Protein AF-A0A2B4R957-F1 (afdb_monomer)

Mean predicted aligned error: 18.3 Å

Organism: Stylophora pistillata (NCBI:txid50429)

Foldseek 3Di:
DDDPDPPDPCDLLNCLLVLPVVVVVVCVVVVDDQQDADPQRDGSLLNNLLNLNLVSNVSSVVVPHDQCDQHPQRDGSLLSNLLVLNLSVNVVSVVVVDDQQDAGNQGDGSLLNNQLNVNLNSNVNSVVVVHDQCRAGHQRDGSLLNHQDLSSVVVSVVSPDDQQDQGNQGHGSLLSNLLCLRPPSNVSSVVVPNDQCRAGNQQDTSLLSNLNNLHLVSNVVSVVVPDDQCDATNQGDGSLLNNLLNVNVNSNVSSVVVPHDQCRAGNVSDGSLNSNDPPPDDDDDDDPPSNPPPPDDDDDDDDDDDDDDDPDDDPPDFFFDWAPDAADFFDKFKWFKQKWFKFFDPPQFWKWKKWKDKPPQPDDLLVLLVQVQQQCVVCVCPQVVVFDWFDQSHTITIFSDDGPQKDKTWDWDPQPQQHHIDTMIMIIHTDDIQGPVLLLCQLQVVDPDDDSPSNQVRVQRQLCRLQSVQFDDDPQWTFGDDDDFPDLFQQKGKGKTKGWGWDRFQVSGIIIRIAIDIFIKHDWFQLPPGNCCRHVVDDPVLLQDLPRADPQVSVFVPQAQFKKWFQLDPRGTDIWGFHGWDPFFQQPAKAWDQDPPPRDIDIDGNQVCCCPVRVDRDSRRSYIWTQTDDDGTDTHRSRRIITDMDTDPDDDPSSVVSSCVVAFAFPVVSVVVSLVVLVVSQVSNAVSCCPTRVMHIDSDGDIAMWRQHFADFWFADPPDDTDGDDLQFDDQVQHAGNFAAAAPAEEEEEADPPDDPVLVLLLLQLLQVLLVSRVNHHDSDHPYYYYDPDLVVLQVVVVVCCVVPVPYAEYEYEDEPPDPPNVVSNCCCCVPPRVHHYHYDYVVCSVVSDSQVSNLSSLQSCVSSVTGRTFADADAEQLDPSSRHHDDDDDDDDDDPPDDDPLDDQCLLVRLLVSQVSSCVSYVNDGFQEKEKEFEDDDPVCLSVCLVHVVVSNQVSQCVVPVPGDHWYWHKYKYQDDRMAMAGPDQVQFDEPSREHGARTKGQRTRHRNTRRKIWGQRFRCHIHYGGTMIMGISDGRPPDRNNRVSNVLSNLQCNHCSSRRRGRHHRPCVDRMGIYGD

Structure (mmCIF, N/CA/C/O backbone):
data_AF-A0A2B4R957-F1
#
_entry.id   AF-A0A2B4R957-F1
#
loop_
_atom_site.group_PDB
_atom_site.id
_atom_site.type_symbol
_atom_site.label_atom_id
_atom_site.label_alt_id
_atom_site.label_comp_id
_atom_site.label_asym_id
_atom_site.label_entity_id
_atom_site.label_seq_id
_atom_site.pdbx_PDB_ins_code
_atom_site.Cartn_x
_atom_site.Cartn_y
_atom_site.Cartn_z
_atom_site.occupancy
_atom_site.B_iso_or_equiv
_atom_site.auth_seq_id
_atom_site.auth_comp_id
_atom_site.auth_asym_id
_atom_site.auth_atom_id
_atom_site.pdbx_PDB_model_num
ATOM 1 N N . MET A 1 1 ? -19.571 32.322 -53.973 1.00 39.03 1 MET A N 1
ATOM 2 C CA . MET A 1 1 ? -19.551 30.887 -53.604 1.00 39.03 1 MET A CA 1
ATOM 3 C C . MET A 1 1 ? -18.144 30.514 -53.157 1.00 39.03 1 MET A C 1
ATOM 5 O O . MET A 1 1 ? -17.244 30.566 -53.979 1.00 39.03 1 MET A O 1
ATOM 9 N N . GLY A 1 2 ? -17.944 30.154 -51.888 1.00 32.16 2 GLY A N 1
ATOM 10 C CA . GLY A 1 2 ? -16.664 29.654 -51.370 1.00 32.16 2 GLY A CA 1
ATOM 11 C C . GLY A 1 2 ? -16.936 28.492 -50.420 1.00 32.16 2 GLY A C 1
ATOM 12 O O . GLY A 1 2 ? -17.756 28.631 -49.518 1.00 32.16 2 GLY A O 1
ATOM 13 N N . LYS A 1 3 ? -16.333 27.325 -50.673 1.00 35.12 3 LYS A N 1
ATOM 14 C CA . LYS A 1 3 ? -16.586 26.104 -49.894 1.00 35.12 3 LYS A CA 1
ATOM 15 C C . LYS A 1 3 ? -15.725 26.108 -48.633 1.00 35.12 3 LYS A C 1
ATOM 17 O O . LYS A 1 3 ? -14.556 25.740 -48.698 1.00 35.12 3 LYS A O 1
ATOM 22 N N . ASP A 1 4 ? -16.321 26.476 -47.505 1.00 33.88 4 ASP A N 1
ATOM 23 C CA . ASP A 1 4 ? -15.724 26.237 -46.194 1.00 33.88 4 ASP A CA 1
ATOM 24 C C . ASP A 1 4 ? -15.682 24.719 -45.940 1.00 33.88 4 ASP A C 1
ATOM 26 O O . ASP A 1 4 ? -16.716 24.053 -45.881 1.00 33.88 4 ASP A O 1
ATOM 30 N N . LYS A 1 5 ? -14.472 24.152 -45.916 1.00 35.16 5 LYS A N 1
ATOM 31 C CA . LYS A 1 5 ? -14.225 22.699 -45.981 1.00 35.16 5 LYS A CA 1
ATOM 32 C C . LYS A 1 5 ? -13.568 22.134 -44.715 1.00 35.16 5 LYS A C 1
ATOM 34 O O . LYS A 1 5 ? -12.975 21.061 -44.764 1.00 35.16 5 LYS A O 1
ATOM 39 N N . SER A 1 6 ? -13.675 22.850 -43.592 1.00 32.72 6 SER A N 1
ATOM 40 C CA . SER A 1 6 ? -13.123 22.431 -42.291 1.00 32.72 6 SER A CA 1
ATOM 41 C C . SER A 1 6 ? -14.169 22.192 -41.194 1.00 32.72 6 SER A C 1
ATOM 43 O O . SER A 1 6 ? -13.858 21.570 -40.178 1.00 32.72 6 SER A O 1
ATOM 45 N N . THR A 1 7 ? -15.431 22.582 -41.406 1.00 39.31 7 THR A N 1
ATOM 46 C CA . THR A 1 7 ? -16.537 22.091 -40.577 1.00 39.31 7 THR A CA 1
ATOM 47 C C . THR A 1 7 ? -16.869 20.656 -40.980 1.00 39.31 7 THR A C 1
ATOM 49 O O . THR A 1 7 ? -17.687 20.398 -41.861 1.00 39.31 7 THR A O 1
ATOM 52 N N . VAL A 1 8 ? -16.205 19.704 -40.313 1.00 44.12 8 VAL A N 1
ATOM 53 C CA . VAL A 1 8 ? -16.612 18.291 -40.290 1.00 44.12 8 VAL A CA 1
ATOM 54 C C . VAL A 1 8 ? -18.123 18.228 -40.059 1.00 44.12 8 VAL A C 1
ATOM 56 O O . VAL A 1 8 ? -18.647 18.954 -39.212 1.00 44.12 8 VAL A O 1
ATOM 59 N N . THR A 1 9 ? -18.810 17.382 -40.827 1.00 49.28 9 THR A N 1
ATOM 60 C CA . THR A 1 9 ? -20.267 17.194 -40.849 1.00 49.28 9 THR A CA 1
ATOM 61 C C . THR A 1 9 ? -20.801 16.669 -39.514 1.00 49.28 9 THR A C 1
ATOM 63 O O . THR A 1 9 ? -21.173 15.506 -39.364 1.00 49.28 9 THR A O 1
ATOM 66 N N . GLU A 1 10 ? -20.843 17.541 -38.512 1.00 56.09 10 GLU A N 1
ATOM 67 C CA . GLU A 1 10 ? -21.381 17.229 -37.198 1.00 56.09 10 GLU A CA 1
ATOM 68 C C . GLU A 1 10 ? -22.903 17.134 -37.301 1.00 56.09 10 GLU A C 1
ATOM 70 O O . GLU A 1 10 ? -23.589 18.117 -37.571 1.00 56.09 10 GLU A O 1
ATOM 75 N N . SER A 1 11 ? -23.433 15.924 -37.146 1.00 80.50 11 SER A N 1
ATOM 76 C CA . SER A 1 11 ? -24.867 15.678 -37.241 1.00 80.50 11 SER A CA 1
ATOM 77 C C . SER A 1 11 ? -25.586 16.053 -35.944 1.00 80.50 11 SER A C 1
ATOM 79 O O . SER A 1 11 ? -24.993 16.088 -34.862 1.00 80.50 11 SER A O 1
ATOM 81 N N . MET A 1 12 ? -26.903 16.257 -36.033 1.00 84.25 12 MET A N 1
ATOM 82 C CA . MET A 1 12 ? -27.771 16.499 -34.873 1.00 84.25 12 MET A CA 1
ATOM 83 C C . MET A 1 12 ? -27.613 15.411 -33.789 1.00 84.25 12 MET A C 1
ATOM 85 O O . MET A 1 12 ? -27.627 15.705 -32.598 1.00 84.25 12 MET A O 1
ATOM 89 N N . PHE A 1 13 ? -27.342 14.168 -34.200 1.00 87.38 13 PHE A N 1
ATOM 90 C CA . PHE A 1 13 ? -27.033 13.036 -33.322 1.00 87.38 13 PHE A CA 1
ATOM 91 C C . PHE A 1 13 ? -25.720 13.208 -32.535 1.00 87.38 13 PHE A C 1
ATOM 93 O O . PHE A 1 13 ? -25.652 12.836 -31.363 1.00 87.38 13 PHE A O 1
ATOM 100 N N . VAL A 1 14 ? -24.677 13.790 -33.141 1.00 85.88 14 VAL A N 1
ATOM 101 C CA . VAL A 1 14 ? -23.406 14.088 -32.455 1.00 85.88 14 VAL A CA 1
ATOM 102 C C . VAL A 1 14 ? -23.576 15.256 -31.480 1.00 85.88 14 VAL A C 1
ATOM 104 O O . VAL A 1 14 ? -23.069 15.185 -30.360 1.00 85.88 14 VAL A O 1
ATOM 107 N N . ALA A 1 15 ? -24.361 16.275 -31.841 1.00 88.81 15 ALA A N 1
ATOM 108 C CA . ALA A 1 15 ? -24.712 17.359 -30.922 1.00 88.81 15 ALA A CA 1
ATOM 109 C C . ALA A 1 15 ? -25.490 16.842 -29.693 1.00 88.81 15 ALA A C 1
ATOM 111 O O . ALA A 1 15 ? -25.125 17.177 -28.565 1.00 88.81 15 ALA A O 1
ATOM 112 N N . ALA A 1 16 ? -26.472 15.949 -29.888 1.00 89.62 16 ALA A N 1
ATOM 113 C CA . ALA A 1 16 ? -27.209 15.289 -28.801 1.00 89.62 16 ALA A CA 1
ATOM 114 C C . ALA A 1 16 ? -26.309 14.419 -27.902 1.00 89.62 16 ALA A C 1
ATOM 116 O O . ALA A 1 16 ? -26.431 14.462 -26.680 1.00 89.62 16 ALA A O 1
ATOM 117 N N . LYS A 1 17 ? -25.362 13.671 -28.485 1.00 90.19 17 LYS A N 1
ATOM 118 C CA . LYS A 1 17 ? -24.352 12.893 -27.742 1.00 90.19 17 LYS A CA 1
ATOM 119 C C . LYS A 1 17 ? -23.455 13.775 -26.868 1.00 90.19 17 LYS A C 1
ATOM 121 O O . LYS A 1 17 ? -23.165 13.422 -25.725 1.00 90.19 17 LYS A O 1
ATOM 126 N N . ASN A 1 18 ? -23.012 14.906 -27.410 1.00 89.62 18 ASN A N 1
ATOM 127 C CA . ASN A 1 18 ? -22.056 15.807 -26.765 1.00 89.62 18 ASN A CA 1
ATOM 128 C C . ASN A 1 18 ? -22.712 16.832 -25.819 1.00 89.62 18 ASN A C 1
ATOM 130 O O . ASN A 1 18 ? -21.994 17.602 -25.187 1.00 89.62 18 ASN A O 1
ATOM 134 N N . GLY A 1 19 ? -24.047 16.865 -25.727 1.00 89.62 19 GLY A N 1
ATOM 135 C CA . GLY A 1 19 ? -24.786 17.823 -24.898 1.00 89.62 19 GLY A CA 1
ATOM 136 C C . GLY A 1 19 ? -24.816 19.256 -25.454 1.00 89.62 19 GLY A C 1
ATOM 137 O O . GLY A 1 19 ? -24.997 20.214 -24.705 1.00 89.62 19 GLY A O 1
ATOM 138 N N . ASN A 1 20 ? -24.590 19.437 -26.760 1.00 90.31 20 ASN A N 1
ATOM 139 C CA . ASN A 1 20 ? -24.430 20.755 -27.381 1.00 90.31 20 ASN A CA 1
ATOM 140 C C . ASN A 1 20 ? -25.784 21.350 -27.809 1.00 90.31 20 ASN A C 1
ATOM 142 O O . ASN A 1 20 ? -26.162 21.284 -28.981 1.00 90.31 20 ASN A O 1
ATOM 146 N N . ILE A 1 21 ? -26.501 21.933 -26.842 1.00 92.25 21 ILE A N 1
ATOM 147 C CA . ILE A 1 21 ? -27.831 22.539 -27.037 1.00 92.25 21 ILE A CA 1
ATOM 148 C C . ILE A 1 21 ? -27.799 23.635 -28.115 1.00 92.25 21 ILE A C 1
ATOM 150 O O . ILE A 1 21 ? -28.607 23.591 -29.033 1.00 92.25 21 ILE A O 1
ATOM 154 N N . THR A 1 22 ? -26.801 24.523 -28.115 1.00 90.00 22 THR A N 1
ATOM 155 C CA . THR A 1 22 ? -26.681 25.611 -29.110 1.00 90.00 22 THR A CA 1
ATOM 156 C C . THR A 1 22 ? -26.567 25.114 -30.557 1.00 90.00 22 THR A C 1
ATOM 158 O O . THR A 1 22 ? -27.010 25.775 -31.497 1.00 90.00 22 THR A O 1
ATOM 161 N N . ARG A 1 23 ? -25.994 23.922 -30.780 1.00 87.81 23 ARG A N 1
ATOM 162 C CA . ARG A 1 23 ? -26.026 23.285 -32.107 1.00 87.81 23 ARG A CA 1
ATOM 163 C C . ARG A 1 23 ? -27.364 22.622 -32.411 1.00 87.81 23 ARG A C 1
ATOM 165 O O . ARG A 1 23 ? -27.776 22.669 -33.565 1.00 87.81 23 ARG A O 1
ATOM 172 N N . LEU A 1 24 ? -28.045 22.043 -31.422 1.00 87.94 24 LEU A N 1
ATOM 173 C CA . LEU A 1 24 ? -29.397 21.503 -31.600 1.00 87.94 24 LEU A CA 1
ATOM 174 C C . LEU A 1 24 ? -30.392 22.614 -31.968 1.00 87.94 24 LEU A C 1
ATOM 176 O O . LEU A 1 24 ? -31.072 22.473 -32.978 1.00 87.94 24 LEU A O 1
ATOM 180 N N . GLU A 1 25 ? -30.372 23.753 -31.269 1.00 89.38 25 GLU A N 1
ATOM 181 C CA . GLU A 1 25 ? -31.117 24.978 -31.613 1.00 89.38 25 GLU A CA 1
ATOM 182 C C . GLU A 1 25 ? -30.898 25.385 -33.077 1.00 89.38 25 GLU A C 1
ATOM 184 O O . GLU A 1 25 ? -31.848 25.636 -33.824 1.00 89.38 25 GLU A O 1
ATOM 189 N N . LYS A 1 26 ? -29.637 25.381 -33.531 1.00 87.81 26 LYS A N 1
ATOM 190 C CA . LYS A 1 26 ? -29.293 25.674 -34.927 1.00 87.81 26 LYS A CA 1
ATOM 191 C C . LYS A 1 26 ? -29.804 24.613 -35.911 1.00 87.81 26 LYS A C 1
ATOM 193 O O . LYS A 1 26 ? -30.150 24.959 -37.034 1.00 87.81 26 LYS A O 1
ATOM 198 N N . PHE A 1 27 ? -29.854 23.333 -35.542 1.00 86.81 27 PHE A N 1
ATOM 199 C CA . PHE A 1 27 ? -30.397 22.294 -36.425 1.00 86.81 27 PHE A CA 1
ATOM 200 C C . PHE A 1 27 ? -31.925 22.350 -36.517 1.00 86.81 27 PHE A C 1
ATOM 202 O O . PHE A 1 27 ? -32.454 22.247 -37.623 1.00 86.81 27 PHE A O 1
ATOM 209 N N . LEU A 1 28 ? -32.618 22.573 -35.400 1.00 86.56 28 LEU A N 1
ATOM 210 C CA . LEU A 1 28 ? -34.078 22.689 -35.363 1.00 86.56 28 LEU A CA 1
ATOM 211 C C . LEU A 1 28 ? -34.561 23.960 -36.083 1.00 86.56 28 LEU A C 1
ATOM 213 O O . LEU A 1 28 ? -35.465 23.882 -36.910 1.00 86.56 28 LEU A O 1
ATOM 217 N N . SER A 1 29 ? -33.892 25.104 -35.894 1.00 85.19 29 SER A N 1
ATOM 218 C CA . SER A 1 29 ? -34.197 26.338 -36.649 1.00 85.19 29 SER A CA 1
ATOM 219 C C . SER A 1 29 ? -33.901 26.245 -38.157 1.00 85.19 29 SER A C 1
ATOM 221 O O . SER A 1 29 ? -34.464 27.006 -38.938 1.00 85.19 29 SER A O 1
ATOM 223 N N . LEU A 1 30 ? -33.081 25.279 -38.592 1.00 86.19 30 LEU A N 1
ATOM 224 C CA . LEU A 1 30 ? -32.885 24.917 -40.005 1.00 86.19 30 LEU A CA 1
ATOM 225 C C . LEU A 1 30 ? -33.910 23.881 -40.519 1.00 86.19 30 LEU A C 1
ATOM 227 O O . LEU A 1 30 ? -33.697 23.281 -41.574 1.00 86.19 30 LEU A O 1
ATOM 231 N N . GLY A 1 31 ? -35.000 23.640 -39.783 1.00 79.00 31 GLY A N 1
ATOM 232 C CA . GLY A 1 31 ? -36.094 22.752 -40.189 1.00 79.00 31 GLY A CA 1
ATOM 233 C C . GLY A 1 31 ? -35.772 21.256 -40.105 1.00 79.00 31 GLY A C 1
ATOM 234 O O . GLY A 1 31 ? -36.398 20.456 -40.799 1.00 79.00 31 GLY A O 1
ATOM 235 N N . ARG A 1 32 ? -34.782 20.845 -39.298 1.00 84.50 32 ARG A N 1
ATOM 236 C CA . ARG A 1 32 ? -34.530 19.418 -39.038 1.00 84.50 32 ARG A CA 1
ATOM 237 C C . ARG A 1 32 ? -35.594 18.866 -38.092 1.00 84.50 32 ARG A C 1
ATOM 239 O O . ARG A 1 32 ? -35.787 19.406 -37.010 1.00 84.50 32 ARG A O 1
ATOM 246 N N . ASP A 1 33 ? -36.214 17.753 -38.472 1.00 85.56 33 ASP A N 1
ATOM 247 C CA . ASP A 1 33 ? -37.130 17.013 -37.602 1.00 85.56 33 ASP A CA 1
ATOM 248 C C . ASP A 1 33 ? -36.400 16.489 -36.352 1.00 85.56 33 ASP A C 1
ATOM 250 O O . ASP A 1 33 ? -35.448 15.703 -36.450 1.00 85.56 33 ASP A O 1
ATOM 254 N N . VAL A 1 34 ? -36.878 16.903 -35.176 1.00 89.00 34 VAL A N 1
ATOM 255 C CA . VAL A 1 34 ? -36.386 16.496 -33.852 1.00 89.00 34 VAL A CA 1
ATOM 256 C C . VAL A 1 34 ? -36.492 14.979 -33.624 1.00 89.00 34 VAL A C 1
ATOM 258 O O . VAL A 1 34 ? -35.684 14.406 -32.890 1.00 89.00 34 VAL A O 1
ATOM 261 N N . ASN A 1 35 ? -37.432 14.314 -34.305 1.00 88.81 35 ASN A N 1
ATOM 262 C CA . ASN A 1 35 ? -37.695 12.876 -34.233 1.00 88.81 35 ASN A CA 1
ATOM 263 C C . ASN A 1 35 ? -37.009 12.061 -35.341 1.00 88.81 35 ASN A C 1
ATOM 265 O O . ASN A 1 35 ? -37.168 10.835 -35.395 1.00 88.81 35 ASN A O 1
ATOM 269 N N . SER A 1 36 ? -36.196 12.707 -36.186 1.00 85.62 36 SER A N 1
ATOM 270 C CA . SER A 1 36 ? -35.466 12.031 -37.260 1.00 85.62 36 SER A CA 1
ATOM 271 C C . SER A 1 36 ? -34.576 10.903 -36.731 1.00 85.62 36 SER A C 1
ATOM 273 O O . SER A 1 36 ? -33.976 10.979 -35.658 1.00 85.62 36 SER A O 1
ATOM 275 N N . ARG A 1 37 ? -34.491 9.814 -37.494 1.00 84.31 37 ARG A N 1
ATOM 276 C CA . ARG A 1 37 ? -33.758 8.603 -37.111 1.00 84.31 37 ARG A CA 1
ATOM 277 C C . ARG A 1 37 ? -32.453 8.511 -37.892 1.00 84.31 37 ARG A C 1
ATOM 279 O O . ARG A 1 37 ? -32.423 8.828 -39.077 1.00 84.31 37 ARG A O 1
ATOM 286 N N . ASN A 1 38 ? -31.380 8.089 -37.229 1.00 81.19 38 ASN A N 1
ATOM 287 C CA . ASN A 1 38 ? -30.133 7.736 -37.911 1.00 81.19 38 ASN A CA 1
ATOM 288 C C . ASN A 1 38 ? -30.237 6.353 -38.583 1.00 81.19 38 ASN A C 1
ATOM 290 O O . ASN A 1 38 ? -31.246 5.664 -38.436 1.00 81.19 38 ASN A O 1
ATOM 294 N N . ASP A 1 39 ? -29.165 5.919 -39.246 1.00 76.12 39 ASP A N 1
ATOM 295 C CA . ASP A 1 39 ? -29.078 4.637 -39.969 1.00 76.12 39 ASP A CA 1
ATOM 296 C C . ASP A 1 39 ? -29.391 3.399 -39.096 1.00 76.12 39 ASP A C 1
ATOM 298 O O . ASP A 1 39 ? -29.769 2.350 -39.607 1.00 76.12 39 ASP A O 1
ATOM 302 N N . ASN A 1 40 ? -29.291 3.528 -37.765 1.00 70.62 40 ASN A N 1
ATOM 303 C CA . ASN A 1 40 ? -29.629 2.488 -36.785 1.00 70.62 40 ASN A CA 1
ATOM 304 C C . ASN A 1 40 ? -31.063 2.621 -36.219 1.00 70.62 40 ASN A C 1
ATOM 306 O O . ASN A 1 40 ? -31.399 1.971 -35.228 1.00 70.62 40 ASN A O 1
ATOM 310 N N . GLY A 1 41 ? -31.900 3.500 -36.778 1.00 72.31 41 GLY A N 1
ATOM 311 C CA . GLY A 1 41 ? -33.269 3.759 -36.318 1.00 72.31 41 GLY A CA 1
ATOM 312 C C . GLY A 1 41 ? -33.379 4.597 -35.034 1.00 72.31 41 GLY A C 1
ATOM 313 O O . GLY A 1 41 ? -34.457 4.667 -34.446 1.00 72.31 41 GLY A O 1
ATOM 314 N N . VAL A 1 42 ? -32.291 5.221 -34.566 1.00 83.00 42 VAL A N 1
ATOM 315 C CA . VAL A 1 42 ? -32.210 5.881 -33.248 1.00 83.00 42 VAL A CA 1
ATOM 316 C C . VAL A 1 42 ? -32.462 7.392 -33.354 1.00 83.00 42 VAL A C 1
ATOM 318 O O . VAL A 1 42 ? -31.871 8.056 -34.203 1.00 83.00 42 VAL A O 1
ATOM 321 N N . THR A 1 43 ? -33.294 7.940 -32.458 1.00 89.94 43 THR A N 1
ATOM 322 C CA . THR A 1 43 ? -33.608 9.383 -32.354 1.00 89.94 43 THR A CA 1
ATOM 323 C C . THR A 1 43 ? -32.555 10.171 -31.548 1.00 89.94 43 THR A C 1
ATOM 325 O O . THR A 1 43 ? -31.870 9.587 -30.698 1.00 89.94 43 THR A O 1
ATOM 328 N N . PRO A 1 44 ? -32.430 11.506 -31.726 1.00 90.81 44 PRO A N 1
ATOM 329 C CA . PRO A 1 44 ? -31.515 12.346 -30.946 1.00 90.81 44 PRO A CA 1
ATOM 330 C C . PRO A 1 44 ? -31.795 12.282 -29.441 1.00 90.81 44 PRO A C 1
ATOM 332 O O . PRO A 1 44 ? -30.857 12.173 -28.652 1.00 90.81 44 PRO A O 1
ATOM 335 N N . LEU A 1 45 ? -33.075 12.258 -29.046 1.00 93.00 45 LEU A N 1
ATOM 336 C CA . LEU A 1 45 ? -33.503 12.117 -27.650 1.00 93.00 45 LEU A CA 1
ATOM 337 C C . LEU A 1 45 ? -32.949 10.829 -27.023 1.00 93.00 45 LEU A C 1
ATOM 339 O O . LEU A 1 45 ? -32.355 10.863 -25.945 1.00 93.00 45 LEU A O 1
ATOM 343 N N . ARG A 1 46 ? -33.047 9.695 -27.729 1.00 90.31 46 ARG A N 1
ATOM 344 C CA . ARG A 1 46 ? -32.512 8.412 -27.253 1.00 90.31 46 ARG A CA 1
ATOM 345 C C . ARG A 1 46 ? -30.987 8.418 -27.119 1.00 90.31 46 ARG A C 1
ATOM 347 O O . ARG A 1 46 ? -30.460 7.759 -26.224 1.00 90.31 46 ARG A O 1
ATOM 354 N N . ILE A 1 47 ? -30.278 9.170 -27.962 1.00 88.75 47 ILE A N 1
ATOM 355 C CA . ILE A 1 47 ? -28.826 9.370 -27.835 1.00 88.75 47 ILE A CA 1
ATOM 356 C C . ILE A 1 47 ? -28.498 10.232 -26.611 1.00 88.75 47 ILE A C 1
ATOM 358 O O . ILE A 1 47 ? -27.625 9.852 -25.832 1.00 88.75 47 ILE A O 1
ATOM 362 N N . ALA A 1 48 ? -29.210 11.342 -26.397 1.00 93.00 48 ALA A N 1
ATOM 363 C CA . ALA A 1 48 ? -29.023 12.193 -25.222 1.00 93.00 48 ALA A CA 1
ATOM 364 C C . ALA A 1 48 ? -29.242 11.407 -23.912 1.00 93.00 48 ALA A C 1
ATOM 366 O O . ALA A 1 48 ? -28.424 11.509 -22.996 1.00 93.00 48 ALA A O 1
ATOM 367 N N . VAL A 1 49 ? -30.263 10.538 -23.860 1.00 91.81 49 VAL A N 1
ATOM 368 C CA . VAL A 1 49 ? -30.482 9.593 -22.748 1.00 91.81 49 VAL A CA 1
ATOM 369 C C . VAL A 1 49 ? -29.335 8.581 -22.631 1.00 91.81 49 VAL A C 1
ATOM 371 O O . VAL A 1 49 ? -28.766 8.424 -21.556 1.00 91.81 49 VAL A O 1
ATOM 374 N N . LEU A 1 50 ? -28.909 7.925 -23.717 1.00 88.25 50 LEU A N 1
ATOM 375 C CA . LEU A 1 50 ? -27.810 6.946 -23.662 1.00 88.25 50 LEU A CA 1
ATOM 376 C C . LEU A 1 50 ? -26.506 7.535 -23.086 1.00 88.25 50 LEU A C 1
ATOM 378 O O . LEU A 1 50 ? -25.798 6.848 -22.351 1.00 88.25 50 LEU A O 1
ATOM 382 N N . TYR A 1 51 ? -26.214 8.805 -23.382 1.00 89.94 51 TYR A N 1
ATOM 383 C CA . TYR A 1 51 ? -25.027 9.516 -22.897 1.00 89.94 51 TYR A CA 1
ATOM 384 C C . TYR A 1 51 ? -25.252 10.355 -21.620 1.00 89.94 51 TYR A C 1
ATOM 386 O O . TYR A 1 51 ? -24.298 10.936 -21.108 1.00 89.94 51 TYR A O 1
ATOM 394 N N . GLY A 1 52 ? -26.466 10.380 -21.057 1.00 91.19 52 GLY A N 1
ATOM 395 C CA . GLY A 1 52 ? -26.771 11.016 -19.766 1.00 91.19 52 GLY A CA 1
ATOM 396 C C . GLY A 1 52 ? -26.888 12.543 -19.783 1.00 91.19 52 GLY A C 1
ATOM 397 O O . GLY A 1 52 ? -26.756 13.184 -18.737 1.00 91.19 52 GLY A O 1
ATOM 398 N N . GLN A 1 53 ? -27.149 13.133 -20.949 1.00 93.81 53 GLN A N 1
ATOM 399 C CA . GLN A 1 53 ? -27.187 14.581 -21.166 1.00 93.81 53 GLN A CA 1
ATOM 400 C C . GLN A 1 53 ? -28.527 15.183 -20.705 1.00 93.81 53 GLN A C 1
ATOM 402 O O . GLN A 1 53 ? -29.381 15.525 -21.517 1.00 93.81 53 GLN A O 1
ATOM 407 N N . SER A 1 54 ? -28.729 15.291 -19.388 1.00 91.44 54 SER A N 1
ATOM 408 C CA . SER A 1 54 ? -30.037 15.614 -18.771 1.00 91.44 54 SER A CA 1
ATOM 409 C C . SER A 1 54 ? -30.669 16.921 -19.277 1.00 91.44 54 SER A C 1
ATOM 411 O O . SER A 1 54 ? -31.853 16.946 -19.598 1.00 91.44 54 SER A O 1
ATOM 413 N N . GLU A 1 55 ? -29.882 17.989 -19.419 1.00 91.94 55 GLU A N 1
ATOM 414 C CA . GLU A 1 55 ? -30.376 19.281 -19.928 1.00 91.94 55 GLU A CA 1
ATOM 415 C C . GLU A 1 55 ? -30.729 19.212 -21.423 1.00 91.94 55 GLU A C 1
ATOM 417 O O . GLU A 1 55 ? -31.700 19.811 -21.871 1.00 91.94 55 GLU A O 1
ATOM 422 N N . THR A 1 56 ? -29.995 18.409 -22.198 1.00 93.06 56 THR A N 1
ATOM 423 C CA . THR A 1 56 ? -30.305 18.143 -23.609 1.00 93.06 56 THR A CA 1
ATOM 424 C C . THR A 1 56 ? -31.547 17.271 -23.777 1.00 93.06 56 THR A C 1
ATOM 426 O O . THR A 1 56 ? -32.297 17.467 -24.727 1.00 93.06 56 THR A O 1
ATOM 429 N N . VAL A 1 57 ? -31.794 16.334 -22.856 1.00 94.06 57 VAL A N 1
ATOM 430 C CA . VAL A 1 57 ? -33.041 15.557 -22.808 1.00 94.06 57 VAL A CA 1
ATOM 431 C C . VAL A 1 57 ? -34.231 16.487 -22.577 1.00 94.06 57 VAL A C 1
ATOM 433 O O . VAL A 1 57 ? -35.175 16.428 -23.359 1.00 94.06 57 VAL A O 1
ATOM 436 N N . ARG A 1 58 ? -34.162 17.388 -21.582 1.00 93.06 58 ARG A N 1
ATOM 437 C CA . ARG A 1 58 ? -35.224 18.377 -21.328 1.00 93.06 58 ARG A CA 1
ATOM 438 C C . ARG A 1 58 ? -35.469 19.265 -22.552 1.00 93.06 58 ARG A C 1
ATOM 440 O O . ARG A 1 58 ? -36.590 19.308 -23.043 1.00 93.06 58 ARG A O 1
ATOM 447 N N . TYR A 1 59 ? -34.410 19.862 -23.101 1.00 93.38 59 TYR A N 1
ATOM 448 C CA . TYR A 1 59 ? -34.495 20.711 -24.292 1.00 93.38 59 TYR A CA 1
ATOM 449 C C . TYR A 1 59 ? -35.157 20.002 -25.489 1.00 93.38 59 TYR A C 1
ATOM 451 O O . TYR A 1 59 ? -35.996 20.582 -26.175 1.00 93.38 59 TYR A O 1
ATOM 459 N N . LEU A 1 60 ? -34.811 18.736 -25.753 1.00 92.12 60 LEU A N 1
ATOM 460 C CA . LEU A 1 60 ? -35.402 17.985 -26.866 1.00 92.12 60 LEU A CA 1
ATOM 461 C C . LEU A 1 60 ? -36.891 17.674 -26.638 1.00 92.12 60 LEU A C 1
ATOM 463 O O . LEU A 1 60 ? -37.663 17.759 -27.590 1.00 92.12 60 LEU A O 1
ATOM 467 N N . LEU A 1 61 ? -37.308 17.367 -25.404 1.00 92.44 61 LEU A N 1
ATOM 468 C CA . LEU A 1 61 ? -38.725 17.171 -25.056 1.00 92.44 61 LEU A CA 1
ATOM 469 C C . LEU A 1 61 ? -39.534 18.466 -25.214 1.00 92.44 61 LEU A C 1
ATOM 471 O O . LEU A 1 61 ? -40.591 18.453 -25.837 1.00 92.44 61 LEU A O 1
ATOM 475 N N . GLU A 1 62 ? -39.006 19.592 -24.721 1.00 92.25 62 GLU A N 1
ATOM 476 C CA . GLU A 1 62 ? -39.610 20.929 -24.871 1.00 92.25 62 GLU A CA 1
ATOM 477 C C . GLU A 1 62 ? -39.803 21.323 -26.348 1.00 92.25 62 GLU A C 1
ATOM 479 O O . GLU A 1 62 ? -40.723 22.069 -26.675 1.00 92.25 62 GLU A O 1
ATOM 484 N N . ASN A 1 63 ? -38.978 20.779 -27.250 1.00 91.06 63 ASN A N 1
ATOM 485 C CA . ASN A 1 63 ? -39.060 20.978 -28.700 1.00 91.06 63 ASN A CA 1
ATOM 486 C C . ASN A 1 63 ? -39.794 19.835 -29.442 1.00 91.06 63 ASN A C 1
ATOM 488 O O . ASN A 1 63 ? -39.645 19.697 -30.656 1.00 91.06 63 ASN A O 1
ATOM 492 N N . GLY A 1 64 ? -40.596 19.017 -28.747 1.00 88.62 64 GLY A N 1
ATOM 493 C CA . GLY A 1 64 ? -41.502 18.039 -29.370 1.00 88.62 64 GLY A CA 1
ATOM 494 C C . GLY A 1 64 ? -40.889 16.678 -29.725 1.00 88.62 64 GLY A C 1
ATOM 495 O O . GLY A 1 64 ? -41.413 15.973 -30.593 1.00 88.62 64 GLY A O 1
ATOM 496 N N . ALA A 1 65 ? -39.783 16.282 -29.087 1.00 91.56 65 ALA A N 1
ATOM 497 C CA . ALA A 1 65 ? -39.256 14.925 -29.230 1.00 91.56 65 ALA A CA 1
ATOM 498 C C . ALA A 1 65 ? -40.172 13.880 -28.563 1.00 91.56 65 ALA A C 1
ATOM 500 O O . ALA A 1 65 ? -40.507 14.006 -27.389 1.00 91.56 65 ALA A O 1
ATOM 501 N N . ASP A 1 66 ? -40.516 12.815 -29.289 1.00 88.88 66 ASP A N 1
ATOM 502 C CA . ASP A 1 66 ? -41.364 11.714 -28.821 1.00 88.88 66 ASP A CA 1
ATOM 503 C C . ASP A 1 66 ? -40.594 10.786 -27.849 1.00 88.88 66 ASP A C 1
ATOM 505 O O . ASP A 1 66 ? -39.638 10.107 -28.260 1.00 88.88 66 ASP A O 1
ATOM 509 N N . PRO A 1 67 ? -40.992 10.702 -26.561 1.00 89.69 67 PRO A N 1
ATOM 510 C CA . PRO A 1 67 ? -40.332 9.849 -25.577 1.00 89.69 67 PRO A CA 1
ATOM 511 C C . PRO A 1 67 ? -40.758 8.371 -25.660 1.00 89.69 67 PRO A C 1
ATOM 513 O O . PRO A 1 67 ? -40.108 7.509 -25.056 1.00 89.69 67 PRO A O 1
ATOM 516 N N . PHE A 1 68 ? -41.817 8.042 -26.408 1.00 88.38 68 PHE A N 1
ATOM 517 C CA . PHE A 1 68 ? -42.373 6.691 -26.513 1.00 88.38 68 PHE A CA 1
ATOM 518 C C . PHE A 1 68 ? -41.675 5.819 -27.569 1.00 88.38 68 PHE A C 1
ATOM 520 O O . PHE A 1 68 ? -41.923 4.609 -27.624 1.00 88.38 68 PHE A O 1
ATOM 527 N N . VAL A 1 69 ? -40.743 6.377 -28.355 1.00 82.94 69 VAL A N 1
ATOM 528 C CA . VAL A 1 69 ? -39.967 5.633 -29.363 1.00 82.94 69 VAL A CA 1
ATOM 529 C C . VAL A 1 69 ? -39.119 4.532 -28.708 1.00 82.94 69 VAL A C 1
ATOM 531 O O . VAL A 1 69 ? -38.037 4.755 -28.146 1.00 82.94 69 VAL A O 1
ATOM 534 N N . LYS A 1 70 ? -39.598 3.290 -28.825 1.00 81.75 70 LYS A N 1
ATOM 535 C CA . LYS A 1 70 ? -38.859 2.082 -28.437 1.00 81.75 70 LYS A CA 1
ATOM 536 C C . LYS A 1 70 ? -37.697 1.848 -29.405 1.00 81.75 70 LYS A C 1
ATOM 538 O O . LYS A 1 70 ? -37.847 1.976 -30.615 1.00 81.75 70 LYS A O 1
ATOM 543 N N . GLY A 1 71 ? -36.535 1.489 -28.862 1.00 75.50 71 GLY A N 1
ATOM 544 C CA . GLY A 1 71 ? -35.395 1.024 -29.657 1.00 75.50 71 GLY A CA 1
ATOM 545 C C . GLY A 1 71 ? -35.310 -0.501 -29.696 1.00 75.50 71 GLY A C 1
ATOM 546 O O . GLY A 1 71 ? -36.266 -1.198 -29.353 1.00 75.50 71 GLY A O 1
ATOM 547 N N . SER A 1 72 ? -34.132 -1.017 -30.052 1.00 76.19 72 SER A N 1
ATOM 548 C CA . SER A 1 72 ? -33.816 -2.453 -30.055 1.00 76.19 72 SER A CA 1
ATOM 549 C C . SER A 1 72 ? -34.230 -3.147 -28.749 1.00 76.19 72 SER A C 1
ATOM 551 O O . SER A 1 72 ? -34.126 -2.560 -27.666 1.00 76.19 72 SER A O 1
ATOM 553 N N . TYR A 1 73 ? -34.677 -4.402 -28.860 1.00 77.25 73 TYR A N 1
ATOM 554 C CA . TYR A 1 73 ? -35.245 -5.189 -27.755 1.00 77.25 73 TYR A CA 1
ATOM 555 C C . TYR A 1 73 ? -36.436 -4.498 -27.066 1.00 77.25 73 TYR A C 1
ATOM 557 O O . TYR A 1 73 ? -36.595 -4.600 -25.856 1.00 77.25 73 TYR A O 1
ATOM 565 N N . SER A 1 74 ? -37.249 -3.734 -27.805 1.00 83.31 74 SER A N 1
ATOM 566 C CA . SER A 1 74 ? -38.441 -3.019 -27.306 1.00 83.31 74 SER A CA 1
ATOM 567 C C . SER A 1 74 ? -38.207 -2.065 -26.119 1.00 83.31 74 SER A C 1
ATOM 569 O O . SER A 1 74 ? -39.163 -1.612 -25.488 1.00 83.31 74 SER A O 1
ATOM 571 N N . ARG A 1 75 ? -36.950 -1.708 -25.818 1.00 88.00 75 ARG A N 1
ATOM 572 C CA . ARG A 1 75 ? -36.582 -0.843 -24.685 1.00 88.00 75 ARG A CA 1
ATOM 573 C C . ARG A 1 75 ? -37.034 0.594 -24.922 1.00 88.00 75 ARG A C 1
ATOM 575 O O . ARG A 1 75 ? -36.526 1.235 -25.846 1.00 88.00 75 ARG A O 1
ATOM 582 N N . ASN A 1 76 ? -37.898 1.134 -24.063 1.00 90.31 76 ASN A N 1
ATOM 583 C CA . ASN A 1 76 ? -38.185 2.577 -23.994 1.00 90.31 76 ASN A CA 1
ATOM 584 C C . ASN A 1 76 ? -37.019 3.358 -23.338 1.00 90.31 76 ASN A C 1
ATOM 586 O O . ASN A 1 76 ? -35.963 2.787 -23.047 1.00 90.31 76 ASN A O 1
ATOM 590 N N . LEU A 1 77 ? -37.189 4.665 -23.120 1.00 92.19 77 LEU A N 1
ATOM 591 C CA . LEU A 1 77 ? -36.150 5.523 -22.541 1.00 92.19 77 LEU A CA 1
ATOM 592 C C . LEU A 1 77 ? -35.886 5.258 -21.046 1.00 92.19 77 LEU A C 1
ATOM 594 O O . LEU A 1 77 ? -34.728 5.339 -20.631 1.00 92.19 77 LEU A O 1
ATOM 598 N N . LEU A 1 78 ? -36.889 4.841 -20.257 1.00 93.44 78 LEU A N 1
ATOM 599 C CA . LEU A 1 78 ? -36.698 4.461 -18.846 1.00 93.44 78 LEU A CA 1
ATOM 600 C C . LEU A 1 78 ? -35.705 3.308 -18.679 1.00 93.44 78 LEU A C 1
ATOM 602 O O . LEU A 1 78 ? -34.850 3.361 -17.794 1.00 93.44 78 LEU A O 1
ATOM 606 N N . HIS A 1 79 ? -35.763 2.293 -19.546 1.00 92.69 79 HIS A N 1
ATOM 607 C CA . HIS A 1 79 ? -34.820 1.169 -19.521 1.00 92.69 79 HIS A CA 1
ATOM 608 C C . HIS A 1 79 ? -33.371 1.634 -19.753 1.00 92.69 79 HIS A C 1
ATOM 610 O O . HIS A 1 79 ? -32.450 1.173 -19.077 1.00 92.69 79 HIS A O 1
ATOM 616 N N . VAL A 1 80 ? -33.164 2.582 -20.677 1.00 90.50 80 VAL A N 1
ATOM 617 C CA . VAL A 1 80 ? -31.834 3.130 -21.001 1.00 90.50 80 VAL A CA 1
ATOM 618 C C . VAL A 1 80 ? -31.309 4.016 -19.864 1.00 90.50 80 VAL A C 1
ATOM 620 O O . VAL A 1 80 ? -30.167 3.851 -19.432 1.00 90.50 80 VAL A O 1
ATOM 623 N N . ALA A 1 81 ? -32.149 4.901 -19.320 1.00 93.69 81 ALA A N 1
ATOM 624 C CA . ALA A 1 81 ? -31.791 5.760 -18.192 1.00 93.69 81 ALA A CA 1
ATOM 625 C C . ALA A 1 81 ? -31.477 4.944 -16.921 1.00 93.69 81 ALA A C 1
ATOM 627 O O . ALA A 1 81 ? -30.520 5.244 -16.202 1.00 93.69 81 ALA A O 1
ATOM 628 N N . SER A 1 82 ? -32.225 3.861 -16.683 1.00 94.00 82 SER A N 1
ATOM 629 C CA . SER A 1 82 ? -32.039 2.953 -15.541 1.00 94.00 82 SER A CA 1
ATOM 630 C C . SER A 1 82 ? -30.768 2.114 -15.648 1.00 94.00 82 SER A C 1
ATOM 632 O O . SER A 1 82 ? -30.034 2.013 -14.668 1.00 94.00 82 SER A O 1
ATOM 634 N N . TYR A 1 83 ? -30.425 1.620 -16.844 1.00 91.19 83 TYR A N 1
ATOM 635 C CA . TYR A 1 83 ? -29.115 1.019 -17.139 1.00 91.19 83 TYR A CA 1
ATOM 636 C C . TYR A 1 83 ? -27.952 1.991 -16.841 1.00 91.19 83 TYR A C 1
ATOM 638 O O . TYR A 1 83 ? -26.931 1.620 -16.248 1.00 91.19 83 TYR A O 1
ATOM 646 N N . GLY A 1 84 ? -28.115 3.267 -17.208 1.00 85.19 84 GLY A N 1
ATOM 647 C CA . GLY A 1 84 ? -27.146 4.331 -16.930 1.00 85.19 84 GLY A CA 1
ATOM 648 C C . GLY A 1 84 ? -27.104 4.804 -15.468 1.00 85.19 84 GLY A C 1
ATOM 649 O O . GLY A 1 84 ? -26.113 5.401 -15.056 1.00 85.19 84 GLY A O 1
ATOM 650 N N . GLY A 1 85 ? -28.146 4.540 -14.672 1.00 92.00 85 GLY A N 1
ATOM 651 C CA . GLY A 1 85 ? -28.305 5.070 -13.311 1.00 92.00 85 GLY A CA 1
ATOM 652 C C . GLY A 1 85 ? -28.679 6.560 -13.247 1.00 92.00 85 GLY A C 1
ATOM 653 O O . GLY A 1 85 ? -28.381 7.235 -12.260 1.00 92.00 85 GLY A O 1
ATOM 654 N N . GLN A 1 86 ? -29.292 7.092 -14.305 1.00 93.56 86 GLN A N 1
ATOM 655 C CA . GLN A 1 86 ? -29.474 8.525 -14.553 1.00 93.56 86 GLN A CA 1
ATOM 656 C C . GLN A 1 86 ? -30.764 9.072 -13.918 1.00 93.56 86 GLN A C 1
ATOM 658 O O . GLN A 1 86 ? -31.736 9.365 -14.608 1.00 93.56 86 GLN A O 1
ATOM 663 N N . VAL A 1 87 ? -30.776 9.227 -12.591 1.00 95.06 87 VAL A N 1
ATOM 664 C CA . VAL A 1 87 ? -31.980 9.597 -11.813 1.00 95.06 87 VAL A CA 1
ATOM 665 C C . VAL A 1 87 ? -32.737 10.819 -12.358 1.00 95.06 87 VAL A C 1
ATOM 667 O O . VAL A 1 87 ? -33.956 10.765 -12.446 1.00 95.06 87 VAL A O 1
ATOM 670 N N . ALA A 1 88 ? -32.047 11.886 -12.776 1.00 93.62 88 ALA A N 1
ATOM 671 C CA . ALA A 1 88 ? -32.699 13.090 -13.309 1.00 93.62 88 ALA A CA 1
ATOM 672 C C . ALA A 1 88 ? -33.454 12.848 -14.632 1.00 93.62 88 ALA A C 1
ATOM 674 O O . ALA A 1 88 ? -34.461 13.493 -14.894 1.00 93.62 88 ALA A O 1
ATOM 675 N N . ILE A 1 89 ? -32.987 11.903 -15.452 1.00 93.81 89 ILE A N 1
ATOM 676 C CA . ILE A 1 89 ? -33.663 11.513 -16.694 1.00 93.81 89 ILE A CA 1
ATOM 677 C C . ILE A 1 89 ? -34.793 10.521 -16.391 1.00 93.81 89 ILE A C 1
ATOM 679 O O . ILE A 1 89 ? -35.827 10.578 -17.040 1.00 93.81 89 ILE A O 1
ATOM 683 N N . ILE A 1 90 ? -34.643 9.649 -15.386 1.00 95.19 90 ILE A N 1
ATOM 684 C CA . ILE A 1 90 ? -35.730 8.766 -14.923 1.00 95.19 90 ILE A CA 1
ATOM 685 C C . ILE A 1 90 ? -36.917 9.600 -14.410 1.00 95.19 90 ILE A C 1
ATOM 687 O O . ILE A 1 90 ? -38.045 9.344 -14.816 1.00 95.19 90 ILE A O 1
ATOM 691 N N . ASP A 1 91 ? -36.652 10.614 -13.581 1.00 93.88 91 ASP A N 1
ATOM 692 C CA . ASP A 1 91 ? -37.640 11.585 -13.081 1.00 93.88 91 ASP A CA 1
ATOM 693 C C . ASP A 1 91 ? -38.410 12.265 -14.225 1.00 93.88 91 ASP A C 1
ATOM 695 O O . ASP A 1 91 ? -39.640 12.271 -14.229 1.00 93.88 91 ASP A O 1
ATOM 699 N N . GLU A 1 92 ? -37.694 12.757 -15.238 1.00 91.50 92 GLU A N 1
ATOM 700 C CA . GLU A 1 92 ? -38.303 13.379 -16.416 1.00 91.50 92 GLU A CA 1
ATOM 701 C C . GLU A 1 92 ? -39.145 12.379 -17.228 1.00 91.50 92 GLU A C 1
ATOM 703 O O . GLU A 1 92 ? -40.300 12.649 -17.536 1.00 91.50 92 GLU A O 1
ATOM 708 N N . MET A 1 93 ? -38.629 11.181 -17.517 1.00 92.94 93 MET A N 1
ATOM 709 C CA . MET A 1 93 ? -39.371 10.171 -18.286 1.00 92.94 93 MET A CA 1
ATOM 710 C C . MET A 1 93 ? -40.660 9.701 -17.586 1.00 92.94 93 MET A C 1
ATOM 712 O O . MET A 1 93 ? -41.650 9.442 -18.269 1.00 92.94 93 MET A O 1
ATOM 716 N N . ILE A 1 94 ? -40.677 9.604 -16.249 1.00 91.06 94 ILE A N 1
ATOM 717 C CA . ILE A 1 94 ? -41.900 9.273 -15.491 1.00 91.06 94 ILE A CA 1
ATOM 718 C C . ILE A 1 94 ? -42.927 10.413 -15.601 1.00 91.06 94 ILE A C 1
ATOM 720 O O . ILE A 1 94 ? -44.109 10.145 -15.809 1.00 91.06 94 ILE A O 1
ATOM 724 N N . LYS A 1 95 ? -42.495 11.683 -15.542 1.00 90.81 95 LYS A N 1
ATOM 725 C CA . LYS A 1 95 ? -43.382 12.849 -15.746 1.00 90.81 95 LYS A CA 1
ATOM 726 C C . LYS A 1 95 ? -43.996 12.893 -17.144 1.00 90.81 95 LYS A C 1
ATOM 728 O O . LYS A 1 95 ? -45.156 13.267 -17.273 1.00 90.81 95 LYS A O 1
ATOM 733 N N . GLN A 1 96 ? -43.256 12.456 -18.164 1.00 89.44 96 GLN A N 1
ATOM 734 C CA . GLN A 1 96 ? -43.756 12.299 -19.537 1.00 89.44 96 GLN A CA 1
ATOM 735 C C . GLN A 1 96 ? -44.703 11.087 -19.711 1.00 89.44 96 GLN A C 1
ATOM 737 O O . GLN A 1 96 ? -45.081 10.754 -20.831 1.00 89.44 96 GLN A O 1
ATOM 742 N N . GLY A 1 97 ? -45.098 10.406 -18.626 1.00 88.56 97 GLY A N 1
ATOM 743 C CA . GLY A 1 97 ? -46.107 9.345 -18.645 1.00 88.56 97 GLY A CA 1
ATOM 744 C C . GLY A 1 97 ? -45.596 7.962 -19.060 1.00 88.56 97 GLY A C 1
ATOM 745 O O . GLY A 1 97 ? -46.405 7.089 -19.376 1.00 88.56 97 GLY A O 1
ATOM 746 N N . LEU A 1 98 ? -44.279 7.722 -19.070 1.00 92.31 98 LEU A N 1
ATOM 747 C CA . LEU A 1 98 ? -43.760 6.372 -19.304 1.00 92.31 98 LEU A CA 1
ATOM 748 C C . LEU A 1 98 ? -44.008 5.493 -18.070 1.00 92.31 98 LEU A C 1
ATOM 750 O O . LEU A 1 98 ? -43.564 5.805 -16.967 1.00 92.31 98 LEU A O 1
ATOM 754 N N . ASP A 1 99 ? -44.653 4.346 -18.287 1.00 91.88 99 ASP A N 1
ATOM 755 C CA . ASP A 1 99 ? -44.899 3.342 -17.251 1.00 91.88 99 ASP A CA 1
ATOM 756 C C . ASP A 1 99 ? -43.585 2.830 -16.626 1.00 91.88 99 ASP A C 1
ATOM 758 O O . ASP A 1 99 ? -42.740 2.217 -17.292 1.00 91.88 99 ASP A O 1
ATOM 762 N N . VAL A 1 100 ? -43.437 3.058 -15.319 1.00 94.56 100 VAL A N 1
ATOM 763 C CA . VAL A 1 100 ? -42.285 2.654 -14.499 1.00 94.56 100 VAL A CA 1
ATOM 764 C C . VAL A 1 100 ? -42.103 1.130 -14.426 1.00 94.56 100 VAL A C 1
ATOM 766 O O . VAL A 1 100 ? -40.983 0.651 -14.239 1.00 94.56 100 VAL A O 1
ATOM 769 N N . ASN A 1 101 ? -43.183 0.373 -14.640 1.00 95.50 101 ASN A N 1
ATOM 770 C CA . ASN A 1 101 ? -43.239 -1.089 -14.625 1.00 95.50 101 ASN A CA 1
ATOM 771 C C . ASN A 1 101 ? -43.244 -1.715 -16.029 1.00 95.50 101 ASN A C 1
ATOM 773 O O . ASN A 1 101 ? -43.334 -2.940 -16.159 1.00 95.50 101 ASN A O 1
ATOM 777 N N . SER A 1 102 ? -43.099 -0.891 -17.072 1.00 93.25 102 SER A N 1
ATOM 778 C CA . SER A 1 102 ? -43.067 -1.347 -18.461 1.00 93.25 102 SER A CA 1
ATOM 779 C C . SER A 1 102 ? -41.989 -2.407 -18.678 1.00 93.25 102 SER A C 1
ATOM 781 O O . SER A 1 102 ? -40.893 -2.314 -18.133 1.00 93.25 102 SER A O 1
ATOM 783 N N . LYS A 1 103 ? -42.288 -3.413 -19.501 1.00 93.25 103 LYS A N 1
ATOM 784 C CA . LYS A 1 103 ? -41.345 -4.486 -19.838 1.00 93.25 103 LYS A CA 1
ATOM 785 C C . LYS A 1 103 ? -40.665 -4.240 -21.180 1.00 93.25 103 LYS A C 1
ATOM 787 O O . LYS A 1 103 ? -41.319 -3.828 -22.144 1.00 93.25 103 LYS A O 1
ATOM 792 N N . ASP A 1 104 ? -39.369 -4.526 -21.254 1.00 90.62 104 ASP A N 1
ATOM 793 C CA . ASP A 1 104 ? -38.653 -4.645 -22.523 1.00 90.62 104 ASP A CA 1
ATOM 794 C C . ASP A 1 104 ? -38.929 -5.993 -23.222 1.00 90.62 104 ASP A C 1
ATOM 796 O O . ASP A 1 104 ? -39.729 -6.812 -22.769 1.00 90.62 104 ASP A O 1
ATOM 800 N N . GLY A 1 105 ? -38.289 -6.219 -24.370 1.00 84.19 105 GLY A N 1
ATOM 801 C CA . GLY A 1 105 ? -38.459 -7.421 -25.190 1.00 84.19 105 GLY A CA 1
ATOM 802 C C . GLY A 1 105 ? -37.925 -8.710 -24.557 1.00 84.19 105 GLY A C 1
ATOM 803 O O . GLY A 1 105 ? -38.268 -9.786 -25.034 1.00 84.19 105 GLY A O 1
ATOM 804 N N . ASN A 1 106 ? -37.139 -8.617 -23.479 1.00 83.75 106 ASN A N 1
ATOM 805 C CA . ASN A 1 106 ? -36.730 -9.760 -22.659 1.00 83.75 106 ASN A CA 1
ATOM 806 C C . ASN A 1 106 ? -37.675 -9.965 -21.457 1.00 83.75 106 ASN A C 1
ATOM 808 O O . ASN A 1 106 ? -37.526 -10.929 -20.707 1.00 83.75 106 ASN A O 1
ATOM 812 N N . GLY A 1 107 ? -38.639 -9.060 -21.261 1.00 87.94 107 GLY A N 1
ATOM 813 C CA . GLY A 1 107 ? -39.546 -9.020 -20.119 1.00 87.94 107 GLY A CA 1
ATOM 814 C C . GLY A 1 107 ? -39.026 -8.208 -18.929 1.00 87.94 107 GLY A C 1
ATOM 815 O O . GLY A 1 107 ? -39.756 -8.074 -17.946 1.00 87.94 107 GLY A O 1
ATOM 816 N N . ASP A 1 108 ? -37.802 -7.677 -18.984 1.00 92.88 108 ASP A N 1
ATOM 817 C CA . ASP A 1 108 ? -37.185 -6.967 -17.859 1.00 92.88 108 ASP A CA 1
ATOM 818 C C . ASP A 1 108 ? -37.810 -5.581 -17.675 1.00 92.88 108 ASP A C 1
ATOM 820 O O . ASP A 1 108 ? -38.157 -4.925 -18.652 1.00 92.88 108 ASP A O 1
ATOM 824 N N . THR A 1 109 ? -37.931 -5.124 -16.425 1.00 95.44 109 THR A N 1
ATOM 825 C CA . THR A 1 109 ? -38.394 -3.768 -16.084 1.00 95.44 109 THR A CA 1
ATOM 826 C C . THR A 1 109 ? -37.212 -2.807 -15.887 1.00 95.44 109 THR A C 1
ATOM 828 O O . THR A 1 109 ? -36.081 -3.255 -15.643 1.00 95.44 109 THR A O 1
ATOM 831 N N . PRO A 1 110 ? -37.431 -1.475 -15.886 1.00 96.00 110 PRO A N 1
ATOM 832 C CA . PRO A 1 110 ? -36.398 -0.495 -15.548 1.00 96.00 110 PRO A CA 1
ATOM 833 C C . PRO A 1 110 ? -35.731 -0.775 -14.191 1.00 96.00 110 PRO A C 1
ATOM 835 O O . PRO A 1 110 ? -34.516 -0.618 -14.056 1.00 96.00 110 PRO A O 1
ATOM 838 N N . LEU A 1 111 ? -36.497 -1.263 -13.208 1.00 96.69 111 LEU A N 1
ATOM 839 C CA . LEU A 1 111 ? -36.000 -1.632 -11.881 1.00 96.69 111 LEU A CA 1
ATOM 840 C C . LEU A 1 111 ? -35.089 -2.871 -11.906 1.00 96.69 111 LEU A C 1
ATOM 842 O O . LEU A 1 111 ? -34.046 -2.862 -11.249 1.00 96.69 111 LEU A O 1
ATOM 846 N N . ILE A 1 112 ? -35.429 -3.903 -12.690 1.00 94.31 112 ILE A N 1
ATOM 847 C CA . ILE A 1 112 ? -34.570 -5.085 -12.882 1.00 94.31 112 ILE A CA 1
ATOM 848 C C . ILE A 1 112 ? -33.231 -4.670 -13.505 1.00 94.31 112 ILE A C 1
ATOM 850 O O . ILE A 1 112 ? -32.177 -5.070 -13.009 1.00 94.31 112 ILE A O 1
ATOM 854 N N . LEU A 1 113 ? -33.247 -3.805 -14.526 1.00 93.50 113 LEU A N 1
ATOM 855 C CA . LEU A 1 113 ? -32.016 -3.285 -15.131 1.00 93.50 113 LEU A CA 1
ATOM 856 C C . LEU A 1 113 ? -31.204 -2.426 -14.145 1.00 93.50 113 LEU A C 1
ATOM 858 O O . LEU A 1 113 ? -29.989 -2.592 -14.045 1.00 93.50 113 LEU A O 1
ATOM 862 N N . ALA A 1 114 ? -31.845 -1.542 -13.375 1.00 95.44 114 ALA A N 1
ATOM 863 C CA . ALA A 1 114 ? -31.153 -0.745 -12.361 1.00 95.44 114 ALA A CA 1
ATOM 864 C C . ALA A 1 114 ? -30.469 -1.628 -11.296 1.00 95.44 114 ALA A C 1
ATOM 866 O O . ALA A 1 114 ? -29.344 -1.332 -10.886 1.00 95.44 114 ALA A O 1
ATOM 867 N N . ALA A 1 115 ? -31.112 -2.726 -10.883 1.00 94.50 115 ALA A N 1
ATOM 868 C CA . ALA A 1 115 ? -30.547 -3.692 -9.943 1.00 94.50 115 ALA A CA 1
ATOM 869 C C . ALA A 1 115 ? -29.378 -4.492 -10.553 1.00 94.50 115 ALA A C 1
ATOM 871 O O . ALA A 1 115 ? -28.311 -4.562 -9.941 1.00 94.50 115 ALA A O 1
ATOM 872 N N . ALA A 1 116 ? -29.544 -5.012 -11.777 1.00 91.12 116 ALA A N 1
ATOM 873 C CA . ALA A 1 116 ? -28.528 -5.788 -12.499 1.00 91.12 116 ALA A CA 1
ATOM 874 C C . ALA A 1 116 ? -27.211 -5.020 -12.716 1.00 91.12 116 ALA A C 1
ATOM 876 O O . ALA A 1 116 ? -26.127 -5.596 -12.638 1.00 91.12 116 ALA A O 1
ATOM 877 N N . TYR A 1 117 ? -27.297 -3.711 -12.976 1.00 90.88 117 TYR A N 1
ATOM 878 C CA . TYR A 1 117 ? -26.143 -2.853 -13.276 1.00 90.88 117 TYR A CA 1
ATOM 879 C C . TYR A 1 117 ? -25.646 -2.021 -12.075 1.00 90.88 117 TYR A C 1
ATOM 881 O O . TYR A 1 117 ? -24.922 -1.037 -12.261 1.00 90.88 117 TYR A O 1
ATOM 889 N N . GLY A 1 118 ? -26.009 -2.397 -10.841 1.00 92.25 118 GLY A N 1
ATOM 890 C CA . GLY A 1 118 ? -25.457 -1.795 -9.616 1.00 92.25 118 GLY A CA 1
ATOM 891 C C . GLY A 1 118 ? -25.886 -0.339 -9.376 1.00 92.25 118 GLY A C 1
ATOM 892 O O . GLY A 1 118 ? -25.147 0.462 -8.799 1.00 92.25 118 GLY A O 1
ATOM 893 N N . ARG A 1 119 ? -27.059 0.076 -9.875 1.00 94.94 119 ARG A N 1
ATOM 894 C CA . ARG A 1 119 ? -27.498 1.484 -9.891 1.00 94.94 119 ARG A CA 1
ATOM 895 C C . ARG A 1 119 ? -28.327 1.855 -8.662 1.00 94.94 119 ARG A C 1
ATOM 897 O O . ARG A 1 119 ? -29.466 2.291 -8.787 1.00 94.94 119 ARG A O 1
ATOM 904 N N . GLU A 1 120 ? -27.734 1.752 -7.472 1.00 94.56 120 GLU A N 1
ATOM 905 C CA . GLU A 1 120 ? -28.393 1.971 -6.166 1.00 94.56 120 GLU A CA 1
ATOM 906 C C . GLU A 1 120 ? -29.324 3.205 -6.114 1.00 94.56 120 GLU A C 1
ATOM 908 O O . GLU A 1 120 ? -30.463 3.114 -5.656 1.00 94.56 120 GLU A O 1
ATOM 913 N N . LYS A 1 121 ? -28.874 4.364 -6.620 1.00 94.44 121 LYS A N 1
ATOM 914 C CA . LYS A 1 121 ? -29.686 5.597 -6.628 1.00 94.44 121 LYS A CA 1
ATOM 915 C C . LYS A 1 121 ? -30.913 5.505 -7.540 1.00 94.44 121 LYS A C 1
ATOM 917 O O . LYS A 1 121 ? -31.954 6.045 -7.186 1.00 94.44 121 LYS A O 1
ATOM 922 N N . ALA A 1 122 ? -30.791 4.832 -8.685 1.00 94.81 122 ALA A N 1
ATOM 923 C CA . ALA A 1 122 ? -31.909 4.598 -9.593 1.00 94.81 122 ALA A CA 1
ATOM 924 C C . ALA A 1 122 ? -32.880 3.566 -9.011 1.00 94.81 122 ALA A C 1
ATOM 926 O O . ALA A 1 122 ? -34.076 3.809 -9.046 1.00 94.81 122 ALA A O 1
ATOM 927 N N . VAL A 1 123 ? -32.385 2.491 -8.380 1.00 96.19 123 VAL A N 1
ATOM 928 C CA . VAL A 1 123 ? -33.223 1.520 -7.647 1.00 96.19 123 VAL A CA 1
ATOM 929 C C . VAL A 1 123 ? -34.071 2.226 -6.581 1.00 96.19 123 VAL A C 1
ATOM 931 O O . VAL A 1 123 ? -35.288 2.073 -6.574 1.00 96.19 123 VAL A O 1
ATOM 934 N N . LYS A 1 124 ? -33.457 3.066 -5.729 1.00 95.38 124 LYS A N 1
ATOM 935 C CA . LYS A 1 124 ? -34.184 3.861 -4.717 1.00 95.38 124 LYS A CA 1
ATOM 936 C C . LYS A 1 124 ? -35.249 4.763 -5.333 1.00 95.38 124 LYS A C 1
ATOM 938 O O . LYS A 1 124 ? -36.367 4.801 -4.833 1.00 95.38 124 LYS A O 1
ATOM 943 N N . TYR A 1 125 ? -34.891 5.488 -6.390 1.00 96.06 125 TYR A N 1
ATOM 944 C CA . TYR A 1 125 ? -35.790 6.448 -7.022 1.00 96.06 125 TYR A CA 1
ATOM 945 C C . TYR A 1 125 ? -36.960 5.757 -7.747 1.00 96.06 125 TYR A C 1
ATOM 947 O O . TYR A 1 125 ? -38.099 6.178 -7.594 1.00 96.06 125 TYR A O 1
ATOM 955 N N . LEU A 1 126 ? -36.713 4.658 -8.466 1.00 95.69 126 LEU A N 1
ATOM 956 C CA . LEU A 1 126 ? -37.754 3.878 -9.147 1.00 95.69 126 LEU A CA 1
ATOM 957 C C . LEU A 1 126 ? -38.771 3.297 -8.153 1.00 95.69 126 LEU A C 1
ATOM 959 O O . LEU A 1 126 ? -39.969 3.413 -8.381 1.00 95.69 126 LEU A O 1
ATOM 963 N N . LEU A 1 127 ? -38.311 2.740 -7.026 1.00 95.25 127 LEU A N 1
ATOM 964 C CA . LEU A 1 127 ? -39.197 2.250 -5.959 1.00 95.25 127 LEU A CA 1
ATOM 965 C C . LEU A 1 127 ? -40.037 3.379 -5.339 1.00 95.25 127 LEU A C 1
ATOM 967 O O . LEU A 1 127 ? -41.222 3.196 -5.082 1.00 95.25 127 LEU A O 1
ATOM 971 N N . GLN A 1 128 ? -39.448 4.564 -5.140 1.00 92.38 128 GLN A N 1
ATOM 972 C CA . GLN A 1 128 ? -40.184 5.760 -4.706 1.00 92.38 128 GLN A CA 1
ATOM 973 C C . GLN A 1 128 ? -41.204 6.234 -5.754 1.00 92.38 128 GLN A C 1
ATOM 975 O O . GLN A 1 128 ? -42.253 6.752 -5.386 1.00 92.38 128 GLN A O 1
ATOM 980 N N . GLY A 1 129 ? -40.916 6.022 -7.040 1.00 87.62 129 GLY A N 1
ATOM 981 C CA . GLY A 1 129 ? -41.805 6.279 -8.175 1.00 87.62 129 GLY A CA 1
ATOM 982 C C . GLY A 1 129 ? -42.821 5.170 -8.476 1.00 87.62 129 GLY A C 1
ATOM 983 O O . GLY A 1 129 ? -43.405 5.188 -9.554 1.00 87.62 129 GLY A O 1
ATOM 984 N N . GLY A 1 130 ? -43.031 4.202 -7.573 1.00 90.44 130 GLY A N 1
ATOM 985 C CA . GLY A 1 130 ? -44.053 3.157 -7.731 1.00 90.44 130 GLY A CA 1
ATOM 986 C C . GLY A 1 130 ? -43.638 1.937 -8.563 1.00 90.44 130 GLY A C 1
ATOM 987 O O . GLY A 1 130 ? -44.502 1.185 -9.016 1.00 90.44 130 GLY A O 1
ATOM 988 N N . ALA A 1 131 ? -42.337 1.714 -8.776 1.00 94.88 131 ALA A N 1
ATOM 989 C CA . ALA A 1 131 ? -41.859 0.471 -9.380 1.00 94.88 131 ALA A CA 1
ATOM 990 C C . ALA A 1 131 ? -42.149 -0.735 -8.471 1.00 94.88 131 ALA A C 1
ATOM 992 O O . ALA A 1 131 ? -41.766 -0.734 -7.301 1.00 94.88 131 ALA A O 1
ATOM 993 N N . ASP A 1 132 ? -42.766 -1.779 -9.019 1.00 92.62 132 ASP A N 1
ATOM 994 C CA . ASP A 1 132 ? -43.060 -3.027 -8.318 1.00 92.62 132 ASP A CA 1
ATOM 995 C C . ASP A 1 132 ? -41.851 -3.987 -8.406 1.00 92.62 132 ASP A C 1
ATOM 997 O O . ASP A 1 132 ? -41.506 -4.477 -9.491 1.00 92.62 132 ASP A O 1
ATOM 1001 N N . PRO A 1 133 ? -41.180 -4.290 -7.277 1.00 93.50 133 PRO A N 1
ATOM 1002 C CA . PRO A 1 133 ? -40.010 -5.161 -7.252 1.00 93.50 133 PRO A CA 1
ATOM 1003 C C . PRO A 1 133 ? -40.349 -6.658 -7.349 1.00 93.50 133 PRO A C 1
ATOM 1005 O O . PRO A 1 133 ? -39.432 -7.476 -7.478 1.00 93.50 133 PRO A O 1
ATOM 1008 N N . SER A 1 134 ? -41.632 -7.030 -7.282 1.00 90.56 134 SER A N 1
ATOM 1009 C CA . SER A 1 134 ? -42.113 -8.409 -7.418 1.00 90.56 134 SER A CA 1
ATOM 1010 C C . SER A 1 134 ? -42.243 -8.863 -8.877 1.00 90.56 134 SER A C 1
ATOM 1012 O O . SER A 1 134 ? -42.248 -10.071 -9.142 1.00 90.56 134 SER A O 1
ATOM 1014 N N . ILE A 1 135 ? -42.286 -7.920 -9.830 1.00 92.00 135 ILE A N 1
ATOM 1015 C CA . ILE A 1 135 ? -42.413 -8.223 -11.257 1.00 92.00 135 ILE A CA 1
ATOM 1016 C C . ILE A 1 135 ? -41.254 -9.114 -11.715 1.00 92.00 135 ILE A C 1
ATOM 1018 O O . ILE A 1 135 ? -40.076 -8.827 -11.494 1.00 92.00 135 ILE A O 1
ATOM 1022 N N . LYS A 1 136 ? -41.615 -10.200 -12.401 1.00 91.38 136 LYS A N 1
ATOM 1023 C CA . LYS A 1 136 ? -40.680 -11.146 -13.013 1.00 91.38 136 LYS A CA 1
ATOM 1024 C C . LYS A 1 136 ? -40.354 -10.742 -14.452 1.00 91.38 136 LYS A C 1
ATOM 1026 O O . LYS A 1 136 ? -41.271 -10.585 -15.267 1.00 91.38 136 LYS A O 1
ATOM 1031 N N . GLY A 1 137 ? -39.066 -10.591 -14.741 1.00 89.06 137 GLY A N 1
ATOM 1032 C CA . GLY A 1 137 ? -38.506 -10.370 -16.071 1.00 89.06 137 GLY A CA 1
ATOM 1033 C C . GLY A 1 137 ? -37.995 -11.653 -16.716 1.00 89.06 137 GLY A C 1
ATOM 1034 O O . GLY A 1 137 ? -38.617 -12.714 -16.575 1.00 89.06 137 GLY A O 1
ATOM 1035 N N . CYS A 1 138 ? -36.868 -11.565 -17.425 1.00 86.12 138 CYS A N 1
ATOM 1036 C CA . CYS A 1 138 ? -36.287 -12.707 -18.124 1.00 86.12 138 CYS A CA 1
ATOM 1037 C C . CYS A 1 138 ? -36.012 -13.879 -17.164 1.00 86.12 138 CYS A C 1
ATOM 1039 O O . CYS A 1 138 ? -35.643 -13.696 -16.000 1.00 86.12 138 CYS A O 1
ATOM 1041 N N . TYR A 1 139 ? -36.243 -15.109 -17.635 1.00 84.88 139 TYR A N 1
ATOM 1042 C CA . TYR A 1 139 ? -36.106 -16.340 -16.838 1.00 84.88 139 TYR A CA 1
ATOM 1043 C C . TYR A 1 139 ? -36.896 -16.326 -15.512 1.00 84.88 139 TYR A C 1
ATOM 1045 O O . TYR A 1 139 ? -36.538 -17.010 -14.558 1.00 84.88 139 TYR A O 1
ATOM 1053 N N . GLY A 1 140 ? -37.970 -15.533 -15.412 1.00 87.88 140 GLY A N 1
ATOM 1054 C CA . GLY A 1 140 ? -38.777 -15.424 -14.196 1.00 87.88 140 GLY A CA 1
ATOM 1055 C C . GLY A 1 140 ? -38.104 -14.659 -13.046 1.00 87.88 140 GLY A C 1
ATOM 1056 O O . GLY A 1 140 ? -38.576 -14.741 -11.912 1.00 87.88 140 GLY A O 1
ATOM 1057 N N . ARG A 1 141 ? -37.008 -13.937 -13.302 1.00 92.12 141 ARG A N 1
ATOM 1058 C CA . ARG A 1 141 ? -36.212 -13.255 -12.271 1.00 92.12 141 ARG A CA 1
ATOM 1059 C C . ARG A 1 141 ? -36.836 -11.935 -11.837 1.00 92.12 141 ARG A C 1
ATOM 1061 O O . ARG A 1 141 ? -37.258 -11.138 -12.667 1.00 92.12 141 ARG A O 1
ATOM 1068 N N . THR A 1 142 ? -36.855 -11.685 -10.533 1.00 93.44 142 THR A N 1
ATOM 1069 C CA . THR A 1 142 ? -37.205 -10.372 -9.960 1.00 93.44 142 THR A CA 1
ATOM 1070 C C . THR A 1 142 ? -35.968 -9.482 -9.831 1.00 93.44 142 THR A C 1
ATOM 1072 O O . THR A 1 142 ? -34.835 -9.960 -9.944 1.00 93.44 142 THR A O 1
ATOM 1075 N N . ALA A 1 143 ? -36.153 -8.202 -9.494 1.00 92.44 143 ALA A N 1
ATOM 1076 C CA . ALA A 1 143 ? -35.035 -7.294 -9.221 1.00 92.44 143 ALA A CA 1
ATOM 1077 C C . ALA A 1 143 ? -34.096 -7.818 -8.111 1.00 92.44 143 ALA A C 1
ATOM 1079 O O . ALA A 1 143 ? -32.891 -7.581 -8.167 1.00 92.44 143 ALA A O 1
ATOM 1080 N N . LEU A 1 144 ? -34.615 -8.588 -7.143 1.00 94.69 144 LEU A N 1
ATOM 1081 C CA . LEU A 1 144 ? -33.820 -9.186 -6.061 1.00 94.69 144 LEU A CA 1
ATOM 1082 C C . LEU A 1 144 ? -32.884 -10.308 -6.550 1.00 94.69 144 LEU A C 1
ATOM 1084 O O . LEU A 1 144 ? -31.800 -10.464 -6.003 1.00 94.69 144 LEU A O 1
ATOM 1088 N N . HIS A 1 145 ? -33.253 -11.041 -7.606 1.00 92.00 145 HIS A N 1
ATOM 1089 C CA . HIS A 1 145 ? -32.365 -12.025 -8.246 1.00 92.00 145 HIS A CA 1
ATOM 1090 C C . HIS A 1 145 ? -31.255 -11.359 -9.074 1.00 92.00 145 HIS A C 1
ATOM 1092 O O . HIS A 1 145 ? -30.189 -11.940 -9.268 1.00 92.00 145 HIS A O 1
ATOM 1098 N N . ALA A 1 146 ? -31.523 -10.158 -9.596 1.00 85.31 146 ALA A N 1
ATOM 1099 C CA . ALA A 1 146 ? -30.582 -9.376 -10.393 1.00 85.31 146 ALA A CA 1
ATOM 1100 C C . ALA A 1 146 ? -29.629 -8.519 -9.536 1.00 85.31 146 ALA A C 1
ATOM 1102 O O . ALA A 1 146 ? -28.533 -8.180 -9.981 1.00 85.31 146 ALA A O 1
ATOM 1103 N N . GLY A 1 147 ? -30.036 -8.157 -8.315 1.00 82.12 147 GLY A N 1
ATOM 1104 C CA . GLY A 1 147 ? -29.261 -7.323 -7.401 1.00 82.12 147 GLY A CA 1
ATOM 1105 C C . GLY A 1 147 ? -27.995 -8.017 -6.902 1.00 82.12 147 GLY A C 1
ATOM 1106 O O . GLY A 1 147 ? -28.056 -8.879 -6.033 1.00 82.12 147 GLY A O 1
ATOM 1107 N N . ASN A 1 148 ? -26.836 -7.602 -7.417 1.00 74.88 148 ASN A N 1
ATOM 1108 C CA . ASN A 1 148 ? -25.540 -8.144 -6.997 1.00 74.88 148 ASN A CA 1
ATOM 1109 C C . ASN A 1 148 ? -24.958 -7.400 -5.772 1.00 74.88 148 ASN A C 1
ATOM 1111 O O . ASN A 1 148 ? -24.223 -7.974 -4.975 1.00 74.88 148 ASN A O 1
ATOM 1115 N N . ASP A 1 149 ? -25.278 -6.117 -5.586 1.00 87.31 149 ASP A N 1
ATOM 1116 C CA . ASP A 1 149 ? -24.753 -5.324 -4.468 1.00 87.31 149 ASP A CA 1
ATOM 1117 C C . ASP A 1 149 ? -25.613 -5.463 -3.203 1.00 87.31 149 ASP A C 1
ATOM 1119 O O . ASP A 1 149 ? -26.830 -5.283 -3.247 1.00 87.31 149 ASP A O 1
ATOM 1123 N N . VAL A 1 150 ? -24.971 -5.662 -2.044 1.00 92.38 150 VAL A N 1
ATOM 1124 C CA . VAL A 1 150 ? -25.636 -5.754 -0.725 1.00 92.38 150 VAL A CA 1
ATOM 1125 C C . VAL A 1 150 ? -26.569 -4.571 -0.453 1.00 92.38 150 VAL A C 1
ATOM 1127 O O . VAL A 1 150 ? -27.666 -4.765 0.059 1.00 92.38 150 VAL A O 1
ATOM 1130 N N . ALA A 1 151 ? -26.179 -3.354 -0.843 1.00 92.19 151 ALA A N 1
ATOM 1131 C CA . ALA A 1 151 ? -27.027 -2.173 -0.690 1.00 92.19 151 ALA A CA 1
ATOM 1132 C C . ALA A 1 151 ? -28.329 -2.281 -1.506 1.00 92.19 151 ALA A C 1
ATOM 1134 O O . ALA A 1 151 ? -29.383 -1.888 -1.021 1.00 92.19 151 ALA A O 1
ATOM 1135 N N . ILE A 1 152 ? -28.278 -2.840 -2.720 1.00 93.06 152 ILE A N 1
ATOM 1136 C CA . ILE A 1 152 ? -29.453 -3.048 -3.582 1.00 93.06 152 ILE A CA 1
ATOM 1137 C C . ILE A 1 152 ? -30.338 -4.166 -3.028 1.00 93.06 152 ILE A C 1
ATOM 1139 O O . ILE A 1 152 ? -31.552 -3.990 -2.959 1.00 93.06 152 ILE A O 1
ATOM 1143 N N . ILE A 1 153 ? -29.739 -5.263 -2.557 1.00 94.31 153 ILE A N 1
ATOM 1144 C CA . ILE A 1 153 ? -30.447 -6.351 -1.867 1.00 94.31 153 ILE A CA 1
ATOM 1145 C C . ILE A 1 153 ? -31.183 -5.813 -0.626 1.00 94.31 153 ILE A C 1
ATOM 1147 O O . ILE A 1 153 ? -32.372 -6.070 -0.459 1.00 94.31 153 ILE A O 1
ATOM 1151 N N . GLU A 1 154 ? -30.516 -5.005 0.206 1.00 94.12 154 GLU A N 1
ATOM 1152 C CA . GLU A 1 154 ? -31.102 -4.358 1.389 1.00 94.12 154 GLU A CA 1
ATOM 1153 C C . GLU A 1 154 ? -32.315 -3.483 1.044 1.00 94.12 154 GLU A C 1
ATOM 1155 O O . GLU A 1 154 ? -33.355 -3.576 1.698 1.00 94.12 154 GLU A O 1
ATOM 1160 N N . ILE A 1 155 ? -32.203 -2.657 -0.000 1.00 94.12 155 ILE A N 1
ATOM 1161 C CA . ILE A 1 155 ? -33.293 -1.794 -0.479 1.00 94.12 155 ILE A CA 1
ATOM 1162 C C . ILE A 1 155 ? -34.481 -2.635 -0.967 1.00 94.12 155 ILE A C 1
ATOM 1164 O O . ILE A 1 155 ? -35.617 -2.341 -0.602 1.00 94.12 155 ILE A O 1
ATOM 1168 N N . LEU A 1 156 ? -34.227 -3.686 -1.752 1.00 94.25 156 LEU A N 1
ATOM 1169 C CA . LEU A 1 156 ? -35.273 -4.518 -2.355 1.00 94.25 156 LEU A CA 1
ATOM 1170 C C . LEU A 1 156 ? -36.015 -5.379 -1.321 1.00 94.25 156 LEU A C 1
ATOM 1172 O O . LEU A 1 156 ? -37.243 -5.476 -1.371 1.00 94.25 156 LEU A O 1
ATOM 1176 N N . LEU A 1 157 ? -35.300 -5.932 -0.335 1.00 93.00 157 LEU A N 1
ATOM 1177 C CA . LEU A 1 157 ? -35.917 -6.593 0.821 1.00 93.00 157 LEU A CA 1
ATOM 1178 C C . LEU A 1 157 ? -36.740 -5.600 1.657 1.00 93.00 157 LEU A C 1
ATOM 1180 O O . LEU A 1 157 ? -37.851 -5.918 2.075 1.00 93.00 157 LEU A O 1
ATOM 1184 N N . SER A 1 158 ? -36.246 -4.370 1.842 1.00 92.06 158 SER A N 1
ATOM 1185 C CA . SER A 1 158 ? -36.984 -3.310 2.551 1.00 92.06 158 SER A CA 1
ATOM 1186 C C . SER A 1 158 ? -38.247 -2.850 1.808 1.00 92.06 158 SER A C 1
ATOM 1188 O O . SER A 1 158 ? -39.160 -2.333 2.444 1.00 92.06 158 SER A O 1
ATOM 1190 N N . SER A 1 159 ? -38.327 -3.055 0.488 1.00 87.25 159 SER A N 1
ATOM 1191 C CA . SER A 1 159 ? -39.537 -2.830 -0.321 1.00 87.25 159 SER A CA 1
ATOM 1192 C C . SER A 1 159 ? -40.507 -4.024 -0.366 1.00 87.25 159 SER A C 1
ATOM 1194 O O . SER A 1 159 ? -41.436 -4.017 -1.166 1.00 87.25 159 SER A O 1
ATOM 1196 N N . GLY A 1 160 ? -40.319 -5.044 0.480 1.00 83.00 160 GLY A N 1
ATOM 1197 C CA . GLY A 1 160 ? -41.295 -6.126 0.672 1.00 83.00 160 GLY A CA 1
ATOM 1198 C C . GLY A 1 160 ? -41.144 -7.341 -0.249 1.00 83.00 160 GLY A C 1
ATOM 1199 O O . GLY A 1 160 ? -42.036 -8.187 -0.280 1.00 83.00 160 GLY A O 1
ATOM 1200 N N . VAL A 1 161 ? -40.033 -7.480 -0.984 1.00 89.38 161 VAL A N 1
ATOM 1201 C CA . VAL A 1 161 ? -39.770 -8.712 -1.748 1.00 89.38 161 VAL A CA 1
ATOM 1202 C C . VAL A 1 161 ? -39.429 -9.855 -0.793 1.00 89.38 161 VAL A C 1
ATOM 1204 O O . VAL A 1 161 ? -38.513 -9.731 0.019 1.00 89.38 161 VAL A O 1
ATOM 1207 N N . HIS A 1 162 ? -40.112 -10.995 -0.931 1.00 91.38 162 HIS A N 1
ATOM 1208 C CA . HIS A 1 162 ? -39.784 -12.206 -0.177 1.00 91.38 162 HIS A CA 1
ATOM 1209 C C . HIS A 1 162 ? -38.351 -12.674 -0.474 1.00 91.38 162 HIS A C 1
ATOM 1211 O O . HIS A 1 162 ? -37.985 -12.835 -1.640 1.00 91.38 162 HIS A O 1
ATOM 1217 N N . ILE A 1 163 ? -37.560 -12.933 0.570 1.00 93.06 163 ILE A N 1
ATOM 1218 C CA . ILE A 1 163 ? -36.125 -13.230 0.449 1.00 93.06 163 ILE A CA 1
ATOM 1219 C C . ILE A 1 163 ? -35.839 -14.486 -0.389 1.00 93.06 163 ILE A C 1
ATOM 1221 O O . ILE A 1 163 ? -34.974 -14.449 -1.261 1.00 93.06 163 ILE A O 1
ATOM 1225 N N . ASP A 1 164 ? -36.655 -15.532 -0.230 1.00 93.12 164 ASP A N 1
ATOM 1226 C CA . ASP A 1 164 ? -36.580 -16.783 -1.003 1.00 93.12 164 ASP A CA 1
ATOM 1227 C C . ASP A 1 164 ? -37.570 -16.827 -2.180 1.00 93.12 164 ASP A C 1
ATOM 1229 O O . ASP A 1 164 ? -38.124 -17.876 -2.517 1.00 93.12 164 ASP A O 1
ATOM 1233 N N . THR A 1 165 ? -37.847 -15.674 -2.802 1.00 92.81 165 THR A N 1
ATOM 1234 C CA . THR A 1 165 ? -38.554 -15.657 -4.093 1.00 92.81 165 THR A CA 1
ATOM 1235 C C . THR A 1 165 ? -37.815 -16.529 -5.116 1.00 92.81 165 THR A C 1
ATOM 1237 O O . THR A 1 165 ? -36.596 -16.652 -5.050 1.00 92.81 165 THR A O 1
ATOM 1240 N N . LYS A 1 166 ? -38.543 -17.162 -6.043 1.00 92.81 166 LYS A N 1
ATOM 1241 C CA . LYS A 1 166 ? -37.981 -18.144 -6.987 1.00 92.81 166 LYS A CA 1
ATOM 1242 C C . LYS A 1 166 ? -38.095 -17.691 -8.438 1.00 92.81 166 LYS A C 1
ATOM 1244 O O . LYS A 1 166 ? -39.176 -17.257 -8.861 1.00 92.81 166 LYS A O 1
ATOM 1249 N N . ASP A 1 167 ? -37.016 -17.842 -9.201 1.00 92.31 167 ASP A N 1
ATOM 1250 C CA . ASP A 1 167 ? -37.016 -17.677 -10.658 1.00 92.31 167 ASP A CA 1
ATOM 1251 C C . ASP A 1 167 ? -37.648 -18.887 -11.384 1.00 92.31 167 ASP A C 1
ATOM 1253 O O . ASP A 1 167 ? -38.208 -19.788 -10.749 1.00 92.31 167 ASP A O 1
ATOM 1257 N N . ALA A 1 168 ? -37.649 -18.897 -12.722 1.00 89.44 168 ALA A N 1
ATOM 1258 C CA . ALA A 1 168 ? -38.264 -19.975 -13.508 1.00 89.44 168 ALA A CA 1
ATOM 1259 C C . ALA A 1 168 ? -37.545 -21.329 -13.350 1.00 89.44 168 ALA A C 1
ATOM 1261 O O . ALA A 1 168 ? -38.170 -22.377 -13.527 1.00 89.44 168 ALA A O 1
ATOM 1262 N N . ASP A 1 169 ? -36.269 -21.303 -12.963 1.00 86.81 169 ASP A N 1
ATOM 1263 C CA . ASP A 1 169 ? -35.456 -22.477 -12.648 1.00 86.81 169 ASP A CA 1
ATOM 1264 C C . ASP A 1 169 ? -35.542 -22.850 -11.159 1.00 86.81 169 ASP A C 1
ATOM 1266 O O . ASP A 1 169 ? -34.861 -23.766 -10.701 1.00 86.81 169 ASP A O 1
ATOM 1270 N N . GLY A 1 170 ? -36.398 -22.176 -10.383 1.00 89.62 170 GLY A N 1
ATOM 1271 C CA . GLY A 1 170 ? -36.598 -22.423 -8.958 1.00 89.62 170 GLY A CA 1
ATOM 1272 C C . GLY A 1 170 ? -35.474 -21.898 -8.060 1.00 89.62 170 GLY A C 1
ATOM 1273 O O . GLY A 1 170 ? -35.498 -22.182 -6.862 1.00 89.62 170 GLY A O 1
ATOM 1274 N N . ASN A 1 171 ? -34.501 -21.164 -8.606 1.00 92.62 171 ASN A N 1
ATOM 1275 C CA . ASN A 1 171 ? -33.380 -20.628 -7.840 1.00 92.62 171 ASN A CA 1
ATOM 1276 C C . ASN A 1 171 ? -33.839 -19.441 -6.992 1.00 92.62 171 ASN A C 1
ATOM 1278 O O . ASN A 1 171 ? -34.660 -18.642 -7.438 1.00 92.62 171 ASN A O 1
ATOM 1282 N N . THR A 1 172 ? -33.270 -19.302 -5.796 1.00 94.31 172 THR A N 1
ATOM 1283 C CA . THR A 1 172 ? -33.436 -18.123 -4.936 1.00 94.31 172 THR A CA 1
ATOM 1284 C C . THR A 1 172 ? -32.339 -17.085 -5.205 1.00 94.31 172 THR A C 1
ATOM 1286 O O . THR A 1 172 ? -31.292 -17.419 -5.777 1.00 94.31 172 THR A O 1
ATOM 1289 N N . PRO A 1 173 ? -32.495 -15.833 -4.733 1.00 94.69 173 PRO A N 1
ATOM 1290 C CA . PRO A 1 173 ? -31.416 -14.847 -4.696 1.00 94.69 173 PRO A CA 1
ATOM 1291 C C . PRO A 1 173 ? -30.130 -15.363 -4.031 1.00 94.69 173 PRO A C 1
ATOM 1293 O O . PRO A 1 173 ? -29.037 -15.018 -4.475 1.00 94.69 173 PRO A O 1
ATOM 1296 N N . LEU A 1 174 ? -30.236 -16.235 -3.018 1.00 95.06 174 LEU A N 1
ATOM 1297 C CA . LEU A 1 174 ? -29.084 -16.860 -2.356 1.00 95.06 174 LEU A CA 1
ATOM 1298 C C . LEU A 1 174 ? -28.331 -17.820 -3.296 1.00 95.06 174 LEU A C 1
ATOM 1300 O O . LEU A 1 174 ? -27.106 -17.738 -3.406 1.00 95.06 174 LEU A O 1
ATOM 1304 N N . ILE A 1 175 ? -29.058 -18.675 -4.023 1.00 93.06 175 ILE A N 1
ATOM 1305 C CA . ILE A 1 175 ? -28.490 -19.572 -5.043 1.00 93.06 175 ILE A CA 1
ATOM 1306 C C . ILE A 1 175 ? -27.824 -18.756 -6.166 1.00 93.06 175 ILE A C 1
ATOM 1308 O O . ILE A 1 175 ? -26.695 -19.052 -6.562 1.00 93.06 175 ILE A O 1
ATOM 1312 N N . MET A 1 176 ? -28.473 -17.682 -6.629 1.00 91.75 176 MET A N 1
ATOM 1313 C CA . MET A 1 176 ? -27.917 -16.768 -7.636 1.00 91.75 176 MET A CA 1
ATOM 1314 C C . MET A 1 176 ? -26.640 -16.061 -7.155 1.00 91.75 176 MET A C 1
ATOM 1316 O O . MET A 1 176 ? -25.657 -15.995 -7.894 1.00 91.75 176 MET A O 1
ATOM 1320 N N . ALA A 1 177 ? -26.613 -15.566 -5.914 1.00 94.00 177 ALA A N 1
ATOM 1321 C CA . ALA A 1 177 ? -25.434 -14.925 -5.332 1.00 94.00 177 ALA A CA 1
ATOM 1322 C C . ALA A 1 177 ? -24.250 -15.902 -5.189 1.00 94.00 177 ALA A C 1
ATOM 1324 O O . ALA A 1 177 ? -23.103 -15.517 -5.434 1.00 94.00 177 ALA A O 1
ATOM 1325 N N . ALA A 1 178 ? -24.520 -17.172 -4.863 1.00 93.75 178 ALA A N 1
ATOM 1326 C CA . ALA A 1 178 ? -23.510 -18.227 -4.812 1.00 93.75 178 ALA A CA 1
ATOM 1327 C C . ALA A 1 178 ? -22.947 -18.569 -6.206 1.00 93.75 178 ALA A C 1
ATOM 1329 O O . ALA A 1 178 ? -21.727 -18.614 -6.374 1.00 93.75 178 ALA A O 1
ATOM 1330 N N . ALA A 1 179 ? -23.810 -18.722 -7.219 1.00 91.69 179 ALA A N 1
ATOM 1331 C CA . ALA A 1 179 ? -23.399 -18.949 -8.611 1.00 91.69 179 ALA A CA 1
ATOM 1332 C C . ALA A 1 179 ? -22.566 -17.786 -9.184 1.00 91.69 179 ALA A C 1
ATOM 1334 O O . ALA A 1 179 ? -21.611 -18.007 -9.926 1.00 91.69 179 ALA A O 1
ATOM 1335 N N . ASN A 1 180 ? -22.883 -16.550 -8.788 1.00 89.06 180 ASN A N 1
ATOM 1336 C CA . ASN A 1 180 ? -22.156 -15.338 -9.175 1.00 89.06 180 ASN A CA 1
ATOM 1337 C C . ASN A 1 180 ? -20.870 -15.084 -8.360 1.00 89.06 180 ASN A C 1
ATOM 1339 O O . ASN A 1 180 ? -20.259 -14.025 -8.519 1.00 89.06 180 ASN A O 1
ATOM 1343 N N . ALA A 1 181 ? -20.447 -16.019 -7.496 1.00 91.62 181 ALA A N 1
ATOM 1344 C CA . ALA A 1 181 ? -19.260 -15.888 -6.643 1.00 91.62 181 ALA A CA 1
ATOM 1345 C C . ALA A 1 181 ? -19.274 -14.632 -5.736 1.00 91.62 181 ALA A C 1
ATOM 1347 O O . ALA A 1 181 ? -18.238 -14.018 -5.473 1.00 91.62 181 ALA A O 1
ATOM 1348 N N . ASN A 1 182 ? -20.453 -14.225 -5.247 1.00 90.75 182 ASN A N 1
ATOM 1349 C CA . ASN A 1 182 ? -20.606 -13.019 -4.437 1.00 90.75 182 ASN A CA 1
ATOM 1350 C C . ASN A 1 182 ? -20.744 -13.323 -2.936 1.00 90.75 182 ASN A C 1
ATOM 1352 O O . ASN A 1 182 ? -21.842 -13.407 -2.384 1.00 90.75 182 ASN A O 1
ATOM 1356 N N . VAL A 1 183 ? -19.591 -13.431 -2.271 1.00 92.12 183 VAL A N 1
ATOM 1357 C CA . VAL A 1 183 ? -19.462 -13.676 -0.823 1.00 92.12 183 VAL A CA 1
ATOM 1358 C C . VAL A 1 183 ? -20.223 -12.648 0.023 1.00 92.12 183 VAL A C 1
ATOM 1360 O O . VAL A 1 183 ? -20.851 -13.011 1.018 1.00 92.12 183 VAL A O 1
ATOM 1363 N N . ASP A 1 184 ? -20.169 -11.367 -0.350 1.00 92.19 184 ASP A N 1
ATOM 1364 C CA . ASP A 1 184 ? -20.758 -10.280 0.439 1.00 92.19 184 ASP A CA 1
ATOM 1365 C C . ASP A 1 184 ? -22.306 -10.342 0.365 1.00 92.19 184 ASP A C 1
ATOM 1367 O O . ASP A 1 184 ? -22.979 -10.239 1.394 1.00 92.19 184 ASP A O 1
ATOM 1371 N N . ALA A 1 185 ? -22.876 -10.625 -0.816 1.00 92.19 185 ALA A N 1
ATOM 1372 C CA . ALA A 1 185 ? -24.314 -10.851 -1.007 1.00 92.19 185 ALA A CA 1
ATOM 1373 C C . ALA A 1 185 ? -24.818 -12.144 -0.343 1.00 92.19 185 ALA A C 1
ATOM 1375 O O . ALA A 1 185 ? -25.843 -12.112 0.338 1.00 92.19 185 ALA A O 1
ATOM 1376 N N . VAL A 1 186 ? -24.089 -13.261 -0.479 1.00 94.06 186 VAL A N 1
ATOM 1377 C CA . VAL A 1 186 ? -24.429 -14.537 0.178 1.00 94.06 186 VAL A CA 1
ATOM 1378 C C . VAL A 1 186 ? -24.486 -14.373 1.696 1.00 94.06 186 VAL A C 1
ATOM 1380 O O . VAL A 1 186 ? -25.479 -14.745 2.320 1.00 94.06 186 VAL A O 1
ATOM 1383 N N . ASN A 1 187 ? -23.455 -13.774 2.301 1.00 93.44 187 ASN A N 1
ATOM 1384 C CA . ASN A 1 187 ? -23.431 -13.545 3.745 1.00 93.44 187 ASN A CA 1
ATOM 1385 C C . ASN A 1 187 ? -24.565 -12.617 4.196 1.00 93.44 187 ASN A C 1
ATOM 1387 O O . ASN A 1 187 ? -25.191 -12.873 5.225 1.00 93.44 187 ASN A O 1
ATOM 1391 N N . TYR A 1 188 ? -24.876 -11.569 3.426 1.00 94.81 188 TYR A N 1
ATOM 1392 C CA . TYR A 1 188 ? -25.985 -10.680 3.758 1.00 94.81 188 TYR A CA 1
ATOM 1393 C C . TYR A 1 188 ? -27.337 -11.407 3.706 1.00 94.81 188 TYR A C 1
ATOM 1395 O O . TYR A 1 188 ? -28.081 -11.365 4.681 1.00 94.81 188 TYR A O 1
ATOM 1403 N N . LEU A 1 189 ? -27.631 -12.145 2.632 1.00 94.25 189 LEU A N 1
ATOM 1404 C CA . LEU A 1 189 ? -28.871 -12.921 2.507 1.00 94.25 189 LEU A CA 1
ATOM 1405 C C . LEU A 1 189 ? -29.020 -13.949 3.643 1.00 94.25 189 LEU A C 1
ATOM 1407 O O . LEU A 1 189 ? -30.063 -13.995 4.292 1.00 94.25 189 LEU A O 1
ATOM 1411 N N . LEU A 1 190 ? -27.953 -14.683 3.979 1.00 93.25 190 LEU A N 1
ATOM 1412 C CA . LEU A 1 190 ? -27.947 -15.614 5.116 1.00 93.25 190 LEU A CA 1
ATOM 1413 C C . LEU A 1 190 ? -28.171 -14.912 6.468 1.00 93.25 190 LEU A C 1
ATOM 1415 O O . LEU A 1 190 ? -28.898 -15.426 7.312 1.00 93.25 190 LEU A O 1
ATOM 1419 N N . THR A 1 191 ? -27.593 -13.725 6.693 1.00 93.69 191 THR A N 1
ATOM 1420 C CA . THR A 1 191 ? -27.845 -12.943 7.928 1.00 93.69 191 THR A CA 1
ATOM 1421 C C . THR A 1 191 ? -29.242 -12.321 7.985 1.00 93.69 191 THR A C 1
ATOM 1423 O O . THR A 1 191 ? -29.696 -11.953 9.068 1.00 93.69 191 THR A O 1
ATOM 1426 N N . LYS A 1 192 ? -29.942 -12.225 6.849 1.00 92.81 192 LYS A N 1
ATOM 1427 C CA . LYS A 1 192 ? -31.360 -11.848 6.758 1.00 92.81 192 LYS A CA 1
ATOM 1428 C C . LYS A 1 192 ? -32.323 -13.039 6.784 1.00 92.81 192 LYS A C 1
ATOM 1430 O O . LYS A 1 192 ? -33.526 -12.816 6.704 1.00 92.81 192 LYS A O 1
ATOM 1435 N N . GLY A 1 193 ? -31.816 -14.262 6.956 1.00 90.06 193 GLY A N 1
ATOM 1436 C CA . GLY A 1 193 ? -32.634 -15.465 7.111 1.00 90.06 193 GLY A CA 1
ATOM 1437 C C . GLY A 1 193 ? -33.069 -16.125 5.803 1.00 90.06 193 GLY A C 1
ATOM 1438 O O . GLY A 1 193 ? -34.088 -16.801 5.811 1.00 90.06 193 GLY A O 1
ATOM 1439 N N . ALA A 1 194 ? -32.329 -15.934 4.703 1.00 93.62 194 ALA A N 1
ATOM 1440 C CA . ALA A 1 194 ? -32.553 -16.692 3.470 1.00 93.62 194 ALA A CA 1
ATOM 1441 C C . ALA A 1 194 ? -32.399 -18.201 3.721 1.00 93.62 194 ALA A C 1
ATOM 1443 O O . ALA A 1 194 ? -31.406 -18.628 4.323 1.00 93.62 194 ALA A O 1
ATOM 1444 N N . ASP A 1 195 ? -33.349 -18.992 3.231 1.00 89.94 195 ASP A N 1
ATOM 1445 C CA . ASP A 1 195 ? -33.352 -20.441 3.392 1.00 89.94 195 ASP A CA 1
ATOM 1446 C C . ASP A 1 195 ? -32.313 -21.095 2.459 1.00 89.94 195 ASP A C 1
ATOM 1448 O O . ASP A 1 195 ? -32.363 -21.011 1.227 1.00 89.94 195 ASP A O 1
ATOM 1452 N N . GLN A 1 196 ? -31.330 -21.748 3.079 1.00 88.12 196 GLN A N 1
ATOM 1453 C CA . GLN A 1 196 ? -30.220 -22.420 2.407 1.00 88.12 196 GLN A CA 1
ATOM 1454 C C . GLN A 1 196 ? -30.572 -23.815 1.870 1.00 88.12 196 GLN A C 1
ATOM 1456 O O . GLN A 1 196 ? -29.848 -24.323 1.005 1.00 88.12 196 GLN A O 1
ATOM 1461 N N . ASP A 1 197 ? -31.645 -24.424 2.384 1.00 86.06 197 ASP A N 1
ATOM 1462 C CA . ASP A 1 197 ? -32.082 -25.781 2.051 1.00 86.06 197 ASP A CA 1
ATOM 1463 C C . ASP A 1 197 ? -33.017 -25.802 0.833 1.00 86.06 197 ASP A C 1
ATOM 1465 O O . ASP A 1 197 ? -33.290 -26.868 0.263 1.00 86.06 197 ASP A O 1
ATOM 1469 N N . VAL A 1 198 ? -33.433 -24.621 0.356 1.00 89.06 198 VAL A N 1
ATOM 1470 C CA . VAL A 1 198 ? -34.111 -24.466 -0.931 1.00 89.06 198 VAL A CA 1
ATOM 1471 C C . VAL A 1 198 ? -33.250 -25.038 -2.055 1.00 89.06 198 VAL A C 1
ATOM 1473 O O . VAL A 1 198 ? -32.061 -24.746 -2.201 1.00 89.06 198 VAL A O 1
ATOM 1476 N N . LYS A 1 199 ? -33.892 -25.844 -2.899 1.00 89.19 199 LYS A N 1
ATOM 1477 C CA . LYS A 1 199 ? -33.312 -26.406 -4.117 1.00 89.19 199 LYS A CA 1
ATOM 1478 C C . LYS A 1 199 ? -33.979 -25.792 -5.340 1.00 89.19 199 LYS A C 1
ATOM 1480 O O . LYS A 1 199 ? -35.202 -25.622 -5.359 1.00 89.19 199 LYS A O 1
ATOM 1485 N N . GLY A 1 200 ? -33.177 -25.513 -6.364 1.00 88.00 200 GLY A N 1
ATOM 1486 C CA . GLY A 1 200 ? -33.671 -25.221 -7.705 1.00 88.00 200 GLY A CA 1
ATOM 1487 C C . GLY A 1 200 ? -34.378 -26.432 -8.326 1.00 88.00 200 GLY A C 1
ATOM 1488 O O . GLY A 1 200 ? -34.323 -27.550 -7.811 1.00 88.00 200 GLY A O 1
ATOM 1489 N N . ARG A 1 201 ? -35.020 -26.226 -9.477 1.00 84.38 201 ARG A N 1
ATOM 1490 C CA . ARG A 1 201 ? -35.807 -27.224 -10.225 1.00 84.38 201 ARG A CA 1
ATOM 1491 C C . ARG A 1 201 ? -34.997 -28.471 -10.612 1.00 84.38 201 ARG A C 1
ATOM 1493 O O . ARG A 1 201 ? -35.562 -29.554 -10.704 1.00 84.38 201 ARG A O 1
ATOM 1500 N N . LEU A 1 202 ? -33.679 -28.335 -10.775 1.00 81.88 202 LEU A N 1
ATOM 1501 C CA . LEU A 1 202 ? -32.743 -29.447 -10.993 1.00 81.88 202 LEU A CA 1
ATOM 1502 C C . LEU A 1 202 ? -32.235 -30.093 -9.689 1.00 81.88 202 LEU A C 1
ATOM 1504 O O . LEU A 1 202 ? -31.201 -30.742 -9.708 1.00 81.88 202 LEU A O 1
ATOM 1508 N N . GLY A 1 203 ? -32.866 -29.870 -8.532 1.00 85.12 203 GLY A N 1
ATOM 1509 C CA . GLY A 1 203 ? -32.416 -30.417 -7.241 1.00 85.12 203 GLY A CA 1
ATOM 1510 C C . GLY A 1 203 ? -31.145 -29.764 -6.669 1.00 85.12 203 GLY A C 1
ATOM 1511 O O . GLY A 1 203 ? -30.731 -30.092 -5.556 1.00 85.12 203 GLY A O 1
ATOM 1512 N N . ARG A 1 204 ? -30.542 -28.814 -7.396 1.00 89.31 204 ARG A N 1
ATOM 1513 C CA . ARG A 1 204 ? -29.334 -28.079 -6.997 1.00 89.31 204 ARG A CA 1
ATOM 1514 C C . ARG A 1 204 ? -29.612 -27.176 -5.798 1.00 89.31 204 ARG A C 1
ATOM 1516 O O . ARG A 1 204 ? -30.449 -26.282 -5.876 1.00 89.31 204 ARG A O 1
ATOM 1523 N N . ASN A 1 205 ? -28.883 -27.401 -4.708 1.00 90.81 205 ASN A N 1
ATOM 1524 C CA . ASN A 1 205 ? -28.831 -26.498 -3.553 1.00 90.81 205 ASN A CA 1
ATOM 1525 C C . ASN A 1 205 ? -27.724 -25.435 -3.719 1.00 90.81 205 ASN A C 1
ATOM 1527 O O . ASN A 1 205 ? -26.922 -25.479 -4.657 1.00 90.81 205 ASN A O 1
ATOM 1531 N N . THR A 1 206 ? -27.628 -24.520 -2.757 1.00 93.06 206 THR A N 1
ATOM 1532 C CA . THR A 1 206 ? -26.649 -23.420 -2.753 1.00 93.06 206 THR A CA 1
ATOM 1533 C C . THR A 1 206 ? -25.182 -23.882 -2.830 1.00 93.06 206 THR A C 1
ATOM 1535 O O . THR A 1 206 ? -24.352 -23.172 -3.394 1.00 93.06 206 THR A O 1
ATOM 1538 N N . LEU A 1 207 ? -24.839 -25.089 -2.357 1.00 94.25 207 LEU A N 1
ATOM 1539 C CA . LEU A 1 207 ? -23.481 -25.646 -2.474 1.00 94.25 207 LEU A CA 1
ATOM 1540 C C . LEU A 1 207 ? -23.128 -26.051 -3.921 1.00 94.25 207 LEU A C 1
ATOM 1542 O O . LEU A 1 207 ? -21.991 -25.850 -4.345 1.00 94.25 207 LEU A O 1
ATOM 1546 N N . HIS A 1 208 ? -24.092 -26.547 -4.707 1.00 93.44 208 HIS A N 1
ATOM 1547 C CA . HIS A 1 208 ? -23.899 -26.798 -6.146 1.00 93.44 208 HIS A CA 1
ATOM 1548 C C . HIS A 1 208 ? -23.664 -25.481 -6.905 1.00 93.44 208 HIS A C 1
ATOM 1550 O O . HIS A 1 208 ? -22.791 -25.403 -7.767 1.00 93.44 208 HIS A O 1
ATOM 1556 N N . ALA A 1 209 ? -24.393 -24.422 -6.542 1.00 92.31 209 ALA A N 1
ATOM 1557 C CA . ALA A 1 209 ? -24.202 -23.089 -7.110 1.00 92.31 209 ALA A CA 1
ATOM 1558 C C . ALA A 1 209 ? -22.852 -22.466 -6.706 1.00 92.31 209 ALA A C 1
ATOM 1560 O O . ALA A 1 209 ? -22.152 -21.915 -7.552 1.00 92.31 209 ALA A O 1
ATOM 1561 N N . ALA A 1 210 ? -22.431 -22.618 -5.447 1.00 94.19 210 ALA A N 1
ATOM 1562 C CA . ALA A 1 210 ? -21.109 -22.191 -4.984 1.00 94.19 210 ALA A CA 1
ATOM 1563 C C . ALA A 1 210 ? -19.975 -22.905 -5.744 1.00 94.19 210 ALA A C 1
ATOM 1565 O O . ALA A 1 210 ? -19.000 -22.268 -6.143 1.00 94.19 210 ALA A O 1
ATOM 1566 N N 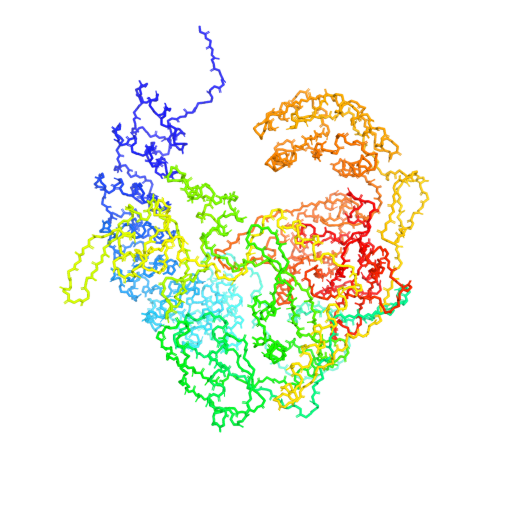. ALA A 1 211 ? -20.132 -24.205 -6.013 1.00 93.56 211 ALA A N 1
ATOM 1567 C CA . ALA A 1 211 ? -19.213 -24.983 -6.840 1.00 93.56 211 ALA A CA 1
ATOM 1568 C C . ALA A 1 211 ? -19.177 -24.522 -8.311 1.00 93.56 211 ALA A C 1
ATOM 1570 O O . ALA A 1 211 ? -18.098 -24.451 -8.897 1.00 93.56 211 ALA A O 1
ATOM 1571 N N . GLN A 1 212 ? -20.325 -24.150 -8.890 1.00 92.94 212 GLN A N 1
ATOM 1572 C CA . GLN A 1 212 ? -20.418 -23.554 -10.230 1.00 92.94 212 GLN A CA 1
ATOM 1573 C C . GLN A 1 212 ? -19.737 -22.174 -10.302 1.00 92.94 212 GLN A C 1
ATOM 1575 O O . GLN A 1 212 ? -19.042 -21.876 -11.275 1.00 92.94 212 GLN A O 1
ATOM 1580 N N . GLY A 1 213 ? -19.905 -21.329 -9.279 1.00 87.81 213 GLY A N 1
ATOM 1581 C CA . GLY A 1 213 ? -19.222 -20.035 -9.181 1.00 87.81 213 GLY A CA 1
ATOM 1582 C C . GLY A 1 213 ? -17.710 -20.197 -8.999 1.00 87.81 213 GLY A C 1
ATOM 1583 O O . GLY A 1 213 ? -16.918 -19.548 -9.692 1.00 87.81 213 GLY A O 1
ATOM 1584 N N . GLY A 1 214 ? -17.315 -21.136 -8.137 1.00 88.44 214 GLY A N 1
ATOM 1585 C CA . GLY A 1 214 ? -15.933 -21.511 -7.843 1.00 88.44 214 GLY A CA 1
ATOM 1586 C C . GLY A 1 214 ? -15.291 -20.767 -6.670 1.00 88.44 214 GLY A C 1
ATOM 1587 O O . GLY A 1 214 ? -14.097 -20.940 -6.447 1.00 88.44 214 GLY A O 1
ATOM 1588 N N . ASP A 1 215 ? -16.047 -19.950 -5.930 1.00 90.75 215 ASP A N 1
ATOM 1589 C CA . ASP A 1 215 ? -15.521 -19.225 -4.769 1.00 90.75 215 ASP A CA 1
ATOM 1590 C C . ASP A 1 215 ? -15.442 -20.139 -3.538 1.00 90.75 215 ASP A C 1
ATOM 1592 O O . ASP A 1 215 ? -16.453 -20.586 -2.985 1.00 90.75 215 ASP A O 1
ATOM 1596 N N . VAL A 1 216 ? -14.210 -20.399 -3.103 1.00 91.06 216 VAL A N 1
ATOM 1597 C CA . VAL A 1 216 ? -13.896 -21.269 -1.965 1.00 91.06 216 VAL A CA 1
ATOM 1598 C C . VAL A 1 216 ? -14.515 -20.798 -0.647 1.00 91.06 216 VAL A C 1
ATOM 1600 O O . VAL A 1 216 ? -14.930 -21.637 0.148 1.00 91.06 216 VAL A O 1
ATOM 1603 N N . VAL A 1 217 ? -14.662 -19.488 -0.420 1.00 91.75 217 VAL A N 1
ATOM 1604 C CA . VAL A 1 217 ? -15.245 -18.953 0.821 1.00 91.75 217 VAL A CA 1
ATOM 1605 C C . VAL A 1 217 ? -16.736 -19.261 0.869 1.00 91.75 217 VAL A C 1
ATOM 1607 O O . VAL A 1 217 ? -17.248 -19.637 1.923 1.00 91.75 217 VAL A O 1
ATOM 1610 N N . ILE A 1 218 ? -17.441 -19.168 -0.263 1.00 93.62 218 ILE A N 1
ATOM 1611 C CA . ILE A 1 218 ? -18.859 -19.551 -0.339 1.00 93.62 218 ILE A CA 1
ATOM 1612 C C . ILE A 1 218 ? -19.009 -21.059 -0.114 1.00 93.62 218 ILE A C 1
ATOM 1614 O O . ILE A 1 218 ? -19.860 -21.471 0.672 1.00 93.62 218 ILE A O 1
ATOM 1618 N N . VAL A 1 219 ? -18.155 -21.880 -0.733 1.00 93.06 219 VAL A N 1
ATOM 1619 C CA . VAL A 1 219 ? -18.157 -23.340 -0.535 1.00 93.06 219 VAL A CA 1
ATOM 1620 C C . VAL A 1 219 ? -17.939 -23.699 0.942 1.00 93.06 219 VAL A C 1
ATOM 1622 O O . VAL A 1 219 ? -18.730 -24.459 1.499 1.00 93.06 219 VAL A O 1
ATOM 1625 N N . GLU A 1 220 ? -16.948 -23.113 1.624 1.00 93.38 220 GLU A N 1
ATOM 1626 C CA . GLU A 1 220 ? -16.752 -23.324 3.068 1.00 93.38 220 GLU A CA 1
ATOM 1627 C C . GLU A 1 220 ? -17.920 -22.798 3.914 1.00 93.38 220 GLU A C 1
ATOM 1629 O O . GLU A 1 220 ? -18.318 -23.445 4.883 1.00 93.38 220 GLU A O 1
ATOM 1634 N N . THR A 1 221 ? -18.510 -21.659 3.542 1.00 91.88 221 THR A N 1
ATOM 1635 C CA . THR A 1 221 ? -19.673 -21.073 4.233 1.00 91.88 221 THR A CA 1
ATOM 1636 C C . THR A 1 221 ? -20.909 -21.974 4.153 1.00 91.88 221 THR A C 1
ATOM 1638 O O . THR A 1 221 ? -21.665 -22.054 5.117 1.00 91.88 221 THR A O 1
ATOM 1641 N N . MET A 1 222 ? -21.111 -22.678 3.036 1.00 93.25 222 MET A N 1
ATOM 1642 C CA . MET A 1 222 ? -22.211 -23.637 2.877 1.00 93.25 222 MET A CA 1
ATOM 1643 C C . MET A 1 222 ? -21.938 -24.958 3.610 1.00 93.25 222 MET A C 1
ATOM 1645 O O . MET A 1 222 ? -22.823 -25.483 4.283 1.00 93.25 222 MET A O 1
ATOM 1649 N N . LEU A 1 223 ? -20.704 -25.474 3.542 1.00 91.75 223 LEU A N 1
ATOM 1650 C CA . LEU A 1 223 ? -20.303 -26.698 4.250 1.00 91.75 223 LEU A CA 1
ATOM 1651 C C . LEU A 1 223 ? -20.388 -26.532 5.777 1.00 91.75 223 LEU A C 1
ATOM 1653 O O . LEU A 1 223 ? -20.942 -27.386 6.464 1.00 91.75 223 LEU A O 1
ATOM 1657 N N . SER A 1 224 ? -19.892 -25.410 6.309 1.00 90.19 224 SER A N 1
ATOM 1658 C CA . SER A 1 224 ? -19.962 -25.077 7.744 1.00 90.19 224 SER A CA 1
ATOM 1659 C C . SER A 1 224 ? -21.388 -24.859 8.259 1.00 90.19 224 SER A C 1
ATOM 1661 O O . SER A 1 224 ? -21.628 -25.010 9.454 1.00 90.19 224 SER A O 1
ATOM 1663 N N . ARG A 1 225 ? -22.345 -24.564 7.370 1.00 85.06 225 ARG A N 1
ATOM 1664 C CA . ARG A 1 225 ? -23.779 -24.496 7.683 1.00 85.06 225 ARG A CA 1
ATOM 1665 C C . ARG A 1 225 ? -24.533 -25.815 7.458 1.00 85.06 225 ARG A C 1
ATOM 1667 O O . ARG A 1 225 ? -25.759 -25.831 7.525 1.00 85.06 225 ARG A O 1
ATOM 1674 N N . GLY A 1 226 ? -23.820 -26.920 7.235 1.00 85.06 226 GLY A N 1
ATOM 1675 C CA . GLY A 1 226 ? -24.385 -28.272 7.237 1.00 85.06 226 GLY A CA 1
ATOM 1676 C C . GLY A 1 226 ? -24.831 -28.815 5.877 1.00 85.06 226 GLY A C 1
ATOM 1677 O O . GLY A 1 226 ? -25.329 -29.940 5.828 1.00 85.06 226 GLY A O 1
ATOM 1678 N N . LEU A 1 227 ? -24.628 -28.094 4.764 1.00 90.38 227 LEU A N 1
ATOM 1679 C CA . LEU A 1 227 ? -24.934 -28.649 3.440 1.00 90.38 227 LEU A CA 1
ATOM 1680 C C . LEU A 1 227 ? -24.006 -29.839 3.147 1.00 90.38 227 LEU A C 1
ATOM 1682 O O . LEU A 1 227 ? -22.784 -29.703 3.095 1.00 90.38 227 LEU A O 1
ATOM 1686 N N . HIS A 1 228 ? -24.591 -31.018 2.929 1.00 91.44 228 HIS A N 1
ATOM 1687 C CA . HIS A 1 228 ? -23.833 -32.256 2.760 1.00 91.44 228 HIS A CA 1
ATOM 1688 C C . HIS A 1 228 ? -22.939 -32.219 1.507 1.00 91.44 228 HIS A C 1
ATOM 1690 O O . HIS A 1 228 ? -23.422 -32.041 0.386 1.00 91.44 228 HIS A O 1
ATOM 1696 N N . ILE A 1 229 ? -21.635 -32.446 1.689 1.00 92.69 229 ILE A N 1
ATOM 1697 C CA . ILE A 1 229 ? -20.605 -32.260 0.649 1.00 92.69 229 ILE A CA 1
ATOM 1698 C C . ILE A 1 229 ? -20.798 -33.137 -0.597 1.00 92.69 229 ILE A C 1
ATOM 1700 O O . ILE A 1 229 ? -20.474 -32.728 -1.709 1.00 92.69 229 ILE A O 1
ATOM 1704 N N . ASN A 1 230 ? -21.382 -34.322 -0.412 1.00 92.00 230 ASN A N 1
ATOM 1705 C CA . ASN A 1 230 ? -21.722 -35.270 -1.472 1.00 92.00 230 ASN A CA 1
ATOM 1706 C C . ASN A 1 230 ? -23.237 -35.282 -1.758 1.00 92.00 230 ASN A C 1
ATOM 1708 O O . ASN A 1 230 ? -23.798 -36.328 -2.080 1.00 92.00 230 ASN A O 1
ATOM 1712 N N . SER A 1 231 ? -23.930 -34.153 -1.557 1.00 90.94 231 SER A N 1
ATOM 1713 C CA . SER A 1 231 ? -25.305 -33.979 -2.048 1.00 90.94 231 SER A CA 1
ATOM 1714 C C . SER A 1 231 ? -25.356 -34.273 -3.545 1.00 90.94 231 SER A C 1
ATOM 1716 O O . SER A 1 231 ? -24.414 -33.935 -4.256 1.00 90.94 231 SER A O 1
ATOM 1718 N N . LYS A 1 232 ? -26.449 -34.882 -4.003 1.00 91.25 232 LYS A N 1
ATOM 1719 C CA . LYS A 1 232 ? -26.734 -35.071 -5.425 1.00 91.25 232 LYS A CA 1
ATOM 1720 C C . LYS A 1 232 ? -27.854 -34.137 -5.860 1.00 91.25 232 LYS A C 1
ATOM 1722 O O . LYS A 1 232 ? -28.827 -33.971 -5.119 1.00 91.25 232 LYS A O 1
ATOM 1727 N N . ASP A 1 233 ? -27.715 -33.560 -7.044 1.00 89.62 233 ASP A N 1
ATOM 1728 C CA . ASP A 1 233 ? -28.807 -32.900 -7.751 1.00 89.62 233 ASP A CA 1
ATOM 1729 C C . ASP A 1 233 ? -29.694 -33.928 -8.499 1.00 89.62 233 ASP A C 1
ATOM 1731 O O . ASP A 1 233 ? -29.500 -35.142 -8.377 1.00 89.62 233 ASP A O 1
ATOM 1735 N N . SER A 1 234 ? -30.704 -33.473 -9.247 1.00 86.69 234 SER A N 1
ATOM 1736 C CA . SER A 1 234 ? -31.622 -34.349 -9.999 1.00 86.69 234 SER A CA 1
ATOM 1737 C C . SER A 1 234 ? -30.954 -35.095 -11.161 1.00 86.69 234 SER A C 1
ATOM 1739 O O . SER A 1 234 ? -31.524 -36.059 -11.665 1.00 86.69 234 SER A O 1
ATOM 1741 N N . LEU A 1 235 ? -29.758 -34.673 -11.580 1.00 83.50 235 LEU A N 1
ATOM 1742 C CA . LEU A 1 235 ? -28.901 -35.360 -12.550 1.00 83.50 235 LEU A CA 1
ATOM 1743 C C . LEU A 1 235 ? -27.874 -36.252 -11.825 1.00 83.50 235 LEU A C 1
ATOM 1745 O O . LEU A 1 235 ? -26.940 -36.771 -12.426 1.00 83.50 235 LEU A O 1
ATOM 1749 N N . GLY A 1 236 ? -28.002 -36.438 -10.509 1.00 85.88 236 GLY A N 1
ATOM 1750 C CA . GLY A 1 236 ? -27.058 -37.208 -9.709 1.00 85.88 236 GLY A CA 1
ATOM 1751 C C . GLY A 1 236 ? -25.689 -36.543 -9.528 1.00 85.88 236 GLY A C 1
ATOM 1752 O O . GLY A 1 236 ? -24.822 -37.157 -8.894 1.00 85.88 236 GLY A O 1
ATOM 1753 N N . ASP A 1 237 ? -25.494 -35.331 -10.057 1.00 89.50 237 ASP A N 1
ATOM 1754 C CA . ASP A 1 237 ? -24.229 -34.609 -10.002 1.00 89.50 237 ASP A CA 1
ATOM 1755 C C . ASP A 1 237 ? -23.986 -34.099 -8.584 1.00 89.50 237 ASP A C 1
ATOM 1757 O O . ASP A 1 237 ? -24.900 -33.660 -7.886 1.00 89.50 237 ASP A O 1
ATOM 1761 N N . THR A 1 238 ? -22.728 -34.147 -8.158 1.00 92.75 238 THR A N 1
ATOM 1762 C CA . THR A 1 238 ? -22.283 -33.583 -6.880 1.00 92.75 238 THR A CA 1
ATOM 1763 C C . THR A 1 238 ? -21.691 -32.189 -7.088 1.00 92.75 238 THR A C 1
ATOM 1765 O O . THR A 1 238 ? -21.263 -31.864 -8.201 1.00 92.75 238 THR A O 1
ATOM 1768 N N . PRO A 1 239 ? -21.541 -31.372 -6.027 1.00 93.62 239 PRO A N 1
ATOM 1769 C CA . PRO A 1 239 ? -20.787 -30.122 -6.104 1.00 93.62 239 PRO A CA 1
ATOM 1770 C C . PRO A 1 239 ? -19.377 -30.314 -6.684 1.00 93.62 239 PRO A C 1
ATOM 1772 O O . PRO A 1 239 ? -18.896 -29.459 -7.419 1.00 93.62 239 PRO A O 1
ATOM 1775 N N . LEU A 1 240 ? -18.730 -31.458 -6.427 1.00 91.56 240 LEU A N 1
ATOM 1776 C CA . LEU A 1 240 ? -17.419 -31.781 -6.994 1.00 91.56 240 LEU A CA 1
ATOM 1777 C C . LEU A 1 240 ? -17.477 -31.994 -8.518 1.00 91.56 240 LEU A C 1
ATOM 1779 O O . LEU A 1 240 ? -16.623 -31.468 -9.228 1.00 91.56 240 LEU A O 1
ATOM 1783 N N . ILE A 1 241 ? -18.491 -32.707 -9.026 1.00 87.94 241 ILE A N 1
ATOM 1784 C CA . ILE A 1 241 ? -18.706 -32.887 -10.475 1.00 87.94 241 ILE A CA 1
ATOM 1785 C C . ILE A 1 241 ? -18.945 -31.530 -11.152 1.00 87.94 241 ILE A C 1
ATOM 1787 O O . ILE A 1 241 ? -18.315 -31.235 -12.167 1.00 87.94 241 ILE A O 1
ATOM 1791 N N . ILE A 1 242 ? -19.783 -30.672 -10.560 1.00 88.62 242 ILE A N 1
ATOM 1792 C CA . ILE A 1 242 ? -20.072 -29.334 -11.099 1.00 88.62 242 ILE A CA 1
ATOM 1793 C C . ILE A 1 242 ? -18.822 -28.442 -11.085 1.00 88.62 242 ILE A C 1
ATOM 1795 O O . ILE A 1 242 ? -18.534 -27.785 -12.084 1.00 88.62 242 ILE A O 1
ATOM 1799 N N . ALA A 1 243 ? -18.041 -28.444 -9.999 1.00 90.31 243 ALA A N 1
ATOM 1800 C CA . ALA A 1 243 ? -16.788 -27.690 -9.934 1.00 90.31 243 ALA A CA 1
ATOM 1801 C C . ALA A 1 243 ? -15.786 -28.154 -11.011 1.00 90.31 243 ALA A C 1
ATOM 1803 O O . ALA A 1 243 ? -15.159 -27.308 -11.654 1.00 90.31 243 ALA A O 1
ATOM 1804 N N . SER A 1 244 ? -15.674 -29.468 -11.255 1.00 85.88 244 SER A N 1
ATOM 1805 C CA . SER A 1 244 ? -14.860 -30.025 -12.347 1.00 85.88 244 SER A CA 1
ATOM 1806 C C . SER A 1 244 ? -15.360 -29.581 -13.725 1.00 85.88 244 SER A C 1
ATOM 1808 O O . SER A 1 244 ? -14.575 -29.043 -14.505 1.00 85.88 244 SER A O 1
ATOM 1810 N N . ALA A 1 245 ? -16.657 -29.742 -14.010 1.00 82.88 245 ALA A N 1
ATOM 1811 C CA . ALA A 1 245 ? -17.264 -29.378 -15.294 1.00 82.88 245 ALA A CA 1
ATOM 1812 C C . ALA A 1 245 ? -17.139 -27.875 -15.606 1.00 82.88 245 ALA A C 1
ATOM 1814 O O . ALA A 1 245 ? -16.913 -27.480 -16.748 1.00 82.88 245 ALA A O 1
ATOM 1815 N N . CYS A 1 246 ? -17.230 -27.020 -14.582 1.00 81.94 246 CYS A N 1
ATOM 1816 C CA . CYS A 1 246 ? -17.055 -25.572 -14.704 1.00 81.94 246 CYS A CA 1
ATOM 1817 C C . CYS A 1 246 ? -15.584 -25.105 -14.617 1.00 81.94 246 CYS A C 1
ATOM 1819 O O . CYS A 1 246 ? -15.334 -23.897 -14.580 1.00 81.94 246 CYS A O 1
ATOM 1821 N N . GLY A 1 247 ? -14.609 -26.023 -14.557 1.00 82.88 247 GLY A N 1
ATOM 1822 C CA . GLY A 1 247 ? -13.174 -25.710 -14.519 1.00 82.88 247 GLY A CA 1
ATOM 1823 C C . GLY A 1 247 ? -12.701 -24.990 -13.246 1.00 82.88 247 GLY A C 1
ATOM 1824 O O . GLY A 1 247 ? -11.686 -24.291 -13.266 1.00 82.88 247 GLY A O 1
ATOM 1825 N N . LYS A 1 248 ? -13.432 -25.113 -12.133 1.00 87.12 248 LYS A N 1
ATOM 1826 C CA . LYS A 1 248 ? -13.211 -24.366 -10.884 1.00 87.12 248 LYS A CA 1
ATOM 1827 C C . LYS A 1 248 ? -12.207 -25.070 -9.973 1.00 87.12 248 LYS A C 1
ATOM 1829 O O . LYS A 1 248 ? -12.557 -25.565 -8.905 1.00 87.12 248 LYS A O 1
ATOM 1834 N N . LEU A 1 249 ? -10.942 -25.094 -10.401 1.00 80.50 249 LEU A N 1
ATOM 1835 C CA . LEU A 1 249 ? -9.856 -25.844 -9.753 1.00 80.50 249 LEU A CA 1
ATOM 1836 C C . LEU A 1 249 ? -9.747 -25.607 -8.234 1.00 80.50 249 LEU A C 1
ATOM 1838 O O . LEU A 1 249 ? -9.561 -26.558 -7.482 1.00 80.50 249 LEU A O 1
ATOM 1842 N N . GLU A 1 250 ? -9.894 -24.366 -7.767 1.00 76.81 250 GLU A N 1
ATOM 1843 C CA . GLU A 1 250 ? -9.805 -24.029 -6.337 1.00 76.81 250 GLU A CA 1
ATOM 1844 C C . GLU A 1 250 ? -10.946 -24.664 -5.523 1.00 76.81 250 GLU A C 1
ATOM 1846 O O . GLU A 1 250 ? -10.700 -25.247 -4.466 1.00 76.81 250 GLU A O 1
ATOM 1851 N N . ALA A 1 251 ? -12.175 -24.648 -6.053 1.00 82.31 251 ALA A N 1
ATOM 1852 C CA . ALA A 1 251 ? -13.326 -25.318 -5.451 1.00 82.31 251 ALA A CA 1
ATOM 1853 C C . ALA A 1 251 ? -13.215 -26.852 -5.526 1.00 82.31 251 ALA A C 1
ATOM 1855 O O . ALA A 1 251 ? -13.554 -27.520 -4.553 1.00 82.31 251 ALA A O 1
ATOM 1856 N N . VAL A 1 252 ? -12.685 -27.416 -6.622 1.00 86.12 252 VAL A N 1
ATOM 1857 C CA . VAL A 1 252 ? -12.380 -28.859 -6.738 1.00 86.12 252 VAL A CA 1
ATOM 1858 C C . VAL A 1 252 ? -11.392 -29.289 -5.651 1.00 86.12 252 VAL A C 1
ATOM 1860 O O . VAL A 1 252 ? -11.672 -30.219 -4.895 1.00 86.12 252 VAL A O 1
ATOM 1863 N N . CYS A 1 253 ? -10.263 -28.583 -5.522 1.00 77.38 253 CYS A N 1
ATOM 1864 C CA . CYS A 1 253 ? -9.253 -28.853 -4.499 1.00 77.38 253 CYS A CA 1
ATOM 1865 C C . CYS A 1 253 ? -9.832 -28.746 -3.084 1.00 77.38 253 CYS A C 1
ATOM 1867 O O . CYS A 1 253 ? -9.619 -29.643 -2.270 1.00 77.38 253 CYS A O 1
ATOM 1869 N N . LEU A 1 254 ? -10.595 -27.686 -2.794 1.00 83.31 254 LEU A N 1
ATOM 1870 C CA . LEU A 1 254 ? -11.244 -27.509 -1.497 1.00 83.31 254 LEU A CA 1
ATOM 1871 C C . LEU A 1 254 ? -12.222 -28.650 -1.188 1.00 83.31 254 LEU A C 1
ATOM 1873 O O . LEU A 1 254 ? -12.160 -29.221 -0.103 1.00 83.31 254 LEU A O 1
ATOM 1877 N N . LEU A 1 255 ? -13.113 -28.995 -2.121 1.00 85.06 255 LEU A N 1
ATOM 1878 C CA . LEU A 1 255 ? -14.103 -30.054 -1.924 1.00 85.06 255 LEU A CA 1
ATOM 1879 C C . LEU A 1 255 ? -13.422 -31.404 -1.658 1.00 85.06 255 LEU A C 1
ATOM 1881 O O . LEU A 1 255 ? -13.812 -32.100 -0.723 1.00 85.06 255 LEU A O 1
ATOM 1885 N N . LEU A 1 256 ? -12.362 -31.744 -2.398 1.00 84.56 256 LEU A N 1
ATOM 1886 C CA . LEU A 1 256 ? -11.563 -32.950 -2.142 1.00 84.56 256 LEU A CA 1
ATOM 1887 C C . LEU A 1 256 ? -10.916 -32.928 -0.747 1.00 84.56 256 LEU A C 1
ATOM 1889 O O . LEU A 1 256 ? -11.040 -33.902 -0.007 1.00 84.56 256 LEU A O 1
ATOM 1893 N N . VAL A 1 257 ? -10.298 -31.810 -0.347 1.00 84.06 257 VAL A N 1
ATOM 1894 C CA . VAL A 1 257 ? -9.696 -31.636 0.993 1.00 84.06 257 VAL A CA 1
ATOM 1895 C C . VAL A 1 257 ? -10.737 -31.746 2.115 1.00 84.06 257 VAL A C 1
ATOM 1897 O O . VAL A 1 257 ? -10.434 -32.273 3.182 1.00 84.06 257 VAL A O 1
ATOM 1900 N N . LYS A 1 258 ? -11.976 -31.299 1.883 1.00 81.75 258 LYS A N 1
ATOM 1901 C CA . LYS A 1 258 ? -13.097 -31.414 2.834 1.00 81.75 258 LYS A CA 1
ATOM 1902 C C . LYS A 1 258 ? -13.821 -32.775 2.772 1.00 81.75 258 LYS A C 1
ATOM 1904 O O . LYS A 1 258 ? -14.830 -32.944 3.451 1.00 81.75 258 LYS A O 1
ATOM 1909 N N . GLY A 1 259 ? -13.328 -33.747 1.995 1.00 82.06 259 GLY A N 1
ATOM 1910 C CA . GLY A 1 259 ? -13.846 -35.124 1.967 1.00 82.06 259 GLY A CA 1
ATOM 1911 C C . GLY A 1 259 ? -14.913 -35.428 0.904 1.00 82.06 259 GLY A C 1
ATOM 1912 O O . GLY A 1 259 ? -15.680 -36.385 1.054 1.00 82.06 259 GLY A O 1
ATOM 1913 N N . ALA A 1 260 ? -14.991 -34.646 -0.177 1.00 87.94 260 ALA A N 1
ATOM 1914 C CA . ALA A 1 260 ? -15.819 -34.993 -1.331 1.00 87.94 260 ALA A CA 1
ATOM 1915 C C . ALA A 1 260 ? -15.312 -36.289 -1.989 1.00 87.94 260 ALA A C 1
ATOM 1917 O O . ALA A 1 260 ? -14.111 -36.477 -2.182 1.00 87.94 260 ALA A O 1
ATOM 1918 N N . LYS A 1 261 ? -16.228 -37.195 -2.343 1.00 85.44 261 LYS A N 1
ATOM 1919 C CA . LYS A 1 261 ? -15.908 -38.520 -2.890 1.00 85.44 261 LYS A CA 1
ATOM 1920 C C . LYS A 1 261 ? -15.797 -38.439 -4.423 1.00 85.44 261 LYS A C 1
ATOM 1922 O O . LYS A 1 261 ? -16.832 -38.333 -5.081 1.00 85.44 261 LYS A O 1
ATOM 1927 N N . PRO A 1 262 ? -14.594 -38.551 -5.025 1.00 80.31 262 PRO A N 1
ATOM 1928 C CA . PRO A 1 262 ? -14.408 -38.363 -6.471 1.00 80.31 262 PRO A CA 1
ATOM 1929 C C . PRO A 1 262 ? -15.033 -39.469 -7.331 1.00 80.31 262 PRO A C 1
ATOM 1931 O O . PRO A 1 262 ? -15.294 -39.246 -8.508 1.00 8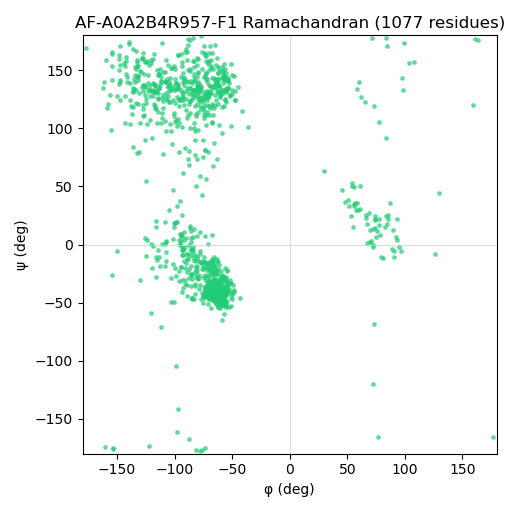0.31 262 PRO A O 1
ATOM 1934 N N . LEU A 1 263 ? -15.287 -40.644 -6.744 1.00 80.94 263 LEU A N 1
ATOM 1935 C CA . LEU A 1 263 ? -15.852 -41.820 -7.418 1.00 80.94 263 LEU A CA 1
ATOM 1936 C C . LEU A 1 263 ? -17.390 -41.823 -7.481 1.00 80.94 263 LEU A C 1
ATOM 1938 O O . LEU A 1 263 ? -17.974 -42.796 -7.950 1.00 80.94 263 LEU A O 1
ATOM 1942 N N . ILE A 1 264 ? -18.064 -40.783 -6.981 1.00 80.75 264 ILE A N 1
ATOM 1943 C CA . ILE A 1 264 ? -19.515 -40.663 -7.154 1.00 80.75 264 ILE A CA 1
ATOM 1944 C C . ILE A 1 264 ? -19.804 -40.312 -8.615 1.00 80.75 264 ILE A C 1
ATOM 1946 O O . ILE A 1 264 ? -19.202 -39.391 -9.161 1.00 80.75 264 ILE A O 1
ATOM 1950 N N . THR A 1 265 ? -20.747 -41.034 -9.218 1.00 79.56 265 THR A N 1
ATOM 1951 C CA . THR A 1 265 ? -21.185 -40.844 -10.603 1.00 79.56 265 THR A CA 1
ATOM 1952 C C . THR A 1 265 ? -22.489 -40.045 -10.702 1.00 79.56 265 THR A C 1
ATOM 1954 O O . THR A 1 265 ? -23.395 -40.207 -9.869 1.00 79.56 265 THR A O 1
ATOM 1957 N N . GLY A 1 266 ? -22.570 -39.190 -11.726 1.00 75.94 266 GLY A N 1
ATOM 1958 C CA . GLY A 1 266 ? -23.790 -38.506 -12.178 1.00 75.94 266 GLY A CA 1
ATOM 1959 C C . GLY A 1 266 ? -24.601 -39.327 -13.196 1.00 75.94 266 GLY A C 1
ATOM 1960 O O . GLY A 1 266 ? -24.335 -40.512 -13.409 1.00 75.94 266 GLY A O 1
ATOM 1961 N N . GLN A 1 267 ? -25.579 -38.691 -13.848 1.00 57.25 267 GLN A N 1
ATOM 1962 C CA . GLN A 1 267 ? -26.616 -39.318 -14.692 1.00 57.25 267 GLN A CA 1
ATOM 1963 C C . GLN A 1 267 ? -26.075 -40.191 -15.834 1.00 57.25 267 GLN A C 1
ATOM 1965 O O . GLN A 1 267 ? -26.719 -41.162 -16.222 1.00 57.25 267 GLN A O 1
ATOM 1970 N N . PHE A 1 268 ? -24.890 -39.868 -16.355 1.00 60.50 268 PHE A N 1
ATOM 1971 C CA . PHE A 1 268 ? -24.252 -40.578 -17.471 1.00 60.50 268 PHE A CA 1
ATOM 1972 C C . PHE A 1 268 ? -23.156 -41.561 -17.028 1.00 60.50 268 PHE A C 1
ATOM 1974 O O . PHE A 1 268 ? -22.310 -41.948 -17.829 1.00 60.50 268 PHE A O 1
ATOM 1981 N N . GLY A 1 269 ? -23.096 -41.909 -15.738 1.00 59.59 269 GLY A N 1
ATOM 1982 C CA . GLY A 1 269 ? -21.986 -42.684 -15.170 1.00 59.59 269 GLY A CA 1
ATOM 1983 C C . GLY A 1 269 ? -20.677 -41.892 -15.036 1.00 59.59 269 GLY A C 1
ATOM 1984 O O . GLY A 1 269 ? -19.692 -42.430 -14.542 1.00 59.59 269 GLY A O 1
ATOM 1985 N N . ALA A 1 270 ? -20.666 -40.617 -15.436 1.00 66.50 270 ALA A N 1
ATOM 1986 C CA . ALA A 1 270 ? -19.507 -39.738 -15.370 1.00 66.50 270 ALA A CA 1
ATOM 1987 C C . ALA A 1 270 ? -19.132 -39.407 -13.917 1.00 66.50 270 ALA A C 1
ATOM 1989 O O . ALA A 1 270 ? -19.978 -38.988 -13.122 1.00 66.50 270 ALA A O 1
ATOM 1990 N N . THR A 1 271 ? -17.855 -39.574 -13.582 1.00 78.19 271 THR A N 1
ATOM 1991 C CA . THR A 1 271 ? -17.252 -39.106 -12.329 1.00 78.19 271 THR A CA 1
ATOM 1992 C C . THR A 1 271 ? -16.778 -37.654 -12.451 1.00 78.19 271 THR A C 1
ATOM 1994 O O . THR A 1 271 ? -16.771 -37.059 -13.532 1.00 78.19 271 THR A O 1
ATOM 1997 N N . ALA A 1 272 ? -16.279 -37.086 -11.350 1.00 71.69 272 ALA A N 1
ATOM 1998 C CA . ALA A 1 272 ? -15.612 -35.783 -11.372 1.00 71.69 272 ALA A CA 1
ATOM 1999 C C . ALA A 1 272 ? -14.322 -35.755 -12.228 1.00 71.69 272 ALA A C 1
ATOM 2001 O O . ALA A 1 272 ? -13.850 -34.664 -12.554 1.00 71.69 272 ALA A O 1
ATOM 2002 N N . ALA A 1 273 ? -13.763 -36.919 -12.596 1.00 66.00 273 ALA A N 1
ATOM 2003 C CA . ALA A 1 273 ? -12.691 -37.031 -13.586 1.00 66.00 273 ALA A CA 1
ATOM 2004 C C . ALA A 1 273 ? -13.242 -36.856 -15.010 1.00 66.00 273 ALA A C 1
ATOM 2006 O O . ALA A 1 273 ? -12.749 -36.030 -15.778 1.00 66.00 273 ALA A O 1
ATOM 2007 N N . ASP A 1 274 ? -14.301 -37.593 -15.346 1.00 63.44 274 ASP A N 1
ATOM 2008 C CA . ASP A 1 274 ? -14.864 -37.663 -16.701 1.00 63.44 274 ASP A CA 1
ATOM 2009 C C . ASP A 1 274 ? -15.549 -36.355 -17.110 1.00 63.44 274 ASP A C 1
ATOM 2011 O O . ASP A 1 274 ? -15.482 -35.947 -18.272 1.00 63.44 274 ASP A O 1
ATOM 2015 N N . ALA A 1 275 ? -16.131 -35.647 -16.137 1.00 58.19 275 ALA A N 1
ATOM 2016 C CA . ALA A 1 275 ? -16.708 -34.314 -16.302 1.00 58.19 275 ALA A CA 1
ATOM 2017 C C . ALA A 1 275 ? -15.680 -33.234 -16.705 1.00 58.19 275 ALA A C 1
ATOM 2019 O O . ALA A 1 275 ? -16.072 -32.159 -17.150 1.00 58.19 275 ALA A O 1
ATOM 2020 N N . SER A 1 276 ? -14.372 -33.508 -16.587 1.00 55.00 276 SER A N 1
ATOM 2021 C CA . SER A 1 276 ? -13.311 -32.632 -17.113 1.00 55.00 276 SER A CA 1
ATOM 2022 C C . SER A 1 276 ? -13.000 -32.859 -18.604 1.00 55.00 276 SER A C 1
ATOM 2024 O O . SER A 1 276 ? -12.195 -32.130 -19.186 1.00 55.00 276 SER A O 1
ATOM 2026 N N . SER A 1 277 ? -13.621 -33.863 -19.239 1.00 47.34 277 SER A N 1
ATOM 2027 C CA . SER A 1 277 ? -13.377 -34.215 -20.641 1.00 47.34 277 SER A CA 1
ATOM 2028 C C . SER A 1 277 ? -14.255 -33.414 -21.626 1.00 47.34 277 SER A C 1
ATOM 2030 O O . SER A 1 277 ? -15.393 -33.068 -21.303 1.00 47.34 277 SER A O 1
ATOM 2032 N N . PRO A 1 278 ? -13.800 -33.168 -22.875 1.00 42.72 278 PRO A N 1
ATOM 2033 C CA . PRO A 1 278 ? -14.540 -32.339 -23.836 1.00 42.72 278 PRO A CA 1
ATOM 2034 C C . PRO A 1 278 ? -15.918 -32.863 -24.274 1.00 42.72 278 PRO A C 1
ATOM 2036 O O . PRO A 1 278 ? -16.662 -32.125 -24.915 1.00 42.72 278 PRO A O 1
ATOM 2039 N N . LYS A 1 279 ? -16.270 -34.123 -23.976 1.00 39.09 279 LYS A N 1
ATOM 2040 C CA . LYS A 1 279 ? -17.493 -34.773 -24.488 1.00 39.09 279 LYS A CA 1
ATOM 2041 C C . LYS A 1 279 ? -18.800 -34.296 -23.837 1.00 39.09 279 LYS A C 1
ATOM 2043 O O . LYS A 1 279 ? -19.856 -34.564 -24.395 1.00 39.09 279 LYS A O 1
ATOM 2048 N N . TYR A 1 280 ? -18.740 -33.604 -22.697 1.00 41.06 280 TYR A N 1
ATOM 2049 C CA . TYR A 1 280 ? -19.920 -33.233 -21.895 1.00 41.06 280 TYR A CA 1
ATOM 2050 C C . TYR A 1 280 ? -20.160 -31.714 -21.784 1.00 41.06 280 TYR A C 1
ATOM 2052 O O . TYR A 1 280 ? -20.925 -31.258 -20.936 1.00 41.06 280 TYR A O 1
ATOM 2060 N N . ILE A 1 281 ? -19.512 -30.907 -22.630 1.00 41.12 281 ILE A N 1
ATOM 2061 C CA . ILE A 1 281 ? -19.463 -29.449 -22.463 1.00 41.12 281 ILE A CA 1
ATOM 2062 C C . ILE A 1 281 ? -20.476 -28.734 -23.364 1.00 41.12 281 ILE A C 1
ATOM 2064 O O . ILE A 1 281 ? -20.225 -28.507 -24.548 1.00 41.12 281 ILE A O 1
ATOM 2068 N N . PHE A 1 282 ? -21.568 -28.246 -22.773 1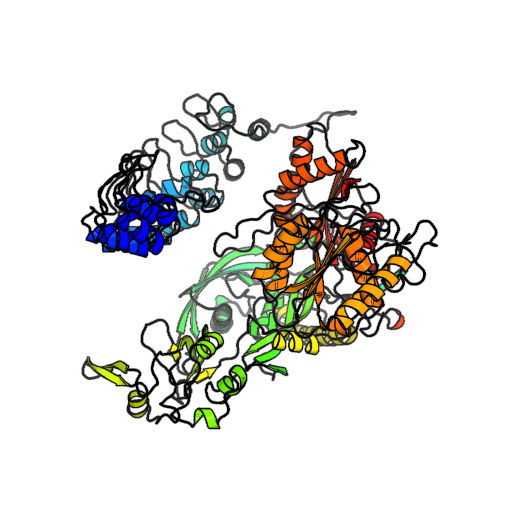.00 31.19 282 PHE A N 1
ATOM 2069 C CA . PHE A 1 282 ? -22.348 -27.158 -23.368 1.00 31.19 282 PHE A CA 1
ATOM 2070 C C . PHE A 1 282 ? -21.708 -25.799 -23.033 1.00 31.19 282 PHE A C 1
ATOM 2072 O O . PHE A 1 282 ? -21.950 -25.223 -21.977 1.00 31.19 282 PHE A O 1
ATOM 2079 N N . GLY A 1 283 ? -20.923 -25.258 -23.971 1.00 34.09 283 GLY A N 1
ATOM 2080 C CA . GLY A 1 283 ? -20.768 -23.803 -24.103 1.00 34.09 283 GLY A CA 1
ATOM 2081 C C . GLY A 1 283 ? -19.702 -23.066 -23.275 1.00 34.09 283 GLY A C 1
ATOM 2082 O O . GLY A 1 283 ? -19.943 -21.913 -22.935 1.00 34.09 283 GLY A O 1
ATOM 2083 N N . ALA A 1 284 ? -18.521 -23.642 -23.008 1.00 28.47 284 ALA A N 1
ATOM 2084 C CA . ALA A 1 284 ? -17.294 -22.864 -22.729 1.00 28.47 284 ALA A CA 1
ATOM 2085 C C . ALA A 1 284 ? -16.023 -23.721 -22.892 1.00 28.47 284 ALA A C 1
ATOM 2087 O O . ALA A 1 284 ? -15.961 -24.829 -22.376 1.00 28.47 284 ALA A O 1
ATOM 2088 N N . THR A 1 285 ? -14.982 -23.218 -23.565 1.00 28.61 285 THR A N 1
ATOM 2089 C CA . THR A 1 285 ? -13.705 -23.938 -23.766 1.00 28.61 285 THR A CA 1
ATOM 2090 C C . THR A 1 285 ? -12.840 -23.973 -22.490 1.00 28.61 285 THR A C 1
ATOM 2092 O O . THR A 1 285 ? -12.425 -22.896 -22.050 1.00 28.61 285 THR A O 1
ATOM 2095 N N . PRO A 1 286 ? -12.490 -25.145 -21.915 1.00 33.69 286 PRO A N 1
ATOM 2096 C CA . PRO A 1 286 ? -11.633 -25.228 -20.728 1.00 33.69 286 PRO A CA 1
ATOM 2097 C C . PRO A 1 286 ? -10.152 -25.509 -21.036 1.00 33.69 286 PRO A C 1
ATOM 2099 O O . PRO A 1 286 ? -9.777 -25.985 -22.107 1.00 33.69 286 PRO A O 1
ATOM 2102 N N . SER A 1 287 ? -9.313 -25.239 -20.033 1.00 32.97 287 SER A N 1
ATOM 2103 C CA . SER A 1 287 ? -7.869 -25.513 -20.007 1.00 32.97 287 SER A CA 1
ATOM 2104 C C . SER A 1 287 ? -7.556 -26.984 -19.685 1.00 32.97 287 SER A C 1
ATOM 2106 O O . SER A 1 287 ? -8.253 -27.612 -18.890 1.00 32.97 287 SER A O 1
ATOM 2108 N N . SER A 1 288 ? -6.460 -27.522 -20.235 1.00 34.44 288 SER A N 1
ATOM 2109 C CA . SER A 1 288 ? -6.070 -28.939 -20.118 1.00 34.44 288 SER A CA 1
ATOM 2110 C C . SER A 1 288 ? -5.583 -29.387 -18.729 1.00 34.44 288 SER A C 1
ATOM 2112 O O . SER A 1 288 ? -5.223 -30.548 -18.560 1.00 34.44 288 SER A O 1
ATOM 2114 N N . ALA A 1 289 ? -5.543 -28.497 -17.733 1.00 35.72 289 ALA A N 1
ATOM 2115 C CA . ALA A 1 289 ? -4.944 -28.769 -16.421 1.00 35.72 289 ALA A CA 1
ATOM 2116 C C . ALA A 1 289 ? -5.786 -29.673 -15.491 1.00 35.72 289 ALA A C 1
ATOM 2118 O O . ALA A 1 289 ? -5.251 -30.219 -14.529 1.00 35.72 289 ALA A O 1
ATOM 2119 N N . ALA A 1 290 ? -7.090 -29.838 -15.743 1.00 32.09 290 ALA A N 1
ATOM 2120 C CA . ALA A 1 290 ? -7.980 -30.598 -14.854 1.00 32.09 290 ALA A CA 1
ATOM 2121 C C . ALA A 1 290 ? -7.784 -32.129 -14.930 1.00 32.09 290 ALA A C 1
ATOM 2123 O O . ALA A 1 290 ? -7.991 -32.830 -13.941 1.00 32.09 290 ALA A O 1
ATOM 2124 N N . VAL A 1 291 ? -7.344 -32.642 -16.084 1.00 33.41 291 VAL A N 1
ATOM 2125 C CA . VAL A 1 291 ? -7.248 -34.088 -16.367 1.00 33.41 291 VAL A CA 1
ATOM 2126 C C . VAL A 1 291 ? -6.139 -34.774 -15.551 1.00 33.41 291 VAL A C 1
ATOM 2128 O O . VAL A 1 291 ? -6.232 -35.958 -15.232 1.00 33.41 291 VAL A O 1
ATOM 2131 N N . GLU A 1 292 ? -5.092 -34.040 -15.169 1.00 36.06 292 GLU A N 1
ATOM 2132 C CA . GLU A 1 292 ? -3.875 -34.625 -14.586 1.00 36.06 292 GLU A CA 1
ATOM 2133 C C . GLU A 1 292 ? -3.956 -34.900 -13.070 1.00 36.06 292 GLU A C 1
ATOM 2135 O O . GLU A 1 292 ? -3.083 -35.573 -12.517 1.00 36.06 292 GLU A O 1
ATOM 2140 N N . TYR A 1 293 ? -4.993 -34.397 -12.386 1.00 33.44 293 TYR A N 1
ATOM 2141 C CA . TYR A 1 293 ? -5.098 -34.468 -10.920 1.00 33.44 293 TYR A CA 1
ATOM 2142 C C . TYR A 1 293 ? -5.932 -35.638 -10.384 1.00 33.44 293 TYR A C 1
ATOM 2144 O O . TYR A 1 293 ? -5.740 -36.046 -9.241 1.00 33.44 293 TYR A O 1
ATOM 2152 N N . VAL A 1 294 ? -6.845 -36.199 -11.184 1.00 34.44 294 VAL A N 1
ATOM 2153 C CA . VAL A 1 294 ? -7.835 -37.183 -10.691 1.00 34.44 294 VAL A CA 1
ATOM 2154 C C . VAL A 1 294 ? -7.375 -38.644 -10.865 1.00 34.44 294 VAL A C 1
ATOM 2156 O O . VAL A 1 294 ? -7.983 -39.560 -10.320 1.00 34.44 294 VAL A O 1
ATOM 2159 N N . THR A 1 295 ? -6.274 -38.893 -11.581 1.00 31.48 295 THR A N 1
ATOM 2160 C CA . THR A 1 295 ? -5.881 -40.242 -12.041 1.00 31.48 295 THR A CA 1
ATOM 2161 C C . THR A 1 295 ? -4.889 -41.010 -11.152 1.00 31.48 295 THR A C 1
ATOM 2163 O O . THR A 1 295 ? -4.549 -42.146 -11.478 1.00 31.48 295 THR A O 1
ATOM 2166 N N . LYS A 1 296 ? -4.419 -40.457 -10.023 1.00 32.03 296 LYS A N 1
ATOM 2167 C CA . LYS A 1 296 ? -3.378 -41.095 -9.184 1.00 32.03 296 LYS A CA 1
ATOM 2168 C C . LYS A 1 296 ? -3.929 -41.667 -7.870 1.00 32.03 296 LYS A C 1
ATOM 2170 O O . LYS A 1 296 ? -4.055 -40.958 -6.876 1.00 32.03 296 LYS A O 1
ATOM 2175 N N . LYS A 1 297 ? -4.204 -42.980 -7.860 1.00 27.84 297 LYS A N 1
ATOM 2176 C CA . LYS A 1 297 ? -4.408 -43.777 -6.631 1.00 27.84 297 LYS A CA 1
ATOM 2177 C C . LYS A 1 297 ? -3.074 -44.012 -5.893 1.00 27.84 297 LYS A C 1
ATOM 2179 O O . LYS A 1 297 ? -2.057 -44.196 -6.561 1.00 27.84 297 LYS A O 1
ATOM 2184 N N . PRO A 1 298 ? -3.069 -44.091 -4.549 1.00 30.86 298 PRO A N 1
ATOM 2185 C CA . PRO A 1 298 ? -1.919 -44.549 -3.774 1.00 30.86 298 PRO A CA 1
ATOM 2186 C C . PRO A 1 298 ? -1.949 -46.075 -3.574 1.00 30.86 298 PRO A C 1
ATOM 2188 O O . PRO A 1 298 ? -2.980 -46.619 -3.188 1.00 30.86 298 PRO A O 1
ATOM 2191 N N . CYS A 1 299 ? -0.816 -46.752 -3.77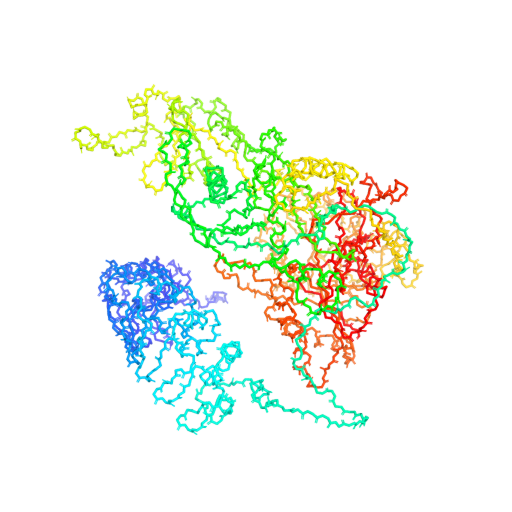8 1.00 22.69 299 CYS A N 1
ATOM 2192 C CA . CYS A 1 299 ? -0.531 -48.083 -3.227 1.00 22.69 299 CYS A CA 1
ATOM 2193 C C . CYS A 1 299 ? 0.989 -48.298 -3.101 1.00 22.69 299 CYS A C 1
ATOM 2195 O O . CYS A 1 299 ? 1.780 -47.489 -3.584 1.00 22.69 299 CYS A O 1
ATOM 2197 N N . SER A 1 300 ? 1.374 -49.332 -2.357 1.00 27.12 300 SER A N 1
ATOM 2198 C CA . SER A 1 300 ? 2.608 -49.400 -1.567 1.00 27.12 300 SER A CA 1
ATOM 2199 C C . SER A 1 300 ? 3.682 -50.379 -2.075 1.00 27.12 300 SER A C 1
ATOM 2201 O O . SER A 1 300 ? 3.420 -51.218 -2.930 1.00 27.12 300 SER A O 1
ATOM 2203 N N . SER A 1 301 ? 4.841 -50.311 -1.399 1.00 25.98 301 SER A N 1
ATOM 2204 C CA . SER A 1 301 ? 5.900 -51.331 -1.215 1.00 25.98 301 SER A CA 1
ATOM 2205 C C . SER A 1 301 ? 6.857 -51.710 -2.365 1.00 25.98 301 SER A C 1
ATOM 2207 O O . SER A 1 301 ? 6.454 -52.333 -3.333 1.00 25.98 301 SER A O 1
ATOM 2209 N N . LEU A 1 302 ? 8.150 -51.459 -2.077 1.00 25.58 302 LEU A N 1
ATOM 2210 C CA . LEU A 1 302 ? 9.362 -52.271 -2.335 1.00 25.58 302 LEU A CA 1
ATOM 2211 C C . LEU A 1 302 ? 9.781 -52.613 -3.785 1.00 25.58 302 LEU A C 1
ATOM 2213 O O . LEU A 1 302 ? 9.048 -53.246 -4.532 1.00 25.58 302 LEU A O 1
ATOM 2217 N N . GLY A 1 303 ? 11.043 -52.303 -4.120 1.00 22.36 303 GLY A N 1
ATOM 2218 C CA . GLY A 1 303 ? 11.730 -52.759 -5.340 1.00 22.36 303 GLY A CA 1
ATOM 2219 C C . GLY A 1 303 ? 12.922 -51.866 -5.715 1.00 22.36 303 GLY A C 1
ATOM 2220 O O . GLY A 1 303 ? 12.752 -50.667 -5.902 1.00 22.36 303 GLY A O 1
ATOM 2221 N N . SER A 1 304 ? 14.118 -52.445 -5.761 1.00 23.97 304 SER A N 1
ATOM 2222 C CA . SER A 1 304 ? 15.441 -51.827 -5.934 1.00 23.97 304 SER A CA 1
ATOM 2223 C C . SER A 1 304 ? 15.789 -51.307 -7.348 1.00 23.97 304 SER A C 1
ATOM 2225 O O . SER A 1 304 ? 15.196 -51.716 -8.337 1.00 23.97 304 SER A O 1
ATOM 2227 N N . GLU A 1 305 ? 16.845 -50.478 -7.378 1.00 22.80 305 GLU A N 1
ATOM 2228 C CA . GLU A 1 305 ? 17.826 -50.259 -8.469 1.00 22.80 305 GLU A CA 1
ATOM 2229 C C . GLU A 1 305 ? 17.494 -49.397 -9.718 1.00 22.80 305 GLU A C 1
ATOM 2231 O O . GLU A 1 305 ? 16.825 -49.787 -10.664 1.00 22.80 305 GLU A O 1
ATOM 2236 N N . GLU A 1 306 ? 18.091 -48.198 -9.675 1.00 23.91 306 GLU A N 1
ATOM 2237 C CA . GLU A 1 306 ? 18.920 -47.514 -10.686 1.00 23.91 306 GLU A CA 1
ATOM 2238 C C . GLU A 1 306 ? 18.474 -47.158 -12.133 1.00 23.91 306 GLU A C 1
ATOM 2240 O O . GLU A 1 306 ? 18.069 -47.954 -12.967 1.00 23.91 306 GLU A O 1
ATOM 2245 N N . HIS A 1 307 ? 18.802 -45.892 -12.439 1.00 24.20 307 HIS A N 1
ATOM 2246 C CA . HIS A 1 307 ? 19.242 -45.330 -13.723 1.00 24.20 307 HIS A CA 1
ATOM 2247 C C . HIS A 1 307 ? 18.255 -44.902 -14.847 1.00 24.20 307 HIS A C 1
ATOM 2249 O O . HIS A 1 307 ? 18.130 -45.514 -15.901 1.00 24.20 307 HIS A O 1
ATOM 2255 N N . THR A 1 308 ? 17.904 -43.607 -14.744 1.00 28.36 308 THR A N 1
ATOM 2256 C CA . THR A 1 308 ? 17.977 -42.571 -15.813 1.00 28.36 308 THR A CA 1
ATOM 2257 C C . THR A 1 308 ? 16.709 -42.229 -16.625 1.00 28.36 308 THR A C 1
ATOM 2259 O O . THR A 1 308 ? 15.913 -43.071 -17.011 1.00 28.36 308 THR A O 1
ATOM 2262 N N . THR A 1 309 ? 16.589 -40.928 -16.944 1.00 27.19 309 THR A N 1
ATOM 2263 C CA . THR A 1 309 ? 15.562 -40.226 -17.755 1.00 27.19 309 THR A CA 1
ATOM 2264 C C . THR A 1 309 ? 14.118 -40.189 -17.226 1.00 27.19 309 THR A C 1
ATOM 2266 O O . THR A 1 309 ? 13.468 -41.210 -17.061 1.00 27.19 309 THR A O 1
ATOM 2269 N N . GLY A 1 310 ? 13.573 -38.971 -17.044 1.00 25.80 310 GLY A N 1
ATOM 2270 C CA . GLY A 1 310 ? 12.125 -38.765 -16.853 1.00 25.80 310 GLY A CA 1
ATOM 2271 C C . GLY A 1 310 ? 11.667 -37.905 -15.664 1.00 25.80 310 GLY A C 1
ATOM 2272 O O . GLY A 1 310 ? 10.694 -38.270 -15.006 1.00 25.80 310 GLY A O 1
ATOM 2273 N N . GLN A 1 311 ? 12.285 -36.746 -15.383 1.00 26.88 311 GLN A N 1
ATOM 2274 C CA . GLN A 1 311 ? 11.674 -35.768 -14.462 1.00 26.88 311 GLN A CA 1
ATOM 2275 C C . GLN A 1 311 ? 10.480 -35.051 -15.117 1.00 26.88 311 GLN A C 1
ATOM 2277 O O . GLN A 1 311 ? 10.572 -33.928 -15.606 1.00 26.88 311 GLN A O 1
ATOM 2282 N N . ILE A 1 312 ? 9.329 -35.724 -15.100 1.00 31.05 312 ILE A N 1
ATOM 2283 C CA . ILE A 1 312 ? 8.019 -35.105 -15.315 1.00 31.05 312 ILE A CA 1
ATOM 2284 C C . ILE A 1 312 ? 7.705 -34.216 -14.105 1.00 31.05 312 ILE A C 1
ATOM 2286 O O . ILE A 1 312 ? 7.828 -34.655 -12.959 1.00 31.05 312 ILE A O 1
ATOM 2290 N N . LEU A 1 313 ? 7.265 -32.983 -14.373 1.00 33.06 313 LEU A N 1
ATOM 2291 C CA . LEU A 1 313 ? 6.798 -32.007 -13.384 1.00 33.06 313 LEU A CA 1
ATOM 2292 C C . LEU A 1 313 ? 5.746 -32.627 -12.447 1.00 33.06 313 LEU A C 1
ATOM 2294 O O . LEU A 1 313 ? 4.574 -32.759 -12.793 1.00 33.06 313 LEU A O 1
ATOM 2298 N N . ARG A 1 314 ? 6.159 -32.998 -11.231 1.00 28.19 314 ARG A N 1
ATOM 2299 C CA . ARG A 1 314 ? 5.235 -33.333 -10.141 1.00 28.19 314 ARG A CA 1
ATOM 2300 C C . ARG A 1 314 ? 4.825 -32.044 -9.431 1.00 28.19 314 ARG A C 1
ATOM 2302 O O . ARG A 1 314 ? 5.669 -31.201 -9.149 1.00 28.19 314 ARG A O 1
ATOM 2309 N N . ASN A 1 315 ? 3.544 -31.932 -9.078 1.00 33.03 315 ASN A N 1
ATOM 2310 C CA . ASN A 1 315 ? 2.983 -30.826 -8.290 1.00 33.03 315 ASN A CA 1
ATOM 2311 C C . ASN A 1 315 ? 3.407 -30.893 -6.800 1.00 33.03 315 ASN A C 1
ATOM 2313 O O . ASN A 1 315 ? 2.576 -30.915 -5.896 1.00 33.03 315 ASN A O 1
ATOM 2317 N N . SER A 1 316 ? 4.712 -30.921 -6.521 1.00 35.53 316 SER A N 1
ATOM 2318 C CA . SER A 1 316 ? 5.237 -30.514 -5.215 1.00 35.53 316 SER A CA 1
ATOM 2319 C C . SER A 1 316 ? 5.097 -28.997 -5.097 1.00 35.53 316 SER A C 1
ATOM 2321 O O . SER A 1 316 ? 5.511 -28.267 -5.999 1.00 35.53 316 SER A O 1
ATOM 2323 N N . GLY A 1 317 ? 4.477 -28.518 -4.016 1.00 51.72 317 GLY A N 1
ATOM 2324 C CA . GLY A 1 317 ? 4.202 -27.094 -3.834 1.00 51.72 317 GLY A CA 1
ATOM 2325 C C . GLY A 1 317 ? 5.478 -26.259 -3.915 1.00 51.72 317 GLY A C 1
ATOM 2326 O O . GLY A 1 317 ? 6.416 -26.503 -3.162 1.00 51.72 317 GLY A O 1
ATOM 2327 N N . MET A 1 318 ? 5.503 -25.265 -4.808 1.00 67.38 318 MET A N 1
ATOM 2328 C CA . MET A 1 318 ? 6.594 -24.290 -4.866 1.00 67.38 318 MET A CA 1
ATOM 2329 C C . MET A 1 318 ? 6.721 -23.628 -3.490 1.00 67.38 318 MET A C 1
ATOM 2331 O O . MET A 1 318 ? 5.735 -23.109 -2.965 1.00 67.38 318 MET A O 1
ATOM 2335 N N . GLN A 1 319 ? 7.915 -23.669 -2.907 1.00 77.06 319 GLN A N 1
ATOM 2336 C CA . GLN A 1 319 ? 8.291 -22.969 -1.678 1.00 77.06 319 GLN A CA 1
ATOM 2337 C C . GLN A 1 319 ? 9.515 -22.087 -1.973 1.00 77.06 319 GLN A C 1
ATOM 2339 O O . GLN A 1 319 ? 10.234 -22.379 -2.936 1.00 77.06 319 GLN A O 1
ATOM 2344 N N . PRO A 1 320 ? 9.771 -21.034 -1.176 1.00 87.38 320 PRO A N 1
ATOM 2345 C CA . PRO A 1 320 ? 11.026 -20.294 -1.249 1.00 87.38 320 PRO A CA 1
ATOM 2346 C C . PRO A 1 320 ? 12.239 -21.232 -1.110 1.00 87.38 320 PRO A C 1
ATOM 2348 O O . PRO A 1 320 ? 12.194 -22.167 -0.303 1.00 87.38 320 PRO A O 1
ATOM 2351 N N . PRO A 1 321 ? 13.326 -21.018 -1.873 1.00 90.88 321 PRO A N 1
ATOM 2352 C CA . PRO A 1 321 ? 14.538 -21.811 -1.734 1.00 90.88 321 PRO A CA 1
ATOM 2353 C C . PRO A 1 321 ? 15.160 -21.633 -0.344 1.00 90.88 321 PRO A C 1
ATOM 2355 O O . PRO A 1 321 ? 15.207 -20.528 0.213 1.00 90.88 321 PRO A O 1
ATOM 2358 N N . LYS A 1 322 ? 15.695 -22.734 0.195 1.00 90.19 322 LYS A N 1
ATOM 2359 C CA . LYS A 1 322 ? 16.572 -22.684 1.368 1.00 90.19 322 LYS A CA 1
ATOM 2360 C C . LYS A 1 322 ? 17.829 -21.884 1.027 1.00 90.19 322 LYS A C 1
ATOM 2362 O O . LYS A 1 322 ? 18.291 -21.908 -0.113 1.00 90.19 322 LYS A O 1
ATOM 2367 N N . ARG A 1 323 ? 18.381 -21.185 2.019 1.00 92.50 323 ARG A N 1
ATOM 2368 C CA . ARG A 1 323 ? 19.648 -20.459 1.893 1.00 92.50 323 ARG A CA 1
ATOM 2369 C C . ARG A 1 323 ? 20.749 -21.435 1.428 1.00 92.50 323 ARG A C 1
ATOM 2371 O O . ARG A 1 323 ? 20.960 -22.429 2.122 1.00 92.50 323 ARG A O 1
ATOM 2378 N N . PRO A 1 324 ? 21.427 -21.182 0.294 1.00 93.38 324 PRO A N 1
ATOM 2379 C CA . PRO A 1 324 ? 22.432 -22.102 -0.243 1.00 93.38 324 PRO A CA 1
ATOM 2380 C C . PRO A 1 324 ? 23.729 -22.070 0.575 1.00 93.38 324 PRO A C 1
ATOM 2382 O O . PRO A 1 324 ? 24.291 -23.112 0.898 1.00 93.38 324 PRO A O 1
ATOM 2385 N N . ASP A 1 325 ? 24.178 -20.869 0.929 1.00 94.50 325 ASP A N 1
ATOM 2386 C CA . ASP A 1 325 ? 25.403 -20.557 1.662 1.00 94.50 325 ASP A CA 1
ATOM 2387 C C . ASP A 1 325 ? 25.304 -19.139 2.276 1.00 94.50 325 ASP A C 1
ATOM 2389 O O . ASP A 1 325 ? 24.247 -18.498 2.241 1.00 94.50 325 ASP A O 1
ATOM 2393 N N . TYR A 1 326 ? 26.392 -18.659 2.879 1.00 94.31 326 TYR A N 1
ATOM 2394 C CA . TYR A 1 326 ? 26.533 -17.282 3.363 1.00 94.31 326 TYR A CA 1
ATOM 2395 C C . TYR A 1 326 ? 27.601 -16.557 2.539 1.00 94.31 326 TYR A C 1
ATOM 2397 O O . TYR A 1 326 ? 28.569 -17.171 2.093 1.00 94.31 326 TYR A O 1
ATOM 2405 N N . GLY A 1 327 ? 27.417 -15.255 2.329 1.00 91.75 327 GLY A N 1
ATOM 2406 C CA . GLY A 1 327 ? 28.355 -14.407 1.604 1.00 91.75 327 GLY A CA 1
ATOM 2407 C C . GLY A 1 327 ? 29.689 -14.289 2.339 1.00 91.75 327 GLY A C 1
ATOM 2408 O O . GLY A 1 327 ? 29.732 -14.194 3.564 1.00 91.75 327 GLY A O 1
ATOM 2409 N N . THR A 1 328 ? 30.778 -14.287 1.573 1.00 93.75 328 THR A N 1
ATOM 2410 C CA . THR A 1 328 ? 32.161 -14.203 2.070 1.00 93.75 328 THR A CA 1
ATOM 2411 C C . THR A 1 328 ? 32.944 -13.045 1.444 1.00 93.75 328 THR A C 1
ATOM 2413 O O . THR A 1 328 ? 34.052 -12.726 1.876 1.00 93.75 328 THR A O 1
ATOM 2416 N N . LYS A 1 329 ? 32.395 -12.393 0.410 1.00 91.81 329 LYS A N 1
ATOM 2417 C CA . LYS A 1 329 ? 33.059 -11.301 -0.312 1.00 91.81 329 LYS A CA 1
ATOM 2418 C C . LYS A 1 329 ? 32.900 -9.956 0.383 1.00 91.81 329 LYS A C 1
ATOM 2420 O O . LYS A 1 329 ? 31.830 -9.579 0.846 1.00 91.81 329 LYS A O 1
ATOM 2425 N N . GLY A 1 330 ? 33.961 -9.158 0.300 1.00 92.25 330 GLY A N 1
ATOM 2426 C CA . GLY A 1 330 ? 34.026 -7.821 0.888 1.00 92.25 330 GLY A CA 1
ATOM 2427 C C . GLY A 1 330 ? 34.755 -7.815 2.228 1.00 92.25 330 GLY A C 1
ATOM 2428 O O . GLY A 1 330 ? 35.137 -8.857 2.750 1.00 92.25 330 GLY A O 1
ATOM 2429 N N . ARG A 1 331 ? 34.991 -6.624 2.787 1.00 95.00 331 ARG A N 1
ATOM 2430 C CA . ARG A 1 331 ? 35.602 -6.521 4.124 1.00 95.00 331 ARG A CA 1
ATOM 2431 C C . ARG A 1 331 ? 34.550 -6.748 5.204 1.00 95.00 331 ARG A C 1
ATOM 2433 O O . ARG A 1 331 ? 33.433 -6.251 5.063 1.00 95.00 331 ARG A O 1
ATOM 2440 N N . LEU A 1 332 ? 34.928 -7.388 6.305 1.00 95.31 332 LEU A N 1
ATOM 2441 C CA . LEU A 1 332 ? 34.075 -7.464 7.489 1.00 95.31 332 LEU A CA 1
ATOM 2442 C C . LEU A 1 332 ? 33.796 -6.063 8.065 1.00 95.31 332 LEU A C 1
ATOM 2444 O O . LEU A 1 332 ? 34.627 -5.145 7.994 1.00 95.31 332 LEU A O 1
ATOM 2448 N N . ILE A 1 333 ? 32.604 -5.904 8.635 1.00 96.50 333 ILE A N 1
ATOM 2449 C CA . ILE A 1 333 ? 32.164 -4.724 9.376 1.00 96.50 333 ILE A CA 1
ATOM 2450 C C . ILE A 1 333 ? 31.287 -5.154 10.559 1.00 96.50 333 ILE A C 1
ATOM 2452 O O . ILE A 1 333 ? 30.303 -5.874 10.400 1.00 96.50 333 ILE A O 1
ATOM 2456 N N . ALA A 1 334 ? 31.639 -4.681 11.755 1.00 97.38 334 ALA A N 1
ATOM 2457 C CA . ALA A 1 334 ? 30.833 -4.871 12.955 1.00 97.38 334 ALA A CA 1
ATOM 2458 C C . ALA A 1 334 ? 29.702 -3.833 12.996 1.00 97.38 334 ALA A C 1
ATOM 2460 O O . ALA A 1 334 ? 29.945 -2.626 12.874 1.00 97.38 334 ALA A O 1
ATOM 2461 N N . LEU A 1 335 ? 28.468 -4.301 13.172 1.00 98.00 335 LEU A N 1
ATOM 2462 C CA . LEU A 1 335 ? 27.257 -3.489 13.110 1.00 98.00 335 LEU A CA 1
ATOM 2463 C C . LEU A 1 335 ? 26.379 -3.701 14.348 1.00 98.00 335 LEU A C 1
ATOM 2465 O O . LEU A 1 335 ? 26.437 -4.738 15.009 1.00 98.00 335 LEU A O 1
ATOM 2469 N N . ARG A 1 336 ? 25.476 -2.751 14.599 1.00 97.31 336 ARG A N 1
ATOM 2470 C CA . ARG A 1 336 ? 24.268 -2.976 15.401 1.00 97.31 336 ARG A CA 1
ATOM 2471 C C . ARG A 1 336 ? 23.029 -2.905 14.538 1.00 97.31 336 ARG A C 1
ATOM 2473 O O . ARG A 1 336 ? 22.905 -2.017 13.692 1.00 97.31 336 ARG A O 1
ATOM 2480 N N . ALA A 1 337 ? 22.090 -3.801 14.803 1.00 97.38 337 ALA A N 1
ATOM 2481 C CA . ALA A 1 337 ? 20.760 -3.758 14.221 1.00 97.38 337 ALA A CA 1
ATOM 2482 C C . ALA A 1 337 ? 19.732 -3.360 15.283 1.00 97.38 337 ALA A C 1
ATOM 2484 O O . ALA A 1 337 ? 19.861 -3.715 16.453 1.00 97.38 337 ALA A O 1
ATOM 2485 N N . ASN A 1 338 ? 18.673 -2.663 14.876 1.00 96.44 338 ASN A N 1
ATOM 2486 C CA . ASN A 1 338 ? 17.589 -2.220 15.763 1.00 96.44 338 ASN A CA 1
ATOM 2487 C C . ASN A 1 338 ? 16.608 -3.345 16.159 1.00 96.44 338 ASN A C 1
ATOM 2489 O O . ASN A 1 338 ? 15.386 -3.171 16.161 1.00 96.44 338 ASN A O 1
ATOM 2493 N N . PHE A 1 339 ? 17.158 -4.514 16.467 1.00 96.62 339 PHE A N 1
ATOM 2494 C CA . PHE A 1 339 ? 16.461 -5.669 17.001 1.00 96.62 339 PHE A CA 1
ATOM 2495 C C . PHE A 1 339 ? 16.934 -5.934 18.431 1.00 96.62 339 PHE A C 1
ATOM 2497 O O . PHE A 1 339 ? 18.106 -5.739 18.746 1.00 96.62 339 PHE A O 1
ATOM 2504 N N . LEU A 1 340 ? 16.020 -6.418 19.264 1.00 95.31 340 LEU A N 1
ATOM 2505 C CA . LEU A 1 340 ? 16.264 -6.878 20.627 1.00 95.31 340 LEU A CA 1
ATOM 2506 C C . LEU A 1 340 ? 15.994 -8.381 20.710 1.00 95.31 340 LEU A C 1
ATOM 2508 O O . LEU A 1 340 ? 15.078 -8.871 20.048 1.00 95.31 340 LEU A O 1
ATOM 2512 N N . CYS A 1 341 ? 16.749 -9.111 21.528 1.00 94.62 341 CYS A N 1
ATOM 2513 C CA . CYS A 1 341 ? 16.508 -10.540 21.738 1.00 94.62 341 CYS A CA 1
ATOM 2514 C C . CYS A 1 341 ? 15.294 -10.761 22.655 1.00 94.62 341 CYS A C 1
ATOM 2516 O O . CYS A 1 341 ? 15.260 -10.209 23.759 1.00 94.62 341 CYS A O 1
ATOM 2518 N N . LEU A 1 342 ? 14.318 -11.555 22.200 1.00 93.75 342 LEU A N 1
ATOM 2519 C CA . LEU A 1 342 ? 13.208 -12.053 23.011 1.00 93.75 342 LEU A CA 1
ATOM 2520 C C . LEU A 1 342 ? 13.567 -13.452 23.515 1.00 93.75 342 LEU A C 1
ATOM 2522 O O . LEU A 1 342 ? 13.520 -14.427 22.768 1.00 93.75 342 LEU A O 1
ATOM 2526 N N . ASN A 1 343 ? 13.913 -13.535 24.792 1.00 90.25 343 ASN A N 1
ATOM 2527 C CA . ASN A 1 343 ? 14.243 -14.782 25.460 1.00 90.25 343 ASN A CA 1
ATOM 2528 C C . ASN A 1 343 ? 12.947 -15.450 25.940 1.00 90.25 343 ASN A C 1
ATOM 2530 O O . ASN A 1 343 ? 12.175 -14.841 26.684 1.00 90.25 343 ASN A O 1
ATOM 2534 N N . THR A 1 344 ? 12.722 -16.698 25.545 1.00 84.44 344 THR A N 1
ATOM 2535 C CA . THR A 1 344 ? 11.639 -17.571 26.029 1.00 84.44 344 THR A CA 1
ATOM 2536 C C . THR A 1 344 ? 12.212 -18.597 27.004 1.00 84.44 344 THR A C 1
ATOM 2538 O O . THR A 1 344 ? 13.272 -19.158 26.723 1.00 84.44 344 THR A O 1
ATOM 2541 N N . SER A 1 345 ? 11.535 -18.870 28.124 1.00 82.00 345 SER A N 1
ATOM 2542 C CA . SER A 1 345 ? 11.925 -19.985 29.001 1.00 82.00 345 SER A CA 1
ATOM 2543 C C . SER A 1 345 ? 11.819 -21.330 28.260 1.00 82.00 345 SER A C 1
ATOM 2545 O O . SER A 1 345 ? 10.830 -21.530 27.551 1.00 82.00 345 SER A O 1
ATOM 2547 N N . PRO A 1 346 ? 12.766 -22.275 28.436 1.00 74.06 346 PRO A N 1
ATOM 2548 C CA . PRO A 1 346 ? 12.620 -23.650 27.945 1.00 74.06 346 PRO A CA 1
ATOM 2549 C C . PRO A 1 346 ? 11.402 -24.385 28.525 1.00 74.06 346 PRO A C 1
ATOM 2551 O O . PRO A 1 346 ? 10.914 -25.331 27.918 1.00 74.06 346 PRO A O 1
ATOM 2554 N N . GLU A 1 347 ? 10.918 -23.945 29.690 1.00 73.06 347 GLU A N 1
ATOM 2555 C CA . GLU A 1 347 ? 9.761 -24.505 30.402 1.00 73.06 347 GLU A CA 1
ATOM 2556 C C . GLU A 1 347 ? 8.415 -23.930 29.929 1.00 73.06 347 GLU A C 1
ATOM 2558 O O . GLU A 1 347 ? 7.362 -24.354 30.405 1.00 73.06 347 GLU A O 1
ATOM 2563 N N . LEU A 1 348 ? 8.426 -22.944 29.022 1.00 78.12 348 LEU A N 1
ATOM 2564 C CA . LEU A 1 348 ? 7.206 -22.280 28.578 1.00 78.12 348 LEU A CA 1
ATOM 2565 C C . LEU A 1 348 ? 6.354 -23.232 27.726 1.00 78.12 348 LEU A C 1
ATOM 2567 O O . LEU A 1 348 ? 6.707 -23.571 26.596 1.00 78.12 348 LEU A O 1
ATOM 2571 N N . SER A 1 349 ? 5.208 -23.625 28.279 1.00 78.19 349 SER A N 1
ATOM 2572 C CA . SER A 1 349 ? 4.185 -24.415 27.597 1.00 78.19 349 SER A CA 1
ATOM 2573 C C . SER A 1 349 ? 3.497 -23.639 26.471 1.00 78.19 349 SER A C 1
ATOM 2575 O O . SER A 1 349 ? 3.533 -22.407 26.424 1.00 78.19 349 SER A O 1
ATOM 2577 N N . ASP A 1 350 ? 2.794 -24.370 25.607 1.00 86.62 350 ASP A N 1
ATOM 2578 C CA . ASP A 1 350 ? 1.921 -23.806 24.576 1.00 86.62 350 ASP A CA 1
ATOM 2579 C C . ASP A 1 350 ? 0.940 -22.763 25.152 1.00 86.62 350 ASP A C 1
ATOM 2581 O O . ASP A 1 350 ? 0.484 -22.864 26.295 1.00 86.62 350 ASP A O 1
ATOM 2585 N N . LEU A 1 351 ? 0.630 -21.736 24.353 1.00 92.44 351 LEU A N 1
ATOM 2586 C CA . LEU A 1 351 ? -0.255 -20.637 24.756 1.00 92.44 351 LEU A CA 1
ATOM 2587 C C . LEU A 1 351 ? -1.703 -20.923 24.345 1.00 92.44 351 LEU A C 1
ATOM 2589 O O . LEU A 1 351 ? -1.961 -21.488 23.285 1.00 92.44 351 LEU A O 1
ATOM 2593 N N . TYR A 1 352 ? -2.661 -20.453 25.135 1.00 94.31 352 TYR A N 1
ATOM 2594 C CA . TYR A 1 352 ? -4.091 -20.606 24.876 1.00 94.31 352 TYR A CA 1
ATOM 2595 C C . TYR A 1 352 ? -4.640 -19.349 24.191 1.00 94.31 352 TYR A C 1
ATOM 2597 O O . TYR A 1 352 ? -4.473 -18.233 24.693 1.00 94.31 352 TYR A O 1
ATOM 2605 N N . HIS A 1 353 ? -5.289 -19.524 23.040 1.00 96.06 353 HIS A N 1
ATOM 2606 C CA . HIS A 1 353 ? -5.935 -18.470 22.262 1.00 96.06 353 HIS A CA 1
ATOM 2607 C C . HIS A 1 353 ? -7.452 -18.470 22.499 1.00 96.06 353 HIS A C 1
ATOM 2609 O O . HIS A 1 353 ? -8.113 -19.510 22.417 1.00 96.06 353 HIS A O 1
ATOM 2615 N N . TYR A 1 354 ? -8.001 -17.282 22.749 1.00 96.31 354 TYR A N 1
ATOM 2616 C CA . TYR A 1 354 ? -9.425 -17.036 22.937 1.00 96.31 354 TYR A CA 1
ATOM 2617 C C . TYR A 1 354 ? -9.906 -15.921 22.008 1.00 96.31 354 TYR A C 1
ATOM 2619 O O . TYR A 1 354 ? -9.271 -14.867 21.909 1.00 96.31 354 TYR A O 1
ATOM 2627 N N . ASP A 1 355 ? -11.071 -16.134 21.405 1.00 95.44 355 ASP A N 1
ATOM 2628 C CA . ASP A 1 355 ? -11.819 -15.105 20.697 1.00 95.44 355 ASP A CA 1
ATOM 2629 C C . ASP A 1 355 ? -12.601 -14.235 21.691 1.00 95.44 355 ASP A C 1
ATOM 2631 O O . ASP A 1 355 ? -13.233 -14.725 22.634 1.00 95.44 355 ASP A O 1
ATOM 2635 N N . VAL A 1 356 ? -12.571 -12.923 21.454 1.00 94.25 356 VAL A N 1
ATOM 2636 C CA . VAL A 1 356 ? -13.234 -11.899 22.261 1.00 94.25 356 VAL A CA 1
ATOM 2637 C C . VAL A 1 356 ? -14.281 -11.160 21.437 1.00 94.25 356 VAL A C 1
ATOM 2639 O O . VAL A 1 356 ? -13.967 -10.486 20.452 1.00 94.25 356 VAL A O 1
ATOM 2642 N N . GLU A 1 357 ? -15.528 -11.217 21.896 1.00 92.81 357 GLU A N 1
ATOM 2643 C CA . GLU A 1 357 ? -16.635 -10.419 21.366 1.00 92.81 357 GLU A CA 1
ATOM 2644 C C . GLU A 1 357 ? -17.033 -9.335 22.371 1.00 92.81 357 GLU A C 1
ATOM 2646 O O . GLU A 1 357 ? -17.101 -9.579 23.574 1.00 92.81 357 GLU A O 1
ATOM 2651 N N . ILE A 1 358 ? -17.333 -8.132 21.882 1.00 89.75 358 ILE A N 1
ATOM 2652 C CA . ILE A 1 358 ? -17.760 -6.996 22.706 1.00 89.75 358 ILE A CA 1
ATOM 2653 C C . ILE A 1 358 ? -19.094 -6.499 22.159 1.00 89.75 358 ILE A C 1
ATOM 2655 O O . ILE A 1 358 ? -19.190 -6.175 20.975 1.00 89.75 358 ILE A O 1
ATOM 2659 N N . THR A 1 359 ? -20.112 -6.423 23.016 1.00 86.56 359 THR A N 1
ATOM 2660 C CA . THR A 1 359 ? -21.452 -5.945 22.648 1.00 86.56 359 THR A CA 1
ATOM 2661 C C . THR A 1 359 ? -21.739 -4.593 23.318 1.00 86.56 359 THR A C 1
ATOM 2663 O O . THR A 1 359 ? -21.646 -4.510 24.546 1.00 86.56 359 THR A O 1
ATOM 2666 N N . PRO A 1 360 ? -22.122 -3.540 22.562 1.00 78.94 360 PRO A N 1
ATOM 2667 C CA . PRO A 1 360 ? -22.283 -3.486 21.103 1.00 78.94 360 PRO A CA 1
ATOM 2668 C C . PRO A 1 360 ? -20.948 -3.400 20.334 1.00 78.94 360 PRO A C 1
ATOM 2670 O O . PRO A 1 360 ? -19.969 -2.814 20.798 1.00 78.94 360 PRO A O 1
ATOM 2673 N N . ASP A 1 361 ? -20.945 -3.927 19.108 1.00 68.88 361 ASP A N 1
ATOM 2674 C CA . ASP A 1 361 ? -19.751 -4.186 18.284 1.00 68.88 361 ASP A CA 1
ATOM 2675 C C . ASP A 1 361 ? -19.021 -2.926 17.772 1.00 68.88 361 ASP A C 1
ATOM 2677 O O . ASP A 1 361 ? -17.821 -2.963 17.484 1.00 68.88 361 ASP A O 1
ATOM 2681 N N . LYS A 1 362 ? -19.718 -1.784 17.683 1.00 69.00 362 LYS A N 1
ATOM 2682 C CA . LYS A 1 362 ? -19.218 -0.526 17.082 1.00 69.00 362 LYS A CA 1
ATOM 2683 C C . LYS A 1 362 ? -18.327 0.305 18.018 1.00 69.00 362 LYS A C 1
ATOM 2685 O O . LYS A 1 362 ? -18.518 1.515 18.154 1.00 69.00 362 LYS A O 1
ATOM 2690 N N . CYS A 1 363 ? -17.325 -0.327 18.628 1.00 71.44 363 CYS A N 1
ATOM 2691 C CA . CYS A 1 363 ? -16.308 0.338 19.448 1.00 71.44 363 CYS A CA 1
ATOM 2692 C C . CYS A 1 363 ? -14.964 0.494 18.694 1.00 71.44 363 CYS A C 1
ATOM 2694 O O . CYS A 1 363 ? -14.498 -0.473 18.090 1.00 71.44 363 CYS A O 1
ATOM 2696 N N . PRO A 1 364 ? -14.307 1.675 18.735 1.00 72.81 364 PRO A N 1
ATOM 2697 C CA . PRO A 1 364 ? -12.922 1.856 18.281 1.00 72.81 364 PRO A CA 1
ATOM 2698 C C . PRO A 1 364 ? -11.935 0.911 18.980 1.00 72.81 364 PRO A C 1
ATOM 2700 O O . PRO A 1 364 ? -12.134 0.572 20.147 1.00 72.81 364 PRO A O 1
ATOM 2703 N N . LYS A 1 365 ? -10.843 0.554 18.292 1.00 78.31 365 LYS A N 1
ATOM 2704 C CA . LYS A 1 365 ? -9.815 -0.390 18.767 1.00 78.31 365 LYS A CA 1
ATOM 2705 C C . LYS A 1 365 ? -9.225 -0.018 20.131 1.00 78.31 365 LYS A C 1
ATOM 2707 O O . LYS A 1 365 ? -8.957 -0.886 20.955 1.00 78.31 365 LYS A O 1
ATOM 2712 N N . GLU A 1 366 ? -9.027 1.273 20.372 1.00 72.94 366 GLU A N 1
ATOM 2713 C CA . GLU A 1 366 ? -8.486 1.788 21.629 1.00 72.94 366 GLU A CA 1
ATOM 2714 C C . GLU A 1 366 ? -9.466 1.500 22.776 1.00 72.94 366 GLU A C 1
ATOM 2716 O O . GLU A 1 366 ? -9.106 0.858 23.754 1.00 72.94 366 GLU A O 1
ATOM 2721 N N . ILE A 1 367 ? -10.747 1.826 22.571 1.00 79.31 367 ILE A N 1
ATOM 2722 C CA . ILE A 1 367 ? -11.816 1.580 23.548 1.00 79.31 367 ILE A CA 1
ATOM 2723 C C . ILE A 1 367 ? -12.007 0.075 23.792 1.00 79.31 367 ILE A C 1
ATOM 2725 O O . ILE A 1 367 ? -12.228 -0.328 24.927 1.00 79.31 367 ILE A O 1
ATOM 2729 N N . LYS A 1 368 ? -11.878 -0.780 22.767 1.00 86.81 368 LYS A N 1
ATOM 2730 C CA . LYS A 1 368 ? -11.915 -2.242 22.952 1.00 86.81 368 LYS A CA 1
ATOM 2731 C C . LYS A 1 368 ? -10.831 -2.737 23.914 1.00 86.81 368 LYS A C 1
ATOM 2733 O O . LYS A 1 368 ? -11.110 -3.620 24.721 1.00 86.81 368 LYS A O 1
ATOM 2738 N N . ARG A 1 369 ? -9.614 -2.176 23.857 1.00 87.56 369 ARG A N 1
ATOM 2739 C CA . ARG A 1 369 ? -8.556 -2.507 24.827 1.00 87.56 369 ARG A CA 1
ATOM 2740 C C . ARG A 1 369 ? -8.935 -2.075 26.229 1.00 87.56 369 ARG A C 1
ATOM 2742 O O . ARG A 1 369 ? -8.792 -2.886 27.137 1.00 87.56 369 ARG A O 1
ATOM 2749 N N . ASP A 1 370 ? -9.435 -0.858 26.405 1.00 84.38 370 ASP A N 1
ATOM 2750 C CA . ASP A 1 370 ? -9.847 -0.363 27.722 1.00 84.38 370 ASP A CA 1
ATOM 2751 C C . ASP A 1 370 ? -10.920 -1.283 28.334 1.00 84.38 370 ASP A C 1
ATOM 2753 O O . ASP A 1 370 ? -10.779 -1.733 29.467 1.00 84.38 370 ASP A O 1
ATOM 2757 N N . ILE A 1 371 ? -11.931 -1.669 27.543 1.00 88.56 371 ILE A N 1
ATOM 2758 C CA . ILE A 1 371 ? -12.997 -2.605 27.944 1.00 88.56 371 ILE A CA 1
ATOM 2759 C C . ILE A 1 371 ? -12.427 -3.943 28.438 1.00 88.56 371 ILE A C 1
ATOM 2761 O O . ILE A 1 371 ? -12.793 -4.406 29.518 1.00 88.56 371 ILE A O 1
ATOM 2765 N N . VAL A 1 372 ? -11.550 -4.581 27.656 1.00 91.19 372 VAL A N 1
ATOM 2766 C CA . VAL A 1 372 ? -11.011 -5.910 27.997 1.00 91.19 372 VAL A CA 1
ATOM 2767 C C . VAL A 1 372 ? -10.042 -5.835 29.174 1.00 91.19 372 VAL A C 1
ATOM 2769 O O . VAL A 1 372 ? -10.065 -6.713 30.030 1.00 91.19 372 VAL A O 1
ATOM 2772 N N . ASN A 1 373 ? -9.241 -4.775 29.288 1.00 90.44 373 ASN A N 1
ATOM 2773 C CA . ASN A 1 373 ? -8.343 -4.611 30.431 1.00 90.44 373 ASN A CA 1
ATOM 2774 C C . ASN A 1 373 ? -9.102 -4.306 31.732 1.00 90.44 373 ASN A C 1
ATOM 2776 O O . ASN A 1 373 ? -8.722 -4.830 32.776 1.00 90.44 373 ASN A O 1
ATOM 2780 N N . GLU A 1 374 ? -10.204 -3.551 31.691 1.00 89.81 374 GLU A N 1
ATOM 2781 C CA . GLU A 1 374 ? -11.095 -3.413 32.853 1.00 89.81 374 GLU A CA 1
ATOM 2782 C C . GLU A 1 374 ? -11.830 -4.723 33.183 1.00 89.81 374 GLU A C 1
ATOM 2784 O O . GLU A 1 374 ? -12.019 -5.034 34.359 1.00 89.81 374 GLU A O 1
ATOM 2789 N N . ALA A 1 375 ? -12.168 -5.552 32.186 1.00 91.88 375 ALA A N 1
ATOM 2790 C CA . ALA A 1 375 ? -12.661 -6.909 32.432 1.00 91.88 375 ALA A CA 1
ATOM 2791 C C . ALA A 1 375 ? -11.615 -7.767 33.169 1.00 91.88 375 ALA A C 1
ATOM 2793 O O . ALA A 1 375 ? -11.942 -8.394 34.177 1.00 91.88 375 ALA A O 1
ATOM 2794 N N . ILE A 1 376 ? -10.357 -7.751 32.708 1.00 92.56 376 ILE A N 1
ATOM 2795 C CA . ILE A 1 376 ? -9.241 -8.483 33.327 1.00 92.56 376 ILE A CA 1
ATOM 2796 C C . ILE A 1 376 ? -9.023 -8.023 34.770 1.00 92.56 376 ILE A C 1
ATOM 2798 O O . ILE A 1 376 ? -8.967 -8.863 35.662 1.00 92.56 376 ILE A O 1
ATOM 2802 N N . LYS A 1 377 ? -8.994 -6.710 35.037 1.00 91.62 377 LYS A N 1
ATOM 2803 C CA . LYS A 1 377 ? -8.882 -6.171 36.405 1.00 91.62 377 LYS A CA 1
ATOM 2804 C C . LYS A 1 377 ? -10.049 -6.605 37.296 1.00 91.62 377 LYS A C 1
ATOM 2806 O O . LYS A 1 377 ? -9.824 -7.124 38.387 1.00 91.62 377 LYS A O 1
ATOM 2811 N N . LYS A 1 378 ? -11.292 -6.413 36.838 1.00 92.38 378 LYS A N 1
ATOM 2812 C CA . LYS A 1 378 ? -12.509 -6.672 37.627 1.00 92.38 378 LYS A CA 1
ATOM 2813 C C . LYS A 1 378 ? -12.692 -8.151 37.976 1.00 92.38 378 LYS A C 1
ATOM 2815 O O . LYS A 1 378 ? -13.158 -8.464 39.066 1.00 92.38 378 LYS A O 1
ATOM 2820 N N . TYR A 1 379 ? -12.334 -9.050 37.062 1.00 92.88 379 TYR A N 1
ATOM 2821 C CA . TYR A 1 379 ? -12.508 -10.497 37.223 1.00 92.88 379 TYR A CA 1
ATOM 2822 C C . TYR A 1 379 ? -11.176 -11.236 37.452 1.00 92.88 379 TYR A C 1
ATOM 2824 O O . TYR A 1 379 ? -11.104 -12.452 37.255 1.00 92.88 379 TYR A O 1
ATOM 2832 N N . LYS A 1 380 ? -10.123 -10.515 37.880 1.00 91.75 380 LYS A N 1
ATOM 2833 C CA . LYS A 1 380 ? -8.747 -11.028 37.993 1.00 91.75 380 LYS A CA 1
ATOM 2834 C C . LYS A 1 380 ? -8.670 -12.320 38.802 1.00 91.75 380 LYS A C 1
ATOM 2836 O O . LYS A 1 380 ? -8.188 -13.329 38.306 1.00 91.75 380 LYS A O 1
ATOM 2841 N N . ASN A 1 381 ? -9.205 -12.305 40.021 1.00 91.31 381 ASN A N 1
ATOM 2842 C CA . ASN A 1 381 ? -9.103 -13.426 40.961 1.00 91.31 381 ASN A CA 1
ATOM 2843 C C . ASN A 1 381 ? -10.168 -14.517 40.741 1.00 91.31 381 ASN A C 1
ATOM 2845 O O . ASN A 1 381 ? -10.174 -15.500 41.472 1.00 91.31 381 ASN A O 1
ATOM 2849 N N . THR A 1 382 ? -11.085 -14.346 39.782 1.00 90.25 382 THR A N 1
ATOM 2850 C CA . THR A 1 382 ? -12.176 -15.299 39.521 1.00 90.25 382 THR A CA 1
ATOM 2851 C C . THR A 1 382 ? -11.985 -16.002 38.186 1.00 90.25 382 THR A C 1
ATOM 2853 O O . THR A 1 382 ? -11.638 -17.175 38.146 1.00 90.25 382 THR A O 1
ATOM 2856 N N . VAL A 1 383 ? -12.168 -15.286 37.080 1.00 89.94 383 VAL A N 1
ATOM 2857 C CA . VAL A 1 383 ? -12.116 -15.861 35.726 1.00 89.94 383 VAL A CA 1
ATOM 2858 C C . VAL A 1 383 ? -10.685 -15.990 35.223 1.00 89.94 383 VAL A C 1
ATOM 2860 O O . VAL A 1 383 ? -10.356 -16.965 34.551 1.00 89.94 383 VAL A O 1
ATOM 2863 N N . PHE A 1 384 ? -9.830 -15.029 35.573 1.00 92.44 384 PHE A N 1
ATOM 2864 C CA . PHE A 1 384 ? -8.434 -15.000 35.138 1.00 92.44 384 PHE A CA 1
ATOM 2865 C C . PHE A 1 384 ? -7.465 -15.640 36.141 1.00 92.44 384 PHE A C 1
ATOM 2867 O O . PHE A 1 384 ? -6.268 -15.643 35.888 1.00 92.44 384 PHE A O 1
ATOM 2874 N N . GLN A 1 385 ? -7.956 -16.206 37.252 1.00 90.81 385 GLN A N 1
ATOM 2875 C CA . GLN A 1 385 ? -7.166 -16.984 38.224 1.00 90.81 385 GLN A CA 1
ATOM 2876 C C . GLN A 1 385 ? -5.886 -16.268 38.722 1.00 90.81 385 GLN A C 1
ATOM 2878 O O . GLN A 1 385 ? -4.864 -16.892 38.981 1.00 90.81 385 GLN A O 1
ATOM 2883 N N . GLY A 1 386 ? -5.928 -14.938 38.832 1.00 88.94 386 GLY A N 1
ATOM 2884 C CA . GLY A 1 386 ? -4.796 -14.094 39.229 1.00 88.94 386 GLY A CA 1
ATOM 2885 C C . GLY A 1 386 ? -3.915 -13.588 38.076 1.00 88.94 386 GLY A C 1
ATOM 2886 O O . GLY A 1 386 ? -3.117 -12.681 38.303 1.00 88.94 386 GLY A O 1
ATOM 2887 N N . HIS A 1 387 ? -4.090 -14.099 36.857 1.00 90.94 387 HIS A N 1
ATOM 2888 C CA . HIS A 1 387 ? -3.280 -13.783 35.675 1.00 90.94 387 HIS A CA 1
ATOM 2889 C C . HIS A 1 387 ? -3.785 -12.583 34.857 1.00 90.94 387 HIS A C 1
ATOM 2891 O O . HIS A 1 387 ? -4.922 -12.125 35.003 1.00 90.94 387 HIS A O 1
ATOM 2897 N N . HIS A 1 388 ? -2.933 -12.083 33.954 1.00 93.19 388 HIS A N 1
ATOM 2898 C CA . HIS A 1 388 ? -3.229 -10.975 33.035 1.00 93.19 388 HIS A CA 1
ATOM 2899 C C . HIS A 1 388 ? -2.957 -11.356 31.560 1.00 93.19 388 HIS A C 1
ATOM 2901 O O . HIS A 1 388 ? -1.862 -11.117 31.037 1.00 93.19 388 HIS A O 1
ATOM 2907 N N . PRO A 1 389 ? -3.959 -11.897 30.840 1.00 95.44 389 PRO A N 1
ATOM 2908 C CA . PRO A 1 389 ? -3.835 -12.247 29.420 1.00 95.44 389 PRO A CA 1
ATOM 2909 C C . PRO A 1 389 ? -3.550 -11.043 28.501 1.00 95.44 389 PRO A C 1
ATOM 2911 O O . PRO A 1 389 ? -3.947 -9.911 28.784 1.00 95.44 389 PRO A O 1
ATOM 2914 N N . ALA A 1 390 ? -2.891 -11.283 27.366 1.00 95.56 390 ALA A N 1
ATOM 2915 C CA . ALA A 1 390 ? -2.541 -10.257 26.380 1.00 95.56 390 ALA A CA 1
ATOM 2916 C C . ALA A 1 390 ? -3.630 -10.110 25.305 1.00 95.56 390 ALA A C 1
ATOM 2918 O O . ALA A 1 390 ? -4.036 -11.108 24.711 1.00 95.56 390 ALA A O 1
ATOM 2919 N N . PHE A 1 391 ? -4.070 -8.882 24.998 1.00 94.69 391 PHE A N 1
ATOM 2920 C CA . PHE A 1 391 ? -5.160 -8.625 24.044 1.00 94.69 391 PHE A CA 1
ATOM 2921 C C . PHE A 1 391 ? -4.716 -7.793 22.833 1.00 94.69 391 PHE A C 1
ATOM 2923 O O . PHE A 1 391 ? -4.191 -6.682 22.957 1.00 94.69 391 PHE A O 1
ATOM 2930 N N . ASP A 1 392 ? -5.003 -8.276 21.621 1.00 90.25 392 ASP A N 1
ATOM 2931 C CA . ASP A 1 392 ? -4.594 -7.606 20.379 1.00 90.25 392 ASP A CA 1
ATOM 2932 C C . ASP A 1 392 ? -5.326 -6.273 20.122 1.00 90.25 392 ASP A C 1
ATOM 2934 O O . ASP A 1 392 ? -4.867 -5.441 19.323 1.00 90.25 392 ASP A O 1
ATOM 2938 N N . GLY A 1 393 ? -6.424 -6.036 20.846 1.00 87.88 393 GLY A N 1
ATOM 2939 C CA . GLY A 1 393 ? -7.296 -4.867 20.771 1.00 87.88 393 GLY A CA 1
ATOM 2940 C C . GLY A 1 393 ? -8.509 -5.033 19.857 1.00 87.88 393 GLY A C 1
ATOM 2941 O O . GLY A 1 393 ? -9.300 -4.105 19.756 1.00 87.88 393 GLY A O 1
ATOM 2942 N N . GLU A 1 394 ? -8.665 -6.164 19.172 1.00 89.06 394 GLU A N 1
ATOM 2943 C CA . GLU A 1 394 ? -9.785 -6.416 18.261 1.00 89.06 394 GLU A CA 1
ATOM 2944 C C . GLU A 1 394 ? -10.620 -7.625 18.655 1.00 89.06 394 GLU A C 1
ATOM 2946 O O . GLU A 1 394 ? -11.831 -7.459 18.828 1.00 89.06 394 GLU A O 1
ATOM 2951 N N . ARG A 1 395 ? -9.985 -8.803 18.731 1.00 91.94 395 ARG A N 1
ATOM 2952 C CA . ARG A 1 395 ? -10.632 -10.111 18.945 1.00 91.94 395 ARG A CA 1
ATOM 2953 C C . ARG A 1 395 ? -9.727 -11.163 19.587 1.00 91.94 395 ARG A C 1
ATOM 2955 O O . ARG A 1 395 ? -10.260 -12.044 20.235 1.00 91.94 395 ARG A O 1
ATOM 2962 N N . ASN A 1 396 ? -8.405 -11.091 19.436 1.00 94.56 396 ASN A N 1
ATOM 2963 C CA . ASN A 1 396 ? -7.518 -12.187 19.837 1.00 94.56 396 ASN A CA 1
ATOM 2964 C C . ASN A 1 396 ? -6.947 -11.929 21.240 1.00 94.56 396 ASN A C 1
ATOM 2966 O O . ASN A 1 396 ? -6.242 -10.935 21.453 1.00 94.56 396 ASN A O 1
ATOM 2970 N N . LEU A 1 397 ? -7.237 -12.826 22.181 1.00 95.88 397 LEU A N 1
ATOM 2971 C CA . LEU A 1 397 ? -6.707 -12.838 23.545 1.00 95.88 397 LEU A CA 1
ATOM 2972 C C . LEU A 1 397 ? -5.810 -14.066 23.734 1.00 95.88 397 LEU A C 1
ATOM 2974 O O . LEU A 1 397 ? -6.191 -15.171 23.357 1.00 95.88 397 LEU A O 1
ATOM 2978 N N . TYR A 1 398 ? -4.636 -13.885 24.336 1.00 96.19 398 TYR A N 1
ATOM 2979 C CA . TYR A 1 398 ? -3.672 -14.960 24.580 1.00 96.19 398 TYR A CA 1
ATOM 2980 C C . TYR A 1 398 ? -3.357 -15.078 26.070 1.00 96.19 398 TYR A C 1
ATOM 2982 O O . TYR A 1 398 ? -3.085 -14.071 26.723 1.00 96.19 398 TYR A O 1
ATOM 2990 N N . SER A 1 399 ? -3.365 -16.301 26.595 1.00 94.44 399 SER A N 1
ATOM 2991 C CA . SER A 1 399 ? -3.069 -16.631 27.994 1.00 94.44 399 SER A CA 1
ATOM 2992 C C . SER A 1 399 ? -2.036 -17.757 28.071 1.00 94.44 399 SER A C 1
ATOM 2994 O O . SER A 1 399 ? -2.006 -18.621 27.196 1.00 94.44 399 SER A O 1
ATOM 2996 N N . ARG A 1 400 ? -1.202 -17.774 29.118 1.00 91.88 400 ARG A N 1
ATOM 2997 C CA . ARG A 1 400 ? -0.328 -18.922 29.431 1.00 91.88 400 ARG A CA 1
ATOM 2998 C C . ARG A 1 400 ? -1.072 -20.031 30.183 1.00 91.88 400 ARG A C 1
ATOM 3000 O O . ARG A 1 400 ? -0.703 -21.190 30.059 1.00 91.88 400 ARG A O 1
ATOM 3007 N N . ILE A 1 401 ? -2.109 -19.682 30.945 1.00 90.75 401 ILE A N 1
ATOM 3008 C CA . ILE A 1 401 ? -2.971 -20.648 31.640 1.00 90.75 401 ILE A CA 1
ATOM 3009 C C . ILE A 1 401 ? -4.276 -20.878 30.878 1.00 90.75 401 ILE A C 1
ATOM 3011 O O . ILE A 1 401 ? -4.757 -19.979 30.178 1.00 90.75 401 ILE A O 1
ATOM 3015 N N . GLU A 1 402 ? -4.875 -22.049 31.070 1.00 90.75 402 GLU A N 1
ATOM 3016 C CA . GLU A 1 402 ? -6.214 -22.333 30.569 1.00 90.75 402 GLU A CA 1
ATOM 3017 C C . GLU A 1 402 ? -7.266 -21.549 31.377 1.00 90.75 402 GLU A C 1
ATOM 3019 O O . GLU A 1 402 ? -7.386 -21.663 32.599 1.00 90.75 402 GLU A O 1
ATOM 3024 N N . LEU A 1 403 ? -8.017 -20.709 30.671 1.00 91.38 403 LEU A N 1
ATOM 3025 C CA . LEU A 1 403 ? -9.187 -19.983 31.156 1.00 91.38 403 LEU A CA 1
ATOM 3026 C C . LEU A 1 403 ? -10.468 -20.777 30.841 1.00 91.38 403 LEU A C 1
ATOM 3028 O O . LEU A 1 403 ? -10.474 -21.547 29.875 1.00 91.38 403 LEU A O 1
ATOM 3032 N N . PRO A 1 404 ? -11.581 -20.559 31.570 1.00 88.25 404 PRO A N 1
ATOM 3033 C CA . PRO A 1 404 ? -12.821 -21.290 31.326 1.00 88.25 404 PRO A CA 1
ATOM 3034 C C . PRO A 1 404 ? -13.310 -21.138 29.876 1.00 88.25 404 PRO A C 1
ATOM 3036 O O . PRO A 1 404 ? -13.377 -20.028 29.348 1.00 88.25 404 PRO A O 1
ATOM 3039 N N . VAL A 1 405 ? -13.690 -22.261 29.253 1.00 80.88 405 VAL A N 1
ATOM 3040 C CA . VAL A 1 405 ? -13.946 -22.412 27.801 1.00 80.88 405 VAL A CA 1
ATOM 3041 C C . VAL A 1 405 ? -14.861 -21.337 27.204 1.00 80.88 405 VAL A C 1
ATOM 3043 O O . VAL A 1 405 ? -14.677 -20.935 26.053 1.00 80.88 405 VAL A O 1
ATOM 3046 N N . ARG A 1 406 ? -15.854 -20.862 27.965 1.00 88.75 406 ARG A N 1
ATOM 3047 C CA . ARG A 1 406 ? -16.742 -19.770 27.558 1.00 88.75 406 ARG A CA 1
ATOM 3048 C C . ARG A 1 406 ? -17.179 -18.945 28.761 1.00 88.75 406 ARG A C 1
ATOM 3050 O O . ARG A 1 406 ? -17.792 -19.477 29.682 1.00 88.75 406 ARG A O 1
ATOM 3057 N N . VAL A 1 407 ? -16.944 -17.636 28.718 1.00 91.44 407 VAL A N 1
ATOM 3058 C CA . VAL A 1 407 ? -17.308 -16.707 29.797 1.00 91.44 407 VAL A CA 1
ATOM 3059 C C . VAL A 1 407 ? -18.007 -15.470 29.241 1.00 91.44 407 VAL A C 1
ATOM 3061 O O . VAL A 1 407 ? -17.663 -14.979 28.166 1.00 91.44 407 VAL A O 1
ATOM 3064 N N . LYS A 1 408 ? -18.982 -14.950 29.994 1.00 92.75 408 LYS A N 1
ATOM 3065 C CA . LYS A 1 408 ? -19.592 -13.632 29.781 1.00 92.75 408 LYS A CA 1
ATOM 3066 C C . LYS A 1 408 ? -19.259 -12.723 30.961 1.00 92.75 408 LYS A C 1
ATOM 3068 O O . LYS A 1 408 ? -19.517 -13.088 32.104 1.00 92.75 408 LYS A O 1
ATOM 3073 N N . LEU A 1 409 ? -18.703 -11.550 30.682 1.00 92.25 409 LEU A N 1
ATOM 3074 C CA . LEU A 1 409 ? -18.254 -10.572 31.669 1.00 92.25 409 LEU A CA 1
ATOM 3075 C C . LEU A 1 409 ? -18.997 -9.252 31.466 1.00 92.25 409 LEU A C 1
ATOM 3077 O O . LEU A 1 409 ? -19.065 -8.736 30.351 1.00 92.25 409 LEU A O 1
ATOM 3081 N N . ASN A 1 410 ? -19.507 -8.679 32.556 1.00 90.44 410 ASN A N 1
ATOM 3082 C CA . ASN A 1 410 ? -20.203 -7.396 32.531 1.00 90.44 410 ASN A CA 1
ATOM 3083 C C . ASN A 1 410 ? -19.247 -6.281 32.957 1.00 90.44 410 ASN A C 1
ATOM 3085 O O . ASN A 1 410 ? -18.908 -6.144 34.140 1.00 90.44 410 ASN A O 1
ATOM 3089 N N . VAL A 1 411 ? -18.822 -5.474 31.989 1.00 86.94 411 VAL A N 1
ATOM 3090 C CA . VAL A 1 411 ? -17.939 -4.324 32.196 1.00 86.94 411 VAL A CA 1
ATOM 3091 C C . VAL A 1 411 ? -18.782 -3.056 32.245 1.00 86.94 411 VAL A C 1
ATOM 3093 O O . VAL A 1 411 ? -19.655 -2.839 31.407 1.00 86.94 411 VAL A O 1
ATOM 3096 N N . GLN A 1 412 ? -18.512 -2.210 33.232 1.00 81.62 412 GLN A N 1
ATOM 3097 C CA . GLN A 1 412 ? -19.044 -0.856 33.308 1.00 81.62 412 GLN A CA 1
ATOM 3098 C C . GLN A 1 412 ? -17.865 0.079 33.090 1.00 81.62 412 GLN A C 1
ATOM 3100 O O . GLN A 1 412 ? -16.987 0.164 33.944 1.00 81.62 412 GLN A O 1
ATOM 3105 N N . LEU A 1 413 ? -17.820 0.741 31.934 1.00 73.12 413 LEU A N 1
ATOM 3106 C CA . LEU A 1 413 ? -16.892 1.850 31.752 1.00 73.12 413 LEU A CA 1
ATOM 3107 C C . LEU A 1 413 ? -17.563 3.137 32.244 1.00 73.12 413 LEU A C 1
ATOM 3109 O O . LEU A 1 413 ? -18.683 3.422 31.793 1.00 73.12 413 LEU A O 1
ATOM 3113 N N . PRO A 1 414 ? -16.896 3.925 33.110 1.00 65.75 414 PRO A N 1
ATOM 3114 C CA . PRO A 1 414 ? -17.425 5.207 33.545 1.00 65.75 414 PRO A CA 1
ATOM 3115 C C . PRO A 1 414 ? -17.659 6.109 32.331 1.00 65.75 414 PRO A C 1
ATOM 3117 O O . PRO A 1 414 ? -16.858 6.149 31.388 1.00 65.75 414 PRO A O 1
ATOM 3120 N N . GLY A 1 415 ? -18.777 6.829 32.339 1.00 60.16 415 GLY A N 1
ATOM 3121 C CA . GLY A 1 415 ? -19.158 7.747 31.276 1.00 60.16 415 GLY A CA 1
ATOM 3122 C C . GLY A 1 415 ? -18.192 8.928 31.173 1.00 60.16 415 GLY A C 1
ATOM 3123 O O . GLY A 1 415 ? -18.426 9.980 31.762 1.00 60.16 415 GLY A O 1
ATOM 3124 N N . GLY A 1 416 ? -17.112 8.765 30.400 1.00 54.00 416 GLY A N 1
ATOM 3125 C CA . GLY A 1 416 ? -16.056 9.771 30.254 1.00 54.00 416 GLY A CA 1
ATOM 3126 C C . GLY A 1 416 ? -16.596 11.183 29.996 1.00 54.00 416 GLY A C 1
ATOM 3127 O O . GLY A 1 416 ? -17.470 11.374 29.147 1.00 54.00 416 GLY A O 1
ATOM 3128 N N . ASP A 1 417 ? -16.064 12.154 30.745 1.00 45.22 417 ASP A N 1
ATOM 3129 C CA . ASP A 1 417 ? -16.465 13.569 30.738 1.00 45.22 417 ASP A CA 1
ATOM 3130 C C . ASP A 1 417 ? -17.953 13.841 31.070 1.00 45.22 417 ASP A C 1
ATOM 3132 O O . ASP A 1 417 ? -18.551 14.766 30.514 1.00 45.22 417 ASP A O 1
ATOM 3136 N N . GLY A 1 418 ? -18.558 13.056 31.971 1.00 45.88 418 GLY A N 1
ATOM 3137 C CA . GLY A 1 418 ? -19.941 13.258 32.435 1.00 45.88 418 GLY A CA 1
ATOM 3138 C C . GLY A 1 418 ? -21.006 12.646 31.516 1.00 45.88 418 GLY A C 1
ATOM 3139 O O . GLY A 1 418 ? -22.144 13.117 31.457 1.00 45.88 418 GLY A O 1
ATOM 3140 N N . GLY A 1 419 ? -20.637 11.621 30.745 1.00 54.31 419 GLY A N 1
ATOM 3141 C CA . GLY A 1 419 ? -21.590 10.791 30.009 1.00 54.31 419 GLY A CA 1
ATOM 3142 C C . GLY A 1 419 ? -22.350 9.827 30.928 1.00 54.31 419 GLY A C 1
ATOM 3143 O O . GLY A 1 419 ? -21.988 9.640 32.083 1.00 54.31 419 GLY A O 1
ATOM 3144 N N . ARG A 1 420 ? -23.383 9.158 30.398 1.00 61.59 420 ARG A N 1
ATOM 3145 C CA . ARG A 1 420 ? -23.932 7.963 31.063 1.00 61.59 420 ARG A CA 1
ATOM 3146 C C . ARG A 1 420 ? -22.903 6.834 31.004 1.00 61.59 420 ARG A C 1
ATOM 3148 O O . ARG A 1 420 ? -22.226 6.681 29.979 1.00 61.59 420 ARG A O 1
ATOM 3155 N N . ASP A 1 421 ? -22.838 6.045 32.067 1.00 67.62 421 ASP A N 1
ATOM 3156 C CA . ASP A 1 421 ? -22.005 4.848 32.128 1.00 67.62 421 ASP A CA 1
ATOM 3157 C C . ASP A 1 421 ? -22.362 3.857 31.023 1.00 67.62 421 ASP A C 1
ATOM 3159 O O . ASP A 1 421 ? -23.515 3.728 30.596 1.00 67.62 421 ASP A O 1
ATOM 3163 N N . ARG A 1 422 ? -21.336 3.167 30.526 1.00 74.12 422 ARG A N 1
ATOM 3164 C CA . ARG A 1 422 ? -21.477 2.190 29.451 1.00 74.12 422 ARG A CA 1
ATOM 3165 C C . ARG A 1 422 ? -21.399 0.798 30.040 1.00 74.12 422 ARG A C 1
ATOM 3167 O O . ARG A 1 422 ? -20.309 0.315 30.340 1.00 74.12 422 ARG A O 1
ATOM 3174 N N . HIS A 1 423 ? -22.557 0.163 30.159 1.00 81.19 423 HIS A N 1
ATOM 3175 C CA . HIS A 1 423 ? -22.659 -1.267 30.413 1.00 81.19 423 HIS A CA 1
ATOM 3176 C C . HIS A 1 423 ? -22.395 -2.018 29.105 1.00 81.19 423 HIS A C 1
ATOM 3178 O O . HIS A 1 423 ? -23.021 -1.736 28.082 1.00 81.19 423 HIS A O 1
ATOM 3184 N N . LEU A 1 424 ? -21.414 -2.914 29.137 1.00 86.50 424 LEU A N 1
ATOM 3185 C CA . LEU A 1 424 ? -20.856 -3.600 27.977 1.00 86.50 424 LEU A CA 1
ATOM 3186 C C . LEU A 1 424 ? -20.677 -5.080 28.327 1.00 86.50 424 LEU A C 1
ATOM 3188 O O . LEU A 1 424 ? -20.105 -5.404 29.370 1.00 86.50 424 LEU A O 1
ATOM 3192 N N . GLU A 1 425 ? -21.152 -5.972 27.457 1.00 89.75 425 GLU A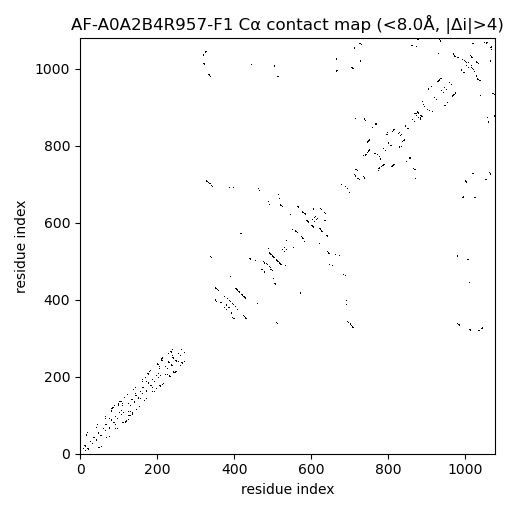 N 1
ATOM 3193 C CA . GLU A 1 425 ? -20.930 -7.416 27.605 1.00 89.75 425 GLU A CA 1
ATOM 3194 C C . GLU A 1 425 ? -19.669 -7.802 26.824 1.00 89.75 425 GLU A C 1
ATOM 3196 O O . GLU A 1 425 ? -19.577 -7.547 25.619 1.00 89.75 425 GLU A O 1
ATOM 3201 N N . VAL A 1 426 ? -18.709 -8.422 27.508 1.00 93.06 426 VAL A N 1
ATOM 3202 C CA . VAL A 1 426 ? -17.521 -9.039 26.907 1.00 93.06 426 VAL A CA 1
ATOM 3203 C C . VAL A 1 426 ? -17.696 -10.548 26.962 1.00 93.06 426 VAL A C 1
ATOM 3205 O O . VAL A 1 426 ? -17.905 -11.110 28.037 1.00 93.06 426 VAL A O 1
ATOM 3208 N N . ARG A 1 427 ? -17.599 -11.219 25.817 1.00 93.50 427 ARG A N 1
ATOM 3209 C CA . ARG A 1 427 ? -17.565 -12.681 25.736 1.00 93.50 427 ARG A CA 1
ATOM 3210 C C . ARG A 1 427 ? -16.153 -13.122 25.422 1.00 93.50 427 ARG A C 1
ATOM 3212 O O . ARG A 1 427 ? -15.528 -12.544 24.541 1.00 93.50 427 ARG A O 1
ATOM 3219 N N . ILE A 1 428 ? -15.686 -14.140 26.129 1.00 95.00 428 ILE A N 1
ATOM 3220 C CA . ILE A 1 428 ? -14.400 -14.794 25.891 1.00 95.00 428 ILE A CA 1
ATOM 3221 C C . ILE A 1 428 ? -14.711 -16.260 25.605 1.00 95.00 428 ILE A C 1
ATOM 3223 O O . ILE A 1 428 ? -15.450 -16.886 26.370 1.00 95.00 428 ILE A O 1
ATOM 3227 N N . GLN A 1 429 ? -14.202 -16.790 24.498 1.00 94.50 429 GLN A N 1
ATOM 3228 C CA . GLN A 1 429 ? -14.431 -18.168 24.070 1.00 94.50 429 GLN A CA 1
ATOM 3229 C C . GLN A 1 429 ? -13.122 -18.795 23.593 1.00 94.50 429 GLN A C 1
ATOM 3231 O O . GLN A 1 429 ? -12.381 -18.170 22.843 1.00 94.50 429 GLN A O 1
ATOM 3236 N N . PHE A 1 430 ? -12.831 -20.023 24.021 1.00 95.31 430 PHE A N 1
ATOM 3237 C CA . PHE A 1 430 ? -11.639 -20.745 23.580 1.00 95.31 430 PHE A CA 1
ATOM 3238 C C . PHE A 1 430 ? -11.665 -20.988 22.065 1.00 95.31 430 PHE A C 1
ATOM 3240 O O . PHE A 1 430 ? -12.673 -21.450 21.525 1.00 95.31 430 PHE A O 1
ATOM 3247 N N . ALA A 1 431 ? -10.552 -20.672 21.402 1.00 92.88 431 ALA A N 1
ATOM 3248 C CA . ALA A 1 431 ? -10.387 -20.775 19.954 1.00 92.88 431 ALA A CA 1
ATOM 3249 C C . ALA A 1 431 ? -9.319 -21.810 19.549 1.00 92.88 431 ALA A C 1
ATOM 3251 O O . ALA A 1 431 ? -9.420 -22.396 18.473 1.00 92.88 431 ALA A O 1
ATOM 3252 N N . GLY A 1 432 ? -8.311 -22.063 20.393 1.00 92.31 432 GLY A N 1
ATOM 3253 C CA . GLY A 1 432 ? -7.310 -23.113 20.171 1.00 92.31 432 GLY A CA 1
ATOM 3254 C C . GLY A 1 432 ? -6.032 -22.929 20.992 1.00 92.31 432 GLY A C 1
ATOM 3255 O O . GLY A 1 432 ? -5.865 -21.927 21.686 1.00 92.31 432 GLY A O 1
ATOM 3256 N N . SER A 1 433 ? -5.108 -23.884 20.896 1.00 90.31 433 SER A N 1
ATOM 3257 C CA . SER A 1 433 ? -3.742 -23.753 21.418 1.00 90.31 433 SER A CA 1
ATOM 3258 C C . SER A 1 433 ? -2.776 -23.250 20.338 1.00 90.31 433 SER A C 1
ATOM 3260 O O . SER A 1 433 ? -2.996 -23.415 19.137 1.00 90.31 433 SER A O 1
ATOM 3262 N N . VAL A 1 434 ? -1.702 -22.598 20.772 1.00 89.31 434 VAL A N 1
ATOM 3263 C CA . VAL A 1 434 ? -0.659 -22.001 19.936 1.00 89.31 434 VAL A CA 1
ATOM 3264 C C . VAL A 1 434 ? 0.666 -22.641 20.319 1.00 89.31 434 VAL A C 1
ATOM 3266 O O . VAL A 1 434 ? 1.197 -22.359 21.397 1.00 89.31 434 VAL A O 1
ATOM 3269 N N . SER A 1 435 ? 1.191 -23.503 19.444 1.00 86.06 435 SER A N 1
ATOM 3270 C CA . SER A 1 435 ? 2.342 -24.321 19.807 1.00 86.06 435 SER A CA 1
ATOM 3271 C C . SER A 1 435 ? 3.672 -23.575 19.736 1.00 86.06 435 SER A C 1
ATOM 3273 O O . SER A 1 435 ? 4.001 -22.916 18.741 1.00 86.06 435 SER A O 1
ATOM 3275 N N . LEU A 1 436 ? 4.461 -23.705 20.804 1.00 82.00 436 LEU A N 1
ATOM 3276 C CA . LEU A 1 436 ? 5.847 -23.240 20.860 1.00 82.00 436 LEU A CA 1
ATOM 3277 C C . LEU A 1 436 ? 6.828 -24.319 20.393 1.00 82.00 436 LEU A C 1
ATOM 3279 O O . LEU A 1 436 ? 7.901 -23.986 19.888 1.00 82.00 436 LEU A O 1
ATOM 3283 N N . LEU A 1 437 ? 6.445 -25.598 20.461 1.00 81.81 437 LEU A N 1
ATOM 3284 C CA . LEU A 1 437 ? 7.217 -26.684 19.857 1.00 81.81 437 LEU A CA 1
ATOM 3285 C C . LEU A 1 437 ? 7.301 -26.521 18.331 1.00 81.81 437 LEU A C 1
ATOM 3287 O O . LEU A 1 437 ? 8.382 -26.655 17.758 1.00 81.81 437 LEU A O 1
ATOM 3291 N N . GLU A 1 438 ? 6.194 -26.148 17.681 1.00 80.94 438 GLU A N 1
ATOM 3292 C CA . GLU A 1 438 ? 6.166 -25.827 16.246 1.00 80.94 438 GLU A CA 1
ATOM 3293 C C . GLU A 1 438 ? 7.112 -24.660 15.908 1.00 80.94 438 GLU A C 1
ATOM 3295 O O . GLU A 1 438 ? 7.886 -24.738 14.951 1.00 80.94 438 GLU A O 1
ATOM 3300 N N . LEU A 1 439 ? 7.129 -23.609 16.740 1.00 84.25 439 LEU A N 1
ATOM 3301 C CA . LEU A 1 439 ? 8.059 -22.487 16.589 1.00 84.25 439 LEU A CA 1
ATOM 3302 C C . LEU A 1 439 ? 9.521 -22.921 16.738 1.00 84.25 439 LEU A C 1
ATOM 3304 O O . LEU A 1 439 ? 10.353 -22.513 15.930 1.00 84.25 439 LEU A O 1
ATOM 3308 N N . ASN A 1 440 ? 9.844 -23.767 17.715 1.00 83.06 440 ASN A N 1
ATOM 3309 C CA . ASN A 1 440 ? 11.203 -24.272 17.911 1.00 83.06 440 ASN A CA 1
ATOM 3310 C C . ASN A 1 440 ? 11.649 -25.200 16.765 1.00 83.06 440 ASN A C 1
ATOM 3312 O O . ASN A 1 440 ? 12.803 -25.138 16.332 1.00 83.06 440 ASN A O 1
ATOM 3316 N N . ASN A 1 441 ? 10.744 -26.010 16.208 1.00 83.06 441 ASN A N 1
ATOM 3317 C CA . ASN A 1 441 ? 11.012 -26.833 15.022 1.00 83.06 441 ASN A CA 1
ATOM 3318 C C . ASN A 1 441 ? 11.272 -25.968 13.776 1.00 83.06 441 ASN A C 1
ATOM 3320 O O . ASN A 1 441 ? 12.237 -26.220 13.050 1.00 83.06 441 ASN A O 1
ATOM 3324 N N . PHE A 1 442 ? 10.479 -24.909 13.582 1.00 85.00 442 PHE A N 1
ATOM 3325 C CA . PHE A 1 442 ? 10.660 -23.917 12.519 1.00 85.00 442 PHE A CA 1
ATOM 3326 C C . PHE A 1 442 ? 11.980 -23.134 12.665 1.00 85.00 442 PHE A C 1
ATOM 3328 O O . PHE A 1 442 ? 12.774 -23.077 11.729 1.00 85.00 442 PHE A O 1
ATOM 3335 N N . LEU A 1 443 ? 12.263 -22.580 13.852 1.00 85.12 443 LEU A N 1
ATOM 3336 C CA . LEU A 1 443 ? 13.496 -21.830 14.136 1.00 85.12 443 LEU A CA 1
ATOM 3337 C C . LEU A 1 443 ? 14.753 -22.696 13.997 1.00 85.12 443 LEU A C 1
ATOM 3339 O O . LEU A 1 443 ? 15.799 -22.201 13.586 1.00 85.12 443 LEU A O 1
ATOM 3343 N N . SER A 1 444 ? 14.667 -23.987 14.328 1.00 79.88 444 SER A N 1
ATOM 3344 C CA . SER A 1 444 ? 15.790 -24.918 14.192 1.00 79.88 444 SER A CA 1
ATOM 3345 C C . SER A 1 444 ? 15.967 -25.500 12.786 1.00 79.88 444 SER A C 1
ATOM 3347 O O . SER A 1 444 ? 16.990 -26.147 12.554 1.00 79.88 444 SER A O 1
ATOM 3349 N N . GLY A 1 445 ? 15.024 -25.263 11.864 1.00 73.81 445 GLY A N 1
ATOM 3350 C CA . GLY A 1 445 ? 15.046 -25.784 10.492 1.00 73.81 445 GLY A CA 1
ATOM 3351 C C . GLY A 1 445 ? 14.879 -27.306 10.395 1.00 73.81 445 GLY A C 1
ATOM 3352 O O . GLY A 1 445 ? 15.243 -27.895 9.381 1.00 73.81 445 GLY A O 1
ATOM 3353 N N . LYS A 1 446 ? 14.374 -27.959 11.454 1.00 67.19 446 LYS A N 1
ATOM 3354 C CA . LYS A 1 446 ? 14.290 -29.430 11.554 1.00 67.19 446 LYS A CA 1
ATOM 3355 C C . LYS A 1 446 ? 13.143 -30.051 10.752 1.00 67.19 446 LYS A C 1
ATOM 3357 O O . LYS A 1 446 ? 13.143 -31.260 10.542 1.00 67.19 446 LYS A O 1
ATOM 3362 N N . GLN A 1 447 ? 12.165 -29.253 10.334 1.00 60.81 447 GLN A N 1
ATOM 3363 C CA . GLN A 1 447 ? 11.049 -29.675 9.490 1.00 60.81 447 GLN A CA 1
ATOM 3364 C C . GLN A 1 447 ? 10.714 -28.558 8.496 1.00 60.81 447 GLN A C 1
ATOM 3366 O O . GLN A 1 447 ? 10.793 -27.382 8.849 1.00 60.81 447 GLN A O 1
ATOM 3371 N N . ASP A 1 448 ? 10.272 -28.924 7.290 1.00 58.81 448 ASP A N 1
ATOM 3372 C CA . ASP A 1 448 ? 9.758 -27.989 6.276 1.00 58.81 448 ASP A CA 1
ATOM 3373 C C . ASP A 1 448 ? 8.318 -27.552 6.605 1.00 58.81 448 ASP A C 1
ATOM 3375 O O . ASP A 1 448 ? 7.366 -27.773 5.856 1.00 58.81 448 ASP A O 1
ATOM 3379 N N . VAL A 1 449 ? 8.161 -26.954 7.787 1.00 64.00 449 VAL A N 1
ATOM 3380 C CA . VAL A 1 449 ? 6.905 -26.403 8.304 1.00 64.00 449 VAL A CA 1
ATOM 3381 C 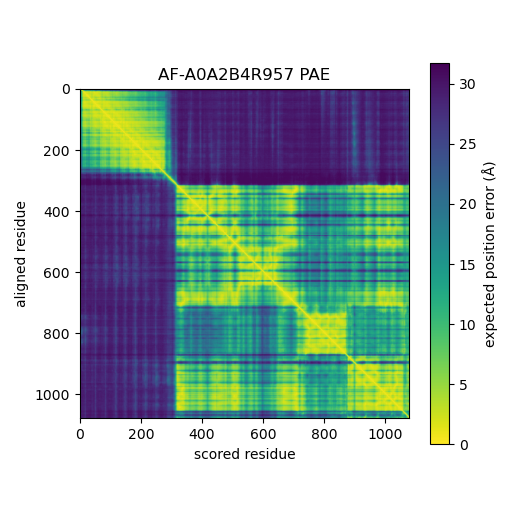C . VAL A 1 449 ? 6.787 -24.949 7.855 1.00 64.00 449 VAL A C 1
ATOM 3383 O O . VAL A 1 449 ? 7.728 -24.166 7.987 1.00 64.00 449 VAL A O 1
ATOM 3386 N N . LYS A 1 450 ? 5.621 -24.566 7.321 1.00 68.25 450 LYS A N 1
ATOM 3387 C CA . LYS A 1 450 ? 5.332 -23.162 6.994 1.00 68.25 450 LYS A CA 1
ATOM 3388 C C . LYS A 1 450 ? 5.459 -22.294 8.245 1.00 68.25 450 LYS A C 1
ATOM 3390 O O . LYS A 1 450 ? 5.137 -22.737 9.340 1.00 68.25 450 LYS A O 1
ATOM 3395 N N . ARG A 1 451 ? 5.857 -21.028 8.081 1.00 75.62 451 ARG A N 1
ATOM 3396 C CA . ARG A 1 451 ? 6.012 -20.089 9.202 1.00 75.62 451 ARG A CA 1
ATOM 3397 C C . ARG A 1 451 ? 4.787 -20.121 10.142 1.00 75.62 451 ARG A C 1
ATOM 3399 O O . ARG A 1 451 ? 3.684 -19.837 9.667 1.00 75.62 451 ARG A O 1
ATOM 3406 N N . PRO A 1 452 ? 4.959 -20.371 11.457 1.00 84.00 452 PRO A N 1
ATOM 3407 C CA . PRO A 1 452 ? 3.851 -20.477 12.408 1.00 84.00 452 PRO A CA 1
ATOM 3408 C C . PRO A 1 452 ? 3.266 -19.089 12.705 1.00 84.00 452 PRO A C 1
ATOM 3410 O O . PRO A 1 452 ? 3.601 -18.417 13.684 1.00 84.00 452 PRO A O 1
ATOM 3413 N N . HIS A 1 453 ? 2.400 -18.621 11.804 1.00 83.38 453 HIS A N 1
ATOM 3414 C CA . HIS A 1 453 ? 1.817 -17.279 11.842 1.00 83.38 453 HIS A CA 1
ATOM 3415 C C . HIS A 1 453 ? 1.056 -17.007 13.145 1.00 83.38 453 HIS A C 1
ATOM 3417 O O . HIS A 1 453 ? 1.167 -15.901 13.676 1.00 83.38 453 HIS A O 1
ATOM 3423 N N . GLY A 1 454 ? 0.351 -18.010 13.685 1.00 86.12 454 GLY A N 1
ATOM 3424 C CA . GLY A 1 454 ? -0.337 -17.920 14.975 1.00 86.12 454 GLY A CA 1
ATOM 3425 C C . GLY A 1 454 ? 0.625 -17.606 16.122 1.00 86.12 454 GLY A C 1
ATOM 3426 O O . GLY A 1 454 ? 0.416 -16.637 16.849 1.00 86.12 454 GLY A O 1
ATOM 3427 N N . THR A 1 455 ? 1.734 -18.341 16.229 1.00 87.75 455 THR A N 1
ATOM 3428 C CA . THR A 1 455 ? 2.729 -18.155 17.296 1.00 87.75 455 THR A CA 1
ATOM 3429 C C . THR A 1 455 ? 3.466 -16.820 17.183 1.00 87.75 455 THR A C 1
ATOM 3431 O O . THR A 1 455 ? 3.627 -16.113 18.179 1.00 87.75 455 THR A O 1
ATOM 3434 N N . VAL A 1 456 ? 3.835 -16.395 15.968 1.00 89.50 456 VAL A N 1
ATOM 3435 C CA . VAL A 1 456 ? 4.433 -15.062 15.750 1.00 89.50 456 VAL A CA 1
ATOM 3436 C C . VAL A 1 456 ? 3.437 -13.942 16.097 1.00 89.50 456 VAL A C 1
ATOM 3438 O O . VAL A 1 456 ? 3.829 -12.932 16.685 1.00 89.50 456 VAL A O 1
ATOM 3441 N N . GLN A 1 457 ? 2.146 -14.110 15.786 1.00 91.50 457 GLN A N 1
ATOM 3442 C CA . GLN A 1 457 ? 1.090 -13.155 16.140 1.00 91.50 457 GLN A CA 1
ATOM 3443 C C . GLN A 1 457 ? 0.828 -13.101 17.654 1.00 91.50 457 GLN A C 1
ATOM 3445 O O . GLN A 1 457 ? 0.680 -12.001 18.195 1.00 91.50 457 GLN A O 1
ATOM 3450 N N . ALA A 1 458 ? 0.815 -14.250 18.335 1.00 92.81 458 ALA A N 1
ATOM 3451 C CA . ALA A 1 458 ? 0.664 -14.350 19.783 1.00 92.81 458 ALA A CA 1
ATOM 3452 C C . ALA A 1 458 ? 1.806 -13.617 20.502 1.00 92.81 458 ALA A C 1
ATOM 3454 O O . ALA A 1 458 ? 1.555 -12.662 21.237 1.00 92.81 458 ALA A O 1
ATOM 3455 N N . LEU A 1 459 ? 3.067 -13.949 20.194 1.00 92.19 459 LEU A N 1
ATOM 3456 C CA . LEU A 1 459 ? 4.241 -13.281 20.774 1.00 92.19 459 LEU A CA 1
ATOM 3457 C C . LEU A 1 459 ? 4.270 -11.775 20.464 1.00 92.19 459 LEU A C 1
ATOM 3459 O O . LEU A 1 459 ? 4.576 -10.961 21.335 1.00 92.19 459 LEU A O 1
ATOM 3463 N N . ASN A 1 460 ? 3.885 -11.369 19.249 1.00 93.25 460 ASN A N 1
ATOM 3464 C CA . ASN A 1 460 ? 3.759 -9.952 18.898 1.00 93.25 460 ASN A CA 1
ATOM 3465 C C . ASN A 1 460 ? 2.631 -9.235 19.659 1.00 93.25 460 ASN A C 1
ATOM 3467 O O . ASN A 1 460 ? 2.712 -8.022 19.844 1.00 93.25 460 ASN A O 1
ATOM 3471 N N . THR A 1 461 ? 1.596 -9.950 20.097 1.00 93.50 461 THR A N 1
ATOM 3472 C CA . THR A 1 461 ? 0.523 -9.403 20.937 1.00 93.50 461 THR A CA 1
ATOM 3473 C C . THR A 1 461 ? 0.993 -9.268 22.384 1.00 93.50 461 THR A C 1
ATOM 3475 O O . THR A 1 461 ? 0.870 -8.185 22.953 1.00 93.50 461 THR A O 1
ATOM 3478 N N . VAL A 1 462 ? 1.635 -10.306 22.931 1.00 93.69 462 VAL A N 1
ATOM 3479 C CA . VAL A 1 462 ? 2.227 -10.336 24.280 1.00 93.69 462 VAL A CA 1
ATOM 3480 C C . VAL A 1 462 ? 3.226 -9.190 24.486 1.00 93.69 462 VAL A C 1
ATOM 3482 O O . VAL A 1 462 ? 3.033 -8.359 25.372 1.00 93.69 462 VAL A O 1
ATOM 3485 N N . VAL A 1 463 ? 4.221 -9.045 23.601 1.00 93.06 463 VAL A N 1
ATOM 3486 C CA . VAL A 1 463 ? 5.224 -7.957 23.664 1.00 93.06 463 VAL A CA 1
ATOM 3487 C C . VAL A 1 463 ? 4.599 -6.562 23.490 1.00 93.06 463 VAL A C 1
ATOM 3489 O O . VAL A 1 463 ? 5.166 -5.560 23.918 1.00 93.06 463 VAL A O 1
ATOM 3492 N N . ARG A 1 464 ? 3.414 -6.461 22.875 1.00 92.19 464 ARG A N 1
ATOM 3493 C CA . ARG A 1 464 ? 2.711 -5.186 22.670 1.00 92.19 464 ARG A CA 1
ATOM 3494 C C . ARG A 1 464 ? 1.712 -4.829 23.764 1.00 92.19 464 ARG A C 1
ATOM 3496 O O . ARG A 1 464 ? 1.229 -3.697 23.714 1.00 92.19 464 ARG A O 1
ATOM 3503 N N . GLN A 1 465 ? 1.401 -5.715 24.710 1.00 91.81 465 GLN A N 1
ATOM 3504 C CA . GLN A 1 465 ? 0.372 -5.480 25.727 1.00 91.81 465 GLN A CA 1
ATOM 3505 C C . GLN A 1 465 ? 0.683 -4.234 26.571 1.00 91.81 465 GLN A C 1
ATOM 3507 O O . GLN A 1 465 ? -0.031 -3.236 26.462 1.00 91.81 465 GLN A O 1
ATOM 3512 N N . MET A 1 466 ? 1.776 -4.252 27.343 1.00 91.00 466 MET A N 1
ATOM 3513 C CA . MET A 1 466 ? 2.144 -3.137 28.230 1.00 91.00 466 MET A CA 1
ATOM 3514 C C . MET A 1 466 ? 2.403 -1.830 27.460 1.00 91.00 466 MET A C 1
ATOM 3516 O O . MET A 1 466 ? 1.781 -0.821 27.800 1.00 91.00 466 MET A O 1
ATOM 3520 N N . PRO A 1 467 ? 3.160 -1.821 26.340 1.00 89.69 467 PRO A N 1
ATOM 3521 C CA . PRO A 1 467 ? 3.363 -0.597 25.565 1.00 89.69 467 PRO A CA 1
ATOM 3522 C C . PRO A 1 467 ? 2.077 -0.030 24.949 1.00 89.69 467 PRO A C 1
ATOM 3524 O O . PRO A 1 467 ? 2.008 1.166 24.689 1.00 89.69 467 PRO A O 1
ATOM 3527 N N . SER A 1 468 ? 1.048 -0.853 24.703 1.00 88.56 468 SER A N 1
ATOM 3528 C CA . SER A 1 468 ? -0.259 -0.380 24.212 1.00 88.56 468 SER A CA 1
ATOM 3529 C C . SER A 1 468 ? -1.162 0.188 25.313 1.00 88.56 468 SER A C 1
ATOM 3531 O O . SER A 1 468 ? -2.199 0.756 24.975 1.00 88.56 468 SER A O 1
ATOM 3533 N N . LEU A 1 469 ? -0.790 0.027 26.589 1.00 85.50 469 LEU A N 1
ATOM 3534 C CA . LEU A 1 469 ? -1.453 0.630 27.750 1.00 85.50 469 LEU A CA 1
ATOM 3535 C C . LEU A 1 469 ? -0.795 1.958 28.152 1.00 85.50 469 LEU A C 1
ATOM 3537 O O . LEU A 1 469 ? -1.499 2.922 28.440 1.00 85.50 469 LEU A O 1
ATOM 3541 N N . SER A 1 470 ? 0.541 2.037 28.123 1.00 85.62 470 SER A N 1
ATOM 3542 C CA . SER A 1 470 ? 1.294 3.265 28.434 1.00 85.62 470 SER A CA 1
ATOM 3543 C C . SER A 1 470 ? 1.320 4.294 27.290 1.00 85.62 470 SER A C 1
ATOM 3545 O O . SER A 1 470 ? 1.648 5.461 27.511 1.00 85.62 470 SER A O 1
ATOM 3547 N N . ASN A 1 471 ? 0.951 3.904 26.061 1.00 87.50 471 ASN A N 1
ATOM 3548 C CA . ASN A 1 471 ? 1.032 4.757 24.871 1.00 87.50 471 ASN A CA 1
ATOM 3549 C C . ASN A 1 471 ? -0.274 4.808 24.060 1.00 87.50 471 ASN A C 1
ATOM 3551 O O . ASN A 1 471 ? -0.989 3.823 23.892 1.00 87.50 471 ASN A O 1
ATOM 3555 N N . THR A 1 472 ? -0.521 5.949 23.413 1.00 84.19 472 THR A N 1
ATOM 3556 C CA . THR A 1 472 ? -1.576 6.110 22.403 1.00 84.19 472 THR A CA 1
ATOM 3557 C C . THR A 1 472 ? -1.228 5.324 21.135 1.00 84.19 472 THR A C 1
ATOM 3559 O O . THR A 1 472 ? -0.253 5.626 20.441 1.00 84.19 472 THR A O 1
ATOM 3562 N N . SER A 1 473 ? -2.051 4.334 20.790 1.00 83.94 473 SER A N 1
ATOM 3563 C CA . SER A 1 473 ? -1.881 3.529 19.575 1.00 83.94 473 SER A CA 1
ATOM 3564 C C . SER A 1 473 ? -2.414 4.256 18.333 1.00 83.94 473 SER A C 1
ATOM 3566 O O . SER A 1 473 ? -3.529 4.766 18.334 1.00 83.94 473 SER A O 1
ATOM 3568 N N . VAL A 1 474 ? -1.626 4.304 17.251 1.00 81.62 474 VAL A N 1
ATOM 3569 C CA . VAL A 1 474 ? -2.031 4.894 15.960 1.00 81.62 474 VAL A CA 1
ATOM 3570 C C . VAL A 1 474 ? -1.596 3.973 14.815 1.00 81.62 474 VAL A C 1
ATOM 3572 O O . VAL A 1 474 ? -0.536 4.133 14.193 1.00 81.62 474 VAL A O 1
ATOM 3575 N N . GLY A 1 475 ? -2.425 2.966 14.537 1.00 78.94 475 GLY A N 1
ATOM 3576 C CA . GLY A 1 475 ? -2.090 1.871 13.626 1.00 78.94 475 GLY A CA 1
ATOM 3577 C C . GLY A 1 475 ? -1.055 0.938 14.259 1.00 78.94 475 GLY A C 1
ATOM 3578 O O . GLY A 1 475 ? -1.301 0.369 15.316 1.00 78.94 475 GLY A O 1
ATOM 3579 N N . LYS A 1 476 ? 0.117 0.778 13.628 1.00 80.50 476 LYS A N 1
ATOM 3580 C CA . LYS A 1 476 ? 1.241 0.009 14.206 1.00 80.50 476 LYS A CA 1
ATOM 3581 C C . LYS A 1 476 ? 2.147 0.838 15.130 1.00 80.50 476 LYS A C 1
ATOM 3583 O O . LYS A 1 476 ? 3.018 0.262 15.778 1.00 80.50 476 LYS A O 1
ATOM 3588 N N . LEU A 1 477 ? 1.972 2.158 15.179 1.00 87.94 477 LEU A N 1
ATOM 3589 C CA . LEU A 1 477 ? 2.786 3.061 15.995 1.00 87.94 477 LEU A CA 1
ATOM 3590 C C . LEU A 1 477 ? 2.211 3.225 17.403 1.00 87.94 477 LEU A C 1
ATOM 3592 O O . LEU A 1 477 ? 0.994 3.174 17.588 1.00 87.94 477 LEU A O 1
ATOM 3596 N N . LEU A 1 478 ? 3.101 3.466 18.356 1.00 89.12 478 LEU A N 1
ATOM 3597 C CA . LEU A 1 478 ? 2.813 3.835 19.736 1.00 89.12 478 LEU A CA 1
ATOM 3598 C C . LEU A 1 478 ? 3.409 5.223 19.996 1.00 89.12 478 LEU A C 1
ATOM 3600 O O . LEU A 1 478 ? 4.555 5.479 19.626 1.00 89.12 478 LEU A O 1
ATOM 3604 N N . PHE A 1 479 ? 2.613 6.124 20.570 1.00 88.38 479 PHE A N 1
ATOM 3605 C CA . PHE A 1 479 ? 2.994 7.500 20.894 1.00 88.38 479 PHE A CA 1
ATOM 3606 C C . PHE A 1 479 ? 2.793 7.760 22.391 1.00 88.38 479 PHE A C 1
ATOM 3608 O O . PHE A 1 479 ? 1.702 7.464 22.880 1.00 88.38 479 PHE A O 1
ATOM 3615 N N . PRO A 1 480 ? 3.767 8.353 23.102 1.00 84.94 480 PRO A N 1
ATOM 3616 C CA . PRO A 1 480 ? 3.636 8.639 24.530 1.00 84.94 480 PRO A CA 1
ATOM 3617 C C . PRO A 1 480 ? 2.375 9.431 24.876 1.00 84.94 480 PRO A C 1
ATOM 3619 O O . PRO A 1 480 ? 1.956 10.328 24.135 1.00 84.94 480 PRO A O 1
ATOM 3622 N N . ILE A 1 481 ? 1.764 9.085 26.010 1.00 76.25 481 ILE A N 1
ATOM 3623 C CA . ILE A 1 481 ? 0.648 9.840 26.579 1.00 76.25 481 ILE A CA 1
ATOM 3624 C C . ILE A 1 481 ? 1.229 11.077 27.274 1.00 76.25 481 ILE A C 1
ATOM 3626 O O . ILE A 1 481 ? 2.028 10.969 28.198 1.00 76.25 481 ILE A O 1
ATOM 3630 N N . GLY A 1 482 ? 0.828 12.264 26.816 1.00 67.12 482 GLY A N 1
ATOM 3631 C CA . GLY A 1 482 ? 1.422 13.530 27.255 1.00 67.12 482 GLY A CA 1
ATOM 3632 C C . GLY A 1 482 ? 2.690 13.916 26.480 1.00 67.12 482 GLY A C 1
ATOM 3633 O O . GLY A 1 482 ? 3.205 13.170 25.651 1.00 67.12 482 GLY A O 1
ATOM 3634 N N . GLY A 1 483 ? 3.160 15.145 26.708 1.00 65.69 483 GLY A N 1
ATOM 3635 C CA . GLY A 1 483 ? 4.303 15.735 26.004 1.00 65.69 483 GLY A CA 1
ATOM 3636 C C . GLY A 1 483 ? 3.912 16.666 24.848 1.00 65.69 483 GLY A C 1
ATOM 3637 O O . GLY A 1 483 ? 3.072 16.339 23.996 1.00 65.69 483 GLY A O 1
ATOM 3638 N N . GLN A 1 484 ? 4.548 17.843 24.824 1.00 65.50 484 GLN A N 1
ATOM 3639 C CA . GLN A 1 484 ? 4.402 18.833 23.756 1.00 65.50 484 GLN A CA 1
ATOM 3640 C C . GLN A 1 484 ? 5.129 18.358 22.491 1.00 65.50 484 GLN A C 1
ATOM 3642 O O . GLN A 1 484 ? 6.308 17.998 22.528 1.00 65.50 484 GLN A O 1
ATOM 3647 N N . GLY A 1 485 ? 4.437 18.362 21.352 1.00 76.19 485 GLY A N 1
ATOM 3648 C CA . GLY A 1 485 ? 5.073 18.143 20.060 1.00 76.19 485 GLY A CA 1
ATOM 3649 C C . GLY A 1 485 ? 5.832 19.388 19.596 1.00 76.19 485 GLY A C 1
ATOM 3650 O O . GLY A 1 485 ? 5.629 20.498 20.086 1.00 76.19 485 GLY A O 1
ATOM 3651 N N . ARG A 1 486 ? 6.701 19.235 18.589 1.00 84.12 486 ARG A N 1
ATOM 3652 C CA . ARG A 1 486 ? 7.290 20.411 17.919 1.00 84.12 486 ARG A CA 1
ATOM 3653 C C . ARG A 1 486 ? 6.302 20.966 16.899 1.00 84.12 486 ARG A C 1
ATOM 3655 O O . ARG A 1 486 ? 5.762 20.193 16.110 1.00 84.12 486 ARG A O 1
ATOM 3662 N N . PHE A 1 487 ? 6.088 22.280 16.894 1.00 85.44 487 PHE A N 1
ATOM 3663 C CA . PHE A 1 487 ? 5.186 22.948 15.952 1.00 85.44 487 PHE A CA 1
ATOM 3664 C C . PHE A 1 487 ? 5.523 22.606 14.492 1.00 85.44 487 PHE A C 1
ATOM 3666 O O . PHE A 1 487 ? 6.690 22.604 14.097 1.00 85.44 487 PHE A O 1
ATOM 3673 N N . LEU A 1 488 ? 4.491 22.306 13.702 1.00 85.75 488 LEU A N 1
ATOM 3674 C CA . LEU A 1 488 ? 4.612 21.885 12.304 1.00 85.75 488 LEU A CA 1
ATOM 3675 C C . LEU A 1 488 ? 4.041 22.922 11.315 1.00 85.75 488 LEU A C 1
ATOM 3677 O O . LEU A 1 488 ? 4.398 22.891 10.134 1.00 85.75 488 LEU A O 1
ATOM 3681 N N . GLY A 1 489 ? 3.197 23.840 11.800 1.00 84.44 489 GLY A N 1
ATOM 3682 C CA . GLY A 1 489 ? 2.357 24.742 11.003 1.00 84.44 489 GLY A CA 1
ATOM 3683 C C . GLY A 1 489 ? 0.890 24.295 10.978 1.00 84.44 489 GLY A C 1
ATOM 3684 O O . GLY A 1 489 ? 0.602 23.112 11.165 1.00 84.44 489 GLY A O 1
ATOM 3685 N N . GLU A 1 490 ? -0.034 25.225 10.721 1.00 84.38 490 GLU A N 1
ATOM 3686 C CA . GLU A 1 490 ? -1.480 24.971 10.559 1.00 84.38 490 GLU A CA 1
ATOM 3687 C C . GLU A 1 490 ? -2.134 24.213 11.732 1.00 84.38 490 GLU A C 1
ATOM 3689 O O . GLU A 1 490 ? -2.780 23.179 11.536 1.00 84.38 490 GLU A O 1
ATOM 3694 N N . GLY A 1 491 ? -1.919 24.671 12.968 1.00 84.12 491 GLY A N 1
ATOM 3695 C CA . GLY A 1 491 ? -2.549 24.088 14.159 1.00 84.12 491 GLY A CA 1
ATOM 3696 C C . GLY A 1 491 ? -2.036 22.694 14.509 1.00 84.12 491 GLY A C 1
ATOM 3697 O O . GLY A 1 491 ? -2.652 21.980 15.301 1.00 84.12 491 GLY A O 1
ATOM 3698 N N . CYS A 1 492 ? -0.929 22.275 13.892 1.00 88.88 492 CYS A N 1
ATOM 3699 C CA . CYS A 1 492 ? -0.385 20.935 14.025 1.00 88.88 492 CYS A CA 1
ATOM 3700 C C . CYS A 1 492 ? 0.979 20.932 14.708 1.00 88.88 492 CYS A C 1
ATOM 3702 O O . CYS A 1 492 ? 1.798 21.845 14.571 1.00 88.88 492 CYS A O 1
ATOM 3704 N N . GLU A 1 493 ? 1.240 19.832 15.395 1.00 89.94 493 GLU A N 1
ATOM 3705 C CA . GLU A 1 493 ? 2.512 19.498 16.008 1.00 89.94 493 GLU A CA 1
ATOM 3706 C C . GLU A 1 493 ? 2.991 18.131 15.517 1.00 89.94 493 GLU A C 1
ATOM 3708 O O . GLU A 1 493 ? 2.216 17.283 15.076 1.00 89.94 493 GLU A O 1
ATOM 3713 N N . ARG A 1 494 ? 4.295 17.896 15.591 1.00 90.25 494 ARG A N 1
ATOM 3714 C CA . ARG A 1 494 ? 4.899 16.595 15.341 1.00 90.25 494 ARG A CA 1
ATOM 3715 C C . ARG A 1 494 ? 5.231 15.921 16.664 1.00 90.25 494 ARG A C 1
ATOM 3717 O O . ARG A 1 494 ? 6.058 16.443 17.420 1.00 90.25 494 ARG A O 1
ATOM 3724 N N . LYS A 1 495 ? 4.711 14.706 16.848 1.00 88.56 495 LYS A N 1
ATOM 3725 C CA . LYS A 1 495 ? 5.120 13.785 17.917 1.00 88.56 495 LYS A CA 1
ATOM 3726 C C . LYS A 1 495 ? 6.015 12.681 17.363 1.00 88.56 495 LYS A C 1
ATOM 3728 O O . LYS A 1 495 ? 5.810 12.222 16.236 1.00 88.56 495 LYS A O 1
ATOM 3733 N N . PHE A 1 496 ? 7.005 12.278 18.155 1.00 87.62 496 PHE A N 1
ATOM 3734 C CA . PHE A 1 496 ? 7.733 11.029 17.948 1.00 87.62 496 PHE A CA 1
ATOM 3735 C C . PHE A 1 496 ? 6.996 9.888 18.645 1.00 87.62 496 PHE A C 1
ATOM 3737 O O . PHE A 1 496 ? 6.345 10.091 19.667 1.00 87.62 496 PHE A O 1
ATOM 3744 N N . GLY A 1 497 ? 7.119 8.703 18.072 1.00 89.44 497 GLY A N 1
ATOM 3745 C CA . GLY A 1 497 ? 6.647 7.442 18.614 1.00 89.44 497 GLY A CA 1
ATOM 3746 C C . GLY A 1 497 ? 7.499 6.309 18.053 1.00 89.44 497 GLY A C 1
ATOM 3747 O O . GLY A 1 497 ? 8.444 6.546 17.296 1.00 89.44 497 GLY A O 1
ATOM 3748 N N . PHE A 1 498 ? 7.160 5.073 18.384 1.00 91.44 498 PHE A N 1
ATOM 3749 C CA . PHE A 1 498 ? 7.924 3.899 17.973 1.00 91.44 498 PHE A CA 1
ATOM 3750 C C . PHE A 1 498 ? 7.017 2.800 17.418 1.00 91.44 498 PHE A C 1
ATOM 3752 O O . PHE A 1 498 ? 5.803 2.770 17.635 1.00 91.44 498 PHE A O 1
ATOM 3759 N N . THR A 1 499 ? 7.611 1.913 16.629 1.00 91.75 499 THR A N 1
ATOM 3760 C CA . THR A 1 499 ? 6.982 0.679 16.147 1.00 91.75 499 THR A CA 1
ATOM 3761 C C . THR A 1 499 ? 7.630 -0.520 16.817 1.00 91.75 499 THR A C 1
ATOM 3763 O O . THR A 1 499 ? 8.816 -0.478 17.113 1.00 91.75 499 THR A O 1
ATOM 3766 N N . LEU A 1 500 ? 6.844 -1.578 17.026 1.00 91.19 500 LEU A N 1
ATOM 3767 C CA . LEU A 1 500 ? 7.306 -2.884 17.501 1.00 91.19 500 LEU A CA 1
ATOM 3768 C C . LEU A 1 500 ? 6.851 -3.974 16.525 1.00 91.19 500 LEU A C 1
ATOM 3770 O O . LEU A 1 500 ? 5.683 -3.976 16.114 1.00 91.19 500 LEU A O 1
ATOM 3774 N N . SER A 1 501 ? 7.722 -4.915 16.178 1.00 92.06 501 SER A N 1
ATOM 3775 C CA . SER A 1 501 ? 7.316 -6.149 15.492 1.00 92.06 501 SER A CA 1
ATOM 3776 C C . SER A 1 501 ? 8.235 -7.311 15.838 1.00 92.06 501 SER A C 1
ATOM 3778 O O . SER A 1 501 ? 9.448 -7.195 15.662 1.00 92.06 501 SER A O 1
ATOM 3780 N N . VAL A 1 502 ? 7.652 -8.431 16.261 1.00 93.06 502 VAL A N 1
ATOM 3781 C CA . VAL A 1 502 ? 8.382 -9.684 16.501 1.00 93.06 502 VAL A CA 1
ATOM 3782 C C . VAL A 1 502 ? 8.657 -10.394 15.171 1.00 93.06 502 VAL A C 1
ATOM 3784 O O . VAL A 1 502 ? 7.786 -10.435 14.299 1.00 93.06 502 VAL A O 1
ATOM 3787 N N . ARG A 1 503 ? 9.866 -10.939 15.006 1.00 91.25 503 ARG A N 1
ATOM 3788 C CA . ARG A 1 503 ? 10.309 -11.704 13.831 1.00 91.25 503 ARG A CA 1
ATOM 3789 C C . ARG A 1 503 ? 11.186 -12.899 14.241 1.00 91.25 503 ARG A C 1
ATOM 3791 O O . ARG A 1 503 ? 11.973 -12.745 15.172 1.00 91.25 503 ARG A O 1
ATOM 3798 N N . PRO A 1 504 ? 11.092 -14.048 13.550 1.00 91.31 504 PRO A N 1
ATOM 3799 C CA . PRO A 1 504 ? 12.071 -15.130 13.679 1.00 91.31 504 PRO A CA 1
ATOM 3800 C C . PRO A 1 504 ? 13.409 -14.734 13.039 1.00 91.31 504 PRO A C 1
ATOM 3802 O O . PRO A 1 504 ? 13.423 -13.871 12.156 1.00 91.31 504 PRO A O 1
ATOM 3805 N N . SER A 1 505 ? 14.514 -15.359 13.457 1.00 92.25 505 SER A N 1
ATOM 3806 C CA . SER A 1 505 ? 15.854 -15.006 12.970 1.00 92.25 505 SER A CA 1
ATOM 3807 C C . SER A 1 505 ? 16.818 -16.187 12.768 1.00 92.25 505 SER A C 1
ATOM 3809 O O . SER A 1 505 ? 16.646 -17.263 13.345 1.00 92.25 505 SER A O 1
ATOM 3811 N N . GLY A 1 506 ? 17.876 -15.957 11.981 1.00 86.38 506 GLY A N 1
ATOM 3812 C CA . GLY A 1 506 ? 18.991 -16.879 11.719 1.00 86.38 506 GLY A CA 1
ATOM 3813 C C . GLY A 1 506 ? 19.715 -17.406 12.964 1.00 86.38 506 GLY A C 1
ATOM 3814 O O . GLY A 1 506 ? 20.286 -18.492 12.927 1.00 86.38 506 GLY A O 1
ATOM 3815 N N . TRP A 1 507 ? 19.640 -16.701 14.098 1.00 89.06 507 TRP A N 1
ATOM 3816 C CA . TRP A 1 507 ? 20.154 -17.192 15.388 1.00 89.06 507 TRP A CA 1
ATOM 3817 C C . TRP A 1 507 ? 19.237 -18.211 16.085 1.00 89.06 507 TRP A C 1
ATOM 3819 O O . TRP A 1 507 ? 19.464 -18.534 17.248 1.00 89.06 507 TRP A O 1
ATOM 3829 N N . LYS A 1 508 ? 18.205 -18.725 15.398 1.00 86.25 508 LYS A N 1
ATOM 3830 C CA . LYS A 1 508 ? 17.202 -19.655 15.954 1.00 86.25 508 LYS A CA 1
ATOM 3831 C C . LYS A 1 508 ? 16.447 -19.055 17.148 1.00 86.25 508 LYS A C 1
ATOM 3833 O O . LYS A 1 508 ? 16.007 -19.772 18.041 1.00 86.25 508 LYS A O 1
ATOM 3838 N N . ALA A 1 509 ? 16.306 -17.731 17.147 1.00 88.44 509 ALA A N 1
ATOM 3839 C CA . ALA A 1 509 ? 15.711 -16.942 18.215 1.00 88.44 509 ALA A CA 1
ATOM 3840 C C . ALA A 1 509 ? 14.602 -16.033 17.670 1.00 88.44 509 ALA A C 1
ATOM 3842 O O . ALA A 1 509 ? 14.500 -15.781 16.465 1.00 88.44 509 ALA A O 1
ATOM 3843 N N . MET A 1 510 ? 13.778 -15.510 18.576 1.00 92.50 510 MET A N 1
ATOM 3844 C CA . MET A 1 510 ? 12.803 -14.471 18.258 1.00 92.50 510 MET A CA 1
ATOM 3845 C C . MET A 1 510 ? 13.401 -13.099 18.562 1.00 92.50 510 MET A C 1
ATOM 3847 O O . MET A 1 510 ? 13.973 -12.871 19.627 1.00 92.50 510 MET A O 1
ATOM 3851 N N . LEU A 1 511 ? 13.262 -12.168 17.622 1.00 95.06 511 LEU A N 1
ATOM 3852 C CA . LEU A 1 511 ? 13.777 -10.809 17.735 1.00 95.06 511 LEU A CA 1
ATOM 3853 C C . LEU A 1 511 ? 12.641 -9.783 17.673 1.00 95.06 511 LEU A C 1
ATOM 3855 O O . LEU A 1 511 ? 11.736 -9.885 16.842 1.00 95.06 511 LEU A O 1
ATOM 3859 N N . VAL A 1 512 ? 12.711 -8.745 18.503 1.00 95.62 512 VAL A N 1
ATOM 3860 C CA . VAL A 1 512 ? 11.781 -7.606 18.485 1.00 95.62 512 VAL A CA 1
ATOM 3861 C C . VAL A 1 512 ? 12.439 -6.437 17.766 1.00 95.62 512 VAL A C 1
ATOM 3863 O O . VAL A 1 512 ? 13.387 -5.846 18.272 1.00 95.62 512 VAL A O 1
ATOM 3866 N N . ASN A 1 513 ? 11.944 -6.090 16.579 1.00 95.50 513 ASN A N 1
ATOM 3867 C CA . ASN A 1 513 ? 12.387 -4.901 15.853 1.00 95.50 513 ASN A CA 1
ATOM 3868 C C . ASN A 1 513 ? 11.745 -3.639 16.451 1.00 95.50 513 ASN A C 1
ATOM 3870 O O . ASN A 1 513 ? 10.519 -3.614 16.617 1.00 95.50 513 ASN A O 1
ATOM 3874 N N . ILE A 1 514 ? 12.552 -2.604 16.715 1.00 94.44 514 ILE A N 1
ATOM 3875 C CA . ILE A 1 514 ? 12.092 -1.286 17.176 1.00 94.44 514 ILE A CA 1
ATOM 3876 C C . ILE A 1 514 ? 12.603 -0.183 16.252 1.00 94.44 514 ILE A C 1
ATOM 3878 O O . ILE A 1 514 ? 13.804 0.024 16.118 1.00 94.44 514 ILE A O 1
ATOM 3882 N N . ASP A 1 515 ? 11.701 0.596 15.657 1.00 93.31 515 ASP A N 1
ATOM 3883 C CA . ASP A 1 515 ? 12.054 1.755 14.822 1.00 93.31 515 ASP A CA 1
ATOM 3884 C C . ASP A 1 515 ? 11.249 2.984 15.244 1.00 93.31 515 ASP A C 1
ATOM 3886 O O . ASP A 1 515 ? 10.018 2.932 15.370 1.00 93.31 515 ASP A O 1
ATOM 3890 N N . VAL A 1 516 ? 11.963 4.092 15.452 1.00 90.75 516 VAL A N 1
ATOM 3891 C CA . VAL A 1 516 ? 11.396 5.397 15.807 1.00 90.75 516 VAL A CA 1
ATOM 3892 C C . VAL A 1 516 ? 10.820 6.062 14.564 1.00 90.75 516 VAL A C 1
ATOM 3894 O O . VAL A 1 516 ? 11.455 6.143 13.512 1.00 90.75 516 VAL A O 1
ATOM 3897 N N . SER A 1 517 ? 9.613 6.600 14.698 1.00 88.06 517 SER A N 1
ATOM 3898 C CA . SER A 1 517 ? 8.924 7.332 13.643 1.00 88.06 517 SER A CA 1
ATOM 3899 C C . SER A 1 517 ? 8.267 8.595 14.183 1.00 88.06 517 SER A C 1
ATOM 3901 O O . SER A 1 517 ? 8.148 8.799 15.389 1.00 88.06 517 SER A O 1
ATOM 3903 N N . ALA A 1 518 ? 7.813 9.457 13.282 1.00 88.19 518 ALA A N 1
ATOM 3904 C CA . ALA A 1 518 ? 7.109 10.677 13.643 1.00 88.19 518 ALA A CA 1
ATOM 3905 C C . ALA A 1 518 ? 5.831 10.826 12.824 1.00 88.19 518 ALA A C 1
ATOM 3907 O O . ALA A 1 518 ? 5.795 10.484 11.640 1.00 88.19 518 ALA A O 1
ATOM 3908 N N . LYS A 1 519 ? 4.795 11.381 13.452 1.00 89.75 519 LYS A N 1
ATOM 3909 C CA . LYS A 1 519 ? 3.537 11.744 12.793 1.00 89.75 519 LYS A CA 1
ATOM 3910 C C . LYS A 1 519 ? 3.129 13.164 13.159 1.00 89.75 519 LYS A C 1
ATOM 3912 O O . LYS A 1 519 ? 3.511 13.689 14.207 1.00 89.75 519 LYS A O 1
ATOM 3917 N N . GLY A 1 520 ? 2.365 13.781 12.261 1.00 90.12 520 GLY A N 1
ATOM 3918 C CA . GLY A 1 520 ? 1.690 15.046 12.517 1.00 90.12 520 GLY A CA 1
ATOM 3919 C C . GLY A 1 520 ? 0.375 14.802 13.251 1.00 90.12 520 GLY A C 1
ATOM 3920 O O . GLY A 1 520 ? -0.410 13.938 12.858 1.00 90.12 520 GLY A O 1
ATOM 3921 N N . PHE A 1 521 ? 0.138 15.576 14.298 1.00 89.62 521 PHE A N 1
ATOM 3922 C CA . PHE A 1 521 ? -1.086 15.591 15.082 1.00 89.62 521 PHE A CA 1
ATOM 3923 C C . PHE A 1 521 ? -1.657 17.004 15.089 1.00 89.62 521 PHE A C 1
ATOM 3925 O O . PHE A 1 521 ? -0.902 17.976 15.103 1.00 89.62 521 PHE A O 1
ATOM 3932 N N . TYR A 1 522 ? -2.980 17.125 15.105 1.00 88.19 522 TYR A N 1
ATOM 3933 C CA . TYR A 1 522 ? -3.615 18.378 15.503 1.00 88.19 522 TYR A CA 1
ATOM 3934 C C . TYR A 1 522 ? -3.310 18.646 16.978 1.00 88.19 522 TYR A C 1
ATOM 3936 O O . TYR A 1 522 ? -3.392 17.728 17.798 1.00 88.19 522 TYR A O 1
ATOM 3944 N N . LYS A 1 523 ? -2.955 19.891 17.299 1.00 89.06 523 LYS A N 1
ATOM 3945 C CA . LYS A 1 523 ? -2.839 20.361 18.680 1.00 89.06 523 LYS A CA 1
ATOM 3946 C C . LYS A 1 523 ? -4.227 20.460 19.314 1.00 89.06 523 LYS A C 1
ATOM 3948 O O . LYS A 1 523 ? -5.228 20.623 18.616 1.00 89.06 523 LYS A O 1
ATOM 3953 N N . GLU A 1 524 ? -4.268 20.426 20.641 1.00 89.62 524 GLU A N 1
ATOM 3954 C CA . GLU A 1 524 ? -5.437 20.893 21.381 1.00 89.62 524 GLU A CA 1
ATOM 3955 C C . GLU A 1 524 ? -5.485 22.421 21.283 1.00 89.62 524 GLU A C 1
ATOM 3957 O O . GLU A 1 524 ? -4.565 23.101 21.735 1.00 89.62 524 GLU A O 1
ATOM 3962 N N . LEU A 1 525 ? -6.505 22.949 20.605 1.00 90.62 525 LEU A N 1
ATOM 3963 C CA . LEU A 1 525 ? -6.681 24.379 20.333 1.00 90.62 525 LEU A CA 1
ATOM 3964 C C . LEU A 1 525 ? -8.159 24.740 20.454 1.00 90.62 525 LEU A C 1
ATOM 3966 O O . LEU A 1 525 ? -9.016 23.993 19.968 1.00 90.62 525 LEU A O 1
ATOM 3970 N N . ALA A 1 526 ? -8.462 25.898 21.041 1.00 92.06 526 ALA A N 1
ATOM 3971 C CA . ALA A 1 526 ? -9.796 26.471 20.932 1.00 92.06 526 ALA A CA 1
ATOM 3972 C C . ALA A 1 526 ? -10.086 26.755 19.451 1.00 92.06 526 ALA A C 1
ATOM 3974 O O . ALA A 1 526 ? -9.221 27.248 18.720 1.00 92.06 526 ALA A O 1
ATOM 3975 N N . VAL A 1 527 ? -11.295 26.432 18.980 1.00 92.06 527 VAL A N 1
ATOM 3976 C CA . VAL A 1 527 ? -11.641 26.667 17.572 1.00 92.06 527 VAL A CA 1
ATOM 3977 C C . VAL A 1 527 ? -11.604 28.172 17.275 1.00 92.06 527 VAL A C 1
ATOM 3979 O O . VAL A 1 527 ? -11.091 28.565 16.232 1.00 92.06 527 VAL A O 1
ATOM 3982 N N . VAL A 1 528 ? -12.030 29.014 18.225 1.00 90.00 528 VAL A N 1
ATOM 3983 C CA . VAL A 1 528 ? -11.813 30.472 18.212 1.00 90.00 528 VAL A CA 1
ATOM 3984 C C . VAL A 1 528 ? -11.011 30.886 19.454 1.00 90.00 528 VAL A C 1
ATOM 3986 O O . VAL A 1 528 ? -11.419 30.513 20.554 1.00 90.00 528 VAL A O 1
ATOM 3989 N N . PRO A 1 529 ? -9.943 31.699 19.329 1.00 87.44 529 PRO A N 1
ATOM 3990 C CA . PRO A 1 529 ? -9.364 32.216 18.085 1.00 87.44 529 PRO A CA 1
ATOM 3991 C C . PRO A 1 529 ? -8.312 31.280 17.462 1.00 87.44 529 PRO A C 1
ATOM 3993 O O . PRO A 1 529 ? -8.039 31.392 16.269 1.00 87.44 529 PRO A O 1
ATOM 3996 N N . ASP A 1 530 ? -7.727 30.372 18.248 1.00 89.44 530 ASP A N 1
ATOM 3997 C CA . ASP A 1 530 ? -6.411 29.792 17.956 1.00 89.44 530 ASP A CA 1
ATOM 3998 C C . ASP A 1 530 ? -6.389 28.931 16.693 1.00 89.44 530 ASP A C 1
ATOM 4000 O O . ASP A 1 530 ? -5.533 29.125 15.835 1.00 89.44 530 ASP A O 1
ATOM 4004 N N . PHE A 1 531 ? -7.343 28.009 16.528 1.00 90.56 531 PHE A N 1
ATOM 4005 C CA . PHE A 1 531 ? -7.397 27.152 15.340 1.00 90.56 531 PHE A CA 1
ATOM 4006 C C . PHE A 1 531 ? -7.644 27.960 14.057 1.00 90.56 531 PHE A C 1
ATOM 4008 O O . PHE A 1 531 ? -7.032 27.671 13.028 1.00 90.56 531 PHE A O 1
ATOM 4015 N N . LEU A 1 532 ? -8.516 28.976 14.099 1.00 89.38 532 LEU A N 1
ATOM 4016 C CA . LEU A 1 532 ? -8.765 29.868 12.960 1.00 89.38 532 LEU A CA 1
ATOM 4017 C C . LEU A 1 532 ? -7.536 30.722 12.614 1.00 89.38 532 LEU A C 1
ATOM 4019 O O . LEU A 1 532 ? -7.229 30.889 11.432 1.00 89.38 532 LEU A O 1
ATOM 4023 N N . TYR A 1 533 ? -6.814 31.224 13.617 1.00 88.56 533 TYR A N 1
ATOM 4024 C CA . TYR A 1 533 ? -5.552 31.931 13.406 1.00 88.56 533 TYR A CA 1
ATOM 4025 C C . TYR A 1 533 ? -4.507 31.011 12.764 1.00 88.56 533 TYR A C 1
ATOM 4027 O O . TYR A 1 533 ? -3.991 31.315 11.690 1.00 88.56 533 TYR A O 1
ATOM 4035 N N . ASP A 1 534 ? -4.261 29.848 13.367 1.00 84.56 534 ASP A N 1
ATOM 4036 C CA . ASP A 1 534 ? -3.223 28.916 12.931 1.00 84.56 534 ASP A CA 1
ATOM 4037 C C . ASP A 1 534 ? -3.499 28.318 11.538 1.00 84.56 534 ASP A C 1
ATOM 4039 O O . ASP A 1 534 ? -2.558 28.112 10.773 1.00 84.56 534 ASP A O 1
ATOM 4043 N N . THR A 1 535 ? -4.760 28.009 11.196 1.00 84.50 535 THR A N 1
ATOM 4044 C CA . THR A 1 535 ? -5.114 27.315 9.936 1.00 84.50 535 THR A CA 1
ATOM 4045 C C . THR A 1 535 ? -5.545 28.233 8.795 1.00 84.50 535 THR A C 1
ATOM 4047 O O . THR A 1 535 ? -5.301 27.894 7.637 1.00 84.50 535 THR A O 1
ATOM 4050 N N . LEU A 1 536 ? -6.177 29.376 9.087 1.00 85.38 536 LEU A N 1
ATOM 4051 C CA . LEU A 1 536 ? -6.696 30.310 8.078 1.00 85.38 536 LEU A CA 1
ATOM 4052 C C . LEU A 1 536 ? -5.984 31.675 8.090 1.00 85.38 536 LEU A C 1
ATOM 4054 O O . LEU A 1 536 ? -6.267 32.506 7.229 1.00 85.38 536 LEU A O 1
ATOM 4058 N N . GLY A 1 537 ? -5.066 31.923 9.032 1.00 83.44 537 GLY A N 1
ATOM 4059 C CA . GLY A 1 537 ? -4.363 33.205 9.175 1.00 83.44 537 GLY A CA 1
ATOM 4060 C C . GLY A 1 537 ? -5.224 34.331 9.760 1.00 83.44 537 GLY A C 1
ATOM 4061 O O . GLY A 1 537 ? -4.857 35.502 9.652 1.00 83.44 537 GLY A O 1
ATOM 4062 N N . LEU A 1 538 ? -6.381 34.003 10.347 1.00 82.50 538 LEU A N 1
ATOM 4063 C CA . LEU A 1 538 ? -7.360 34.984 10.822 1.00 82.50 538 LEU A CA 1
ATOM 4064 C C . LEU A 1 538 ? -6.895 35.656 12.116 1.00 82.50 538 LEU A C 1
ATOM 4066 O O . LEU A 1 538 ? -6.898 35.047 13.184 1.00 82.50 538 LEU A O 1
ATOM 4070 N N . LYS A 1 539 ? -6.515 36.935 12.033 1.00 83.50 539 LYS A N 1
ATOM 4071 C CA . LYS A 1 539 ? -6.127 37.727 13.207 1.00 83.50 539 LYS A CA 1
ATOM 4072 C C . LYS A 1 539 ? -7.348 38.026 14.079 1.00 83.50 539 LYS A C 1
ATOM 4074 O O . LYS A 1 539 ? -8.451 38.225 13.574 1.00 83.50 539 LYS A O 1
ATOM 4079 N N . LEU A 1 540 ? -7.129 38.160 15.389 1.00 79.62 540 LEU A N 1
ATOM 4080 C CA . LEU A 1 540 ? -8.188 38.436 16.368 1.00 79.62 540 LEU A CA 1
ATOM 4081 C C . LEU A 1 540 ? -9.026 39.685 16.027 1.00 79.62 540 LEU A C 1
ATOM 4083 O O . LEU A 1 540 ? -10.224 39.703 16.289 1.00 79.62 540 LEU A O 1
ATOM 4087 N N . ASN A 1 541 ? -8.421 40.700 15.402 1.00 79.94 541 ASN A N 1
ATOM 4088 C CA . ASN A 1 541 ? -9.128 41.911 14.977 1.00 79.94 541 ASN A CA 1
ATOM 4089 C C . ASN A 1 541 ? -10.154 41.630 13.867 1.00 79.94 541 ASN A C 1
ATOM 4091 O O . ASN A 1 541 ? -11.233 42.207 13.898 1.00 79.94 541 ASN A O 1
ATOM 4095 N N . ASN A 1 542 ? -9.861 40.715 12.933 1.00 78.75 542 ASN A N 1
ATOM 4096 C CA . ASN A 1 542 ? -10.815 40.312 11.895 1.00 78.75 542 ASN A CA 1
ATOM 4097 C C . ASN A 1 542 ? -11.994 39.538 12.494 1.00 78.75 542 ASN A C 1
ATOM 4099 O O . ASN A 1 542 ? -13.124 39.739 12.083 1.00 78.75 542 ASN A O 1
ATOM 4103 N N . LEU A 1 543 ? -11.744 38.705 13.509 1.00 78.25 543 LEU A N 1
ATOM 4104 C CA . LEU A 1 543 ? -12.791 37.946 14.203 1.00 78.25 543 LEU A CA 1
ATOM 4105 C C . LEU A 1 543 ? -13.721 38.828 15.056 1.00 78.25 543 LEU A C 1
ATOM 4107 O O . LEU A 1 543 ? -14.791 38.375 15.440 1.00 78.25 543 LEU A O 1
ATOM 4111 N N . LYS A 1 544 ? -13.326 40.066 15.381 1.00 79.81 544 LYS A N 1
ATOM 4112 C CA . LYS A 1 544 ? -14.171 41.034 16.104 1.00 79.81 544 LYS A CA 1
ATOM 4113 C C . LYS A 1 544 ? -15.013 41.921 15.181 1.00 79.81 544 LYS A C 1
ATOM 4115 O O . LYS A 1 544 ? -15.942 42.560 15.666 1.00 79.81 544 LYS A O 1
ATOM 4120 N N . ASP A 1 545 ? -14.692 41.983 13.891 1.00 81.00 545 ASP A N 1
ATOM 4121 C CA . ASP A 1 545 ? -15.442 42.768 12.912 1.00 81.00 545 ASP A CA 1
ATOM 4122 C C . ASP A 1 545 ? -16.686 41.991 12.461 1.00 81.00 545 ASP A C 1
ATOM 4124 O O . ASP A 1 545 ? -16.592 40.979 11.771 1.00 81.00 545 ASP A O 1
ATOM 4128 N N . CYS A 1 546 ? -17.871 42.484 12.826 1.00 73.12 546 CYS A N 1
ATOM 4129 C CA . CYS A 1 546 ? -19.145 41.856 12.478 1.00 73.12 546 CYS A CA 1
ATOM 4130 C C . CYS A 1 546 ? -19.460 41.858 10.970 1.00 73.12 546 CYS A C 1
ATOM 4132 O O . CYS A 1 546 ? -20.394 41.172 10.555 1.00 73.12 546 CYS A O 1
ATOM 4134 N N . LYS A 1 547 ? -18.697 42.595 10.148 1.00 74.88 547 LYS A N 1
ATOM 4135 C CA . LYS A 1 547 ? -18.777 42.558 8.679 1.00 74.88 547 LYS A CA 1
ATOM 4136 C C . LYS A 1 547 ? -17.839 41.520 8.052 1.00 74.88 547 LYS A C 1
ATOM 4138 O O . LYS A 1 547 ? -17.905 41.306 6.842 1.00 74.88 547 LYS A O 1
ATOM 4143 N N . TYR A 1 548 ? -16.957 40.893 8.831 1.00 76.25 548 TYR A N 1
ATOM 4144 C CA . TYR A 1 548 ? -15.963 39.961 8.310 1.00 76.25 548 TYR A CA 1
ATOM 4145 C C . TYR A 1 548 ? -16.542 38.551 8.122 1.00 76.25 548 TYR A C 1
ATOM 4147 O O . TYR A 1 548 ? -16.704 37.782 9.071 1.00 76.25 548 TYR A O 1
ATOM 4155 N N . GLU A 1 549 ? -16.810 38.172 6.871 1.00 77.00 549 GLU A N 1
ATOM 4156 C CA . GLU A 1 549 ? -17.230 36.809 6.542 1.00 77.00 549 GLU A CA 1
ATOM 4157 C C . GLU A 1 549 ? -16.035 35.847 6.456 1.00 77.00 549 GLU A C 1
ATOM 4159 O O . GLU A 1 549 ? -15.124 35.994 5.637 1.00 77.00 549 GLU A O 1
ATOM 4164 N N . VAL A 1 550 ? -16.054 34.803 7.290 1.00 82.25 550 VAL A N 1
ATOM 4165 C CA . VAL A 1 550 ? -15.082 33.704 7.216 1.00 82.25 550 VAL A CA 1
ATOM 4166 C C . VAL A 1 550 ? -15.352 32.853 5.975 1.00 82.25 550 VAL A C 1
ATOM 4168 O O . VAL A 1 550 ? -16.472 32.390 5.764 1.00 82.25 550 VAL A O 1
ATOM 4171 N N . ASP A 1 551 ? -14.301 32.563 5.201 1.00 85.62 551 ASP A N 1
ATOM 4172 C CA . ASP A 1 551 ? -14.352 31.655 4.050 1.00 85.62 551 ASP A CA 1
ATOM 4173 C C . ASP A 1 551 ? -14.819 30.250 4.478 1.00 85.62 551 ASP A C 1
ATOM 4175 O O . ASP A 1 551 ? -14.041 29.402 4.936 1.00 85.62 551 ASP A O 1
ATOM 4179 N N . ARG A 1 552 ? -16.127 30.014 4.318 1.00 88.56 552 ARG A N 1
ATOM 4180 C CA . ARG A 1 552 ? -16.806 28.773 4.705 1.00 88.56 552 ARG A CA 1
ATOM 4181 C C . ARG A 1 552 ? -16.198 27.560 4.008 1.00 88.56 552 ARG A C 1
ATOM 4183 O O . ARG A 1 552 ? -16.096 26.508 4.629 1.00 88.56 552 ARG A O 1
ATOM 4190 N N . GLY A 1 553 ? -15.766 27.700 2.752 1.00 86.50 553 GLY A N 1
ATOM 4191 C CA . GLY A 1 553 ? -15.173 26.614 1.973 1.00 86.50 553 GLY A CA 1
ATOM 4192 C C . GLY A 1 553 ? -13.808 26.189 2.514 1.00 86.50 553 GLY A C 1
ATOM 4193 O O . GLY A 1 553 ? -13.550 24.994 2.670 1.00 86.50 553 GLY A O 1
ATOM 4194 N N . LYS A 1 554 ? -12.947 27.153 2.868 1.00 87.06 554 LYS A N 1
ATOM 4195 C CA . LYS A 1 554 ? -11.664 26.869 3.529 1.00 87.06 554 LYS A CA 1
ATOM 4196 C C . LYS A 1 554 ? -11.865 26.288 4.926 1.00 87.06 554 LYS A C 1
ATOM 4198 O O . LYS A 1 554 ? -11.243 25.271 5.229 1.00 87.06 554 LYS A O 1
ATOM 4203 N N . LEU A 1 555 ? -12.748 26.872 5.744 1.00 89.12 555 LEU A N 1
ATOM 4204 C CA . LEU A 1 555 ? -13.037 26.368 7.091 1.00 89.12 555 LEU A CA 1
ATOM 4205 C C . LEU A 1 555 ? -13.578 24.932 7.046 1.00 89.12 555 LEU A C 1
ATOM 4207 O O . LEU A 1 555 ? -13.040 24.048 7.709 1.00 89.12 555 LEU A O 1
ATOM 4211 N N . GLU A 1 556 ? -14.596 24.675 6.221 1.00 90.44 556 GLU A N 1
ATOM 4212 C CA . GLU A 1 556 ? -15.214 23.353 6.076 1.00 90.44 556 GLU A CA 1
ATOM 4213 C C . GLU A 1 556 ? -14.191 22.301 5.615 1.00 90.44 556 GLU A C 1
ATOM 4215 O O . GLU A 1 556 ? -14.181 21.188 6.144 1.00 90.44 556 GLU A O 1
ATOM 4220 N N . LYS A 1 557 ? -13.256 22.672 4.726 1.00 87.12 557 LYS A N 1
ATOM 4221 C CA . LYS A 1 557 ? -12.160 21.806 4.262 1.00 87.12 557 LYS A CA 1
ATOM 4222 C C . LYS A 1 557 ? -11.144 21.437 5.352 1.00 87.12 557 LYS A C 1
ATOM 4224 O O . LYS A 1 557 ? -10.598 20.336 5.282 1.00 87.12 557 LYS A O 1
ATOM 4229 N N . VAL A 1 558 ? -10.868 22.311 6.329 1.00 87.06 558 VAL A N 1
ATOM 4230 C CA . VAL A 1 558 ? -9.886 22.026 7.400 1.00 87.06 558 VAL A CA 1
ATOM 4231 C C . VAL A 1 558 ? -10.495 21.366 8.639 1.00 87.06 558 VAL A C 1
ATOM 4233 O O . VAL A 1 558 ? -9.807 20.585 9.293 1.00 87.06 558 VAL A O 1
ATOM 4236 N N . ILE A 1 559 ? -11.765 21.642 8.965 1.00 89.50 559 ILE A N 1
ATOM 4237 C CA . ILE A 1 559 ? -12.382 21.188 10.226 1.00 89.50 559 ILE A CA 1
ATOM 4238 C C . ILE A 1 559 ? -13.266 19.937 10.088 1.00 89.50 559 ILE A C 1
ATOM 4240 O O . ILE A 1 559 ? -13.506 19.240 11.077 1.00 89.50 559 ILE A O 1
ATOM 4244 N N . CYS A 1 560 ? -13.748 19.604 8.885 1.00 88.88 560 CYS A N 1
ATOM 4245 C CA . CYS A 1 560 ? -14.596 18.425 8.699 1.00 88.88 560 CYS A CA 1
ATOM 4246 C C . CYS A 1 560 ? -13.864 17.110 8.983 1.00 88.88 560 CYS A C 1
ATOM 4248 O O . CYS A 1 560 ? -12.728 16.882 8.576 1.00 88.88 560 CYS A O 1
ATOM 4250 N N . GLY A 1 561 ? -14.558 16.201 9.667 1.00 84.81 561 GLY A N 1
ATOM 4251 C CA . GLY A 1 561 ? -14.026 14.909 10.084 1.00 84.81 561 GLY A CA 1
ATOM 4252 C C . GLY A 1 561 ? -13.162 14.946 11.347 1.00 84.81 561 GLY A C 1
ATOM 4253 O O . GLY A 1 561 ? -12.906 13.873 11.901 1.00 84.81 561 GLY A O 1
ATOM 4254 N N . LEU A 1 562 ? -12.765 16.129 11.836 1.00 88.94 562 LEU A N 1
ATOM 4255 C CA . LEU A 1 562 ? -12.094 16.271 13.130 1.00 88.94 562 LEU A CA 1
ATOM 4256 C C . LEU A 1 562 ? -13.050 15.952 14.285 1.00 88.94 562 LEU A C 1
ATOM 4258 O O . LEU A 1 562 ? -14.280 16.002 14.149 1.00 88.94 562 LEU A O 1
ATOM 4262 N N . ARG A 1 563 ? -12.465 15.612 15.439 1.00 88.44 563 ARG A N 1
ATOM 4263 C CA . ARG A 1 563 ? -13.192 15.514 16.707 1.00 88.44 563 ARG A CA 1
ATOM 4264 C C . ARG A 1 563 ? -12.991 16.796 17.509 1.00 88.44 563 ARG A C 1
ATOM 4266 O O . ARG A 1 563 ? -11.878 17.308 17.571 1.00 88.44 563 ARG A O 1
ATOM 4273 N N . ILE A 1 564 ? -14.057 17.268 18.138 1.00 91.31 564 ILE A N 1
ATOM 4274 C CA . ILE A 1 564 ? -14.068 18.435 19.020 1.00 91.31 564 ILE A CA 1
ATOM 4275 C C . ILE A 1 564 ? -14.688 18.083 20.375 1.00 91.31 564 ILE A C 1
ATOM 4277 O O . ILE A 1 564 ? -15.436 17.108 20.486 1.00 91.31 564 ILE A O 1
ATOM 4281 N N . GLN A 1 565 ? -14.403 18.895 21.384 1.00 90.25 565 GLN A N 1
ATOM 4282 C CA . GLN A 1 565 ? -14.940 18.814 22.737 1.00 90.25 565 GLN A CA 1
ATOM 4283 C C . GLN A 1 565 ? -15.614 20.141 23.100 1.00 90.25 565 GLN A C 1
ATOM 4285 O O . GLN A 1 565 ? -15.109 21.207 22.748 1.00 90.25 565 GLN A O 1
ATOM 4290 N N . THR A 1 566 ? -16.769 20.087 23.763 1.00 90.00 566 THR A N 1
ATOM 4291 C CA . THR A 1 566 ? -17.526 21.284 24.155 1.00 90.00 566 THR A CA 1
ATOM 4292 C C . THR A 1 566 ? -17.018 21.890 25.458 1.00 90.00 566 THR A C 1
ATOM 4294 O O . THR A 1 566 ? -16.759 21.156 26.412 1.00 90.00 566 THR A O 1
ATOM 4297 N N . THR A 1 567 ? -16.965 23.221 25.530 1.00 88.00 567 THR A N 1
ATOM 4298 C CA . THR A 1 567 ? -16.483 23.975 26.706 1.00 88.00 567 THR A CA 1
ATOM 4299 C C . THR A 1 567 ? -17.585 24.682 27.506 1.00 88.00 567 THR A C 1
ATOM 4301 O O . THR A 1 567 ? -17.345 25.078 28.640 1.00 88.00 567 THR A O 1
ATOM 4304 N N . HIS A 1 568 ? -18.800 24.814 26.960 1.00 82.44 568 HIS A N 1
ATOM 4305 C CA . HIS A 1 568 ? -19.897 25.604 27.550 1.00 82.44 568 HIS A CA 1
ATOM 4306 C C . HIS A 1 568 ? -20.593 24.979 28.775 1.00 82.44 568 HIS A C 1
ATOM 4308 O O . HIS A 1 568 ? -21.403 25.643 29.412 1.00 82.44 568 HIS A O 1
ATOM 4314 N N . ALA A 1 569 ? -20.328 23.710 29.094 1.00 74.12 569 ALA A N 1
ATOM 4315 C CA . ALA A 1 569 ? -20.917 23.015 30.236 1.00 74.12 569 ALA A CA 1
ATOM 4316 C C . ALA A 1 569 ? -19.798 22.475 31.135 1.00 74.12 569 ALA A C 1
ATOM 4318 O O . ALA A 1 569 ? -19.161 21.474 30.809 1.00 74.12 569 ALA A O 1
ATOM 4319 N N . ALA A 1 570 ? -19.551 23.146 32.264 1.00 59.19 570 ALA A N 1
ATOM 4320 C CA . ALA A 1 570 ? -18.425 22.841 33.151 1.00 59.19 570 ALA A CA 1
ATOM 4321 C C . ALA A 1 570 ? -18.459 21.407 33.720 1.00 59.19 570 ALA A C 1
ATOM 4323 O O . ALA A 1 570 ? -17.407 20.807 33.926 1.00 59.19 570 ALA A O 1
ATOM 4324 N N . SER A 1 571 ? -19.657 20.849 33.923 1.00 60.75 571 SER A N 1
ATOM 4325 C CA . SER A 1 571 ? -19.877 19.501 34.461 1.00 60.75 571 SER A CA 1
ATOM 4326 C C . SER A 1 571 ? -19.858 18.375 33.418 1.00 60.75 571 SER A C 1
ATOM 4328 O O . SER A 1 571 ? -19.701 17.219 33.801 1.00 60.75 571 SER A O 1
ATOM 4330 N N . ILE A 1 572 ? -20.030 18.666 32.118 1.00 65.31 572 ILE A N 1
ATOM 4331 C CA . ILE A 1 572 ? -20.138 17.640 31.063 1.00 65.31 572 ILE A CA 1
ATOM 4332 C C . ILE A 1 572 ? -19.443 18.108 29.775 1.00 65.31 572 ILE A C 1
ATOM 4334 O O . ILE A 1 572 ? -20.002 18.885 28.994 1.00 65.31 572 ILE A O 1
ATOM 4338 N N . LYS A 1 573 ? -18.250 17.577 29.478 1.00 72.50 573 LYS A N 1
ATOM 4339 C CA . LYS A 1 573 ? -17.478 17.954 28.279 1.00 72.50 573 LYS A CA 1
ATOM 4340 C C . LYS A 1 573 ? -17.723 16.974 27.127 1.00 72.50 573 LYS A C 1
ATOM 4342 O O . LYS A 1 573 ? -16.920 16.086 26.845 1.00 72.50 573 LYS A O 1
ATOM 4347 N N . ARG A 1 574 ? -18.846 17.138 26.426 1.00 79.44 574 ARG A N 1
ATOM 4348 C CA . ARG A 1 574 ? -19.252 16.248 25.324 1.00 79.44 574 ARG A CA 1
ATOM 4349 C C . ARG A 1 574 ? -18.279 16.298 24.142 1.00 79.44 574 ARG A C 1
ATOM 4351 O O . ARG A 1 574 ? -17.823 17.364 23.731 1.00 79.44 574 ARG A O 1
ATOM 4358 N N . LYS A 1 575 ? -18.010 15.128 23.556 1.00 84.50 575 LYS A N 1
ATOM 4359 C CA . LYS A 1 575 ? -17.109 14.939 22.408 1.00 84.50 575 LYS A CA 1
ATOM 4360 C C . LYS A 1 575 ? -17.912 14.631 21.143 1.00 84.50 575 LYS A C 1
ATOM 4362 O O . LYS A 1 575 ? -18.750 13.732 21.143 1.00 84.50 575 LYS A O 1
ATOM 4367 N N . TYR A 1 576 ? -17.633 15.342 20.053 1.00 86.00 576 TYR A N 1
ATOM 4368 C CA . TYR A 1 576 ? -18.359 15.237 18.785 1.00 86.00 576 TYR A CA 1
ATOM 4369 C C . TYR A 1 576 ? -17.419 15.118 17.583 1.00 86.00 576 TYR A C 1
ATOM 4371 O O . TYR A 1 576 ? -16.278 15.566 17.630 1.00 86.00 576 TYR A O 1
ATOM 4379 N N . ARG A 1 577 ? -17.914 14.558 16.471 1.00 87.69 577 ARG A N 1
ATOM 4380 C CA . ARG A 1 577 ? -17.272 14.638 15.148 1.00 87.69 577 ARG A CA 1
ATOM 4381 C C . ARG A 1 577 ? -17.964 15.712 14.308 1.00 87.69 577 ARG A C 1
ATOM 4383 O O . ARG A 1 577 ? -19.196 15.762 14.289 1.00 87.69 577 ARG A O 1
ATOM 4390 N N . VAL A 1 578 ? -17.176 16.531 13.616 1.00 90.19 578 VAL A N 1
ATOM 4391 C CA . VAL A 1 578 ? -17.667 17.596 12.728 1.00 90.19 578 VAL A CA 1
ATOM 4392 C C . VAL A 1 578 ? -17.994 17.036 11.341 1.00 90.19 578 VAL A C 1
ATOM 4394 O O . VAL A 1 578 ? -17.194 16.303 10.757 1.00 90.19 578 VAL A O 1
ATOM 4397 N N . TRP A 1 579 ? -19.162 17.400 10.808 1.00 88.38 579 TRP A N 1
ATOM 4398 C CA . TRP A 1 579 ? -19.699 16.955 9.510 1.00 88.38 579 TRP A CA 1
ATOM 4399 C C . TRP A 1 579 ? -19.973 18.097 8.523 1.00 88.38 579 TRP A C 1
ATOM 4401 O O . TRP A 1 579 ? -20.529 17.864 7.448 1.00 88.38 579 TRP A O 1
ATOM 4411 N N . GLY A 1 580 ? -19.696 19.338 8.906 1.00 91.00 580 GLY A N 1
ATOM 4412 C CA . GLY A 1 580 ? -19.908 20.509 8.063 1.00 91.00 580 GLY A CA 1
ATOM 4413 C C . GLY A 1 580 ? -19.893 21.802 8.859 1.00 91.00 580 GLY A C 1
ATOM 4414 O O . GLY A 1 580 ? -19.840 21.790 10.092 1.00 91.00 580 GLY A O 1
ATOM 4415 N N . VAL A 1 581 ? -19.998 22.907 8.135 1.00 92.75 581 VAL A N 1
ATOM 4416 C CA . VAL A 1 581 ? -20.151 24.263 8.679 1.00 92.75 581 VAL A CA 1
ATOM 4417 C C . VAL A 1 581 ? -21.503 24.810 8.212 1.00 92.75 581 VAL A C 1
ATOM 4419 O O . VAL A 1 581 ? -21.885 24.603 7.057 1.00 92.75 581 VAL A O 1
ATOM 4422 N N . SER A 1 582 ? -22.263 25.467 9.093 1.00 92.19 582 SER A N 1
ATOM 4423 C CA . SER A 1 582 ? -23.581 26.014 8.743 1.00 92.19 582 SER A CA 1
ATOM 4424 C C . SER A 1 582 ? -23.488 27.072 7.639 1.00 92.19 582 SER A C 1
ATOM 4426 O O . SER A 1 582 ? -22.499 27.790 7.513 1.00 92.19 582 SER A O 1
ATOM 4428 N N . ALA A 1 583 ? -24.548 27.180 6.835 1.00 89.62 583 ALA A N 1
ATOM 4429 C CA . ALA A 1 583 ? -24.659 28.200 5.789 1.00 89.62 583 ALA A CA 1
ATOM 4430 C C . ALA A 1 583 ? -25.027 29.595 6.335 1.00 89.62 583 ALA A C 1
ATOM 4432 O O . ALA A 1 583 ? -24.900 30.579 5.618 1.00 89.62 583 ALA A O 1
ATOM 4433 N N . LYS A 1 584 ? -25.498 29.674 7.586 1.00 91.88 584 LYS A N 1
ATOM 4434 C CA . LYS A 1 584 ? -25.867 30.908 8.294 1.00 91.88 584 LYS A CA 1
ATOM 4435 C C . LYS A 1 584 ? -25.028 31.071 9.566 1.00 91.88 584 LYS A C 1
ATOM 4437 O O . LYS A 1 584 ? -24.563 30.069 10.119 1.00 91.88 584 LYS A O 1
ATOM 4442 N N . SER A 1 585 ? -24.884 32.312 10.026 1.00 93.38 585 SER A N 1
ATOM 4443 C CA . SER A 1 585 ? -24.294 32.694 11.316 1.00 93.38 585 SER A CA 1
ATOM 4444 C C . SER A 1 585 ? -25.093 32.158 12.514 1.00 93.38 585 SER A C 1
ATOM 4446 O O . SER A 1 585 ? -26.267 31.818 12.366 1.00 93.38 585 SER A O 1
ATOM 4448 N N . ALA A 1 586 ? -24.492 32.085 13.705 1.00 92.88 586 ALA A N 1
ATOM 4449 C CA . ALA A 1 586 ? -25.151 31.576 14.914 1.00 92.88 586 ALA A CA 1
ATOM 4450 C C . ALA A 1 586 ? -26.406 32.381 15.311 1.00 92.88 586 ALA A C 1
ATOM 4452 O O . ALA A 1 586 ? -27.377 31.799 15.795 1.00 92.88 586 ALA A O 1
ATOM 4453 N N . GLU A 1 587 ? -26.418 33.690 15.047 1.00 93.81 587 GLU A N 1
ATOM 4454 C CA . GLU A 1 587 ? -27.578 34.579 15.244 1.00 93.81 587 GLU A CA 1
ATOM 4455 C C . GLU A 1 587 ? -28.726 34.334 14.233 1.00 93.81 587 GLU A C 1
ATOM 4457 O O . GLU A 1 587 ? -29.857 34.723 14.489 1.00 93.81 587 GLU A O 1
ATOM 4462 N N . ARG A 1 588 ? -28.463 33.710 13.069 1.00 93.31 588 ARG A N 1
ATOM 4463 C CA . ARG A 1 588 ? -29.454 33.491 11.983 1.00 93.31 588 ARG A CA 1
ATOM 4464 C C . ARG A 1 588 ? -29.775 32.019 11.737 1.00 93.31 588 ARG A C 1
ATOM 4466 O O . ARG A 1 588 ? -30.696 31.696 10.979 1.00 93.31 588 ARG A O 1
ATOM 4473 N N . MET A 1 589 ? -28.980 31.112 12.296 1.00 93.25 589 MET A N 1
ATOM 4474 C CA . MET A 1 589 ? -29.160 29.675 12.160 1.00 93.25 589 MET A CA 1
ATOM 4475 C C . MET A 1 589 ? -30.226 29.220 13.153 1.00 93.25 589 MET A C 1
ATOM 4477 O O . MET A 1 589 ? -29.998 29.230 14.358 1.00 93.25 589 MET A O 1
ATOM 4481 N N . GLN A 1 590 ? -31.387 28.827 12.635 1.00 91.31 590 GLN A N 1
ATOM 4482 C CA . GLN A 1 590 ? -32.514 28.342 13.431 1.00 91.31 590 GLN A CA 1
ATOM 4483 C C . GLN A 1 590 ? -32.584 26.817 13.440 1.00 91.31 590 GLN A C 1
ATOM 4485 O O . GLN A 1 590 ? -32.190 26.157 12.473 1.00 91.31 590 GLN A O 1
ATOM 4490 N N . PHE A 1 591 ? -33.129 26.268 14.520 1.00 89.19 591 PHE A N 1
ATOM 4491 C CA . PHE A 1 591 ? -33.452 24.854 14.655 1.00 89.19 591 PHE A CA 1
ATOM 4492 C C . PHE A 1 591 ? -34.678 24.670 15.555 1.00 89.19 591 PHE A C 1
ATOM 4494 O O . PHE A 1 591 ? -35.051 25.571 16.309 1.00 89.19 591 PHE A O 1
ATOM 4501 N N . ASP A 1 592 ? -35.318 23.512 15.430 1.00 87.56 592 ASP A N 1
ATOM 4502 C CA . ASP A 1 592 ? -36.499 23.151 16.206 1.00 87.56 592 ASP A CA 1
ATOM 4503 C C . ASP A 1 592 ? -36.074 22.580 17.572 1.00 87.56 592 ASP A C 1
ATOM 4505 O O . ASP A 1 592 ? -35.270 21.645 17.645 1.00 87.56 592 ASP A O 1
ATOM 4509 N N . VAL A 1 593 ? -36.613 23.145 18.652 1.00 83.44 593 VAL A N 1
ATOM 4510 C CA . VAL A 1 593 ? -36.423 22.703 20.039 1.00 83.44 593 VAL A CA 1
ATOM 4511 C C . VAL A 1 593 ? -37.762 22.220 20.573 1.00 83.44 593 VAL A C 1
ATOM 4513 O O . VAL A 1 593 ? -38.743 22.958 20.544 1.00 83.44 593 VAL A O 1
ATOM 4516 N N . THR A 1 594 ? -37.804 20.990 21.077 1.00 81.94 594 THR A N 1
ATOM 4517 C CA . THR A 1 594 ? -38.962 20.459 21.803 1.00 81.94 594 THR A CA 1
ATOM 4518 C C . THR A 1 594 ? -38.735 20.639 23.295 1.00 81.94 594 THR A C 1
ATOM 4520 O O . THR A 1 594 ? -37.713 20.205 23.827 1.00 81.94 594 THR A O 1
ATOM 4523 N N . ASP A 1 595 ? -39.674 21.300 23.959 1.00 75.12 595 ASP A N 1
ATOM 4524 C CA . ASP A 1 595 ? -39.653 21.499 25.402 1.00 75.12 595 ASP A CA 1
ATOM 4525 C C . ASP A 1 595 ? -40.026 20.196 26.135 1.00 75.12 595 ASP A C 1
ATOM 4527 O O . ASP A 1 595 ? -41.068 19.596 25.868 1.00 75.12 595 ASP A O 1
ATOM 4531 N N . GLU A 1 596 ? -39.163 19.739 27.048 1.00 72.38 596 GLU A N 1
ATOM 4532 C CA . GLU A 1 596 ? -39.310 18.441 27.730 1.00 72.38 596 GLU A CA 1
ATOM 4533 C C . GLU A 1 596 ? -40.475 18.408 28.740 1.00 72.38 596 GLU A C 1
ATOM 4535 O O . GLU A 1 596 ? -40.923 17.321 29.096 1.00 72.38 596 GLU A O 1
ATOM 4540 N N . GLY A 1 597 ? -40.975 19.565 29.196 1.00 71.81 597 GLY A N 1
ATOM 4541 C CA . GLY A 1 597 ? -42.080 19.653 30.159 1.00 71.81 597 GLY A CA 1
ATOM 4542 C C . GLY A 1 597 ? -43.461 19.803 29.514 1.00 71.81 597 GLY A C 1
ATOM 4543 O O . GLY A 1 597 ? -44.453 19.337 30.066 1.00 71.81 597 GLY A O 1
ATOM 4544 N N . THR A 1 598 ? -43.537 20.438 28.343 1.00 74.69 598 THR A N 1
ATOM 4545 C CA . THR A 1 598 ? -44.800 20.751 27.646 1.00 74.69 598 THR A CA 1
ATOM 4546 C C . THR A 1 598 ? -44.990 19.996 26.331 1.00 74.69 598 THR A C 1
ATOM 4548 O O . THR A 1 598 ? -46.071 20.060 25.745 1.00 74.69 598 THR A O 1
ATOM 4551 N N . GLY A 1 599 ? -43.954 19.321 25.820 1.00 76.94 599 GLY A N 1
ATOM 4552 C CA . GLY A 1 599 ? -43.975 18.604 24.540 1.00 76.94 599 GLY A CA 1
ATOM 4553 C C . GLY A 1 599 ? -44.109 19.501 23.301 1.00 76.94 599 GLY A C 1
ATOM 4554 O O . GLY A 1 599 ? -44.164 18.995 22.180 1.00 76.94 599 GLY A O 1
ATOM 4555 N N . ARG A 1 600 ? -44.167 20.830 23.469 1.00 79.62 600 ARG A N 1
ATOM 4556 C CA . ARG A 1 600 ? -44.309 21.787 22.366 1.00 79.62 600 ARG A CA 1
ATOM 4557 C C . ARG A 1 600 ? -42.968 22.001 21.670 1.00 79.62 600 ARG A C 1
ATOM 4559 O O . ARG A 1 600 ? -41.946 22.217 22.319 1.00 79.62 600 ARG A O 1
ATOM 4566 N N . THR A 1 601 ? -42.991 21.997 20.341 1.00 83.12 601 THR A N 1
ATOM 4567 C CA . THR A 1 601 ? -41.824 22.311 19.509 1.00 83.12 601 THR A CA 1
ATOM 4568 C C . THR A 1 601 ? -41.879 23.767 19.057 1.00 83.12 601 THR A C 1
ATOM 4570 O O . THR A 1 601 ? -42.878 24.195 18.483 1.00 83.12 601 THR A O 1
ATOM 4573 N N . TYR A 1 602 ? -40.805 24.520 19.291 1.00 87.00 602 TYR A N 1
ATOM 4574 C CA . TYR A 1 602 ? -40.645 25.912 18.867 1.00 87.00 602 TYR A CA 1
ATOM 4575 C C . TYR A 1 602 ? -39.324 26.111 18.115 1.00 87.00 602 TYR A C 1
ATOM 4577 O O . TYR A 1 602 ? -38.397 25.310 18.233 1.00 87.00 602 TYR A O 1
ATOM 4585 N N . LYS A 1 603 ? -39.230 27.188 17.330 1.00 89.19 603 LYS A N 1
ATOM 4586 C CA . LYS A 1 603 ? -37.995 27.577 16.636 1.00 89.19 603 LYS A CA 1
ATOM 4587 C C . LYS A 1 603 ? -37.252 28.637 17.428 1.00 89.19 603 LYS A C 1
ATOM 4589 O O . LYS A 1 603 ? -37.851 29.607 17.877 1.00 89.19 603 LYS A O 1
ATOM 4594 N N . THR A 1 604 ? -35.941 28.470 17.537 1.00 91.81 604 THR A N 1
ATOM 4595 C CA . THR A 1 604 ? -35.022 29.444 18.140 1.00 91.81 604 THR A CA 1
ATOM 4596 C C . THR A 1 604 ? -33.710 29.463 17.359 1.00 91.81 604 THR A C 1
ATOM 4598 O O . THR A 1 604 ? -33.402 28.521 16.615 1.00 91.81 604 THR A O 1
ATOM 4601 N N . THR A 1 605 ? -32.949 30.551 17.461 1.00 94.38 605 THR A N 1
ATOM 4602 C CA . THR A 1 605 ? -31.601 30.633 16.890 1.00 94.38 605 THR A CA 1
ATOM 4603 C C . THR A 1 605 ? -30.578 29.929 17.786 1.00 94.38 605 THR A C 1
ATOM 4605 O O . THR A 1 605 ? -30.789 29.732 18.983 1.00 94.38 605 THR A O 1
ATOM 4608 N N . VAL A 1 606 ? -29.421 29.556 17.228 1.00 93.75 606 VAL A N 1
ATOM 4609 C CA . VAL A 1 606 ? -28.325 28.989 18.033 1.00 93.75 606 VAL A CA 1
ATOM 4610 C C . VAL A 1 606 ? -27.837 29.997 19.085 1.00 93.75 606 VAL A C 1
ATOM 4612 O O . VAL A 1 606 ? -27.539 29.598 20.208 1.00 93.75 606 VAL A O 1
ATOM 4615 N N . ALA A 1 607 ? -27.783 31.293 18.764 1.00 94.12 607 ALA A N 1
ATOM 4616 C CA . ALA A 1 607 ? -27.371 32.324 19.717 1.00 94.12 607 ALA A CA 1
ATOM 4617 C C . ALA A 1 607 ? -28.341 32.472 20.906 1.00 94.12 607 ALA A C 1
ATOM 4619 O O . ALA A 1 607 ? -27.895 32.473 22.055 1.00 94.12 607 ALA A O 1
ATOM 4620 N N . GLU A 1 608 ? -29.650 32.548 20.648 1.00 93.38 608 GLU A N 1
ATOM 4621 C CA . GLU A 1 608 ? -30.685 32.631 21.692 1.00 93.38 608 GLU A CA 1
ATOM 4622 C C . GLU A 1 608 ? -30.697 31.373 22.563 1.00 93.38 608 GLU A C 1
ATOM 4624 O O . GLU A 1 608 ? -30.594 31.473 23.782 1.00 93.38 608 GLU A O 1
ATOM 4629 N N . TYR A 1 609 ? -30.692 30.179 21.960 1.00 92.06 609 TYR A N 1
ATOM 4630 C CA . TYR A 1 609 ? -30.676 28.923 22.712 1.00 92.06 609 TYR A CA 1
ATOM 4631 C C . TYR A 1 609 ? -29.488 28.825 23.688 1.00 92.06 609 TYR A C 1
ATOM 4633 O O . TYR A 1 609 ? -29.653 28.405 24.835 1.00 92.06 609 TYR A O 1
ATOM 4641 N N . PHE A 1 610 ? -28.283 29.229 23.269 1.00 92.56 610 PHE A N 1
ATOM 4642 C CA . PHE A 1 610 ? -27.110 29.226 24.152 1.00 92.56 610 PHE A CA 1
ATOM 4643 C C . PHE A 1 610 ? -27.217 30.266 25.278 1.00 92.56 610 PHE A C 1
ATOM 4645 O O . PHE A 1 610 ? -26.839 29.970 26.418 1.00 92.56 610 PHE A O 1
ATOM 4652 N N . LYS A 1 611 ? -27.801 31.435 25.002 1.00 92.31 611 LYS A N 1
ATOM 4653 C CA . LYS A 1 611 ? -28.088 32.462 26.010 1.00 92.31 611 LYS A CA 1
ATOM 4654 C C . LYS A 1 611 ? -29.135 31.987 27.023 1.00 92.31 611 LYS A C 1
ATOM 4656 O O . LYS A 1 611 ? -28.932 32.135 28.226 1.00 92.31 611 LYS A O 1
ATOM 4661 N N . ASP A 1 612 ? -30.210 31.352 26.569 1.00 87.81 612 ASP A N 1
ATOM 4662 C CA . ASP A 1 612 ? -31.355 31.024 27.419 1.00 87.81 612 ASP A CA 1
ATOM 4663 C C . ASP A 1 612 ? -31.164 29.712 28.186 1.00 87.81 612 ASP A C 1
ATOM 4665 O O . ASP A 1 612 ? -31.374 29.681 29.403 1.00 87.81 612 ASP A O 1
ATOM 4669 N N . ARG A 1 613 ? -30.710 28.643 27.514 1.00 86.75 613 ARG A N 1
ATOM 4670 C CA . ARG A 1 613 ? -30.553 27.301 28.106 1.00 86.75 613 ARG A CA 1
ATOM 4671 C C . ARG A 1 613 ? -29.213 27.100 28.808 1.00 86.75 613 ARG A C 1
ATOM 4673 O O . ARG A 1 613 ? -29.173 26.411 29.823 1.00 86.75 613 ARG A O 1
ATOM 4680 N N . HIS A 1 614 ? -28.134 27.685 28.285 1.00 85.31 614 HIS A N 1
ATOM 4681 C CA . HIS A 1 614 ? -26.777 27.513 28.824 1.00 85.31 614 HIS A CA 1
ATOM 4682 C C . HIS A 1 614 ? -26.232 28.749 29.553 1.00 85.31 614 HIS A C 1
ATOM 4684 O O . HIS A 1 614 ? -25.167 28.658 30.156 1.00 85.31 614 HIS A O 1
ATOM 4690 N N . LYS A 1 615 ? -26.949 29.884 29.532 1.00 89.44 615 LYS A N 1
ATOM 4691 C CA . LYS A 1 615 ? -26.506 31.174 30.098 1.00 89.44 615 LYS A CA 1
ATOM 4692 C C . LYS A 1 615 ? -25.178 31.675 29.507 1.00 89.44 615 LYS A C 1
ATOM 4694 O O . LYS A 1 615 ? -24.429 32.396 30.159 1.00 89.44 615 LYS A O 1
ATOM 4699 N N . VAL A 1 616 ? -24.908 31.325 28.244 1.00 89.56 616 VAL A N 1
ATOM 4700 C CA . VAL A 1 616 ? -23.718 31.745 27.491 1.00 89.56 616 VAL A CA 1
ATOM 4701 C C . VAL A 1 616 ? -24.115 32.756 26.417 1.00 89.56 616 VAL A C 1
ATOM 4703 O O . VAL A 1 616 ? -24.665 32.392 25.380 1.00 89.56 616 VAL A O 1
ATOM 4706 N N . THR A 1 617 ? -23.790 34.030 26.639 1.00 92.56 617 THR A N 1
ATOM 4707 C CA . THR A 1 617 ? -23.863 35.064 25.596 1.00 92.56 617 THR A CA 1
ATOM 4708 C C . THR A 1 617 ? -22.665 34.914 24.659 1.00 92.56 617 THR A C 1
ATOM 4710 O O . THR A 1 617 ? -21.523 35.072 25.091 1.00 92.56 617 THR A O 1
ATOM 4713 N N . LEU A 1 618 ? -22.914 34.606 23.384 1.00 91.88 618 LEU A N 1
ATOM 4714 C CA . LEU A 1 618 ? -21.851 34.418 22.390 1.00 91.88 618 LEU A CA 1
ATOM 4715 C C . LEU A 1 618 ? -21.122 35.736 22.095 1.00 91.88 618 LEU A C 1
ATOM 4717 O O . LEU A 1 618 ? -21.757 36.768 21.878 1.00 91.88 618 LEU A O 1
ATOM 4721 N N . ARG A 1 619 ? -19.788 35.688 22.033 1.00 91.06 619 ARG A N 1
ATOM 4722 C CA . ARG A 1 619 ? -18.935 36.829 21.650 1.00 91.06 619 ARG A CA 1
ATOM 4723 C C . ARG A 1 619 ? -18.851 37.019 20.137 1.00 91.06 619 ARG A C 1
ATOM 4725 O O . ARG A 1 619 ? -18.632 38.134 19.674 1.00 91.06 619 ARG A O 1
ATOM 4732 N N . TYR A 1 620 ? -19.042 35.944 19.375 1.00 91.00 620 TYR A N 1
ATOM 4733 C CA . TYR A 1 620 ? -18.912 35.908 17.921 1.00 91.00 620 TYR A CA 1
ATOM 4734 C C . TYR A 1 620 ? -20.192 35.375 17.233 1.00 91.00 620 TYR A C 1
ATOM 4736 O O . TYR A 1 620 ? -20.124 34.423 16.452 1.00 91.00 620 TYR A O 1
ATOM 4744 N N . PRO A 1 621 ? -21.383 35.957 17.498 1.00 91.62 621 PRO A N 1
ATOM 4745 C CA . PRO A 1 621 ? -22.668 35.434 17.010 1.00 91.62 621 PRO A CA 1
ATOM 4746 C C . PRO A 1 621 ? -22.844 35.545 15.481 1.00 91.62 621 PRO A C 1
ATOM 4748 O O . PRO A 1 621 ? -23.627 34.798 14.891 1.00 91.62 621 PRO A O 1
ATOM 4751 N N . HIS A 1 622 ? -22.070 36.425 14.839 1.00 90.25 622 HIS A N 1
ATOM 4752 C CA . HIS A 1 622 ? -22.001 36.603 13.387 1.00 90.25 622 HIS A CA 1
ATOM 4753 C C . HIS A 1 622 ? -21.225 35.474 12.672 1.00 90.25 622 HIS A C 1
ATOM 4755 O O . HIS A 1 622 ? -21.342 35.323 11.458 1.00 90.25 622 HIS A O 1
ATOM 4761 N N . LEU A 1 623 ? -20.455 34.649 13.392 1.00 92.06 623 LEU A N 1
ATOM 4762 C CA . LEU A 1 623 ? -19.737 33.514 12.803 1.00 92.06 623 LEU A CA 1
ATOM 4763 C C . LEU A 1 623 ? -20.657 32.292 12.603 1.00 92.06 623 LEU A C 1
ATOM 4765 O O . LEU A 1 623 ? -21.652 32.138 13.318 1.00 92.06 623 LEU A O 1
ATOM 4769 N N . PRO A 1 624 ? -20.352 31.389 11.647 1.00 93.94 624 PRO A N 1
ATOM 4770 C CA . PRO A 1 624 ? -21.116 30.157 11.455 1.00 93.94 624 PRO A CA 1
ATOM 4771 C C . PRO A 1 624 ? -20.924 29.160 12.611 1.00 93.94 624 PRO A C 1
ATOM 4773 O O . PRO A 1 624 ? -20.052 29.306 13.465 1.00 93.94 624 PRO A O 1
ATOM 4776 N N . CYS A 1 625 ? -21.727 28.099 12.619 1.00 94.69 625 CYS A N 1
ATOM 4777 C CA . CYS A 1 625 ? -21.681 26.999 13.578 1.00 94.69 625 CYS A CA 1
ATOM 4778 C C . CYS A 1 625 ? -21.090 25.724 12.957 1.00 94.69 625 CYS A C 1
ATOM 4780 O O . CYS A 1 625 ? -21.221 25.465 11.758 1.00 94.69 625 CYS A O 1
ATOM 4782 N N . LEU A 1 626 ? -20.520 24.859 13.794 1.00 94.44 626 LEU A N 1
ATOM 4783 C CA . LEU A 1 626 ? -20.151 23.494 13.425 1.00 94.44 626 LEU A CA 1
ATOM 4784 C C . LEU A 1 626 ? -21.385 22.596 13.451 1.00 94.44 626 LEU A C 1
ATOM 4786 O O . LEU A 1 626 ? -22.085 22.523 14.461 1.00 94.44 626 LEU A O 1
ATOM 4790 N N . ARG A 1 627 ? -21.625 21.865 12.360 1.00 92.31 627 ARG A N 1
ATOM 4791 C CA . ARG A 1 627 ? -22.643 20.812 12.298 1.00 92.31 627 ARG A CA 1
ATOM 4792 C C . ARG A 1 627 ? -22.036 19.499 12.785 1.00 92.31 627 ARG A C 1
ATOM 4794 O O . ARG A 1 627 ? -21.040 19.032 12.225 1.00 92.31 627 ARG A O 1
ATOM 4801 N N . VAL A 1 628 ? -22.639 18.892 13.802 1.00 89.12 628 VAL A N 1
ATOM 4802 C CA . VAL A 1 628 ? -22.079 17.733 14.518 1.00 89.12 628 VAL A CA 1
ATOM 4803 C C . VAL A 1 628 ? -23.098 16.609 14.733 1.00 89.12 628 VAL A C 1
ATOM 4805 O O . VAL A 1 628 ? -24.297 16.811 14.591 1.00 89.12 628 VAL A O 1
ATOM 4808 N N . GLY A 1 629 ? -22.618 15.419 15.114 1.00 74.38 629 GLY A N 1
ATOM 4809 C CA . GLY A 1 629 ? -23.472 14.279 15.491 1.00 74.38 629 GLY A CA 1
ATOM 4810 C C . GLY A 1 629 ? -23.980 13.435 14.312 1.00 74.38 629 GLY A C 1
ATOM 4811 O O . GLY A 1 629 ? -23.661 13.703 13.161 1.00 74.38 629 GLY A O 1
ATOM 4812 N N . GLN A 1 630 ? -24.720 12.356 14.602 1.00 58.31 630 GLN A N 1
ATOM 4813 C CA . GLN A 1 630 ? -25.283 11.455 13.575 1.00 58.31 630 GLN A CA 1
ATOM 4814 C C . GLN A 1 630 ? -26.698 11.845 13.111 1.00 58.31 630 GLN A C 1
ATOM 4816 O O . GLN A 1 630 ? -27.109 11.448 12.024 1.00 58.31 630 GLN A O 1
ATOM 4821 N N . LYS A 1 631 ? -27.444 12.628 13.901 1.00 56.00 631 LYS A N 1
ATOM 4822 C CA . LYS A 1 631 ? -28.741 13.188 13.496 1.00 56.00 631 LYS A CA 1
ATOM 4823 C C . LYS A 1 631 ? -28.522 14.529 12.787 1.00 56.00 631 LYS A C 1
ATOM 4825 O O . LYS A 1 631 ? -27.700 15.332 13.225 1.00 56.00 631 LYS A O 1
ATOM 4830 N N . LYS A 1 632 ? -29.275 14.799 11.714 1.00 59.00 632 LYS A N 1
ATOM 4831 C CA . LYS A 1 632 ? -29.364 16.153 11.139 1.00 59.00 632 LYS A CA 1
ATOM 4832 C C . LYS A 1 632 ? -29.936 17.090 12.215 1.00 59.00 632 LYS A C 1
ATOM 4834 O O . LYS A 1 632 ? -30.983 16.772 12.765 1.00 59.00 632 LYS A O 1
ATOM 4839 N N . GLY A 1 633 ? -29.273 18.216 12.495 1.00 69.00 633 GLY A N 1
ATOM 4840 C CA . GLY A 1 633 ? -29.836 19.293 13.327 1.00 69.00 633 GLY A CA 1
ATOM 4841 C C . GLY A 1 633 ? -29.010 19.769 14.528 1.00 69.00 633 GLY A C 1
ATOM 4842 O O . GLY A 1 633 ? -29.373 20.783 15.108 1.00 69.00 633 GLY A O 1
ATOM 4843 N N . THR A 1 634 ? -27.904 19.117 14.911 1.00 86.94 634 THR A N 1
ATOM 4844 C CA . THR A 1 634 ? -27.065 19.626 16.018 1.00 86.94 634 THR A CA 1
ATOM 4845 C C . THR A 1 634 ? -26.019 20.626 15.519 1.00 86.94 634 THR A C 1
ATOM 4847 O O . THR A 1 634 ? -25.157 20.284 14.702 1.00 86.94 634 THR A O 1
ATOM 4850 N N . TYR A 1 635 ? -26.076 21.847 16.056 1.00 92.31 635 TYR A N 1
ATOM 4851 C CA . TYR A 1 635 ? -25.175 22.956 15.743 1.00 92.31 635 TYR A CA 1
ATOM 4852 C C . TYR A 1 635 ? -24.463 23.445 17.006 1.00 92.31 635 TYR A C 1
ATOM 4854 O O . TYR A 1 635 ? -25.083 23.573 18.059 1.00 92.31 635 TYR A O 1
ATOM 4862 N N . LEU A 1 636 ? -23.163 23.721 16.900 1.00 93.81 636 LEU A N 1
ATOM 4863 C CA . LEU A 1 636 ? -22.350 24.277 17.984 1.00 93.81 636 LEU A CA 1
ATOM 4864 C C . LEU A 1 636 ? -21.644 25.559 17.512 1.00 93.81 636 LEU A C 1
ATOM 4866 O O . LEU A 1 636 ? -20.981 25.517 16.471 1.00 93.81 636 LEU A O 1
ATOM 4870 N N . PRO A 1 637 ? -21.737 26.684 18.242 1.00 94.94 637 PRO A N 1
ATOM 4871 C CA . PRO A 1 637 ? -20.917 27.867 17.984 1.00 94.94 637 PRO A CA 1
ATOM 4872 C C . PRO A 1 637 ? -19.420 27.535 18.000 1.00 94.94 637 PRO A C 1
ATOM 4874 O O . PRO A 1 637 ? -18.966 26.717 18.802 1.00 94.94 637 PRO A O 1
ATOM 4877 N N . LEU A 1 638 ? -18.634 28.187 17.139 1.00 94.00 638 LEU A N 1
ATOM 4878 C CA . LEU A 1 638 ? -17.188 27.936 17.064 1.00 94.00 638 LEU A CA 1
ATOM 4879 C C . LEU A 1 638 ? -16.483 28.233 18.402 1.00 94.00 638 LEU A C 1
ATOM 4881 O O . LEU A 1 638 ? -15.578 27.507 18.794 1.00 94.00 638 LEU A O 1
ATOM 4885 N N . GLU A 1 639 ? -16.924 29.252 19.141 1.00 92.44 639 GLU A N 1
ATOM 4886 C CA . GLU A 1 639 ? -16.295 29.669 20.404 1.00 92.44 639 GLU A CA 1
ATOM 4887 C C . GLU A 1 639 ? -16.490 28.706 21.589 1.00 92.44 639 GLU A C 1
ATOM 4889 O O . GLU A 1 639 ? -15.762 28.810 22.573 1.00 92.44 639 GLU A O 1
ATOM 4894 N N . VAL A 1 640 ? -17.433 27.756 21.504 1.00 92.75 640 VAL A N 1
ATOM 4895 C CA . VAL A 1 640 ? -17.691 26.764 22.571 1.00 92.75 640 VAL A CA 1
ATOM 4896 C C . VAL A 1 640 ? -17.058 25.394 22.289 1.00 92.75 640 VAL A C 1
ATOM 4898 O O . VAL A 1 640 ? -17.481 24.382 22.859 1.00 92.75 640 VAL A O 1
ATOM 4901 N N . CYS A 1 641 ? -16.080 25.350 21.378 1.00 93.62 641 CYS A N 1
ATOM 4902 C CA . CYS A 1 641 ? -15.469 24.130 20.856 1.00 93.62 641 CYS A CA 1
ATOM 4903 C C . CYS A 1 641 ? -13.934 24.163 20.955 1.00 93.62 641 CYS A C 1
ATOM 4905 O O . CYS A 1 641 ? -13.301 25.126 20.525 1.00 93.62 641 CYS A O 1
ATOM 4907 N N . THR A 1 642 ? -13.338 23.060 21.408 1.00 93.69 642 THR A N 1
ATOM 4908 C CA . THR A 1 642 ? -11.886 22.799 21.384 1.00 93.69 642 THR A CA 1
ATOM 4909 C C . THR A 1 642 ? -11.602 21.588 20.497 1.00 93.69 642 THR A C 1
ATOM 4911 O O . THR A 1 642 ? -12.330 20.597 20.555 1.00 93.69 642 THR A O 1
ATOM 4914 N N . VAL A 1 643 ? -10.566 21.637 19.657 1.00 91.75 643 VAL A N 1
ATOM 4915 C CA . VAL A 1 643 ? -10.143 20.506 18.812 1.00 91.75 643 VAL A CA 1
ATOM 4916 C C . VAL A 1 643 ? -9.476 19.433 19.669 1.00 91.75 643 VAL A C 1
ATOM 4918 O O . VAL A 1 643 ? -8.561 19.729 20.429 1.00 91.75 643 VAL A O 1
ATOM 4921 N N . ILE A 1 644 ? -9.903 18.175 19.526 1.00 87.56 644 ILE A N 1
ATOM 4922 C CA . ILE A 1 644 ? -9.287 17.041 20.225 1.00 87.56 644 ILE A CA 1
ATOM 4923 C C . ILE A 1 644 ? -8.057 16.573 19.431 1.00 87.56 644 ILE A C 1
ATOM 4925 O O . ILE A 1 644 ? -8.204 16.268 18.237 1.00 87.56 644 ILE A O 1
ATOM 4929 N N . PRO A 1 645 ? -6.880 16.413 20.069 1.00 85.69 645 PRO A N 1
ATOM 4930 C CA . PRO A 1 645 ? -5.692 15.870 19.423 1.00 85.69 645 PRO A CA 1
ATOM 4931 C C . PRO A 1 645 ? -5.954 14.558 18.673 1.00 85.69 645 PRO A C 1
ATOM 4933 O O . PRO A 1 645 ? -6.551 13.606 19.189 1.00 85.69 645 PRO A O 1
ATOM 4936 N N . CYS A 1 646 ? -5.524 14.511 17.415 1.00 84.06 646 CYS A N 1
ATOM 4937 C CA . CYS A 1 646 ? -5.656 13.343 16.547 1.00 84.06 646 CYS A CA 1
ATOM 4938 C C . CYS A 1 646 ? -4.659 13.393 15.381 1.00 84.06 646 CYS A C 1
ATOM 4940 O O . CYS A 1 646 ? -4.148 14.459 15.037 1.00 84.06 646 CYS A O 1
ATOM 4942 N N . GLU A 1 647 ? -4.367 12.236 14.776 1.00 85.50 647 GLU A N 1
ATOM 4943 C CA . GLU A 1 647 ? -3.464 12.141 13.623 1.00 85.50 647 GLU A CA 1
ATOM 4944 C C . GLU A 1 647 ? -3.983 12.964 12.433 1.00 85.50 647 GLU A C 1
ATOM 4946 O O . GLU A 1 647 ? -5.093 12.745 11.935 1.00 85.50 647 GLU A O 1
ATOM 4951 N N . ARG A 1 648 ? -3.128 13.838 11.894 1.00 84.88 648 ARG A N 1
ATOM 4952 C CA . ARG A 1 648 ? -3.371 14.511 10.619 1.00 84.88 648 ARG A CA 1
ATOM 4953 C C . ARG A 1 648 ? -2.867 13.640 9.465 1.00 84.88 648 ARG A C 1
ATOM 4955 O O . ARG A 1 648 ? -1.682 13.633 9.146 1.00 84.88 648 ARG A O 1
ATOM 4962 N N . LYS A 1 649 ? -3.794 12.931 8.811 1.00 78.56 649 LYS A N 1
ATOM 4963 C CA . LYS A 1 649 ? -3.499 11.985 7.711 1.00 78.56 649 LYS A CA 1
ATOM 4964 C C . LYS A 1 649 ? -2.856 12.621 6.471 1.00 78.56 649 LYS A C 1
ATOM 4966 O O . LYS A 1 649 ? -2.119 11.946 5.760 1.00 78.56 649 LYS A O 1
ATOM 4971 N N . HIS A 1 650 ? -3.144 13.896 6.202 1.00 81.12 650 HIS A N 1
ATOM 4972 C CA . HIS A 1 650 ? -2.623 14.628 5.046 1.00 81.12 650 HIS A CA 1
ATOM 4973 C C . HIS A 1 650 ? -1.970 15.937 5.497 1.00 81.12 650 HIS A C 1
ATOM 4975 O O . HIS A 1 650 ? -2.628 16.822 6.052 1.00 81.12 650 HIS A O 1
ATOM 4981 N N . LEU A 1 651 ? -0.663 16.033 5.260 1.00 83.31 651 LEU A N 1
ATOM 4982 C CA . LEU A 1 651 ? 0.158 17.204 5.553 1.00 83.31 651 LEU A CA 1
ATOM 4983 C C . LEU A 1 651 ? 0.268 18.094 4.306 1.00 83.31 651 LEU A C 1
ATOM 4985 O O . LEU A 1 651 ? 0.341 17.577 3.191 1.00 83.31 651 LEU A O 1
ATOM 4989 N N . SER A 1 652 ? 0.300 19.414 4.487 1.00 81.88 652 SER A N 1
ATOM 4990 C CA . SER A 1 652 ? 0.612 20.361 3.405 1.00 81.88 652 SER A CA 1
ATOM 4991 C C . SER A 1 652 ? 2.090 20.285 2.997 1.00 81.88 652 SER A C 1
ATOM 4993 O O . SER A 1 652 ? 2.917 19.748 3.731 1.00 81.88 652 SER A O 1
ATOM 4995 N N . GLU A 1 653 ? 2.474 20.842 1.844 1.00 80.44 653 GLU A N 1
ATOM 4996 C CA . GLU A 1 653 ? 3.880 20.812 1.390 1.00 80.44 653 GLU A CA 1
ATOM 4997 C C . GLU A 1 653 ? 4.838 21.514 2.371 1.00 80.44 653 GLU A C 1
ATOM 4999 O O . GLU A 1 653 ? 5.967 21.059 2.583 1.00 80.44 653 GLU A O 1
ATOM 5004 N N . GLN A 1 654 ? 4.366 22.571 3.040 1.00 80.62 654 GLN A N 1
ATOM 5005 C CA . GLN A 1 654 ? 5.100 23.254 4.105 1.00 80.62 654 GLN A CA 1
ATOM 5006 C C . GLN A 1 654 ? 5.254 22.351 5.337 1.00 80.62 654 GLN A C 1
ATOM 5008 O O . GLN A 1 654 ? 6.366 22.184 5.840 1.00 80.62 654 GLN A O 1
ATOM 5013 N N . GLN A 1 655 ? 4.174 21.696 5.778 1.00 86.38 655 GLN A N 1
ATOM 5014 C CA . GLN A 1 655 ? 4.220 20.727 6.878 1.00 86.38 655 GLN A CA 1
ATOM 5015 C C . GLN A 1 655 ? 5.101 19.511 6.554 1.00 86.38 655 GLN A C 1
ATOM 5017 O O . GLN A 1 655 ? 5.838 19.059 7.423 1.00 86.38 655 GLN A O 1
ATOM 5022 N N . ILE A 1 656 ? 5.088 18.998 5.318 1.00 85.00 656 ILE A N 1
ATOM 5023 C CA . ILE A 1 656 ? 5.973 17.911 4.860 1.00 85.00 656 ILE A CA 1
ATOM 5024 C C . ILE A 1 656 ? 7.436 18.363 4.918 1.00 85.00 656 ILE A C 1
ATOM 5026 O O . ILE A 1 656 ? 8.287 17.639 5.431 1.00 85.00 656 ILE A O 1
ATOM 5030 N N . THR A 1 657 ? 7.730 19.580 4.457 1.00 83.56 657 THR A N 1
ATOM 5031 C CA . THR A 1 657 ? 9.082 20.154 4.508 1.00 83.56 657 THR A CA 1
ATOM 5032 C C . THR A 1 657 ? 9.571 20.301 5.952 1.00 83.56 657 THR A C 1
ATOM 5034 O O . THR A 1 657 ? 10.685 19.884 6.275 1.00 83.56 657 THR A O 1
ATOM 5037 N N . ASN A 1 658 ? 8.729 20.827 6.846 1.00 85.31 658 ASN A N 1
ATOM 5038 C CA . ASN A 1 658 ? 9.028 20.960 8.274 1.00 85.31 658 ASN A CA 1
ATOM 5039 C C . ASN A 1 658 ? 9.165 19.592 8.967 1.00 85.31 658 ASN A C 1
ATOM 5041 O O . ASN A 1 658 ? 10.065 19.398 9.787 1.00 85.31 658 ASN A O 1
ATOM 5045 N N . MET A 1 659 ? 8.327 18.619 8.594 1.00 87.50 659 MET A N 1
ATOM 5046 C CA . MET A 1 659 ? 8.413 17.234 9.057 1.00 87.50 659 MET A CA 1
ATOM 5047 C C . MET A 1 659 ? 9.789 16.667 8.714 1.00 87.50 659 MET A C 1
ATOM 5049 O O . MET A 1 659 ? 10.543 16.360 9.630 1.00 87.50 659 MET A O 1
ATOM 5053 N N . ILE A 1 660 ? 10.154 16.630 7.427 1.00 85.06 660 ILE A N 1
ATOM 5054 C CA . ILE A 1 660 ? 11.431 16.083 6.942 1.00 85.06 660 ILE A CA 1
ATOM 5055 C C . ILE A 1 660 ? 12.623 16.776 7.613 1.00 85.06 660 ILE A C 1
ATOM 5057 O O . ILE A 1 660 ? 13.498 16.097 8.144 1.00 85.06 660 ILE A O 1
ATOM 5061 N N . ARG A 1 661 ? 12.647 18.117 7.658 1.00 82.25 661 ARG A N 1
ATOM 5062 C CA . ARG A 1 661 ? 13.730 18.873 8.319 1.00 82.25 661 ARG A CA 1
ATOM 5063 C C . ARG A 1 661 ? 13.883 18.515 9.796 1.00 82.25 661 ARG A C 1
ATOM 5065 O O . ARG A 1 661 ? 15.000 18.445 10.287 1.00 82.25 661 ARG A O 1
ATOM 5072 N N . SER A 1 662 ? 12.775 18.297 10.502 1.00 78.94 662 SER A N 1
ATOM 5073 C CA . SER A 1 662 ? 12.799 17.997 11.936 1.00 78.94 662 SER A CA 1
ATOM 5074 C C . SER A 1 662 ? 13.080 16.522 12.259 1.00 78.94 662 SER A C 1
ATOM 5076 O O . SER A 1 662 ? 13.500 16.227 13.381 1.00 78.94 662 SER A O 1
ATOM 5078 N N . THR A 1 663 ? 12.806 15.590 11.337 1.00 84.19 663 THR A N 1
ATOM 5079 C CA . THR A 1 663 ? 12.952 14.133 11.541 1.00 84.19 663 THR A CA 1
ATOM 5080 C C . THR A 1 663 ? 14.210 13.537 10.921 1.00 84.19 663 THR A C 1
ATOM 5082 O O . THR A 1 663 ? 14.590 12.432 11.301 1.00 84.19 663 THR A O 1
ATOM 5085 N N . ALA A 1 664 ? 14.868 14.239 9.997 1.00 84.31 664 ALA A N 1
ATOM 5086 C CA . ALA A 1 664 ? 16.108 13.802 9.364 1.00 84.31 664 ALA A CA 1
ATOM 5087 C C . ALA A 1 664 ? 17.305 13.860 10.335 1.00 84.31 664 ALA A C 1
ATOM 5089 O O . ALA A 1 664 ? 18.109 14.790 10.287 1.00 84.31 664 ALA A O 1
ATOM 5090 N N . ARG A 1 665 ? 17.422 12.849 11.203 1.00 83.81 665 ARG A N 1
ATOM 5091 C CA . ARG A 1 665 ? 18.515 12.697 12.176 1.00 83.81 665 ARG A CA 1
ATOM 5092 C C . ARG A 1 665 ? 19.672 11.835 11.637 1.00 83.81 665 ARG A C 1
ATOM 5094 O O . ARG A 1 665 ? 19.391 10.814 11.001 1.00 83.81 665 ARG A O 1
ATOM 5101 N N . PRO A 1 666 ? 20.943 12.199 11.898 1.00 92.00 666 PRO A N 1
ATOM 5102 C CA . PRO A 1 666 ? 22.106 11.329 11.687 1.00 92.00 666 PRO A CA 1
ATOM 5103 C C . PRO A 1 666 ? 21.939 9.947 12.333 1.00 92.00 666 PRO A C 1
ATOM 5105 O O . PRO A 1 666 ? 21.218 9.809 13.325 1.00 92.00 666 PRO A O 1
ATOM 5108 N N . ALA A 1 667 ? 22.637 8.935 11.814 1.00 93.69 667 ALA A N 1
ATOM 5109 C CA . ALA A 1 667 ? 22.487 7.557 12.283 1.00 93.69 667 ALA A CA 1
ATOM 5110 C C . ALA A 1 667 ? 22.749 7.389 13.795 1.00 93.69 667 ALA A C 1
ATOM 5112 O O . ALA A 1 667 ? 21.879 6.832 14.468 1.00 93.69 667 ALA A O 1
ATOM 5113 N N . PRO A 1 668 ? 23.822 7.960 14.386 1.00 94.44 668 PRO A N 1
ATOM 5114 C CA . PRO A 1 668 ? 24.075 7.828 15.824 1.00 94.44 668 PRO A CA 1
ATOM 5115 C C . PRO A 1 668 ? 23.026 8.521 16.708 1.00 94.44 668 PRO A C 1
ATOM 5117 O O . PRO A 1 668 ? 22.838 8.142 17.862 1.00 94.44 668 PRO A O 1
ATOM 5120 N N . GLU A 1 669 ? 22.332 9.547 16.200 1.00 92.38 669 GLU A N 1
ATOM 5121 C CA . GLU A 1 669 ? 21.210 10.169 16.915 1.00 92.38 669 GLU A CA 1
ATOM 5122 C C . GLU A 1 669 ? 19.967 9.278 16.890 1.00 92.38 669 GLU A C 1
ATOM 5124 O O . GLU A 1 669 ? 19.371 9.062 17.944 1.00 92.38 669 GLU A O 1
ATOM 5129 N N . GLN A 1 670 ? 19.600 8.719 15.726 1.00 92.19 670 GLN A N 1
ATOM 5130 C CA . GLN A 1 670 ? 18.467 7.790 15.657 1.00 92.19 670 GLN A CA 1
ATOM 5131 C C . GLN A 1 670 ? 18.741 6.525 16.485 1.00 92.19 670 GLN A C 1
ATOM 5133 O O . GLN A 1 670 ? 17.838 6.022 17.148 1.00 92.19 670 GLN A O 1
ATOM 5138 N N . GLN A 1 671 ? 19.986 6.043 16.496 1.00 94.94 671 GLN A N 1
ATOM 5139 C CA . GLN A 1 671 ? 20.409 4.909 17.313 1.00 94.94 671 GLN A CA 1
ATOM 5140 C C . GLN A 1 671 ? 20.172 5.170 18.807 1.00 94.94 671 GLN A C 1
ATOM 5142 O O . GLN A 1 671 ? 19.576 4.330 19.475 1.00 94.94 671 GLN A O 1
ATOM 5147 N N . ARG A 1 672 ? 20.562 6.349 19.323 1.00 93.56 672 ARG A N 1
ATOM 5148 C CA . ARG A 1 672 ? 20.288 6.741 20.718 1.00 93.56 672 ARG A CA 1
ATOM 5149 C C . ARG A 1 672 ? 18.795 6.885 21.007 1.00 93.56 672 ARG A C 1
ATOM 5151 O O . ARG A 1 672 ? 18.350 6.404 22.043 1.00 93.56 672 ARG A O 1
ATOM 5158 N N . ASP A 1 673 ? 18.022 7.491 20.100 1.00 90.69 673 ASP A N 1
ATOM 5159 C CA . ASP A 1 673 ? 16.564 7.588 20.260 1.00 90.69 673 ASP A CA 1
ATOM 5160 C C . ASP A 1 673 ? 15.926 6.186 20.365 1.00 90.69 673 ASP A C 1
ATOM 5162 O O . ASP A 1 673 ? 15.079 5.959 21.225 1.00 90.69 673 ASP A O 1
ATOM 5166 N N . ILE A 1 674 ? 16.323 5.231 19.510 1.00 93.44 674 ILE A N 1
ATOM 5167 C CA . ILE A 1 674 ? 15.807 3.853 19.559 1.00 93.44 674 ILE A CA 1
ATOM 5168 C C . ILE A 1 674 ? 16.292 3.135 20.825 1.00 93.44 674 ILE A C 1
ATOM 5170 O O . ILE A 1 674 ? 15.489 2.450 21.450 1.00 93.44 674 ILE A O 1
ATOM 5174 N N . GLN A 1 675 ? 17.555 3.306 21.232 1.00 94.44 675 GLN A N 1
ATOM 5175 C CA . GLN A 1 675 ? 18.104 2.666 22.434 1.00 94.44 675 GLN A CA 1
ATOM 5176 C C . GLN A 1 675 ? 17.380 3.128 23.708 1.00 94.44 675 GLN A C 1
ATOM 5178 O O . GLN A 1 675 ? 17.032 2.306 24.550 1.00 94.44 675 GLN A O 1
ATOM 5183 N N . HIS A 1 676 ? 17.040 4.417 23.798 1.00 92.31 676 HIS A N 1
ATOM 5184 C CA . HIS A 1 676 ? 16.173 4.948 24.851 1.00 92.31 676 HIS A CA 1
ATOM 5185 C C . HIS A 1 676 ? 14.790 4.268 24.857 1.00 92.31 676 HIS A C 1
ATOM 5187 O O . HIS A 1 676 ? 14.326 3.813 25.899 1.00 92.31 676 HIS A O 1
ATOM 5193 N N . TRP A 1 677 ? 14.124 4.149 23.698 1.00 89.62 677 TRP A N 1
ATOM 5194 C CA . TRP A 1 677 ? 12.826 3.455 23.614 1.00 89.62 677 TRP A CA 1
ATOM 5195 C C . TRP A 1 677 ? 12.914 1.955 23.909 1.00 89.62 677 TRP A C 1
ATOM 5197 O O . TRP A 1 677 ? 11.976 1.400 24.477 1.00 89.62 677 TRP A O 1
ATOM 5207 N N . ALA A 1 678 ? 14.024 1.304 23.557 1.00 92.12 678 ALA A N 1
ATOM 5208 C CA . ALA A 1 678 ? 14.297 -0.082 23.912 1.00 92.12 678 ALA A CA 1
ATOM 5209 C C . ALA A 1 678 ? 14.404 -0.251 25.432 1.00 92.12 678 ALA A C 1
ATOM 5211 O O . ALA A 1 678 ? 13.735 -1.118 25.991 1.00 92.12 678 ALA A O 1
ATOM 5212 N N . GLN A 1 679 ? 15.179 0.605 26.102 1.00 93.19 679 GLN A N 1
ATOM 5213 C CA . GLN A 1 679 ? 15.346 0.599 27.557 1.00 93.19 679 GLN A CA 1
ATOM 5214 C C . GLN A 1 679 ? 14.021 0.863 28.286 1.00 93.19 679 GLN A C 1
ATOM 5216 O O . GLN A 1 679 ? 13.633 0.057 29.129 1.00 93.19 679 GLN A O 1
ATOM 5221 N N . GLU A 1 680 ? 13.279 1.908 27.908 1.00 89.00 680 GLU A N 1
ATOM 5222 C CA . GLU A 1 680 ? 11.992 2.237 28.537 1.00 89.00 680 GLU A CA 1
ATOM 5223 C C . GLU A 1 680 ? 10.941 1.141 28.340 1.00 89.00 680 GLU A C 1
ATOM 5225 O O . GLU A 1 680 ? 10.306 0.709 29.301 1.00 89.00 680 GLU A O 1
ATOM 5230 N N . MET A 1 681 ? 10.800 0.607 27.124 1.00 87.69 681 MET A N 1
ATOM 5231 C CA . MET A 1 681 ? 9.849 -0.476 26.869 1.00 87.69 681 MET A CA 1
ATOM 5232 C C . MET A 1 681 ? 10.238 -1.771 27.592 1.00 87.69 681 MET A C 1
ATOM 5234 O O . MET A 1 681 ? 9.365 -2.470 28.107 1.00 87.69 681 MET A O 1
ATOM 5238 N N . THR A 1 682 ? 11.538 -2.065 27.691 1.00 90.19 682 THR A N 1
ATOM 5239 C CA . THR A 1 682 ? 12.057 -3.199 28.468 1.00 90.19 682 THR A CA 1
ATOM 5240 C C . THR A 1 682 ? 11.754 -3.023 29.958 1.00 90.19 682 THR A C 1
ATOM 5242 O O . THR A 1 682 ? 11.292 -3.969 30.595 1.00 90.19 682 THR A O 1
ATOM 5245 N N . ARG A 1 683 ? 11.939 -1.811 30.502 1.00 91.06 683 ARG A N 1
ATOM 5246 C CA . ARG A 1 683 ? 11.622 -1.448 31.893 1.00 91.06 683 ARG A CA 1
ATOM 5247 C C . ARG A 1 683 ? 10.127 -1.585 32.200 1.00 91.06 683 ARG A C 1
ATOM 5249 O O . ARG A 1 683 ? 9.784 -2.144 33.232 1.00 91.06 683 ARG A O 1
ATOM 5256 N N . GLU A 1 684 ? 9.251 -1.121 31.307 1.00 88.00 684 GLU A N 1
ATOM 5257 C CA . GLU A 1 684 ? 7.790 -1.223 31.466 1.00 88.00 684 GLU A CA 1
ATOM 5258 C C . GLU A 1 684 ? 7.243 -2.648 31.278 1.00 88.00 684 GLU A C 1
ATOM 5260 O O . GLU A 1 684 ? 6.226 -2.999 31.873 1.00 88.00 684 GLU A O 1
ATOM 5265 N N . SER A 1 685 ? 7.878 -3.465 30.430 1.00 91.25 685 SER A N 1
ATOM 5266 C CA . SER A 1 685 ? 7.295 -4.741 29.986 1.00 91.25 685 SER A CA 1
ATOM 5267 C C . SER A 1 685 ? 7.885 -5.975 30.667 1.00 91.25 685 SER A C 1
ATOM 5269 O O . SER A 1 685 ? 7.181 -6.975 30.780 1.00 91.25 685 SER A O 1
ATOM 5271 N N . ASN A 1 686 ? 9.149 -5.964 31.113 1.00 92.19 686 ASN A N 1
ATOM 5272 C CA . ASN A 1 686 ? 9.818 -7.204 31.536 1.00 92.19 686 ASN A CA 1
ATOM 5273 C C . ASN A 1 686 ? 9.210 -7.872 32.775 1.00 92.19 686 ASN A C 1
ATOM 5275 O O . ASN A 1 686 ? 9.264 -9.094 32.863 1.00 92.19 686 ASN A O 1
ATOM 5279 N N . GLU A 1 687 ? 8.634 -7.120 33.713 1.00 93.06 687 GLU A N 1
ATOM 5280 C CA . GLU A 1 687 ? 7.950 -7.709 34.873 1.00 93.06 687 GLU A CA 1
ATOM 5281 C C . GLU A 1 687 ? 6.724 -8.522 34.427 1.00 93.06 687 GLU A C 1
ATOM 5283 O O . GLU A 1 687 ? 6.618 -9.712 34.719 1.00 93.06 687 GLU A O 1
ATOM 5288 N N . TYR A 1 688 ? 5.861 -7.908 33.612 1.00 94.19 688 TYR A N 1
ATOM 5289 C CA . TYR A 1 688 ? 4.709 -8.559 32.987 1.00 94.19 688 TYR A CA 1
ATOM 5290 C C . TYR A 1 688 ? 5.118 -9.775 32.141 1.00 94.19 688 TYR A C 1
ATOM 5292 O O . TYR A 1 688 ? 4.573 -10.865 32.309 1.00 94.19 688 TYR A O 1
ATOM 5300 N N . LEU A 1 689 ? 6.110 -9.613 31.258 1.00 93.88 689 LEU A N 1
ATOM 5301 C CA . LEU A 1 689 ? 6.573 -10.672 30.356 1.00 93.88 689 LEU A CA 1
ATOM 5302 C C . LEU A 1 689 ? 7.112 -11.893 31.114 1.00 93.88 689 LEU A C 1
ATOM 5304 O O . LEU A 1 689 ? 6.834 -13.024 30.706 1.00 93.88 689 LEU A O 1
ATOM 5308 N N . ARG A 1 690 ? 7.832 -11.681 32.225 1.00 92.69 690 ARG A N 1
ATOM 5309 C CA . ARG A 1 690 ? 8.365 -12.760 33.071 1.00 92.69 690 ARG A CA 1
ATOM 5310 C C . ARG A 1 690 ? 7.253 -13.466 33.840 1.00 92.69 690 ARG A C 1
ATOM 5312 O O . ARG A 1 690 ? 7.154 -14.687 33.762 1.00 92.69 690 ARG A O 1
ATOM 5319 N N . ASN A 1 691 ? 6.404 -12.710 34.533 1.00 91.25 691 ASN A N 1
ATOM 5320 C CA . ASN A 1 691 ? 5.408 -13.266 35.452 1.00 91.25 691 ASN A CA 1
ATOM 5321 C C . ASN A 1 691 ? 4.252 -13.958 34.701 1.00 91.25 691 ASN A C 1
ATOM 5323 O O . ASN A 1 691 ? 3.838 -15.069 35.045 1.00 91.25 691 ASN A O 1
ATOM 5327 N N . GLU A 1 692 ? 3.751 -13.328 33.637 1.00 93.25 692 GLU A N 1
ATOM 5328 C CA . GLU A 1 692 ? 2.576 -13.815 32.908 1.00 93.25 692 GLU A CA 1
ATOM 5329 C C . GLU A 1 692 ? 2.948 -14.782 31.776 1.00 93.25 692 GLU A C 1
ATOM 5331 O O . GLU A 1 692 ? 2.233 -15.758 31.562 1.00 93.25 692 GLU A O 1
ATOM 5336 N N . PHE A 1 693 ? 4.087 -14.585 31.096 1.00 92.62 693 PHE A N 1
ATOM 5337 C CA . PHE A 1 693 ? 4.456 -15.343 29.886 1.00 92.62 693 PHE A CA 1
ATOM 5338 C C . PHE A 1 693 ? 5.831 -16.029 29.935 1.00 92.62 693 PHE A C 1
ATOM 5340 O O . PHE A 1 693 ? 6.243 -16.574 28.918 1.00 92.62 693 PHE A O 1
ATOM 5347 N N . GLN A 1 694 ? 6.555 -16.014 31.064 1.00 91.56 694 GLN A N 1
ATOM 5348 C CA . GLN A 1 694 ? 7.909 -16.592 31.202 1.00 91.56 694 GLN A CA 1
ATOM 5349 C C . GLN A 1 694 ? 8.870 -16.187 30.061 1.00 91.56 694 GLN A C 1
ATOM 5351 O O . GLN A 1 694 ? 9.704 -16.965 29.591 1.00 91.56 694 GLN A O 1
ATOM 5356 N N . THR A 1 695 ? 8.740 -14.942 29.603 1.00 91.44 695 THR A N 1
ATOM 5357 C CA . THR A 1 695 ? 9.572 -14.337 28.558 1.00 91.44 695 THR A CA 1
ATOM 5358 C C . THR A 1 695 ? 10.321 -13.134 29.113 1.00 91.44 695 THR A C 1
ATOM 5360 O O . THR A 1 695 ? 9.948 -12.554 30.130 1.00 91.44 695 THR A O 1
ATOM 5363 N N . SER A 1 696 ? 11.406 -12.733 28.463 1.00 92.81 696 SER A N 1
ATOM 5364 C CA . SER A 1 696 ? 12.079 -11.475 28.782 1.00 92.81 696 SER A CA 1
ATOM 5365 C C . SER A 1 696 ? 12.727 -10.860 27.554 1.00 92.81 696 SER A C 1
ATOM 5367 O O . SER A 1 696 ? 13.138 -11.555 26.628 1.00 92.81 696 SER A O 1
ATOM 5369 N N . LEU A 1 697 ? 12.812 -9.537 27.556 1.00 93.44 697 LEU A N 1
ATOM 5370 C CA . LEU A 1 697 ? 13.409 -8.751 26.496 1.00 93.44 697 LEU A CA 1
ATOM 5371 C C . LEU A 1 697 ? 14.773 -8.213 26.939 1.00 93.44 697 LEU A C 1
ATOM 5373 O O . LEU A 1 697 ? 14.922 -7.725 28.064 1.00 93.44 697 LEU A O 1
ATOM 5377 N N . ASN A 1 698 ? 15.762 -8.294 26.050 1.00 93.25 698 ASN A N 1
ATOM 5378 C CA . ASN A 1 698 ? 17.033 -7.591 26.210 1.00 93.25 698 ASN A CA 1
ATOM 5379 C C . ASN A 1 698 ? 16.853 -6.103 25.859 1.00 93.25 698 ASN A C 1
ATOM 5381 O O . ASN A 1 698 ? 16.241 -5.795 24.843 1.00 93.25 698 ASN A O 1
ATOM 5385 N N . SER A 1 699 ? 17.406 -5.184 26.653 1.00 90.75 699 SER A N 1
ATOM 5386 C CA . SER A 1 699 ? 17.362 -3.746 26.365 1.00 90.75 699 SER A CA 1
ATOM 5387 C C . SER A 1 699 ? 18.333 -3.304 25.267 1.00 90.75 699 SER A C 1
ATOM 5389 O O . SER A 1 699 ? 18.146 -2.233 24.699 1.00 90.75 699 SER A O 1
ATOM 5391 N N . GLU A 1 700 ? 19.382 -4.075 24.972 1.00 93.94 700 GLU A N 1
ATOM 5392 C CA . GLU A 1 700 ? 20.441 -3.695 24.029 1.00 93.94 700 GLU A CA 1
ATOM 5393 C C . GLU A 1 700 ? 20.182 -4.170 22.593 1.00 93.94 700 GLU A C 1
ATOM 5395 O O . GLU A 1 700 ? 19.817 -5.323 22.352 1.00 93.94 700 GLU A O 1
ATOM 5400 N N . MET A 1 701 ? 20.450 -3.282 21.625 1.00 95.12 701 MET A N 1
ATOM 5401 C CA . MET A 1 701 ? 20.509 -3.632 20.201 1.00 95.12 701 MET A CA 1
ATOM 5402 C C . MET A 1 701 ? 21.486 -4.779 19.942 1.00 95.12 701 MET A C 1
ATOM 5404 O O . MET A 1 701 ? 22.654 -4.711 20.340 1.00 95.12 701 MET A O 1
ATOM 5408 N N . VAL A 1 702 ? 21.035 -5.787 19.194 1.00 95.75 702 VAL A N 1
ATOM 5409 C CA . VAL A 1 702 ? 21.876 -6.919 18.794 1.00 95.75 702 VAL A CA 1
ATOM 5410 C C . VAL A 1 702 ? 23.055 -6.469 17.928 1.00 95.75 702 VAL A C 1
ATOM 5412 O O . VAL A 1 702 ? 22.909 -5.660 17.002 1.00 95.75 702 VAL A O 1
ATOM 5415 N N . LYS A 1 703 ? 24.231 -7.030 18.217 1.00 95.94 703 LYS A N 1
ATOM 5416 C CA . LYS A 1 703 ? 25.415 -6.911 17.363 1.00 95.94 703 LYS A CA 1
ATOM 5417 C C . LYS A 1 703 ? 25.309 -7.920 16.228 1.00 95.94 703 LYS A C 1
ATOM 5419 O O . LYS A 1 703 ? 24.952 -9.069 16.468 1.00 95.94 703 LYS A O 1
ATOM 5424 N N . VAL A 1 704 ? 25.609 -7.497 15.008 1.00 95.69 704 VAL A N 1
ATOM 5425 C CA . VAL A 1 704 ? 25.589 -8.349 13.817 1.00 95.69 704 VAL A CA 1
ATOM 5426 C C . VAL A 1 704 ? 26.841 -8.083 12.991 1.00 95.69 704 VAL A C 1
ATOM 5428 O O . VAL A 1 704 ? 27.314 -6.949 12.911 1.00 95.69 704 VAL A O 1
ATOM 5431 N N . GLU A 1 705 ? 27.398 -9.134 12.406 1.00 94.88 705 GLU A N 1
ATOM 5432 C CA . GLU A 1 705 ? 28.502 -9.018 11.462 1.00 94.88 705 GLU A CA 1
ATOM 5433 C C . GLU A 1 705 ? 27.945 -8.861 10.046 1.00 94.88 705 GLU A C 1
ATOM 5435 O O . GLU A 1 705 ? 26.928 -9.457 9.688 1.00 94.88 705 GLU A O 1
ATOM 5440 N N . GLY A 1 706 ? 28.584 -8.013 9.249 1.00 95.69 706 GLY A N 1
ATOM 5441 C CA . GLY A 1 706 ? 28.254 -7.838 7.845 1.00 95.69 706 GLY A CA 1
ATOM 5442 C C . GLY A 1 706 ? 29.501 -7.700 6.989 1.00 95.69 706 GLY A C 1
ATOM 5443 O O . GLY A 1 706 ? 30.619 -7.577 7.490 1.00 95.69 706 GLY A O 1
ATOM 5444 N N . HIS A 1 707 ? 29.284 -7.649 5.682 1.00 95.38 707 HIS A N 1
ATOM 5445 C CA . HIS A 1 707 ? 30.328 -7.493 4.676 1.00 95.38 707 HIS A CA 1
ATOM 5446 C C . HIS A 1 707 ? 30.126 -6.191 3.902 1.00 95.38 707 HIS A C 1
ATOM 5448 O O . HIS A 1 707 ? 29.003 -5.859 3.537 1.00 95.38 707 HIS A O 1
ATOM 5454 N N . VAL A 1 708 ? 31.187 -5.436 3.614 1.00 95.56 708 VAL A N 1
ATOM 5455 C CA . VAL A 1 708 ? 31.131 -4.297 2.683 1.00 95.56 708 VAL A CA 1
ATOM 5456 C C . VAL A 1 708 ? 31.630 -4.768 1.324 1.00 95.56 708 VAL A C 1
ATOM 5458 O O . VAL A 1 708 ? 32.837 -4.928 1.121 1.00 95.56 708 VAL A O 1
ATOM 5461 N N . LEU A 1 709 ? 30.690 -5.015 0.409 1.00 93.12 709 LEU A N 1
ATOM 5462 C CA . LEU A 1 709 ? 30.979 -5.497 -0.941 1.00 93.12 709 LEU A CA 1
ATOM 5463 C C . LEU A 1 709 ? 31.833 -4.488 -1.734 1.00 93.12 709 LEU A C 1
ATOM 5465 O O . LEU A 1 709 ? 31.605 -3.276 -1.638 1.00 93.12 709 LEU A O 1
ATOM 5469 N N . PRO A 1 710 ? 32.779 -4.954 -2.570 1.00 88.81 710 PRO A N 1
ATOM 5470 C CA . PRO A 1 710 ? 33.551 -4.077 -3.440 1.00 88.81 710 PRO A CA 1
ATOM 5471 C C . PRO A 1 710 ? 32.652 -3.446 -4.512 1.00 88.81 710 PRO A C 1
ATOM 5473 O O . PRO A 1 710 ? 31.836 -4.119 -5.152 1.00 88.81 710 PRO A O 1
ATOM 5476 N N . ALA A 1 711 ? 32.813 -2.137 -4.724 1.00 83.19 711 ALA A N 1
ATOM 5477 C CA . ALA A 1 711 ? 32.120 -1.419 -5.789 1.00 83.19 711 ALA A CA 1
ATOM 5478 C C . ALA A 1 711 ? 32.597 -1.900 -7.179 1.00 83.19 711 ALA A C 1
ATOM 5480 O O . ALA A 1 711 ? 33.788 -2.186 -7.350 1.00 83.19 711 ALA A O 1
ATOM 5481 N N . PRO A 1 712 ? 31.705 -1.988 -8.185 1.00 78.25 712 PRO A N 1
ATOM 5482 C CA . PRO A 1 712 ? 32.084 -2.384 -9.538 1.00 78.25 712 PRO A CA 1
ATOM 5483 C C . PRO A 1 712 ? 33.037 -1.385 -10.199 1.00 78.25 712 PRO A C 1
ATOM 5485 O O . PRO A 1 712 ? 33.011 -0.189 -9.914 1.00 78.25 712 PRO A O 1
ATOM 5488 N N . ARG A 1 713 ? 33.824 -1.874 -11.161 1.00 75.56 713 ARG A N 1
ATOM 5489 C CA . ARG A 1 713 ? 34.493 -1.018 -12.148 1.00 75.56 713 ARG A CA 1
ATOM 5490 C C . ARG A 1 713 ? 33.460 -0.583 -13.191 1.00 75.56 713 ARG A C 1
ATOM 5492 O O . ARG A 1 713 ? 32.776 -1.431 -13.756 1.00 75.56 713 ARG A O 1
ATOM 5499 N N . ILE A 1 714 ? 33.351 0.719 -13.426 1.00 70.00 714 ILE A N 1
ATOM 5500 C CA . ILE A 1 714 ? 32.461 1.337 -14.410 1.00 70.00 714 ILE A CA 1
ATOM 5501 C C . ILE A 1 714 ? 33.301 1.760 -15.615 1.00 70.00 714 ILE A C 1
ATOM 5503 O O . ILE A 1 714 ? 34.229 2.562 -15.480 1.00 70.00 714 ILE A O 1
ATOM 5507 N N . ASN A 1 715 ? 32.937 1.254 -16.792 1.00 67.69 715 ASN A N 1
ATOM 5508 C CA . ASN A 1 715 ? 33.485 1.703 -18.068 1.00 67.69 715 ASN A CA 1
ATOM 5509 C C . ASN A 1 715 ? 32.543 2.768 -18.649 1.00 67.69 715 ASN A C 1
ATOM 5511 O O . ASN A 1 715 ? 31.339 2.531 -18.778 1.00 67.69 715 ASN A O 1
ATOM 5515 N N . LEU A 1 716 ? 33.102 3.944 -18.939 1.00 67.69 716 LEU A N 1
ATOM 5516 C CA . LEU A 1 716 ? 32.385 5.100 -19.478 1.00 67.69 716 LEU A CA 1
ATOM 5517 C C . LEU A 1 716 ? 32.613 5.150 -20.997 1.00 67.69 716 LEU A C 1
ATOM 5519 O O . LEU A 1 716 ? 32.057 4.307 -21.695 1.00 67.69 716 LEU A O 1
ATOM 5523 N N . GLY A 1 717 ? 33.448 6.050 -21.516 1.00 64.69 717 GLY A N 1
ATOM 5524 C CA . GLY A 1 717 ? 33.824 6.057 -22.930 1.00 64.69 717 GLY A CA 1
ATOM 5525 C C . GLY A 1 717 ? 34.774 4.923 -23.351 1.00 64.69 717 GLY A C 1
ATOM 5526 O O . GLY A 1 717 ? 35.482 4.358 -22.515 1.00 64.69 717 GLY A O 1
ATOM 5527 N N . PRO A 1 718 ? 34.882 4.633 -24.662 1.00 61.53 718 PRO A N 1
ATOM 5528 C CA . PRO A 1 718 ? 35.773 3.595 -25.201 1.00 61.53 718 PRO A CA 1
ATOM 5529 C C . PRO A 1 718 ? 37.275 3.897 -25.038 1.00 61.53 718 PRO A C 1
ATOM 5531 O O . PRO A 1 718 ? 38.096 2.996 -25.186 1.00 61.53 718 PRO A O 1
ATOM 5534 N N . GLN A 1 719 ? 37.644 5.147 -24.737 1.00 66.44 719 GLN A N 1
ATOM 5535 C CA . GLN A 1 719 ? 39.022 5.574 -24.443 1.00 66.44 719 GLN A CA 1
ATOM 5536 C C . GLN A 1 719 ? 39.232 5.914 -22.954 1.00 66.44 719 GLN A C 1
ATOM 5538 O O . GLN A 1 719 ? 40.326 6.302 -22.548 1.00 66.44 719 GLN A O 1
ATOM 5543 N N . ASP A 1 720 ? 38.194 5.785 -22.120 1.00 66.31 720 ASP A N 1
ATOM 5544 C CA . ASP A 1 720 ? 38.257 6.146 -20.708 1.00 66.31 720 ASP A CA 1
ATOM 5545 C C . ASP A 1 720 ? 38.816 5.008 -19.849 1.00 66.31 720 ASP A C 1
ATOM 5547 O O . ASP A 1 720 ? 38.295 3.894 -19.849 1.00 66.31 720 ASP A O 1
ATOM 5551 N N . LEU A 1 721 ? 39.809 5.315 -19.005 1.00 69.88 721 LEU A N 1
ATOM 5552 C CA . LEU A 1 721 ? 40.235 4.386 -17.952 1.00 69.88 721 LEU A CA 1
ATOM 5553 C C . LEU A 1 721 ? 39.044 4.009 -17.038 1.00 69.88 721 LEU A C 1
ATOM 5555 O O . LEU A 1 721 ? 38.348 4.933 -16.580 1.00 69.88 721 LEU A O 1
ATOM 5559 N N . PRO A 1 722 ? 38.842 2.707 -16.730 1.00 66.19 722 PRO A N 1
ATOM 5560 C CA . PRO A 1 722 ? 37.786 2.224 -15.841 1.00 66.19 722 PRO A CA 1
ATOM 5561 C C . PRO A 1 722 ? 37.799 2.907 -14.473 1.00 66.19 722 PRO A C 1
ATOM 5563 O O . PRO A 1 722 ? 38.845 3.042 -13.835 1.00 66.19 722 PRO A O 1
ATOM 5566 N N . LEU A 1 723 ? 36.622 3.308 -13.996 1.00 74.50 723 LEU A N 1
ATOM 5567 C CA . LEU A 1 723 ? 36.451 4.046 -12.746 1.00 74.50 723 LEU A CA 1
ATOM 5568 C C . LEU A 1 723 ? 35.889 3.143 -11.644 1.00 74.50 723 LEU A C 1
ATOM 5570 O O . LEU A 1 723 ? 34.957 2.384 -11.885 1.00 74.50 723 LEU A O 1
ATOM 5574 N N . VAL A 1 724 ? 36.399 3.256 -10.416 1.00 75.88 724 VAL A N 1
ATOM 5575 C CA . VAL A 1 724 ? 35.790 2.620 -9.234 1.00 75.88 724 VAL A CA 1
ATOM 5576 C C . VAL A 1 724 ? 35.082 3.699 -8.403 1.00 75.88 724 VAL A C 1
ATOM 5578 O O . VAL A 1 724 ? 35.747 4.657 -7.994 1.00 75.88 724 VAL A O 1
ATOM 5581 N N . PRO A 1 725 ? 33.766 3.577 -8.140 1.00 76.06 725 PRO A N 1
ATOM 5582 C CA . PRO A 1 725 ? 33.031 4.454 -7.232 1.00 76.06 725 PRO A CA 1
ATOM 5583 C C . PRO A 1 725 ? 33.684 4.556 -5.852 1.00 76.06 725 PRO A C 1
ATOM 5585 O O . PRO A 1 725 ? 34.095 3.550 -5.274 1.00 76.06 725 PRO A O 1
ATOM 5588 N N . ARG A 1 726 ? 33.713 5.765 -5.286 1.00 78.06 726 ARG A N 1
ATOM 5589 C CA . ARG A 1 726 ? 34.128 6.010 -3.897 1.00 78.06 726 ARG A CA 1
ATOM 5590 C C . ARG A 1 726 ? 32.913 6.424 -3.082 1.00 78.06 726 ARG A C 1
ATOM 5592 O O . ARG A 1 726 ? 32.152 7.293 -3.508 1.00 78.06 726 ARG A O 1
ATOM 5599 N N . ASP A 1 727 ? 32.695 5.751 -1.955 1.00 71.06 727 ASP A N 1
ATOM 5600 C CA . ASP A 1 727 ? 31.530 5.937 -1.081 1.00 71.06 727 ASP A CA 1
ATOM 5601 C C . ASP A 1 727 ? 30.207 6.001 -1.860 1.00 71.06 727 ASP A C 1
ATOM 5603 O O . ASP A 1 727 ? 29.389 6.904 -1.670 1.00 71.06 727 ASP A O 1
ATOM 5607 N N . GLY A 1 728 ? 30.008 5.061 -2.793 1.00 66.00 728 GLY A N 1
ATOM 5608 C CA . GLY A 1 728 ? 28.809 5.004 -3.633 1.00 66.00 728 GLY A CA 1
ATOM 5609 C C . GLY A 1 728 ? 28.613 6.243 -4.517 1.00 66.00 728 GLY A C 1
ATOM 5610 O O . GLY A 1 728 ? 27.480 6.646 -4.775 1.00 66.00 728 GLY A O 1
ATOM 5611 N N . SER A 1 729 ? 29.690 6.898 -4.951 1.00 68.94 729 SER A N 1
ATOM 5612 C CA . SER A 1 729 ? 29.627 8.092 -5.796 1.00 68.94 729 SER A CA 1
ATOM 5613 C C . SER A 1 729 ? 30.806 8.208 -6.762 1.00 68.94 729 SER A C 1
ATOM 5615 O O . SER A 1 729 ? 31.883 7.656 -6.534 1.00 68.94 729 SER A O 1
ATOM 5617 N N . TRP A 1 730 ? 30.577 8.916 -7.863 1.00 72.56 730 TRP A N 1
ATOM 5618 C CA . TRP A 1 730 ? 31.577 9.281 -8.862 1.00 72.56 730 TRP A CA 1
ATOM 5619 C C . TRP A 1 730 ? 31.134 10.569 -9.576 1.00 72.56 730 TRP A C 1
ATOM 5621 O O . TRP A 1 730 ? 30.122 11.184 -9.222 1.00 72.56 730 TRP A O 1
ATOM 5631 N N . ASP A 1 731 ? 31.879 10.999 -10.589 1.00 71.19 731 ASP A N 1
ATOM 5632 C CA . ASP A 1 731 ? 31.485 12.093 -11.471 1.00 71.19 731 ASP A CA 1
ATOM 5633 C C . ASP A 1 731 ? 32.006 11.873 -12.901 1.00 71.19 731 ASP A C 1
ATOM 5635 O O . ASP A 1 731 ? 32.762 10.939 -13.159 1.00 71.19 731 ASP A O 1
ATOM 5639 N N . MET A 1 732 ? 31.543 12.710 -13.834 1.00 67.31 732 MET A N 1
ATOM 5640 C CA . MET A 1 732 ? 31.886 12.651 -15.262 1.00 67.31 732 MET A CA 1
ATOM 5641 C C . MET A 1 732 ? 32.987 13.660 -15.654 1.00 67.31 732 MET A C 1
ATOM 5643 O O . MET A 1 732 ? 33.077 14.044 -16.820 1.00 67.31 732 MET A O 1
ATOM 5647 N N . ARG A 1 733 ? 33.788 14.183 -14.712 1.00 70.88 733 ARG A N 1
ATOM 5648 C CA . ARG A 1 733 ? 34.857 15.135 -15.063 1.00 70.88 733 ARG A CA 1
ATOM 5649 C C . ARG A 1 733 ? 35.954 14.403 -15.825 1.00 70.88 733 ARG A C 1
ATOM 5651 O O . ARG A 1 733 ? 36.474 13.400 -15.348 1.00 70.88 733 ARG A O 1
ATOM 5658 N N . ASN A 1 734 ? 36.319 14.939 -16.989 1.00 70.25 734 ASN A N 1
ATOM 5659 C CA . ASN A 1 734 ? 37.294 14.343 -17.907 1.00 70.25 734 ASN A CA 1
ATOM 5660 C C . ASN A 1 734 ? 36.905 12.910 -18.327 1.00 70.25 734 ASN A C 1
ATOM 5662 O O . ASN A 1 734 ? 37.777 12.054 -18.453 1.00 70.25 734 ASN A O 1
ATOM 5666 N N . LYS A 1 735 ? 35.597 12.656 -18.486 1.00 72.81 735 LYS A N 1
ATOM 5667 C CA . LYS A 1 735 ? 35.011 11.382 -18.922 1.00 72.81 735 LYS A CA 1
ATOM 5668 C C . LYS A 1 735 ? 33.947 11.616 -19.988 1.00 72.81 735 LYS A C 1
ATOM 5670 O O . LYS A 1 735 ? 33.207 12.599 -19.931 1.00 72.81 735 LYS A O 1
ATOM 5675 N N . SER A 1 736 ? 33.850 10.679 -20.919 1.00 74.94 736 SER A N 1
ATOM 5676 C CA . SER A 1 736 ? 32.890 10.676 -22.022 1.00 74.94 736 SER A CA 1
ATOM 5677 C C . SER A 1 736 ? 31.795 9.626 -21.816 1.00 74.94 736 SER A C 1
ATOM 5679 O O . SER A 1 736 ? 31.949 8.692 -21.033 1.00 74.94 736 SER A O 1
ATOM 5681 N N . LEU A 1 737 ? 30.656 9.806 -22.479 1.00 71.88 737 LEU A N 1
ATOM 5682 C CA . LEU A 1 737 ? 29.588 8.811 -22.557 1.00 71.88 737 LEU A CA 1
ATOM 5683 C C . LEU A 1 737 ? 30.037 7.665 -23.476 1.00 71.88 737 LEU A C 1
ATOM 5685 O O . LEU A 1 737 ? 30.755 7.901 -24.446 1.00 71.88 737 LEU A O 1
ATOM 5689 N N . HIS A 1 738 ? 29.596 6.438 -23.193 1.00 67.88 738 HIS A N 1
ATOM 5690 C CA . HIS A 1 738 ? 29.949 5.262 -23.999 1.00 67.88 738 HIS A CA 1
ATOM 5691 C C . HIS A 1 738 ? 29.488 5.378 -25.463 1.00 67.88 738 HIS A C 1
ATOM 5693 O O . HIS A 1 738 ? 30.241 5.078 -26.386 1.00 67.88 738 HIS A O 1
ATOM 5699 N N . ASP A 1 739 ? 28.244 5.811 -25.663 1.00 72.50 739 ASP A N 1
ATOM 5700 C CA . ASP A 1 739 ? 27.617 6.094 -26.953 1.00 72.50 739 ASP A CA 1
ATOM 5701 C C . ASP A 1 739 ? 26.799 7.385 -26.798 1.00 72.50 739 ASP A C 1
ATOM 5703 O O . ASP A 1 739 ? 25.757 7.415 -26.131 1.00 72.50 739 ASP A O 1
ATOM 5707 N N . GLY A 1 740 ? 27.339 8.484 -27.323 1.00 77.25 740 GLY A N 1
ATOM 5708 C CA . GLY A 1 740 ? 26.735 9.810 -27.252 1.00 77.25 740 GLY A CA 1
ATOM 5709 C C . GLY A 1 740 ? 25.831 10.067 -28.452 1.00 77.25 740 GLY A C 1
ATOM 5710 O O . GLY A 1 740 ? 26.308 10.169 -29.581 1.00 77.25 740 GLY A O 1
ATOM 5711 N N . ALA A 1 741 ? 24.533 10.228 -28.206 1.00 81.75 741 ALA A N 1
ATOM 5712 C CA . ALA A 1 741 ? 23.566 10.587 -29.230 1.00 81.75 741 ALA A CA 1
ATOM 5713 C C . ALA A 1 741 ? 23.917 11.930 -29.902 1.00 81.75 741 ALA A C 1
ATOM 5715 O O . ALA A 1 741 ? 24.540 12.825 -29.319 1.00 81.75 741 ALA A O 1
ATOM 5716 N N . ARG A 1 742 ? 23.481 12.076 -31.153 1.00 88.19 742 ARG A N 1
ATOM 5717 C CA . ARG A 1 742 ? 23.644 13.297 -31.942 1.00 88.19 742 ARG A CA 1
ATOM 5718 C C . ARG A 1 742 ? 22.300 14.008 -32.075 1.00 88.19 742 ARG A C 1
ATOM 5720 O O . ARG A 1 742 ? 21.323 13.393 -32.495 1.00 88.19 742 ARG A O 1
ATOM 5727 N N . ILE A 1 743 ? 22.271 15.286 -31.709 1.00 91.50 743 ILE A N 1
ATOM 5728 C CA . ILE A 1 743 ? 21.090 16.153 -31.693 1.00 91.50 743 ILE A CA 1
ATOM 5729 C C . ILE A 1 743 ? 21.345 17.327 -32.641 1.00 91.50 743 ILE A C 1
ATOM 5731 O O . ILE A 1 743 ? 21.909 18.349 -32.246 1.00 91.50 743 ILE A O 1
ATOM 5735 N N . ASP A 1 744 ? 20.943 17.164 -33.896 1.00 88.94 744 ASP A N 1
ATOM 5736 C CA . ASP A 1 744 ? 21.040 18.192 -34.932 1.00 88.94 744 ASP A CA 1
ATOM 5737 C C . ASP A 1 744 ? 19.834 19.151 -34.901 1.00 88.94 744 ASP A C 1
ATOM 5739 O O . ASP A 1 744 ? 19.986 20.326 -35.229 1.00 88.94 744 ASP A O 1
ATOM 5743 N N . GLN A 1 745 ? 18.649 18.686 -34.471 1.00 92.69 745 GLN A N 1
ATOM 5744 C CA . GLN A 1 745 ? 17.452 19.528 -34.320 1.00 92.69 745 GLN A CA 1
ATOM 5745 C C . GLN A 1 745 ? 16.738 19.306 -32.979 1.00 92.69 745 GLN A C 1
ATOM 5747 O O . GLN A 1 745 ? 16.272 18.208 -32.664 1.00 92.69 745 GLN A O 1
ATOM 5752 N N . TRP A 1 746 ? 16.593 20.382 -32.203 1.00 95.88 746 TRP A N 1
ATOM 5753 C CA . TRP A 1 746 ? 15.845 20.409 -30.944 1.00 95.88 746 TRP A CA 1
ATOM 5754 C C . TRP A 1 746 ? 15.122 21.745 -30.739 1.00 95.88 746 TRP A C 1
ATOM 5756 O O . TRP A 1 746 ? 15.524 22.761 -31.300 1.00 95.88 746 TRP A O 1
ATOM 5766 N N . ALA A 1 747 ? 14.060 21.749 -29.933 1.00 96.69 747 ALA A N 1
ATOM 5767 C CA . ALA A 1 747 ? 13.211 22.914 -29.669 1.00 96.69 747 ALA A CA 1
ATOM 5768 C C . ALA A 1 747 ? 13.148 23.254 -28.171 1.00 96.69 747 ALA A C 1
ATOM 5770 O O . ALA A 1 747 ? 13.299 22.371 -27.320 1.00 96.69 747 ALA A O 1
ATOM 5771 N N . LEU A 1 748 ? 12.880 24.523 -27.842 1.00 96.75 748 LEU A N 1
ATOM 5772 C CA . LEU A 1 748 ? 12.817 25.020 -26.463 1.00 96.75 748 LEU A CA 1
ATOM 5773 C C . LEU A 1 748 ? 11.504 25.773 -26.181 1.00 96.75 748 LEU A C 1
ATOM 5775 O O . LEU A 1 748 ? 11.283 26.887 -26.651 1.00 96.75 748 LEU A O 1
ATOM 5779 N N . ALA A 1 749 ? 10.636 25.187 -25.359 1.00 96.00 749 ALA A N 1
ATOM 5780 C CA . ALA A 1 749 ? 9.414 25.829 -24.877 1.00 96.00 749 ALA A CA 1
ATOM 5781 C C . ALA A 1 749 ? 9.623 26.437 -23.482 1.00 96.00 749 ALA A C 1
ATOM 5783 O O . ALA A 1 749 ? 10.133 25.768 -22.583 1.00 96.00 749 ALA A O 1
ATOM 5784 N N . CYS A 1 750 ? 9.192 27.676 -23.254 1.00 95.56 750 CYS A N 1
ATOM 5785 C CA . CYS A 1 750 ? 9.263 28.327 -21.948 1.00 95.56 750 CYS A CA 1
ATOM 5786 C C . CYS A 1 750 ? 7.868 28.649 -21.402 1.00 95.56 750 CYS A C 1
ATOM 5788 O O . CYS A 1 750 ? 7.121 29.415 -22.001 1.00 95.56 750 CYS A O 1
ATOM 5790 N N . PHE A 1 751 ? 7.521 28.087 -20.243 1.00 94.06 751 PHE A N 1
ATOM 5791 C CA . PHE A 1 751 ? 6.239 28.321 -19.567 1.00 94.06 751 PHE A CA 1
ATOM 5792 C C . PHE A 1 751 ? 6.370 29.200 -18.308 1.00 94.06 751 PHE A C 1
ATOM 5794 O O . PHE A 1 751 ? 5.378 29.440 -17.620 1.00 94.06 751 PHE A O 1
ATOM 5801 N N . ASP A 1 752 ? 7.574 29.692 -17.985 1.00 90.81 752 ASP A N 1
ATOM 5802 C CA . ASP A 1 752 ? 7.772 30.691 -16.929 1.00 90.81 752 ASP A CA 1
ATOM 5803 C C . ASP A 1 752 ? 7.945 32.091 -17.534 1.00 90.81 752 ASP A C 1
ATOM 5805 O O . ASP A 1 752 ? 8.950 32.395 -18.177 1.00 90.81 752 ASP A O 1
ATOM 5809 N N . ARG A 1 753 ? 6.968 32.969 -17.278 1.00 85.00 753 ARG A N 1
ATOM 5810 C CA . ARG A 1 753 ? 6.978 34.372 -17.725 1.00 85.00 753 ARG A CA 1
ATOM 5811 C C . ARG A 1 753 ? 8.103 35.201 -17.096 1.00 85.00 753 ARG A C 1
ATOM 5813 O O . ARG A 1 753 ? 8.400 36.276 -17.603 1.00 85.00 753 ARG A O 1
ATOM 5820 N N . GLY A 1 754 ? 8.706 34.736 -16.000 1.00 84.50 754 GLY A N 1
ATOM 5821 C CA . GLY A 1 754 ? 9.868 35.377 -15.384 1.00 84.50 754 GLY A CA 1
ATOM 5822 C C . GLY A 1 754 ? 11.182 35.153 -16.141 1.00 84.50 754 GLY A C 1
ATOM 5823 O O . GLY A 1 754 ? 12.156 35.854 -15.867 1.00 84.50 754 GLY A O 1
ATOM 5824 N N . CYS A 1 755 ? 11.228 34.206 -17.085 1.00 88.75 755 CYS A N 1
ATOM 5825 C CA . CYS A 1 755 ? 12.457 33.828 -17.772 1.00 88.75 755 CYS A CA 1
ATOM 5826 C C . CYS A 1 755 ? 12.671 34.626 -19.061 1.00 88.75 755 CYS A C 1
ATOM 5828 O O . CYS A 1 755 ? 11.860 34.567 -19.984 1.00 88.75 755 CYS A O 1
ATOM 5830 N N . ARG A 1 756 ? 13.783 35.364 -19.129 1.00 92.31 756 ARG A N 1
ATOM 5831 C CA . ARG A 1 756 ? 14.167 36.198 -20.280 1.00 92.31 756 ARG A CA 1
ATOM 5832 C C . ARG A 1 756 ? 14.866 35.371 -21.359 1.00 92.31 756 ARG A C 1
ATOM 5834 O O . ARG A 1 756 ? 15.549 34.399 -21.047 1.00 92.31 756 ARG A O 1
ATOM 5841 N N . GLU A 1 757 ? 14.772 35.808 -22.611 1.00 89.31 757 GLU A N 1
ATOM 5842 C CA . GLU A 1 757 ? 15.375 35.109 -23.755 1.00 89.31 757 GLU A CA 1
ATOM 5843 C C . GLU A 1 757 ? 16.900 34.936 -23.612 1.00 89.31 757 GLU A C 1
ATOM 5845 O O . GLU A 1 757 ? 17.434 33.866 -23.884 1.00 89.31 757 GLU A O 1
ATOM 5850 N N . GLU A 1 758 ? 17.598 35.941 -23.078 1.00 90.12 758 GLU A N 1
ATOM 5851 C CA . GLU A 1 758 ? 19.031 35.875 -22.752 1.00 90.12 758 GLU A CA 1
ATOM 5852 C C . GLU A 1 758 ? 19.376 34.698 -21.816 1.00 90.12 758 GLU A C 1
ATOM 5854 O O . GLU A 1 758 ? 20.372 34.003 -22.014 1.00 90.12 758 GLU A O 1
ATOM 5859 N N . GLN A 1 759 ? 18.520 34.416 -20.828 1.00 92.12 759 GLN A N 1
ATOM 5860 C CA . GLN A 1 759 ? 18.711 33.302 -19.894 1.00 92.12 759 GLN A CA 1
ATOM 5861 C C . GLN A 1 759 ? 18.493 31.952 -20.588 1.00 92.12 759 GLN A C 1
ATOM 5863 O O . GLN A 1 759 ? 19.230 31.004 -20.320 1.00 92.12 759 GLN A O 1
ATOM 5868 N N . LEU A 1 760 ? 17.523 31.872 -21.507 1.00 92.94 760 LEU A N 1
ATOM 5869 C CA . LEU A 1 760 ? 17.296 30.693 -22.349 1.00 92.94 760 LEU A CA 1
ATOM 5870 C C . LEU A 1 760 ? 18.483 30.449 -23.296 1.00 92.94 760 LEU A C 1
ATOM 5872 O O . LEU A 1 760 ? 18.908 29.306 -23.463 1.00 92.94 760 LEU A O 1
ATOM 5876 N N . ARG A 1 761 ? 19.062 31.515 -23.860 1.00 91.88 761 ARG A N 1
ATOM 5877 C CA . ARG A 1 761 ? 20.233 31.470 -24.748 1.00 91.88 761 ARG A CA 1
ATOM 5878 C C . ARG A 1 761 ? 21.496 31.015 -24.010 1.00 91.88 761 ARG A C 1
ATOM 5880 O O . ARG A 1 761 ? 22.156 30.086 -24.467 1.00 91.88 761 ARG A O 1
ATOM 5887 N N . ASN A 1 762 ? 21.782 31.592 -22.839 1.00 91.38 762 ASN A N 1
ATOM 5888 C CA . ASN A 1 762 ? 22.890 31.173 -21.968 1.00 91.38 762 ASN A CA 1
ATOM 5889 C C . ASN A 1 762 ? 22.744 29.700 -21.539 1.00 91.38 762 ASN A C 1
ATOM 5891 O O . ASN A 1 762 ? 23.689 28.918 -21.637 1.00 91.38 762 ASN A O 1
ATOM 5895 N N . PHE A 1 763 ? 21.534 29.291 -21.142 1.00 93.69 763 PHE A N 1
ATOM 5896 C CA . PHE A 1 763 ? 21.243 27.896 -20.818 1.00 93.69 763 PHE A CA 1
ATOM 5897 C C . PHE A 1 763 ? 21.469 26.952 -22.006 1.00 93.69 763 PHE A C 1
ATOM 5899 O O . PHE A 1 763 ? 22.092 25.909 -21.825 1.00 93.69 763 PHE A O 1
ATOM 5906 N N . SER A 1 764 ? 21.032 27.329 -23.210 1.00 93.12 764 SER A N 1
ATOM 5907 C CA . SER A 1 764 ? 21.222 26.535 -24.435 1.00 93.12 764 SER A CA 1
ATOM 5908 C C . SER A 1 764 ? 22.709 26.357 -24.768 1.00 93.12 764 SER A C 1
ATOM 5910 O O . SER A 1 764 ? 23.179 25.225 -24.896 1.00 93.12 764 SER A O 1
ATOM 5912 N N . GLY A 1 765 ? 23.481 27.450 -24.775 1.00 92.38 765 GLY A N 1
ATOM 5913 C CA . GLY A 1 765 ? 24.925 27.407 -25.029 1.00 92.38 765 GLY A CA 1
ATOM 5914 C C . GLY A 1 765 ? 25.701 26.615 -23.971 1.00 92.38 765 GLY A C 1
ATOM 5915 O O . GLY A 1 765 ? 26.560 25.794 -24.305 1.00 92.38 765 GLY A O 1
ATOM 5916 N N . GLN A 1 766 ? 25.374 26.772 -22.681 1.00 92.06 766 GLN A N 1
ATOM 5917 C CA . GLN A 1 766 ? 26.011 25.971 -21.631 1.00 92.06 766 GLN A CA 1
ATOM 5918 C C . GLN A 1 766 ? 25.618 24.488 -21.720 1.00 92.06 766 GLN A C 1
ATOM 5920 O O . GLN A 1 766 ? 26.469 23.626 -21.491 1.00 92.06 766 GLN A O 1
ATOM 5925 N N . MET A 1 767 ? 24.364 24.176 -22.062 1.00 93.00 767 MET A N 1
ATOM 5926 C CA . MET A 1 767 ? 23.897 22.804 -22.268 1.00 93.00 767 MET A CA 1
ATOM 5927 C C . MET A 1 767 ? 24.694 22.130 -23.391 1.00 93.00 767 MET A C 1
ATOM 5929 O O . MET A 1 767 ? 25.284 21.080 -23.142 1.00 93.00 767 MET A O 1
ATOM 5933 N N . ALA A 1 768 ? 24.815 22.770 -24.559 1.00 91.25 768 ALA A N 1
ATOM 5934 C CA . ALA A 1 768 ? 25.566 22.244 -25.700 1.00 91.25 768 ALA A CA 1
ATOM 5935 C C . ALA A 1 768 ? 27.080 22.113 -25.432 1.00 91.25 768 ALA A C 1
ATOM 5937 O O . ALA A 1 768 ? 27.699 21.115 -25.807 1.00 91.25 768 ALA A O 1
ATOM 5938 N N . ASN A 1 769 ? 27.692 23.075 -24.731 1.00 90.81 769 ASN A N 1
ATOM 5939 C CA . ASN A 1 769 ? 29.108 23.021 -24.339 1.00 90.81 769 ASN A CA 1
ATOM 5940 C C . ASN A 1 769 ? 29.379 21.861 -23.360 1.00 90.81 769 ASN A C 1
ATOM 5942 O O . ASN A 1 769 ? 30.298 21.067 -23.563 1.00 90.81 769 ASN A O 1
ATOM 5946 N N . VAL A 1 770 ? 28.557 21.718 -22.313 1.00 88.00 770 VAL A N 1
ATOM 5947 C CA . VAL A 1 770 ? 28.714 20.638 -21.325 1.00 88.00 770 VAL A CA 1
ATOM 5948 C C . VAL A 1 770 ? 28.404 19.270 -21.936 1.00 88.00 770 VAL A C 1
ATOM 5950 O O . VAL A 1 770 ? 29.150 18.327 -21.680 1.00 88.00 770 VAL A O 1
ATOM 5953 N N . SER A 1 771 ? 27.367 19.155 -22.772 1.00 87.69 771 SER A N 1
ATOM 5954 C CA . SER A 1 771 ? 27.024 17.895 -23.437 1.00 87.69 771 SER A CA 1
ATOM 5955 C C . SER A 1 771 ? 28.119 17.448 -24.405 1.00 87.69 771 SER A C 1
ATOM 5957 O O . SER A 1 771 ? 28.528 16.287 -24.372 1.00 87.69 771 SER A O 1
ATOM 5959 N N . SER A 1 772 ? 28.666 18.376 -25.199 1.00 86.94 772 SER A N 1
ATOM 5960 C CA . SER A 1 772 ? 29.710 18.078 -26.185 1.00 86.94 772 SER A CA 1
ATOM 5961 C C . SER A 1 772 ? 31.002 17.601 -25.522 1.00 86.94 772 SER A C 1
ATOM 5963 O O . SER A 1 772 ? 31.615 16.653 -26.006 1.00 86.94 772 SER A O 1
ATOM 5965 N N . ARG A 1 773 ? 31.373 18.165 -24.360 1.00 84.88 773 ARG A N 1
ATOM 5966 C CA . ARG A 1 773 ? 32.497 17.668 -23.536 1.00 84.88 773 ARG A CA 1
ATOM 5967 C C . ARG A 1 773 ? 32.279 16.253 -22.995 1.00 84.88 773 ARG A C 1
ATOM 5969 O O . ARG A 1 773 ? 33.252 15.568 -22.709 1.00 84.88 773 ARG A O 1
ATOM 5976 N N . GLN A 1 774 ? 31.026 15.825 -22.852 1.00 82.19 774 GLN A N 1
ATOM 5977 C CA . GLN A 1 774 ? 30.660 14.458 -22.477 1.00 82.19 774 GLN A CA 1
ATOM 5978 C C . GLN A 1 774 ? 30.448 13.546 -23.701 1.00 82.19 774 GLN A C 1
ATOM 5980 O O . GLN A 1 774 ? 30.187 12.363 -23.529 1.00 82.19 774 GLN A O 1
ATOM 5985 N N . GLY A 1 775 ? 30.560 14.051 -24.932 1.00 81.88 775 GLY A N 1
ATOM 5986 C CA . GLY A 1 775 ? 30.337 13.283 -26.163 1.00 81.88 775 GLY A CA 1
ATOM 5987 C C . GLY A 1 775 ? 28.897 13.294 -26.698 1.00 81.88 775 GLY A C 1
ATOM 5988 O O . GLY A 1 775 ? 28.680 12.830 -27.813 1.00 81.88 775 GLY A O 1
ATOM 5989 N N . LEU A 1 776 ? 27.926 13.877 -25.979 1.00 85.19 776 LEU A N 1
ATOM 5990 C CA . LEU A 1 776 ? 26.570 14.123 -26.492 1.00 85.19 776 LEU A CA 1
ATOM 5991 C C . LEU A 1 776 ? 26.590 15.385 -27.372 1.00 85.19 776 LEU A C 1
ATOM 5993 O O . LEU A 1 776 ? 26.569 16.512 -26.864 1.00 85.19 776 LEU A O 1
ATOM 5997 N N . ARG A 1 777 ? 26.654 15.206 -28.695 1.00 86.31 777 ARG A N 1
ATOM 5998 C CA . ARG A 1 777 ? 26.741 16.320 -29.654 1.00 86.31 777 ARG A CA 1
ATOM 5999 C C . ARG A 1 777 ? 25.370 16.964 -29.840 1.00 86.31 777 ARG A C 1
ATOM 6001 O O . ARG A 1 777 ? 24.421 16.279 -30.207 1.00 86.31 777 ARG A O 1
ATOM 6008 N N . MET A 1 778 ? 25.279 18.270 -29.611 1.00 89.94 778 MET A N 1
ATOM 6009 C CA . MET A 1 778 ? 24.030 19.036 -29.650 1.00 89.94 778 MET A CA 1
ATOM 6010 C C . MET A 1 778 ? 24.255 20.384 -30.338 1.00 89.94 778 MET A C 1
ATOM 6012 O O . MET A 1 778 ? 25.278 21.021 -30.084 1.00 89.94 778 MET A O 1
ATOM 6016 N N . SER A 1 779 ? 23.319 20.831 -31.182 1.00 88.75 779 SER A N 1
ATOM 6017 C CA . SER A 1 779 ? 23.368 22.185 -31.751 1.00 88.75 779 SER A CA 1
ATOM 6018 C C . SER A 1 779 ? 23.291 23.247 -30.645 1.00 88.75 779 SER A C 1
ATOM 6020 O O . SER A 1 779 ? 22.486 23.135 -29.720 1.00 88.75 779 SER A O 1
ATOM 6022 N N . GLU A 1 780 ? 24.121 24.291 -30.733 1.00 86.75 780 GLU A N 1
ATOM 6023 C CA . GLU A 1 780 ? 24.229 25.319 -29.683 1.00 86.75 780 GLU A CA 1
ATOM 6024 C C . GLU A 1 780 ? 22.929 26.111 -29.479 1.00 86.75 780 GLU A C 1
ATOM 6026 O O . GLU A 1 780 ? 22.588 26.492 -28.358 1.00 86.75 780 GLU A O 1
ATOM 6031 N N . GLN A 1 781 ? 22.186 26.324 -30.566 1.00 89.56 781 GLN A N 1
ATOM 6032 C CA . GLN A 1 781 ? 20.868 26.946 -30.552 1.00 89.56 781 GLN A CA 1
ATOM 6033 C C . GLN A 1 781 ? 19.788 25.919 -30.938 1.00 89.56 781 GLN A C 1
ATOM 6035 O O . GLN A 1 781 ? 20.038 25.063 -31.799 1.00 89.56 781 GLN A O 1
ATOM 6040 N N . PRO A 1 782 ? 18.592 25.994 -30.327 1.00 93.25 782 PRO A N 1
ATOM 6041 C CA . PRO A 1 782 ? 17.423 25.246 -30.775 1.00 93.25 782 PRO A CA 1
ATOM 6042 C C . PRO A 1 782 ? 16.889 25.809 -32.101 1.00 93.25 782 PRO A C 1
ATOM 6044 O O . PRO A 1 782 ? 17.037 26.997 -32.385 1.00 93.25 782 PRO A O 1
ATOM 6047 N N . VAL A 1 783 ? 16.193 24.980 -32.884 1.00 95.25 783 VAL A N 1
ATOM 6048 C CA . VAL A 1 783 ? 15.560 25.394 -34.155 1.00 95.25 783 VAL A CA 1
ATOM 6049 C C . VAL A 1 783 ? 14.388 26.356 -33.944 1.00 95.25 783 VAL A C 1
ATOM 6051 O O . VAL A 1 783 ? 14.026 27.108 -34.844 1.00 95.25 783 VAL A O 1
ATOM 6054 N N . VAL A 1 784 ? 13.796 26.347 -32.745 1.00 94.94 784 VAL A N 1
ATOM 6055 C CA . VAL A 1 784 ? 12.714 27.249 -32.344 1.00 94.94 784 VAL A CA 1
ATOM 6056 C C . VAL A 1 784 ? 12.692 27.444 -30.826 1.00 94.94 784 VAL A C 1
ATOM 6058 O O . VAL A 1 784 ? 12.897 26.501 -30.054 1.00 94.94 784 VAL A O 1
ATOM 6061 N N . VAL A 1 785 ? 12.400 28.676 -30.403 1.00 94.00 785 VAL A N 1
ATOM 6062 C CA . VAL A 1 785 ? 12.085 29.039 -29.015 1.00 94.00 785 VAL A CA 1
ATOM 6063 C C . VAL A 1 785 ? 10.687 29.654 -28.985 1.00 94.00 785 VAL A C 1
ATOM 6065 O O . VAL A 1 785 ? 10.396 30.539 -29.785 1.00 94.00 785 VAL A O 1
ATOM 6068 N N . ALA A 1 786 ? 9.815 29.220 -28.071 1.00 94.25 786 ALA A N 1
ATOM 6069 C CA . ALA A 1 786 ? 8.508 29.859 -27.876 1.00 94.25 786 ALA A CA 1
ATOM 6070 C C . ALA A 1 786 ? 8.079 29.912 -26.409 1.00 94.25 786 ALA A C 1
ATOM 6072 O O . ALA A 1 786 ? 8.442 29.057 -25.601 1.00 94.25 786 ALA A O 1
ATOM 6073 N N . TYR A 1 787 ? 7.245 30.902 -26.089 1.00 93.88 787 TYR A N 1
ATOM 6074 C CA . TYR A 1 787 ? 6.648 31.070 -24.768 1.00 93.88 787 TYR A CA 1
ATOM 6075 C C . TYR A 1 787 ? 5.209 30.543 -24.732 1.00 93.88 787 TYR A C 1
ATOM 6077 O O . TYR A 1 787 ? 4.346 31.030 -25.463 1.00 93.88 787 TYR A O 1
ATOM 6085 N N . GLY A 1 788 ? 4.942 29.586 -23.844 1.00 89.44 788 GLY A N 1
ATOM 6086 C CA . GLY A 1 788 ? 3.599 29.098 -23.534 1.00 89.44 788 GLY A CA 1
ATOM 6087 C C . GLY A 1 788 ? 2.982 29.859 -22.358 1.00 89.44 788 GLY A C 1
ATOM 6088 O O . GLY A 1 788 ? 3.665 30.223 -21.400 1.00 89.44 788 GLY A O 1
ATOM 6089 N N . ARG A 1 789 ? 1.672 30.108 -22.407 1.00 84.06 789 ARG A N 1
ATOM 6090 C CA . ARG A 1 789 ? 0.907 30.817 -21.367 1.00 84.06 789 ARG A CA 1
ATOM 6091 C C . ARG A 1 789 ? 0.258 29.873 -20.356 1.00 84.06 789 ARG A C 1
ATOM 6093 O O . ARG A 1 789 ? -0.076 30.345 -19.268 1.00 84.06 789 ARG A O 1
ATOM 6100 N N . GLY A 1 790 ? 0.084 28.592 -20.692 1.00 84.56 790 GLY A N 1
ATOM 6101 C CA . GLY A 1 790 ? -0.413 27.551 -19.788 1.00 84.56 790 GLY A CA 1
ATOM 6102 C C . GLY A 1 790 ? -0.589 26.181 -20.455 1.00 84.56 790 GLY A C 1
ATOM 6103 O O . GLY A 1 790 ? -0.104 25.943 -21.558 1.00 84.56 790 GLY A O 1
ATOM 6104 N N . ILE A 1 791 ? -1.315 25.282 -19.781 1.00 88.00 791 ILE A N 1
ATOM 6105 C CA . ILE A 1 791 ? -1.472 23.863 -20.162 1.00 88.00 791 ILE A CA 1
ATOM 6106 C C . ILE A 1 791 ? -1.984 23.640 -21.599 1.00 88.00 791 ILE A C 1
ATOM 6108 O O . ILE A 1 791 ? -1.503 22.748 -22.288 1.00 88.00 791 ILE A O 1
ATOM 6112 N N . ARG A 1 792 ? -2.906 24.486 -22.081 1.00 86.69 792 ARG A N 1
ATOM 6113 C CA . ARG A 1 792 ? -3.522 24.357 -23.417 1.00 86.69 792 ARG A CA 1
ATOM 6114 C C . ARG A 1 792 ? -2.537 24.584 -24.566 1.00 86.69 792 ARG A C 1
ATOM 6116 O O . ARG A 1 792 ? -2.763 24.078 -25.659 1.00 86.69 792 ARG A O 1
ATOM 6123 N N . ASP A 1 793 ? -1.461 25.327 -24.316 1.00 90.81 793 ASP A N 1
ATOM 6124 C CA . ASP A 1 793 ? -0.489 25.684 -25.351 1.00 90.81 793 ASP A CA 1
ATOM 6125 C C . ASP A 1 793 ? 0.527 24.560 -25.600 1.00 90.81 793 ASP A C 1
ATOM 6127 O O . ASP A 1 793 ? 1.241 24.588 -26.596 1.00 90.81 793 ASP A O 1
ATOM 6131 N N . VAL A 1 794 ? 0.607 23.566 -24.704 1.00 91.50 794 VAL A N 1
ATOM 6132 C CA . VAL A 1 794 ? 1.556 22.448 -24.816 1.00 91.50 794 VAL A CA 1
ATOM 6133 C C . VAL A 1 794 ? 1.275 21.635 -26.078 1.00 91.50 794 VAL A C 1
ATOM 6135 O O . VAL A 1 794 ? 2.172 21.456 -26.894 1.00 91.50 794 VAL A O 1
ATOM 6138 N N . GLU A 1 795 ? 0.035 21.167 -26.261 1.00 92.75 795 GLU A N 1
ATOM 6139 C CA . GLU A 1 795 ? -0.327 20.350 -27.426 1.00 92.75 795 GLU A CA 1
ATOM 6140 C C . GLU A 1 795 ? -0.253 21.162 -28.725 1.00 92.75 795 GLU A C 1
ATOM 6142 O O . GLU A 1 795 ? 0.338 20.705 -29.698 1.00 92.75 795 GLU A O 1
ATOM 6147 N N . SER A 1 796 ? -0.751 22.403 -28.732 1.00 92.31 796 SER A N 1
ATOM 6148 C CA . SER A 1 796 ? -0.771 23.233 -29.942 1.00 92.31 796 SER A CA 1
ATOM 6149 C C . SER A 1 796 ? 0.621 23.655 -30.424 1.00 92.31 796 SER A C 1
ATOM 6151 O O . SER A 1 796 ? 0.880 23.598 -31.626 1.00 92.31 796 SER A O 1
ATOM 6153 N N . LEU A 1 797 ? 1.538 24.031 -29.521 1.00 93.25 797 LEU A N 1
ATOM 6154 C CA . LEU A 1 797 ? 2.926 24.340 -29.888 1.00 93.25 797 LEU A CA 1
ATOM 6155 C C . LEU A 1 797 ? 3.648 23.096 -30.410 1.00 93.25 797 LEU A C 1
ATOM 6157 O O . LEU A 1 797 ? 4.342 23.159 -31.422 1.00 93.25 797 LEU A O 1
ATOM 6161 N N . PHE A 1 798 ? 3.481 21.961 -29.731 1.00 94.25 798 PHE A N 1
ATOM 6162 C CA . PHE A 1 798 ? 4.264 20.762 -30.011 1.00 94.25 798 PHE A CA 1
ATOM 6163 C C . PHE A 1 798 ? 3.794 20.073 -31.293 1.00 94.25 798 PHE A C 1
ATOM 6165 O O . PHE A 1 798 ? 4.623 19.737 -32.135 1.00 94.25 798 PHE A O 1
ATOM 6172 N N . SER A 1 799 ? 2.481 19.926 -31.492 1.00 91.44 799 SER A N 1
ATOM 6173 C CA . SER A 1 799 ? 1.920 19.389 -32.737 1.00 91.44 799 SER A CA 1
ATOM 6174 C C . SER A 1 799 ? 2.262 20.264 -33.943 1.00 91.44 799 SER A C 1
ATOM 6176 O O . SER A 1 799 ? 2.520 19.728 -35.016 1.00 91.44 799 SER A O 1
ATOM 6178 N N . LYS A 1 800 ? 2.337 21.594 -33.772 1.00 93.12 800 LYS A N 1
ATOM 6179 C CA . LYS A 1 800 ? 2.840 22.497 -34.814 1.00 93.12 800 LYS A CA 1
ATOM 6180 C C . LYS A 1 800 ? 4.313 22.216 -35.138 1.00 93.12 800 LYS A C 1
ATOM 6182 O O . LYS A 1 800 ? 4.653 22.045 -36.301 1.00 93.12 800 LYS A O 1
ATOM 6187 N N . TRP A 1 801 ? 5.180 22.114 -34.131 1.00 95.00 801 TRP A N 1
ATOM 6188 C CA . TRP A 1 801 ? 6.615 21.891 -34.348 1.00 95.00 801 TRP A CA 1
ATOM 6189 C C . TRP A 1 801 ? 6.962 20.545 -34.989 1.00 95.00 801 TRP A C 1
ATOM 6191 O O . TRP A 1 801 ? 7.937 20.481 -35.728 1.00 95.00 801 TRP A O 1
ATOM 6201 N N . VAL A 1 802 ? 6.168 19.494 -34.764 1.00 90.00 802 VAL A N 1
ATOM 6202 C CA . VAL A 1 802 ? 6.320 18.203 -35.466 1.00 90.00 802 VAL A CA 1
ATOM 6203 C C . VAL A 1 802 ? 6.129 18.361 -36.982 1.00 90.00 802 VAL A C 1
ATOM 6205 O O . VAL A 1 802 ? 6.783 17.671 -37.759 1.00 90.00 802 VAL A O 1
ATOM 6208 N N . VAL A 1 803 ? 5.244 19.271 -37.405 1.00 91.19 803 VAL A N 1
ATOM 6209 C CA . VAL A 1 803 ? 4.970 19.563 -38.822 1.00 91.19 803 VAL A CA 1
ATOM 6210 C C . VAL A 1 803 ? 5.995 20.546 -39.392 1.00 91.19 803 VAL A C 1
ATOM 6212 O O . VAL A 1 803 ? 6.539 20.299 -40.465 1.00 91.19 803 VAL A O 1
ATOM 6215 N N . ASP A 1 804 ? 6.285 21.633 -38.670 1.00 93.62 804 ASP A N 1
ATOM 6216 C CA . ASP A 1 804 ? 7.234 22.671 -39.099 1.00 93.62 804 ASP A CA 1
ATOM 6217 C C . ASP A 1 804 ? 8.687 22.149 -39.169 1.00 93.62 804 ASP A C 1
ATOM 6219 O O . ASP A 1 804 ? 9.475 22.618 -39.991 1.00 93.62 804 ASP A O 1
ATOM 6223 N N . PHE A 1 805 ? 9.050 21.179 -38.319 1.00 93.75 805 PHE A N 1
ATOM 6224 C CA . PHE A 1 805 ? 10.407 20.635 -38.195 1.00 93.75 805 PHE A CA 1
ATOM 6225 C C . PHE A 1 805 ? 10.401 19.091 -38.236 1.00 93.75 805 PHE A C 1
ATOM 6227 O O . PHE A 1 805 ? 10.539 18.443 -37.195 1.00 93.75 805 PHE A O 1
ATOM 6234 N N . PRO A 1 806 ? 10.304 18.461 -39.426 1.00 86.25 806 PRO A N 1
ATOM 6235 C CA . PRO A 1 806 ? 10.207 16.999 -39.554 1.00 86.25 806 PRO A CA 1
ATOM 6236 C C . PRO A 1 806 ? 11.405 16.206 -39.002 1.00 86.25 806 PRO A C 1
ATOM 6238 O O . PRO A 1 806 ? 11.296 15.003 -38.784 1.00 86.25 806 PRO A O 1
ATOM 6241 N N . GLY A 1 807 ? 12.554 16.860 -38.791 1.00 87.31 807 GLY A N 1
ATOM 6242 C CA . GLY A 1 807 ? 13.757 16.270 -38.199 1.00 87.31 807 GLY A CA 1
ATOM 6243 C C . GLY A 1 807 ? 13.884 16.453 -36.682 1.00 87.31 807 GLY A C 1
ATOM 6244 O O . GLY A 1 807 ? 14.939 16.141 -36.140 1.00 87.31 807 GLY A O 1
ATOM 6245 N N . LEU A 1 808 ? 12.867 16.980 -35.989 1.00 93.12 808 LEU A N 1
ATOM 6246 C CA . LEU A 1 808 ? 12.938 17.348 -34.572 1.00 93.12 808 LEU A CA 1
ATOM 6247 C C . LEU A 1 808 ? 13.138 16.134 -33.642 1.00 93.12 808 LEU A C 1
ATOM 6249 O O . LEU A 1 808 ? 12.268 15.278 -33.513 1.00 93.12 808 LEU A O 1
ATOM 6253 N N . GLN A 1 809 ? 14.266 16.096 -32.925 1.00 92.81 809 GLN A N 1
ATOM 6254 C CA . GLN A 1 809 ? 14.663 14.947 -32.094 1.00 92.81 809 GLN A CA 1
ATOM 6255 C C . GLN A 1 809 ? 14.336 15.118 -30.602 1.00 92.81 809 GLN A C 1
ATOM 6257 O O . GLN A 1 809 ? 14.177 14.133 -29.883 1.00 92.81 809 GLN A O 1
ATOM 6262 N N . LEU A 1 810 ? 14.277 16.358 -30.105 1.00 95.31 810 LEU A N 1
ATOM 6263 C CA . LEU A 1 810 ? 14.126 16.660 -28.679 1.00 95.31 810 LEU A CA 1
ATOM 6264 C C . LEU A 1 810 ? 13.344 17.958 -28.464 1.00 95.31 810 LEU A C 1
ATOM 6266 O O . LEU A 1 810 ? 13.626 18.973 -29.100 1.00 95.31 810 LEU A O 1
ATOM 6270 N N . ILE A 1 811 ? 12.440 17.961 -27.482 1.00 96.44 811 ILE A N 1
ATOM 6271 C CA . ILE A 1 811 ? 11.808 19.185 -26.975 1.00 96.44 811 ILE A CA 1
ATOM 6272 C C . ILE A 1 811 ? 12.186 19.395 -25.505 1.00 96.44 811 ILE A C 1
ATOM 6274 O O . ILE A 1 811 ? 11.845 18.600 -24.622 1.00 96.44 811 ILE A O 1
ATOM 6278 N N . MET A 1 812 ? 12.879 20.495 -25.218 1.00 95.56 812 MET A N 1
ATOM 6279 C CA . MET A 1 812 ? 13.153 20.952 -23.857 1.00 95.56 812 MET A CA 1
ATOM 6280 C C . MET A 1 812 ? 12.065 21.930 -23.403 1.00 95.56 812 MET A C 1
ATOM 6282 O O . MET A 1 812 ? 11.601 22.759 -24.181 1.00 95.56 812 MET A O 1
ATOM 6286 N N . ALA A 1 813 ? 11.646 21.842 -22.139 1.00 95.25 813 ALA A N 1
ATOM 6287 C CA . ALA A 1 813 ? 10.576 22.676 -21.594 1.00 95.25 813 ALA A CA 1
ATOM 6288 C C . ALA A 1 813 ? 10.965 23.303 -20.249 1.00 95.25 813 ALA A C 1
ATOM 6290 O O . ALA A 1 813 ? 11.233 22.588 -19.282 1.00 95.25 813 ALA A O 1
ATOM 6291 N N . VAL A 1 814 ? 10.959 24.633 -20.166 1.00 95.06 814 VAL A N 1
ATOM 6292 C CA . VAL A 1 814 ? 11.188 25.383 -18.924 1.00 95.06 814 VAL A CA 1
ATOM 6293 C C . VAL A 1 814 ? 9.868 25.549 -18.181 1.00 95.06 814 VAL A C 1
ATOM 6295 O O . VAL A 1 814 ? 8.894 26.062 -18.727 1.00 95.06 814 VAL A O 1
ATOM 6298 N N . LEU A 1 815 ? 9.837 25.097 -16.930 1.00 93.69 815 LEU A N 1
ATOM 6299 C CA . LEU A 1 815 ? 8.631 24.933 -16.125 1.00 93.69 815 LEU A CA 1
ATOM 6300 C C . LEU A 1 815 ? 8.649 25.887 -14.919 1.00 93.69 815 LEU A C 1
ATOM 6302 O O . LEU A 1 815 ? 9.658 25.927 -14.202 1.00 93.69 815 LEU A O 1
ATOM 6306 N N . PRO A 1 816 ? 7.552 26.617 -14.651 1.00 89.56 816 PRO A N 1
ATOM 6307 C CA . PRO A 1 816 ? 7.444 27.490 -13.486 1.00 89.56 816 PRO A CA 1
ATOM 6308 C C . PRO A 1 816 ? 7.382 26.677 -12.184 1.00 89.56 816 PRO A C 1
ATOM 6310 O O . PRO A 1 816 ? 6.872 25.560 -12.147 1.00 89.56 816 PRO A O 1
ATOM 6313 N N . GLU A 1 817 ? 7.852 27.248 -11.073 1.00 80.06 817 GLU A N 1
ATOM 6314 C CA . GLU A 1 817 ? 7.850 26.539 -9.778 1.00 80.06 817 GLU A CA 1
ATOM 6315 C C . GLU A 1 817 ? 6.452 26.352 -9.167 1.00 80.06 817 GLU A C 1
ATOM 6317 O O . GLU A 1 817 ? 6.235 25.422 -8.389 1.00 80.06 817 GLU A O 1
ATOM 6322 N N . ARG A 1 818 ? 5.514 27.254 -9.486 1.00 76.56 818 ARG A N 1
ATOM 6323 C CA . ARG A 1 818 ? 4.188 27.318 -8.847 1.00 76.56 818 ARG A CA 1
ATOM 6324 C C . ARG A 1 818 ? 3.123 26.484 -9.560 1.00 76.56 818 ARG A C 1
ATOM 6326 O O . ARG A 1 818 ? 2.257 25.936 -8.884 1.00 76.56 818 ARG A O 1
ATOM 6333 N N . ASP A 1 819 ? 3.182 26.378 -10.888 1.00 78.00 819 ASP A N 1
ATOM 6334 C CA . ASP A 1 819 ? 2.215 25.599 -11.667 1.00 78.00 819 ASP A CA 1
ATOM 6335 C C . ASP A 1 819 ? 2.758 24.198 -11.970 1.00 78.00 819 ASP A C 1
ATOM 6337 O O . ASP A 1 819 ? 3.667 24.005 -12.777 1.00 78.00 819 ASP A O 1
ATOM 6341 N N . LYS A 1 820 ? 2.174 23.204 -11.297 1.00 79.12 820 LYS A N 1
ATOM 6342 C CA . LYS A 1 820 ? 2.544 21.791 -11.424 1.00 79.12 820 LYS A CA 1
ATOM 6343 C C . LYS A 1 820 ? 1.710 21.037 -12.467 1.00 79.12 820 LYS A C 1
ATOM 6345 O O . LYS A 1 820 ? 1.992 19.865 -12.699 1.00 79.12 820 LYS A O 1
ATOM 6350 N N . GLN A 1 821 ? 0.705 21.664 -13.090 1.00 83.38 821 GLN A N 1
ATOM 6351 C CA . GLN A 1 821 ? -0.187 21.005 -14.058 1.00 83.38 821 GLN A CA 1
ATOM 6352 C C . GLN A 1 821 ? 0.435 20.888 -15.459 1.00 83.38 821 GLN A C 1
ATOM 6354 O O . GLN A 1 821 ? 0.088 19.983 -16.214 1.00 83.38 821 GLN A O 1
ATOM 6359 N N . ILE A 1 822 ? 1.411 21.742 -15.779 1.00 88.25 822 ILE A N 1
ATOM 6360 C CA . ILE A 1 822 ? 2.086 21.769 -17.086 1.00 88.25 822 ILE A CA 1
ATOM 6361 C C . ILE A 1 822 ? 2.972 20.527 -17.302 1.00 88.25 822 ILE A C 1
ATOM 6363 O O . ILE A 1 822 ? 3.054 20.021 -18.415 1.00 88.25 822 ILE A O 1
ATOM 6367 N N . TYR A 1 823 ? 3.617 19.987 -16.258 1.00 88.62 823 TYR A N 1
ATOM 6368 C CA . TYR A 1 823 ? 4.509 18.822 -16.405 1.00 88.62 823 TYR A CA 1
ATOM 6369 C C . TYR A 1 823 ? 3.783 17.504 -16.764 1.00 88.62 823 TYR A C 1
ATOM 6371 O O . TYR A 1 823 ? 4.264 16.803 -17.656 1.00 88.62 823 TYR A O 1
ATOM 6379 N N . PRO A 1 824 ? 2.643 17.142 -16.137 1.00 86.62 824 PRO A N 1
ATOM 6380 C CA . PRO A 1 824 ? 1.812 16.033 -16.605 1.00 86.62 824 PRO A CA 1
ATOM 6381 C C . PRO A 1 824 ? 1.409 16.163 -18.076 1.00 86.62 824 PRO A C 1
ATOM 6383 O O . PRO A 1 824 ? 1.480 15.178 -18.804 1.00 86.62 824 PRO A O 1
ATOM 6386 N N . GLU A 1 825 ? 1.050 17.367 -18.527 1.00 91.38 825 GLU A N 1
ATOM 6387 C CA . GLU A 1 825 ? 0.627 17.600 -19.911 1.00 91.38 825 GLU A CA 1
ATOM 6388 C C . GLU A 1 825 ? 1.788 17.518 -20.903 1.00 91.38 825 GLU A C 1
ATOM 6390 O O . GLU A 1 825 ? 1.680 16.831 -21.915 1.00 91.38 825 GLU A O 1
ATOM 6395 N N . LEU A 1 826 ? 2.937 18.117 -20.563 1.00 91.69 826 LEU A N 1
ATOM 6396 C CA . LEU A 1 826 ? 4.201 17.950 -21.286 1.00 91.69 826 LEU A CA 1
ATOM 6397 C C . LEU A 1 826 ? 4.493 16.469 -21.547 1.00 91.69 826 LEU A C 1
ATOM 6399 O O . LEU A 1 826 ? 4.944 16.102 -22.633 1.00 91.69 826 LEU A O 1
ATOM 6403 N N . LYS A 1 827 ? 4.222 15.621 -20.546 1.00 88.25 827 LYS A N 1
ATOM 6404 C CA . LYS A 1 827 ? 4.405 14.179 -20.658 1.00 88.25 827 LYS A CA 1
ATOM 6405 C C . LYS A 1 827 ? 3.298 13.456 -21.406 1.00 88.25 827 LYS A C 1
ATOM 6407 O O . LYS A 1 827 ? 3.622 12.593 -22.212 1.00 88.25 827 LYS A O 1
ATOM 6412 N N . ARG A 1 828 ? 2.029 13.834 -21.239 1.00 90.81 828 ARG A N 1
ATOM 6413 C CA . ARG A 1 828 ? 0.934 13.284 -22.049 1.00 90.81 828 ARG A CA 1
ATOM 6414 C C . ARG A 1 828 ? 1.172 13.537 -23.538 1.00 90.81 828 ARG A C 1
ATOM 6416 O O . ARG A 1 828 ? 1.070 12.599 -24.320 1.00 90.81 828 ARG A O 1
ATOM 6423 N N . VAL A 1 829 ? 1.490 14.777 -23.909 1.00 89.62 829 VAL A N 1
ATOM 6424 C CA . VAL A 1 829 ? 1.693 15.187 -25.304 1.00 89.62 829 VAL A CA 1
ATOM 6425 C C . VAL A 1 829 ? 2.954 14.539 -25.872 1.00 89.62 829 VAL A C 1
ATOM 6427 O O . VAL A 1 829 ? 2.871 13.830 -26.871 1.00 89.62 829 VAL A O 1
ATOM 6430 N N . GLY A 1 830 ? 4.103 14.714 -25.209 1.00 87.56 830 GLY A N 1
ATOM 6431 C CA . GLY A 1 830 ? 5.376 14.154 -25.669 1.00 87.56 830 GLY A CA 1
ATOM 6432 C C . GLY A 1 830 ? 5.349 12.635 -25.823 1.00 87.56 830 GLY A C 1
ATOM 6433 O O . GLY A 1 830 ? 5.670 12.120 -26.889 1.00 87.56 830 GLY A O 1
ATOM 6434 N N . ASP A 1 831 ? 4.922 11.928 -24.775 1.00 82.94 831 ASP A N 1
ATOM 6435 C CA . ASP A 1 831 ? 5.081 10.476 -24.701 1.00 82.94 831 ASP A CA 1
ATOM 6436 C C . ASP A 1 831 ? 3.920 9.714 -25.394 1.00 82.94 831 ASP A C 1
ATOM 6438 O O . ASP A 1 831 ? 4.140 8.591 -25.840 1.00 82.94 831 ASP A O 1
ATOM 6442 N N . ASN A 1 832 ? 2.709 10.297 -25.527 1.00 79.69 832 ASN A N 1
ATOM 6443 C CA . ASN A 1 832 ? 1.535 9.609 -26.113 1.00 79.69 832 ASN A CA 1
ATOM 6444 C C . ASN A 1 832 ? 0.924 10.254 -27.373 1.00 79.69 832 ASN A C 1
ATOM 6446 O O . ASN A 1 832 ? 0.162 9.574 -28.057 1.00 79.69 832 ASN A O 1
ATOM 6450 N N . VAL A 1 833 ? 1.161 11.543 -27.657 1.00 85.12 833 VAL A N 1
ATOM 6451 C CA . VAL A 1 833 ? 0.526 12.243 -28.800 1.00 85.12 833 VAL A CA 1
ATOM 6452 C C . VAL A 1 833 ? 1.497 12.402 -29.965 1.00 85.12 833 VAL A C 1
ATOM 6454 O O . VAL A 1 833 ? 1.141 12.075 -31.092 1.00 85.12 833 VAL A O 1
ATOM 6457 N N . ILE A 1 834 ? 2.713 12.891 -29.702 1.00 89.38 834 ILE A N 1
ATOM 6458 C CA . ILE A 1 834 ? 3.689 13.209 -30.759 1.00 89.38 834 ILE A CA 1
ATOM 6459 C C . ILE A 1 834 ? 4.881 12.247 -30.838 1.00 89.38 834 ILE A C 1
ATOM 6461 O O . ILE A 1 834 ? 5.579 12.234 -31.845 1.00 89.38 834 ILE A O 1
ATOM 6465 N N . GLY A 1 835 ? 5.154 11.467 -29.788 1.00 84.12 835 GLY A N 1
ATOM 6466 C CA . GLY A 1 835 ? 6.256 10.496 -29.757 1.00 84.12 835 GLY A CA 1
ATOM 6467 C C . GLY A 1 835 ? 7.675 11.087 -29.699 1.00 84.12 835 GLY A C 1
ATOM 6468 O O . GLY A 1 835 ? 8.637 10.322 -29.706 1.00 84.12 835 GLY A O 1
ATOM 6469 N N . ILE A 1 836 ? 7.838 12.414 -29.618 1.00 88.25 836 ILE A N 1
ATOM 6470 C CA . ILE A 1 836 ? 9.156 13.063 -29.515 1.00 88.25 836 ILE A CA 1
ATOM 6471 C C . ILE A 1 836 ? 9.619 13.111 -28.046 1.00 88.25 836 ILE A C 1
ATOM 6473 O O . ILE A 1 836 ? 8.870 13.572 -27.175 1.00 88.25 836 ILE A O 1
ATOM 6477 N N . PRO A 1 837 ? 10.875 12.724 -27.745 1.00 89.62 837 PRO A N 1
ATOM 6478 C CA . PRO A 1 837 ? 11.495 12.904 -26.437 1.00 89.62 837 PRO A CA 1
ATOM 6479 C C . PRO A 1 837 ? 11.329 14.309 -25.833 1.00 89.62 837 PRO A C 1
ATOM 6481 O O . PRO A 1 837 ? 11.762 15.317 -26.391 1.00 89.62 837 PRO A O 1
ATOM 6484 N N . THR A 1 838 ? 10.768 14.373 -24.621 1.00 93.19 838 THR A N 1
ATOM 6485 C CA . THR A 1 838 ? 10.574 15.626 -23.863 1.00 93.19 838 THR A CA 1
ATOM 6486 C C . THR A 1 838 ? 11.441 15.705 -22.602 1.00 93.19 838 THR A C 1
ATOM 6488 O O . THR A 1 838 ? 11.535 14.743 -21.826 1.00 93.19 838 THR A O 1
ATOM 6491 N N . GLN A 1 839 ? 12.052 16.866 -22.328 1.00 93.25 839 GLN A N 1
ATOM 6492 C CA . GLN A 1 839 ? 12.865 17.126 -21.128 1.00 93.25 839 GLN A CA 1
ATOM 6493 C C . GLN A 1 839 ? 12.452 18.422 -20.406 1.00 93.25 839 GLN A C 1
ATOM 6495 O O . GLN A 1 839 ? 12.805 19.523 -20.813 1.00 93.25 839 GLN A O 1
ATOM 6500 N N . GLY A 1 840 ? 11.750 18.280 -19.277 1.00 91.81 840 GLY A N 1
ATOM 6501 C CA . GLY A 1 840 ? 11.372 19.400 -18.407 1.00 91.81 840 GLY A CA 1
ATOM 6502 C C . GLY A 1 840 ? 12.506 19.883 -17.487 1.00 91.81 840 GLY A C 1
ATOM 6503 O O . GLY A 1 840 ? 13.231 19.067 -16.915 1.00 91.81 840 GLY A O 1
ATOM 6504 N N . VAL A 1 841 ? 12.638 21.195 -17.297 1.00 93.25 841 VAL A N 1
ATOM 6505 C CA . VAL A 1 841 ? 13.628 21.854 -16.422 1.00 93.25 841 VAL A CA 1
ATOM 6506 C C . VAL A 1 841 ? 12.921 22.945 -15.608 1.00 93.25 841 VAL A C 1
ATOM 6508 O O . VAL A 1 841 ? 12.141 23.708 -16.161 1.00 93.25 841 VAL A O 1
ATOM 6511 N N . GLN A 1 842 ? 13.153 23.041 -14.294 1.00 91.12 842 GLN A N 1
ATOM 6512 C CA . GLN A 1 842 ? 12.567 24.120 -13.475 1.00 91.12 842 GLN A CA 1
ATOM 6513 C C . GLN A 1 842 ? 13.237 25.469 -13.774 1.00 91.12 842 GLN A C 1
ATOM 6515 O O . GLN A 1 842 ? 14.455 25.524 -13.918 1.00 91.12 842 GLN A O 1
ATOM 6520 N N . SER A 1 843 ? 12.490 26.570 -13.797 1.00 91.44 843 SER A N 1
ATOM 6521 C CA . SER A 1 843 ? 13.028 27.885 -14.177 1.00 91.44 843 SER A CA 1
ATOM 6522 C C . SER A 1 843 ? 14.200 28.378 -13.313 1.00 91.44 843 SER A C 1
ATOM 6524 O O . SER A 1 843 ? 15.201 28.827 -13.863 1.00 91.44 843 SER A O 1
ATOM 6526 N N . LYS A 1 844 ? 14.194 28.162 -11.989 1.00 89.19 844 LYS A N 1
ATOM 6527 C CA . LYS A 1 844 ? 15.361 28.451 -11.115 1.00 89.19 844 LYS A CA 1
ATOM 6528 C C . LYS A 1 844 ? 16.669 27.773 -11.535 1.00 89.19 844 LYS A C 1
ATOM 6530 O O . LYS A 1 844 ? 17.763 28.269 -11.254 1.00 89.19 844 LYS A O 1
ATOM 6535 N N . ASN A 1 845 ? 16.567 26.625 -12.197 1.00 89.94 845 ASN A N 1
ATOM 6536 C CA . ASN A 1 845 ? 17.715 25.876 -12.680 1.00 89.94 845 ASN A CA 1
ATOM 6537 C C . ASN A 1 845 ? 18.265 26.474 -13.985 1.00 89.94 845 ASN A C 1
ATOM 6539 O O . ASN A 1 845 ? 19.468 26.407 -14.214 1.00 89.94 845 ASN A O 1
ATOM 6543 N N . VAL A 1 846 ? 17.399 27.101 -14.789 1.00 90.62 846 VAL A N 1
ATOM 6544 C CA . VAL A 1 846 ? 17.777 27.922 -15.949 1.00 90.62 846 VAL A CA 1
ATOM 6545 C C . VAL A 1 846 ? 18.415 29.229 -15.470 1.00 90.62 846 VAL A C 1
ATOM 6547 O O . VAL A 1 846 ? 19.505 29.560 -15.916 1.00 90.62 846 VAL A O 1
ATOM 6550 N N . TYR A 1 847 ? 17.825 29.913 -14.478 1.00 88.56 847 TYR A N 1
ATOM 6551 C CA . TYR A 1 847 ? 18.381 31.153 -13.907 1.00 88.56 847 TYR A CA 1
ATOM 6552 C C . TYR A 1 847 ? 19.787 30.973 -13.325 1.00 88.56 847 TYR A C 1
ATOM 6554 O O . TYR A 1 847 ? 20.633 31.848 -13.471 1.00 88.56 847 TYR A O 1
ATOM 6562 N N . SER A 1 848 ? 20.033 29.850 -12.643 1.00 85.88 848 SER A N 1
ATOM 6563 C CA . SER A 1 848 ? 21.329 29.575 -12.009 1.00 85.88 848 SER A CA 1
ATOM 6564 C C . SER A 1 848 ? 22.338 28.864 -12.912 1.00 85.88 848 SER A C 1
ATOM 6566 O O . SER A 1 848 ? 23.500 28.787 -12.520 1.00 85.88 848 SER A O 1
ATOM 6568 N N . CYS A 1 849 ? 21.898 28.338 -14.065 1.00 86.25 849 CYS A N 1
ATOM 6569 C CA . CYS A 1 849 ? 22.695 27.749 -15.147 1.00 86.25 849 CYS A CA 1
ATOM 6570 C C . CYS A 1 849 ? 24.018 27.102 -14.683 1.00 86.25 849 CYS A C 1
ATOM 6572 O O . CYS A 1 849 ? 25.114 27.580 -14.984 1.00 86.25 849 CYS A O 1
ATOM 6574 N N . LYS A 1 850 ? 23.920 26.048 -13.863 1.00 88.75 850 LYS A N 1
ATOM 6575 C CA . LYS A 1 850 ? 25.091 25.409 -13.239 1.00 88.75 850 LYS A CA 1
ATOM 6576 C C . LYS A 1 850 ? 25.599 24.234 -14.090 1.00 88.75 850 LYS A C 1
ATOM 6578 O O . LYS A 1 850 ? 24.823 23.295 -14.288 1.00 88.75 850 LYS A O 1
ATOM 6583 N N . PRO A 1 851 ? 26.897 24.158 -14.452 1.00 85.06 851 PRO A N 1
ATOM 6584 C CA . PRO A 1 851 ? 27.423 23.101 -15.328 1.00 85.06 851 PRO A CA 1
ATOM 6585 C C . PRO A 1 851 ? 27.134 21.668 -14.854 1.00 85.06 851 PRO A C 1
ATOM 6587 O O . PRO A 1 851 ? 26.784 20.802 -15.652 1.00 85.06 851 PRO A O 1
ATOM 6590 N N . HIS A 1 852 ? 27.183 21.422 -13.539 1.00 81.06 852 HIS A N 1
ATOM 6591 C CA . HIS A 1 852 ? 26.864 20.118 -12.944 1.00 81.06 852 HIS A CA 1
ATOM 6592 C C . HIS A 1 852 ? 25.411 19.662 -13.185 1.00 81.06 852 HIS A C 1
ATOM 6594 O O . HIS A 1 852 ? 25.089 18.485 -13.045 1.00 81.06 852 HIS A O 1
ATOM 6600 N N . LEU A 1 853 ? 24.499 20.589 -13.496 1.00 83.06 853 LEU A N 1
ATOM 6601 C CA . LEU A 1 853 ? 23.109 20.278 -13.796 1.00 83.06 853 LEU A CA 1
ATOM 6602 C C . LEU A 1 853 ? 22.981 19.907 -15.267 1.00 83.06 853 LEU A C 1
ATOM 6604 O O . LEU A 1 853 ? 22.361 18.893 -15.560 1.00 83.06 853 LEU A O 1
ATOM 6608 N N . CYS A 1 854 ? 23.595 20.686 -16.159 1.00 86.44 854 CYS A N 1
ATOM 6609 C CA . CYS A 1 854 ? 23.662 20.380 -17.585 1.00 86.44 854 CYS A CA 1
ATOM 6610 C C . CYS A 1 854 ? 24.279 18.990 -17.806 1.00 86.44 854 CYS A C 1
ATOM 6612 O O . CYS A 1 854 ? 23.707 18.190 -18.533 1.00 86.44 854 CYS A O 1
ATOM 6614 N N . ALA A 1 855 ? 25.327 18.629 -17.057 1.00 82.00 855 ALA A N 1
ATOM 6615 C CA . ALA A 1 855 ? 25.895 17.278 -17.064 1.00 82.00 855 ALA A CA 1
ATOM 6616 C C . ALA A 1 855 ? 24.876 16.180 -16.676 1.00 82.00 855 ALA A C 1
ATOM 6618 O O . ALA A 1 855 ? 24.787 15.147 -17.332 1.00 82.00 855 ALA A O 1
ATOM 6619 N N . ASN A 1 856 ? 24.059 16.403 -15.639 1.00 81.56 856 ASN A N 1
ATOM 6620 C CA . ASN A 1 856 ? 23.001 15.458 -15.250 1.00 81.56 856 ASN A CA 1
ATOM 6621 C C . ASN A 1 856 ? 21.794 15.471 -16.213 1.00 81.56 856 ASN A C 1
ATOM 6623 O O . ASN A 1 856 ? 21.081 14.476 -16.318 1.00 81.56 856 ASN A O 1
ATOM 6627 N N . LEU A 1 857 ? 21.537 16.580 -16.913 1.00 86.25 857 LEU A N 1
ATOM 6628 C CA . LEU A 1 857 ? 20.520 16.656 -17.964 1.00 86.25 857 LEU A CA 1
ATOM 6629 C C . LEU A 1 857 ? 20.980 15.926 -19.231 1.00 86.25 857 LEU A C 1
ATOM 6631 O O . LEU A 1 857 ? 20.169 15.213 -19.814 1.00 86.25 857 LEU A O 1
ATOM 6635 N N . ALA A 1 858 ? 22.260 16.026 -19.602 1.00 86.12 858 ALA A N 1
ATOM 6636 C CA . ALA A 1 858 ? 22.852 15.308 -20.729 1.00 86.12 858 ALA A CA 1
ATOM 6637 C C . ALA A 1 858 ? 22.681 13.791 -20.580 1.00 86.12 858 ALA A C 1
ATOM 6639 O O . ALA A 1 858 ? 22.171 13.162 -21.502 1.00 86.12 858 ALA A O 1
ATOM 6640 N N . LEU A 1 859 ? 22.976 13.225 -19.397 1.00 75.19 859 LEU A N 1
ATOM 6641 C CA . LEU A 1 859 ? 22.731 11.803 -19.091 1.00 75.19 859 LEU A CA 1
ATOM 6642 C C . LEU A 1 859 ? 21.286 11.379 -19.418 1.00 75.19 859 LEU A C 1
ATOM 6644 O O . LEU A 1 859 ? 21.058 10.353 -20.055 1.00 75.19 859 LEU A O 1
ATOM 6648 N N . LYS A 1 860 ? 20.310 12.208 -19.031 1.00 79.38 860 LYS A N 1
ATOM 6649 C CA . LYS A 1 860 ? 18.874 11.936 -19.205 1.00 79.38 860 LYS A CA 1
ATOM 6650 C C . LYS A 1 860 ? 18.376 12.173 -20.626 1.00 79.38 860 LYS A C 1
ATOM 6652 O O . LYS A 1 860 ? 17.364 11.596 -21.013 1.00 79.38 860 LYS A O 1
ATOM 6657 N N . ILE A 1 861 ? 19.023 13.066 -21.369 1.00 84.00 861 ILE A N 1
ATOM 6658 C CA . ILE A 1 861 ? 18.732 13.334 -22.780 1.00 84.00 861 ILE A CA 1
ATOM 6659 C C . ILE A 1 861 ? 19.297 12.196 -23.637 1.00 84.00 861 ILE A C 1
ATOM 6661 O O . ILE A 1 861 ? 18.574 11.668 -24.477 1.00 84.00 861 ILE A O 1
ATOM 6665 N N . ASN A 1 862 ? 20.529 11.760 -23.365 1.00 82.69 862 ASN A N 1
ATOM 6666 C CA . ASN A 1 862 ? 21.198 10.684 -24.093 1.00 82.69 862 ASN A CA 1
ATOM 6667 C C . ASN A 1 862 ? 20.405 9.367 -24.033 1.00 82.69 862 ASN A C 1
ATOM 6669 O O . ASN A 1 862 ? 20.050 8.825 -25.078 1.00 82.69 862 ASN A O 1
ATOM 6673 N N . SER A 1 863 ? 20.010 8.926 -22.829 1.00 70.69 863 SER A N 1
ATOM 6674 C CA . SER A 1 863 ? 19.156 7.739 -22.641 1.00 70.69 863 SER A CA 1
ATOM 6675 C C . SER A 1 863 ? 17.831 7.817 -23.411 1.00 70.69 863 SER A C 1
ATOM 6677 O O . SER A 1 863 ? 17.405 6.840 -24.022 1.00 70.69 863 SER A O 1
ATOM 6679 N N . LYS A 1 864 ? 17.173 8.987 -23.447 1.00 76.44 864 LYS A N 1
ATOM 6680 C CA . LYS A 1 864 ? 15.903 9.167 -24.183 1.00 76.44 864 LYS A CA 1
ATOM 6681 C C . LYS A 1 864 ? 16.047 9.086 -25.698 1.00 76.44 864 LYS A C 1
ATOM 6683 O O . LYS A 1 864 ? 15.066 8.803 -26.374 1.00 76.44 864 LYS A O 1
ATOM 6688 N N . LEU A 1 865 ? 17.239 9.368 -26.209 1.00 77.94 865 LEU A N 1
ATOM 6689 C CA . LEU A 1 865 ? 17.581 9.284 -27.626 1.00 77.94 865 LEU A CA 1
ATOM 6690 C C . LEU A 1 865 ? 18.211 7.927 -27.985 1.00 77.94 865 LEU A C 1
ATOM 6692 O O . LEU A 1 865 ? 18.679 7.744 -29.104 1.00 77.94 865 LEU A O 1
ATOM 6696 N N . GLY A 1 866 ? 18.222 6.970 -27.049 1.00 65.00 866 GLY A N 1
ATOM 6697 C CA . GLY A 1 866 ? 18.749 5.622 -27.259 1.00 65.00 866 GLY A CA 1
ATOM 6698 C C . GLY A 1 866 ? 20.275 5.505 -27.205 1.00 65.00 866 GLY A C 1
ATOM 6699 O O . GLY A 1 866 ? 20.790 4.426 -27.514 1.00 65.00 866 GLY A O 1
ATOM 6700 N N . GLY A 1 867 ? 20.978 6.573 -26.812 1.00 66.38 867 GLY A N 1
ATOM 6701 C CA . GLY A 1 867 ? 22.412 6.556 -26.519 1.00 66.38 867 GLY A CA 1
ATOM 6702 C C . GLY A 1 867 ? 22.721 5.856 -25.193 1.00 66.38 867 GLY A C 1
ATOM 6703 O O . GLY A 1 867 ? 21.843 5.639 -24.357 1.00 66.38 867 GLY A O 1
ATOM 6704 N N . ILE A 1 868 ? 23.986 5.487 -24.999 1.00 61.44 868 ILE A N 1
ATOM 6705 C CA . ILE A 1 868 ? 24.464 4.689 -23.866 1.00 61.44 868 ILE A CA 1
ATOM 6706 C C . ILE A 1 868 ? 25.402 5.558 -23.024 1.00 61.44 868 ILE A C 1
ATOM 6708 O O . ILE A 1 868 ? 26.484 5.933 -23.463 1.00 61.44 868 ILE A O 1
ATOM 6712 N N . ASN A 1 869 ? 25.023 5.888 -21.788 1.00 61.91 869 ASN A N 1
ATOM 6713 C CA . ASN A 1 869 ? 25.878 6.726 -20.932 1.00 61.91 869 ASN A CA 1
ATOM 6714 C C . ASN A 1 869 ? 27.177 6.013 -20.506 1.00 61.91 869 ASN A C 1
ATOM 6716 O O . ASN A 1 869 ? 28.196 6.652 -20.274 1.00 61.91 869 ASN A O 1
ATOM 6720 N N . HIS A 1 870 ? 27.099 4.696 -20.356 1.00 54.88 870 HIS A N 1
ATOM 6721 C CA . HIS A 1 870 ? 28.046 3.784 -19.710 1.00 54.88 870 HIS A CA 1
ATOM 6722 C C . HIS A 1 870 ? 27.483 2.365 -19.903 1.00 54.88 870 HIS A C 1
ATOM 6724 O O . HIS A 1 870 ? 26.309 2.215 -20.254 1.00 54.88 870 HIS A O 1
ATOM 6730 N N . VAL A 1 871 ? 28.259 1.327 -19.610 1.00 41.41 871 VAL A N 1
ATOM 6731 C CA . VAL A 1 871 ? 27.764 -0.053 -19.720 1.00 41.41 871 VAL A CA 1
ATOM 6732 C C . VAL A 1 871 ? 27.173 -0.557 -18.383 1.00 41.41 871 VAL A C 1
ATOM 6734 O O . VAL A 1 871 ? 27.774 -0.335 -17.331 1.00 41.41 871 VAL A O 1
ATOM 6737 N N . ILE A 1 872 ? 26.091 -1.351 -18.475 1.00 36.59 872 ILE A N 1
ATOM 6738 C CA . ILE A 1 872 ? 25.459 -2.276 -17.494 1.00 36.59 872 ILE A CA 1
ATOM 6739 C C . ILE A 1 872 ? 24.075 -1.858 -16.851 1.00 36.59 872 ILE A C 1
ATOM 6741 O O . ILE A 1 872 ? 23.692 -0.695 -16.837 1.00 36.59 872 ILE A O 1
ATOM 6745 N N . ALA A 1 873 ? 23.330 -2.882 -16.381 1.00 28.62 873 ALA A N 1
ATOM 6746 C CA . ALA A 1 873 ? 21.911 -3.216 -16.023 1.00 28.62 873 ALA A CA 1
ATOM 6747 C C . ALA A 1 873 ? 20.910 -2.427 -15.075 1.00 28.62 873 ALA A C 1
ATOM 6749 O O . ALA A 1 873 ? 21.108 -2.321 -13.868 1.00 28.62 873 ALA A O 1
ATOM 6750 N N . ALA A 1 874 ? 19.687 -2.108 -15.562 1.00 23.89 874 ALA A N 1
ATOM 6751 C CA . ALA A 1 874 ? 18.459 -1.554 -14.904 1.00 23.89 874 ALA A CA 1
ATOM 6752 C C . ALA A 1 874 ? 17.143 -2.406 -15.019 1.00 23.89 874 ALA A C 1
ATOM 6754 O O . ALA A 1 874 ? 17.201 -3.488 -15.581 1.00 23.89 874 ALA A O 1
ATOM 6755 N N . VAL A 1 875 ? 15.934 -1.952 -14.574 1.00 35.06 875 VAL A N 1
ATOM 6756 C CA . VAL A 1 875 ? 14.642 -2.561 -15.047 1.00 35.06 875 VAL A CA 1
ATOM 6757 C C . VAL A 1 875 ? 13.392 -1.677 -15.185 1.00 35.06 875 VAL A C 1
ATOM 6759 O O . VAL A 1 875 ? 13.090 -0.905 -14.277 1.00 35.06 875 VAL A O 1
ATOM 6762 N N . VAL A 1 876 ? 12.507 -1.819 -16.200 1.00 54.56 876 VAL A N 1
ATOM 6763 C CA . VAL A 1 876 ? 12.648 -2.238 -17.628 1.00 54.56 876 VAL A CA 1
ATOM 6764 C C . VAL A 1 876 ? 13.199 -3.647 -18.058 1.00 54.56 876 VAL A C 1
ATOM 6766 O O . VAL A 1 876 ? 14.152 -4.160 -17.509 1.00 54.56 876 VAL A O 1
ATOM 6769 N N . ALA A 1 877 ? 12.665 -4.340 -19.077 1.00 59.09 877 ALA A N 1
ATOM 6770 C CA . ALA A 1 877 ? 13.327 -5.588 -19.538 1.00 59.09 877 ALA A CA 1
ATOM 6771 C C . ALA A 1 877 ? 14.593 -5.260 -20.337 1.00 59.09 877 ALA A C 1
ATOM 6773 O O . ALA A 1 877 ? 14.526 -4.415 -21.237 1.00 59.09 877 ALA A O 1
ATOM 6774 N N . SER A 1 878 ? 15.720 -5.909 -20.020 1.00 70.75 878 SER A N 1
ATOM 6775 C CA . SER A 1 878 ? 16.980 -5.682 -20.738 1.00 70.75 878 SER A CA 1
ATOM 6776 C C . SER A 1 878 ? 16.834 -6.098 -22.193 1.00 70.75 878 SER A C 1
ATOM 6778 O O . SER A 1 878 ? 16.298 -7.162 -22.473 1.00 70.75 878 SER A O 1
ATOM 6780 N N . MET A 1 879 ? 17.275 -5.240 -23.110 1.00 71.94 879 MET A N 1
ATOM 6781 C CA . MET A 1 879 ? 17.195 -5.426 -24.565 1.00 71.94 879 MET A CA 1
ATOM 6782 C C . MET A 1 879 ? 18.559 -5.732 -25.194 1.00 71.94 879 MET A C 1
ATOM 6784 O O . MET A 1 879 ? 18.651 -5.866 -26.409 1.00 71.94 879 MET A O 1
ATOM 6788 N N . ASP A 1 880 ? 19.610 -5.862 -24.387 1.00 65.31 880 ASP A N 1
ATOM 6789 C CA . ASP A 1 880 ? 20.949 -6.275 -24.800 1.00 65.31 880 ASP A CA 1
ATOM 6790 C C . ASP A 1 880 ? 21.639 -7.060 -23.665 1.00 65.31 880 ASP A C 1
ATOM 6792 O O . ASP A 1 880 ? 21.188 -7.017 -22.519 1.00 65.31 880 ASP A O 1
ATOM 6796 N N . ALA A 1 881 ? 22.713 -7.792 -23.983 1.00 62.28 881 ALA A N 1
ATOM 6797 C CA . ALA A 1 881 ? 23.433 -8.656 -23.035 1.00 62.28 881 ALA A CA 1
ATOM 6798 C C . ALA A 1 881 ? 24.243 -7.894 -21.970 1.00 62.28 881 ALA A C 1
ATOM 6800 O O . ALA A 1 881 ? 24.519 -8.430 -20.899 1.00 62.28 881 ALA A O 1
ATOM 6801 N N . ASN A 1 882 ? 24.603 -6.637 -22.246 1.00 59.97 882 ASN A N 1
ATOM 6802 C CA . ASN A 1 882 ? 25.143 -5.741 -21.226 1.00 59.97 882 ASN A CA 1
ATOM 6803 C C . ASN A 1 882 ? 24.037 -5.262 -20.286 1.00 59.97 882 ASN A C 1
ATOM 6805 O O . ASN A 1 882 ? 24.314 -4.834 -19.173 1.00 59.97 882 ASN A O 1
ATOM 6809 N N . ALA A 1 883 ? 22.792 -5.340 -20.744 1.00 64.50 883 ALA A N 1
ATOM 6810 C CA . ALA A 1 883 ? 21.620 -4.786 -20.128 1.00 64.50 883 ALA A CA 1
ATOM 6811 C C . ALA A 1 883 ? 21.730 -3.248 -20.017 1.00 64.50 883 ALA A C 1
ATOM 6813 O O . ALA A 1 883 ? 21.546 -2.668 -18.967 1.00 64.50 883 ALA A O 1
ATOM 6814 N N . THR A 1 884 ? 22.066 -2.545 -21.103 1.00 60.09 884 THR A N 1
ATOM 6815 C CA . THR A 1 884 ? 22.055 -1.062 -21.120 1.00 60.09 884 THR A CA 1
ATOM 6816 C C . THR A 1 884 ? 20.745 -0.467 -21.619 1.00 60.09 884 THR A C 1
ATOM 6818 O O . THR A 1 884 ? 20.306 0.567 -21.120 1.00 60.09 884 THR A O 1
ATOM 6821 N N . LYS A 1 885 ? 20.119 -1.103 -22.612 1.00 65.44 885 LYS A N 1
ATOM 6822 C CA . LYS A 1 885 ? 18.882 -0.654 -23.256 1.00 65.44 885 LYS A CA 1
ATOM 6823 C C . LYS A 1 885 ? 17.695 -1.453 -22.762 1.00 65.44 885 LYS A C 1
ATOM 6825 O O . LYS A 1 885 ? 17.817 -2.603 -22.343 1.00 65.44 885 LYS A O 1
ATOM 6830 N N . TYR A 1 886 ? 16.534 -0.807 -22.803 1.00 69.62 886 TYR A N 1
ATOM 6831 C CA . TYR A 1 886 ? 15.522 -1.109 -21.812 1.00 69.62 886 TYR A CA 1
ATOM 6832 C C . TYR A 1 886 ? 14.104 -0.738 -22.207 1.00 69.62 886 TYR A C 1
ATOM 6834 O O . TYR A 1 886 ? 13.784 0.440 -22.359 1.00 69.62 886 TYR A O 1
ATOM 6842 N N . TYR A 1 887 ? 13.226 -1.737 -22.311 1.00 71.75 887 TYR A N 1
ATOM 6843 C CA . TYR A 1 887 ? 11.828 -1.511 -22.682 1.00 71.75 887 TYR A CA 1
ATOM 6844 C C . TYR A 1 887 ? 10.876 -1.703 -21.503 1.00 71.75 887 TYR A C 1
ATOM 6846 O O . TYR A 1 887 ? 11.019 -2.607 -20.679 1.00 71.75 887 TYR A O 1
ATOM 6854 N N . ALA A 1 888 ? 9.875 -0.828 -21.432 1.00 67.12 888 ALA A N 1
ATOM 6855 C CA . ALA A 1 888 ? 8.820 -0.866 -20.431 1.00 67.12 888 ALA A CA 1
ATOM 6856 C C . ALA A 1 888 ? 7.527 -1.450 -21.012 1.00 67.12 888 ALA A C 1
ATOM 6858 O O . ALA A 1 888 ? 7.225 -1.290 -22.198 1.00 67.12 888 ALA A O 1
ATOM 6859 N N . ARG A 1 889 ? 6.721 -2.056 -20.138 1.00 68.19 889 ARG A N 1
ATOM 6860 C CA . ARG A 1 889 ? 5.288 -2.286 -20.344 1.00 68.19 889 ARG A CA 1
ATOM 6861 C C . ARG A 1 889 ? 4.543 -1.851 -19.093 1.00 68.19 889 ARG A C 1
ATOM 6863 O O . ARG A 1 889 ? 5.022 -2.043 -17.978 1.00 68.19 889 ARG A O 1
ATOM 6870 N N . VAL A 1 890 ? 3.378 -1.243 -19.285 1.00 66.06 890 VAL A N 1
ATOM 6871 C CA . VAL A 1 890 ? 2.528 -0.726 -18.209 1.00 66.06 890 VAL A CA 1
ATOM 6872 C C . VAL A 1 890 ? 1.097 -1.159 -18.488 1.00 66.06 890 VAL A C 1
ATOM 6874 O O . VAL A 1 890 ? 0.659 -1.148 -19.638 1.00 66.06 890 VAL A O 1
ATOM 6877 N N . ARG A 1 891 ? 0.376 -1.544 -17.433 1.00 62.34 891 ARG A N 1
ATOM 6878 C CA . ARG A 1 891 ? -1.032 -1.944 -17.479 1.00 62.34 891 ARG A CA 1
ATOM 6879 C C . ARG A 1 891 ? -1.787 -1.306 -16.323 1.00 62.34 891 ARG A C 1
ATOM 6881 O O . ARG A 1 891 ? -1.334 -1.365 -15.178 1.00 62.34 891 ARG A O 1
ATOM 6888 N N . ALA A 1 892 ? -2.939 -0.713 -16.623 1.00 58.22 892 ALA A N 1
ATOM 6889 C CA . ALA A 1 892 ? -3.883 -0.287 -15.599 1.00 58.22 892 ALA A CA 1
ATOM 6890 C C . ALA A 1 892 ? -4.547 -1.522 -14.972 1.00 58.22 892 ALA A C 1
ATOM 6892 O O . ALA A 1 892 ? -4.871 -2.481 -15.668 1.00 58.22 892 ALA A O 1
ATOM 6893 N N . GLN A 1 893 ? -4.736 -1.508 -13.654 1.00 56.00 893 GLN A N 1
ATOM 6894 C CA . GLN A 1 893 ? -5.382 -2.588 -12.907 1.00 56.00 893 GLN A CA 1
ATOM 6895 C C . GLN A 1 893 ? -6.402 -1.967 -11.951 1.00 56.00 893 GLN A C 1
ATOM 6897 O O . GLN A 1 893 ? -6.104 -0.976 -11.282 1.00 56.00 893 GLN A O 1
ATOM 6902 N N . ASN A 1 894 ? -7.616 -2.517 -11.915 1.00 47.28 894 ASN A N 1
ATOM 6903 C CA . ASN A 1 894 ? -8.734 -1.897 -11.208 1.00 47.28 894 ASN A CA 1
ATOM 6904 C C . ASN A 1 894 ? -8.574 -1.993 -9.685 1.00 47.28 894 ASN A C 1
ATOM 6906 O O . ASN A 1 894 ? -8.526 -3.082 -9.116 1.00 47.28 894 ASN A O 1
ATOM 6910 N N . HIS A 1 895 ? -8.617 -0.849 -9.002 1.00 43.41 895 HIS A N 1
ATOM 6911 C CA . HIS A 1 895 ? -8.892 -0.819 -7.568 1.00 43.41 895 HIS A CA 1
ATOM 6912 C C . HIS A 1 895 ? -10.376 -1.138 -7.332 1.00 43.41 895 HIS A C 1
ATOM 6914 O O . HIS A 1 895 ? -11.231 -0.277 -7.529 1.00 43.41 895 HIS A O 1
ATOM 6920 N N . ARG A 1 896 ? -10.697 -2.366 -6.897 1.00 38.06 896 ARG A N 1
ATOM 6921 C CA . ARG A 1 896 ? -12.052 -2.688 -6.414 1.00 38.06 896 ARG A CA 1
ATOM 6922 C C . ARG A 1 896 ? -12.379 -1.820 -5.192 1.00 38.06 896 ARG A C 1
ATOM 6924 O O . ARG A 1 896 ? -11.588 -1.752 -4.252 1.00 38.06 896 ARG A O 1
ATOM 6931 N N . ASN A 1 897 ? -13.547 -1.175 -5.222 1.00 32.22 897 ASN A N 1
ATOM 6932 C CA . ASN A 1 897 ? -14.027 -0.218 -4.220 1.00 32.22 897 ASN A CA 1
ATOM 6933 C C . ASN A 1 897 ? -13.737 -0.659 -2.769 1.00 32.22 897 ASN A C 1
ATOM 6935 O O . ASN A 1 897 ? -14.289 -1.642 -2.284 1.00 32.22 897 ASN A O 1
ATOM 6939 N N . GLY A 1 898 ? -12.886 0.090 -2.062 1.00 35.91 898 GLY A N 1
ATOM 6940 C CA . GLY A 1 898 ? -12.710 -0.012 -0.607 1.00 35.91 898 GLY A CA 1
ATOM 6941 C C . GLY A 1 898 ? -11.850 -1.163 -0.060 1.00 35.91 898 GLY A C 1
ATOM 6942 O O . GLY A 1 898 ? -11.492 -1.101 1.116 1.00 35.91 898 GLY A O 1
ATOM 6943 N N . LYS A 1 899 ? -11.462 -2.170 -0.857 1.00 36.28 899 LYS A N 1
ATOM 6944 C CA . LYS A 1 899 ? -10.481 -3.197 -0.433 1.00 36.28 899 LYS A CA 1
ATOM 6945 C C . LYS A 1 899 ? -9.048 -2.739 -0.781 1.00 36.28 899 LYS A C 1
ATOM 6947 O O . LYS A 1 899 ? -8.848 -1.825 -1.582 1.00 36.28 899 LYS A O 1
ATOM 6952 N N . ALA A 1 900 ? -8.044 -3.309 -0.105 1.00 38.09 900 ALA A N 1
ATOM 6953 C CA . ALA A 1 900 ? -6.641 -2.903 -0.252 1.00 38.09 900 ALA A CA 1
ATOM 6954 C C . ALA A 1 900 ? -6.148 -3.015 -1.709 1.00 38.09 900 ALA A C 1
ATOM 6956 O O . ALA A 1 900 ? -6.683 -3.793 -2.498 1.00 38.09 900 ALA A O 1
ATOM 6957 N N . ALA A 1 901 ? -5.120 -2.234 -2.061 1.00 42.50 901 ALA A N 1
ATOM 6958 C CA . ALA A 1 901 ? -4.528 -2.241 -3.398 1.00 42.50 901 ALA A CA 1
ATOM 6959 C C . ALA A 1 901 ? -4.189 -3.667 -3.862 1.00 42.50 901 ALA A C 1
ATOM 6961 O O . ALA A 1 901 ? -3.559 -4.419 -3.122 1.00 42.50 901 ALA A O 1
ATOM 6962 N N . GLN A 1 902 ? -4.563 -4.026 -5.095 1.00 57.50 902 GLN A N 1
ATOM 6963 C CA . GLN A 1 902 ? -4.158 -5.304 -5.676 1.00 57.50 902 GLN A CA 1
ATOM 6964 C C . GLN A 1 902 ? -2.635 -5.270 -5.897 1.00 57.50 902 GLN A C 1
ATOM 6966 O O . GLN A 1 902 ? -2.117 -4.546 -6.757 1.00 57.50 902 GLN A O 1
ATOM 6971 N N . GLU A 1 903 ? -1.900 -5.971 -5.027 1.00 66.19 903 GLU A N 1
ATOM 6972 C CA . GLU A 1 903 ? -0.434 -5.995 -5.060 1.00 66.19 903 GLU A CA 1
ATOM 6973 C C . GLU A 1 903 ? 0.065 -6.799 -6.268 1.00 66.19 903 GLU A C 1
ATOM 6975 O O . GLU A 1 903 ? 0.930 -6.282 -6.986 1.00 66.19 903 GLU A O 1
ATOM 6980 N N . ILE A 1 904 ? -0.547 -7.967 -6.521 1.00 74.62 904 ILE A N 1
ATOM 6981 C CA . ILE A 1 904 ? -0.274 -8.900 -7.632 1.00 74.62 904 ILE A CA 1
ATOM 6982 C C . ILE A 1 904 ? -0.447 -8.232 -9.006 1.00 74.62 904 ILE A C 1
ATOM 6984 O O . ILE A 1 904 ? -1.331 -7.394 -9.190 1.00 74.62 904 ILE A O 1
ATOM 6988 N N . ILE A 1 905 ? 0.408 -8.595 -9.965 1.00 75.25 905 ILE A N 1
ATOM 6989 C CA . ILE A 1 905 ? 0.351 -8.140 -11.361 1.00 75.25 905 ILE A CA 1
ATOM 6990 C C . ILE A 1 905 ? -0.446 -9.150 -12.205 1.00 75.25 905 ILE A C 1
ATOM 6992 O O . ILE A 1 905 ? 0.085 -10.181 -12.605 1.00 75.25 905 ILE A O 1
ATOM 6996 N N . ASN A 1 906 ? -1.712 -8.846 -12.505 1.00 75.56 906 ASN A N 1
ATOM 6997 C CA . ASN A 1 906 ? -2.615 -9.782 -13.197 1.00 75.56 906 ASN A CA 1
ATOM 6998 C C . ASN A 1 906 ? -2.188 -10.089 -14.644 1.00 75.56 906 ASN A C 1
ATOM 7000 O O . ASN A 1 906 ? -2.245 -11.235 -15.071 1.00 75.56 906 ASN A O 1
ATOM 7004 N N . ASP A 1 907 ? -1.751 -9.074 -15.396 1.00 76.56 907 ASP A N 1
ATOM 7005 C CA . ASP A 1 907 ? -1.390 -9.198 -16.821 1.00 76.56 907 ASP A CA 1
ATOM 7006 C C . ASP A 1 907 ? 0.117 -9.461 -17.035 1.00 76.56 907 ASP A C 1
ATOM 7008 O O . ASP A 1 907 ? 0.703 -9.102 -18.057 1.00 76.56 907 ASP A O 1
ATOM 7012 N N . LEU A 1 908 ? 0.786 -10.052 -16.035 1.00 83.12 908 LEU A N 1
ATOM 7013 C CA . LEU A 1 908 ? 2.238 -10.241 -16.071 1.00 83.12 908 LEU A CA 1
ATOM 7014 C C . LEU A 1 908 ? 2.669 -11.146 -17.232 1.00 83.12 908 LEU A C 1
ATOM 7016 O O . LEU A 1 908 ? 3.662 -10.842 -17.884 1.00 83.12 908 LEU A O 1
ATOM 7020 N N . ALA A 1 909 ? 1.911 -12.205 -17.531 1.00 85.88 909 ALA A N 1
ATOM 7021 C CA . ALA A 1 909 ? 2.238 -13.132 -18.615 1.00 85.88 909 ALA A CA 1
ATOM 7022 C C . ALA A 1 909 ? 2.303 -12.427 -19.984 1.00 85.88 909 ALA A C 1
ATOM 7024 O O . ALA A 1 909 ? 3.297 -12.559 -20.697 1.00 85.88 909 ALA A O 1
ATOM 7025 N N . ALA A 1 910 ? 1.303 -11.606 -20.328 1.00 82.50 910 ALA A N 1
ATOM 7026 C CA . ALA A 1 910 ? 1.309 -10.859 -21.586 1.00 82.50 910 ALA A CA 1
ATOM 7027 C C . ALA A 1 910 ? 2.442 -9.820 -21.628 1.00 82.50 910 ALA A C 1
ATOM 7029 O O . ALA A 1 910 ? 3.145 -9.714 -22.633 1.00 82.50 910 ALA A O 1
ATOM 7030 N N . MET A 1 911 ? 2.677 -9.102 -20.522 1.00 80.44 911 MET A N 1
ATOM 7031 C CA . MET A 1 911 ? 3.784 -8.144 -20.414 1.00 80.44 911 MET A CA 1
ATOM 7032 C C . MET A 1 911 ? 5.156 -8.812 -20.610 1.00 80.44 911 MET A C 1
ATOM 7034 O O . MET A 1 911 ? 5.993 -8.282 -21.339 1.00 80.44 911 MET A O 1
ATOM 7038 N N . VAL A 1 912 ? 5.390 -9.974 -19.989 1.00 86.44 912 VAL A N 1
ATOM 7039 C CA . VAL A 1 912 ? 6.633 -10.753 -20.130 1.00 86.44 912 VAL A CA 1
ATOM 7040 C C . VAL A 1 912 ? 6.784 -11.265 -21.562 1.00 86.44 912 VAL A C 1
ATOM 7042 O O . VAL A 1 912 ? 7.850 -11.106 -22.153 1.00 86.44 912 VAL A O 1
ATOM 7045 N N . ARG A 1 913 ? 5.710 -11.802 -22.153 1.00 88.75 913 ARG A N 1
ATOM 7046 C CA . ARG A 1 913 ? 5.678 -12.294 -23.538 1.00 88.75 913 ARG A CA 1
ATOM 7047 C C . ARG A 1 913 ? 6.042 -11.201 -24.546 1.00 88.75 913 ARG A C 1
ATOM 7049 O O . ARG A 1 913 ? 6.879 -11.430 -25.414 1.00 88.75 913 ARG A O 1
ATOM 7056 N N . GLU A 1 914 ? 5.469 -10.006 -24.410 1.00 84.88 914 GLU A N 1
ATOM 7057 C CA . GLU A 1 914 ? 5.819 -8.845 -25.242 1.00 84.88 914 GLU A CA 1
ATOM 7058 C C . GLU A 1 914 ? 7.299 -8.465 -25.113 1.00 84.88 914 GLU A C 1
ATOM 7060 O O . GLU A 1 914 ? 7.950 -8.174 -26.113 1.00 84.88 914 GLU A O 1
ATOM 7065 N N . LEU A 1 915 ? 7.847 -8.482 -23.896 1.00 85.50 915 LEU A N 1
ATOM 7066 C CA . LEU A 1 915 ? 9.237 -8.096 -23.645 1.00 85.50 915 LEU A CA 1
ATOM 7067 C C . LEU A 1 915 ? 10.239 -9.144 -24.158 1.00 85.50 915 LEU A C 1
ATOM 7069 O O . LEU A 1 915 ? 11.276 -8.770 -24.699 1.00 85.50 915 LEU A O 1
ATOM 7073 N N . LEU A 1 916 ? 9.907 -10.436 -24.077 1.00 88.38 916 LEU A N 1
ATOM 7074 C CA . LEU A 1 916 ? 10.685 -11.521 -24.688 1.00 88.38 916 LEU A CA 1
ATOM 7075 C C . LEU A 1 916 ? 10.700 -11.430 -26.227 1.00 88.38 916 LEU A C 1
ATOM 7077 O O . LEU A 1 916 ? 11.739 -11.669 -26.843 1.00 88.38 916 LEU A O 1
ATOM 7081 N N . ILE A 1 917 ? 9.581 -11.042 -26.853 1.00 87.25 917 ILE A N 1
ATOM 7082 C CA . ILE A 1 917 ? 9.504 -10.811 -28.308 1.00 87.25 917 ILE A CA 1
ATOM 7083 C C . ILE A 1 917 ? 10.414 -9.649 -28.728 1.00 87.25 917 ILE A C 1
ATOM 7085 O O . ILE A 1 917 ? 11.151 -9.777 -29.707 1.00 87.25 917 ILE A O 1
ATOM 7089 N N . GLU A 1 918 ? 10.394 -8.527 -28.004 1.00 84.19 918 GLU A N 1
ATOM 7090 C CA . GLU A 1 918 ? 11.271 -7.392 -28.321 1.00 84.19 918 GLU A CA 1
ATOM 7091 C C . GLU A 1 918 ? 12.754 -7.712 -28.079 1.00 84.19 918 GLU A C 1
ATOM 7093 O O . GLU A 1 918 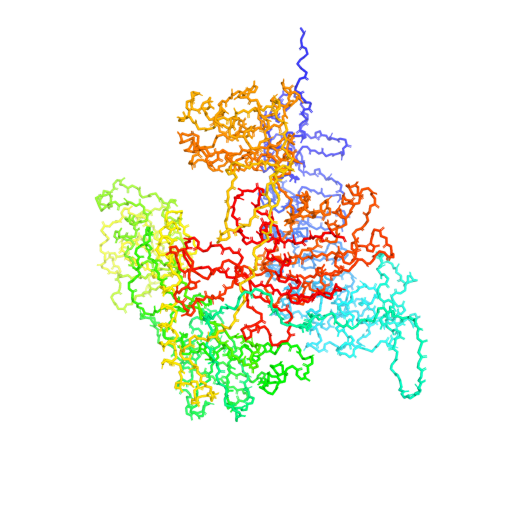? 13.586 -7.382 -28.925 1.00 84.19 918 GLU A O 1
ATOM 7098 N N . PHE A 1 919 ? 13.091 -8.448 -27.013 1.00 84.31 919 PHE A N 1
ATOM 7099 C CA . PHE A 1 919 ? 14.458 -8.933 -26.792 1.00 84.31 919 PHE A CA 1
ATOM 7100 C C . PHE A 1 919 ? 14.955 -9.797 -27.957 1.00 84.31 919 PHE A C 1
ATOM 7102 O O . PHE A 1 919 ? 16.061 -9.584 -28.455 1.00 84.31 919 PHE A O 1
ATOM 7109 N N . TYR A 1 920 ? 14.128 -10.735 -28.428 1.00 86.56 920 TYR A N 1
ATOM 7110 C CA . TYR A 1 920 ? 14.451 -11.620 -29.548 1.00 86.56 920 TYR A CA 1
ATOM 7111 C C . TYR A 1 920 ? 14.698 -10.846 -30.854 1.00 86.56 920 TYR A C 1
ATOM 7113 O O . TYR A 1 920 ? 15.634 -11.156 -31.595 1.00 86.56 920 TYR A O 1
ATOM 7121 N N . LYS A 1 921 ? 13.902 -9.799 -31.122 1.00 85.25 921 LYS A N 1
ATOM 7122 C CA . LYS A 1 921 ? 14.120 -8.887 -32.259 1.00 85.25 921 LYS A CA 1
ATOM 7123 C C . LYS A 1 921 ? 15.439 -8.121 -32.129 1.00 85.25 921 LYS A C 1
ATOM 7125 O O . LYS A 1 921 ? 16.195 -8.063 -33.096 1.00 85.25 921 LYS A O 1
ATOM 7130 N N . ALA A 1 922 ? 15.722 -7.561 -30.951 1.00 78.44 922 ALA A N 1
ATOM 7131 C CA . ALA A 1 922 ? 16.916 -6.753 -30.704 1.00 78.44 922 ALA A CA 1
ATOM 7132 C C . ALA A 1 922 ? 18.222 -7.574 -30.755 1.00 78.44 922 ALA A C 1
ATOM 7134 O O . ALA A 1 922 ? 19.228 -7.112 -31.291 1.00 78.44 922 ALA A O 1
ATOM 7135 N N . ASN A 1 923 ? 18.208 -8.817 -30.263 1.00 80.00 923 ASN A N 1
ATOM 7136 C CA . ASN A 1 923 ? 19.412 -9.633 -30.051 1.00 80.00 923 ASN A CA 1
ATOM 7137 C C . ASN A 1 923 ? 19.633 -10.682 -31.144 1.00 80.00 923 ASN A C 1
ATOM 7139 O O . ASN A 1 923 ? 19.897 -11.845 -30.853 1.00 80.00 923 ASN A O 1
ATOM 7143 N N . ARG A 1 924 ? 19.517 -10.288 -32.420 1.00 83.62 924 ARG A N 1
ATOM 7144 C CA . ARG A 1 924 ? 19.796 -11.160 -33.583 1.00 83.62 924 ARG A CA 1
ATOM 7145 C C . ARG A 1 924 ? 19.079 -12.525 -33.525 1.00 83.62 924 ARG A C 1
ATOM 7147 O O . ARG A 1 924 ? 19.651 -13.529 -33.940 1.00 83.62 924 ARG A O 1
ATOM 7154 N N . LYS A 1 925 ? 17.831 -12.569 -33.037 1.00 82.44 925 LYS A N 1
ATOM 7155 C CA . LYS A 1 925 ? 17.034 -13.803 -32.867 1.00 82.44 925 LYS A CA 1
ATOM 7156 C C . LYS A 1 925 ? 17.578 -14.788 -31.813 1.00 82.44 925 LYS A C 1
ATOM 7158 O O . LYS A 1 925 ? 17.282 -15.982 -31.876 1.00 82.44 925 LYS A O 1
ATOM 7163 N N . LEU A 1 926 ? 18.329 -14.309 -30.821 1.00 83.06 926 LEU A N 1
ATOM 7164 C CA . LEU A 1 926 ? 18.677 -15.079 -29.622 1.00 83.06 926 LEU A CA 1
ATOM 7165 C C . LEU A 1 926 ? 17.546 -15.022 -28.582 1.00 83.06 926 LEU A C 1
ATOM 7167 O O . LEU A 1 926 ? 16.845 -14.018 -28.451 1.00 83.06 926 LEU A O 1
ATOM 7171 N N . LYS A 1 927 ? 17.368 -16.115 -27.834 1.00 86.75 927 LYS A N 1
ATOM 7172 C CA . LYS A 1 927 ? 16.420 -16.225 -26.711 1.00 86.75 927 LYS A CA 1
ATOM 7173 C C . LYS A 1 927 ? 17.207 -16.207 -25.395 1.00 86.75 927 LYS A C 1
ATOM 7175 O O . LYS A 1 927 ? 18.274 -16.818 -25.363 1.00 86.75 927 LYS A O 1
ATOM 7180 N N . PRO A 1 928 ? 16.705 -15.574 -24.319 1.00 87.31 928 PRO A N 1
ATOM 7181 C CA . PRO A 1 928 ? 17.391 -15.605 -23.035 1.00 87.31 928 PRO A CA 1
ATOM 7182 C C . PRO A 1 928 ? 17.455 -17.028 -22.482 1.00 87.31 928 PRO A C 1
ATOM 7184 O O . PRO A 1 928 ? 16.469 -17.768 -22.536 1.00 87.31 928 PRO A O 1
ATOM 7187 N N . SER A 1 929 ? 18.602 -17.389 -21.918 1.00 86.94 929 SER A N 1
ATOM 7188 C CA . SER A 1 929 ? 18.823 -18.662 -21.225 1.00 86.94 929 SER A CA 1
ATOM 7189 C C . SER A 1 929 ? 18.401 -18.602 -19.752 1.00 86.94 929 SER A C 1
ATOM 7191 O O . SER A 1 929 ? 18.023 -19.622 -19.164 1.00 86.94 929 SER A O 1
ATOM 7193 N N . LYS A 1 930 ? 18.423 -17.398 -19.165 1.00 87.94 930 LYS A N 1
ATOM 7194 C CA . LYS A 1 930 ? 17.987 -17.111 -17.795 1.00 87.94 930 LYS A CA 1
ATOM 7195 C C . LYS A 1 930 ? 17.113 -15.859 -17.745 1.00 87.94 930 LYS A C 1
ATOM 7197 O O . LYS A 1 930 ? 17.270 -14.941 -18.552 1.00 87.94 930 LYS A O 1
ATOM 7202 N N . ILE A 1 931 ? 16.230 -15.815 -16.751 1.00 89.31 931 ILE A N 1
ATOM 7203 C CA . ILE A 1 931 ? 15.408 -14.651 -16.408 1.00 89.31 931 ILE A CA 1
ATOM 7204 C C . ILE A 1 931 ? 15.601 -14.353 -14.920 1.00 89.31 931 ILE A C 1
ATOM 7206 O O . ILE A 1 931 ? 15.295 -15.192 -14.076 1.00 89.31 931 ILE A O 1
ATOM 7210 N N . ILE A 1 932 ? 16.080 -13.155 -14.583 1.00 88.12 932 ILE A N 1
ATOM 7211 C CA . ILE A 1 932 ? 16.259 -12.718 -13.189 1.00 88.12 932 ILE A CA 1
ATOM 7212 C C . ILE A 1 932 ? 15.247 -11.611 -12.889 1.00 88.12 932 ILE A C 1
ATOM 7214 O O . ILE A 1 932 ? 15.320 -10.519 -13.451 1.00 88.12 932 ILE A O 1
ATOM 7218 N N . PHE A 1 933 ? 14.289 -11.885 -12.009 1.00 88.31 933 PHE A N 1
ATOM 7219 C CA . PHE A 1 933 ? 13.134 -11.036 -11.732 1.00 88.31 933 PHE A CA 1
ATOM 7220 C C . PHE A 1 933 ? 13.226 -10.401 -10.334 1.00 88.31 933 PHE A C 1
ATOM 7222 O O . PHE A 1 933 ? 13.183 -11.102 -9.333 1.00 88.31 933 PHE A O 1
ATOM 7229 N N . TYR A 1 934 ? 13.295 -9.071 -10.237 1.00 86.62 934 TYR A N 1
ATOM 7230 C CA . TYR A 1 934 ? 13.308 -8.304 -8.970 1.00 86.62 934 TYR A CA 1
ATOM 7231 C C . TYR A 1 934 ? 11.958 -7.624 -8.629 1.00 86.62 934 TYR A C 1
ATOM 7233 O O . TYR A 1 934 ? 11.641 -6.535 -9.095 1.00 86.62 934 TYR A O 1
ATOM 7241 N N . ARG A 1 935 ? 11.117 -8.215 -7.789 1.00 85.69 935 ARG A N 1
ATOM 7242 C CA . ARG A 1 935 ? 9.753 -7.731 -7.523 1.00 85.69 935 ARG A CA 1
ATOM 7243 C C . ARG A 1 935 ? 9.681 -6.702 -6.383 1.00 85.69 935 ARG A C 1
ATOM 7245 O O . ARG A 1 935 ? 9.853 -7.070 -5.227 1.00 85.69 935 ARG A O 1
ATOM 7252 N N . ASP A 1 936 ? 9.369 -5.430 -6.657 1.00 80.69 936 ASP A N 1
ATOM 7253 C CA . ASP A 1 936 ? 9.334 -4.385 -5.607 1.00 80.69 936 ASP A CA 1
ATOM 7254 C C . ASP A 1 936 ? 8.027 -4.336 -4.799 1.00 80.69 936 ASP A C 1
ATOM 7256 O O . ASP A 1 936 ? 6.918 -4.424 -5.334 1.00 80.69 936 ASP A O 1
ATOM 7260 N N . GLY A 1 937 ? 8.168 -4.103 -3.493 1.00 68.69 937 GLY A N 1
ATOM 7261 C CA . GLY A 1 937 ? 7.086 -3.604 -2.643 1.00 68.69 937 GLY A CA 1
ATOM 7262 C C . GLY A 1 937 ? 6.042 -4.637 -2.217 1.00 68.69 937 GLY A C 1
ATOM 7263 O O . GLY A 1 937 ? 4.974 -4.241 -1.760 1.00 68.69 937 GLY A O 1
ATOM 7264 N N . VAL A 1 938 ? 6.339 -5.933 -2.341 1.00 79.88 938 VAL A N 1
ATOM 7265 C CA . VAL A 1 938 ? 5.476 -7.026 -1.862 1.00 79.88 938 VAL A CA 1
ATOM 7266 C C . VAL A 1 938 ? 5.697 -7.259 -0.365 1.00 79.88 938 VAL A C 1
ATOM 7268 O O . VAL A 1 938 ? 6.833 -7.356 0.107 1.00 79.88 938 VAL A O 1
ATOM 7271 N N . SER A 1 939 ? 4.606 -7.369 0.393 1.00 78.44 939 SER A N 1
ATOM 7272 C CA . SER A 1 939 ? 4.648 -7.714 1.819 1.00 78.44 939 SER A CA 1
ATOM 7273 C C . SER A 1 939 ? 4.832 -9.225 2.051 1.00 78.44 939 SER A C 1
ATOM 7275 O O . SER A 1 939 ? 4.355 -10.034 1.264 1.00 78.44 939 SER A O 1
ATOM 7277 N N . GLU A 1 940 ? 5.498 -9.631 3.141 1.00 81.12 940 GLU A N 1
ATOM 7278 C CA . GLU A 1 940 ? 5.781 -11.059 3.432 1.00 81.12 940 GLU A CA 1
ATOM 7279 C C . GLU A 1 940 ? 4.522 -11.942 3.429 1.00 81.12 940 GLU A C 1
ATOM 7281 O O . GLU A 1 940 ? 4.524 -13.024 2.855 1.00 81.12 940 GLU A O 1
ATOM 7286 N N . GLY A 1 941 ? 3.400 -11.442 3.961 1.00 78.31 941 GLY A N 1
ATOM 7287 C CA . GLY A 1 941 ? 2.102 -12.138 3.936 1.00 78.31 941 GLY A CA 1
ATOM 7288 C C . GLY A 1 941 ? 1.468 -12.294 2.543 1.00 78.31 941 GLY A C 1
ATOM 7289 O O . GLY A 1 941 ? 0.303 -12.676 2.442 1.00 78.31 941 GLY A O 1
ATOM 7290 N N . LYS A 1 942 ? 2.197 -11.951 1.474 1.00 81.38 942 LYS A N 1
ATOM 7291 C CA . LYS A 1 942 ? 1.814 -12.099 0.066 1.00 81.38 942 LYS A CA 1
ATOM 7292 C C . LYS A 1 942 ? 2.820 -12.904 -0.761 1.00 81.38 942 LYS A C 1
ATOM 7294 O O . LYS A 1 942 ? 2.589 -13.071 -1.956 1.00 81.38 942 LYS A O 1
ATOM 7299 N N . PHE A 1 943 ? 3.876 -13.447 -0.150 1.00 86.69 943 PHE A N 1
ATOM 7300 C CA . PHE A 1 943 ? 4.897 -14.233 -0.850 1.00 86.69 943 PHE A CA 1
ATOM 7301 C C . PHE A 1 943 ? 4.308 -15.482 -1.526 1.00 86.69 943 PHE A C 1
ATOM 7303 O O . PHE A 1 943 ? 4.485 -15.631 -2.732 1.00 86.69 943 PHE A O 1
ATOM 7310 N N . ASP A 1 944 ? 3.490 -16.277 -0.823 1.00 84.00 944 ASP A N 1
ATOM 7311 C CA . ASP A 1 944 ? 2.755 -17.416 -1.408 1.00 84.00 944 ASP A CA 1
ATOM 7312 C C . ASP A 1 944 ? 1.921 -17.012 -2.640 1.00 84.00 944 ASP A C 1
ATOM 7314 O O . ASP A 1 944 ? 1.900 -17.720 -3.644 1.00 84.00 944 ASP A O 1
ATOM 7318 N N . GLN A 1 945 ? 1.262 -15.846 -2.604 1.00 81.69 945 GLN A N 1
ATOM 7319 C CA . GLN A 1 945 ? 0.439 -15.362 -3.721 1.00 81.69 945 GLN A CA 1
ATOM 7320 C C . GLN A 1 945 ? 1.303 -14.945 -4.923 1.00 81.69 945 GLN A C 1
ATOM 7322 O O . GLN A 1 945 ? 0.951 -15.228 -6.065 1.00 81.69 945 GLN A O 1
ATOM 7327 N N . VAL A 1 946 ? 2.457 -14.317 -4.688 1.00 83.38 946 VAL A N 1
ATOM 7328 C CA . VAL A 1 946 ? 3.417 -13.977 -5.752 1.00 83.38 946 VAL A CA 1
ATOM 7329 C C . VAL A 1 946 ? 4.048 -15.232 -6.358 1.00 83.38 946 VAL A C 1
ATOM 7331 O O . VAL A 1 946 ? 4.160 -15.325 -7.578 1.00 83.38 946 VAL A O 1
ATOM 7334 N N . LEU A 1 947 ? 4.386 -16.226 -5.537 1.00 83.81 947 LEU A N 1
ATOM 7335 C CA . LEU A 1 947 ? 4.957 -17.492 -5.991 1.00 83.81 947 LEU A CA 1
ATOM 7336 C C . LEU A 1 947 ? 3.965 -18.293 -6.854 1.00 83.81 947 LEU A C 1
ATOM 7338 O O . LEU A 1 947 ? 4.329 -18.800 -7.913 1.00 83.81 947 LEU A O 1
ATOM 7342 N N . VAL A 1 948 ? 2.691 -18.348 -6.449 1.00 82.88 948 VAL A N 1
ATOM 7343 C CA . VAL A 1 948 ? 1.634 -19.068 -7.179 1.00 82.88 948 VAL A CA 1
ATOM 7344 C C . VAL A 1 948 ? 1.173 -18.337 -8.445 1.00 82.88 948 VAL A C 1
ATOM 7346 O O . VAL A 1 948 ? 0.880 -19.004 -9.436 1.00 82.88 948 VAL A O 1
ATOM 7349 N N . HIS A 1 949 ? 1.102 -17.001 -8.449 1.00 83.31 949 HIS A N 1
ATOM 7350 C CA . HIS A 1 949 ? 0.568 -16.245 -9.592 1.00 83.31 949 HIS A CA 1
ATOM 7351 C C . HIS A 1 949 ? 1.648 -15.633 -10.492 1.00 83.31 949 HIS A C 1
ATOM 7353 O O . HIS A 1 949 ? 1.581 -15.791 -11.708 1.00 83.31 949 HIS A O 1
ATOM 7359 N N . GLU A 1 950 ? 2.641 -14.931 -9.940 1.00 87.31 950 GLU A N 1
ATOM 7360 C CA . GLU A 1 950 ? 3.587 -14.146 -10.745 1.00 87.31 950 GLU A CA 1
ATOM 7361 C C . GLU A 1 950 ? 4.727 -15.002 -11.319 1.00 87.31 950 GLU A C 1
ATOM 7363 O O . GLU A 1 950 ? 5.023 -14.884 -12.507 1.00 87.31 950 GLU A O 1
ATOM 7368 N N . VAL A 1 951 ? 5.316 -15.921 -10.540 1.00 87.50 951 VAL A N 1
ATOM 7369 C CA . VAL A 1 951 ? 6.360 -16.834 -11.063 1.00 87.50 951 VAL A CA 1
ATOM 7370 C C . VAL A 1 951 ? 5.783 -17.745 -12.152 1.00 87.50 951 VAL A C 1
ATOM 7372 O O . VAL A 1 951 ? 6.367 -17.870 -13.230 1.00 87.50 951 VAL A O 1
ATOM 7375 N N . ARG A 1 952 ? 4.582 -18.297 -11.928 1.00 87.06 952 ARG A N 1
ATOM 7376 C CA . ARG A 1 952 ? 3.866 -19.078 -12.948 1.00 87.06 952 ARG A CA 1
ATOM 7377 C C . ARG A 1 952 ? 3.508 -18.257 -14.185 1.00 87.06 952 ARG A C 1
ATOM 7379 O O . ARG A 1 952 ? 3.577 -18.791 -15.284 1.00 87.06 952 ARG A O 1
ATOM 7386 N N . ALA A 1 953 ? 3.176 -16.971 -14.049 1.00 87.44 953 ALA A N 1
ATOM 7387 C CA . ALA A 1 953 ? 2.925 -16.105 -15.203 1.00 87.44 953 ALA A CA 1
ATOM 7388 C C . ALA A 1 953 ? 4.188 -15.874 -16.058 1.00 87.44 953 ALA A C 1
ATOM 7390 O O . ALA A 1 953 ? 4.091 -15.860 -17.284 1.00 87.44 953 ALA A O 1
ATOM 7391 N N . VAL A 1 954 ? 5.374 -15.754 -15.441 1.00 88.62 954 VAL A N 1
ATOM 7392 C CA . VAL A 1 954 ? 6.662 -15.695 -16.165 1.00 88.62 954 VAL A CA 1
ATOM 7393 C C . VAL A 1 954 ? 6.944 -17.020 -16.884 1.00 88.62 954 VAL A C 1
ATOM 7395 O O . VAL A 1 954 ? 7.307 -17.011 -18.060 1.00 88.62 954 VAL A O 1
ATOM 7398 N N . GLN A 1 955 ? 6.723 -18.158 -16.216 1.00 90.12 955 GLN A N 1
ATOM 7399 C CA . GLN A 1 955 ? 6.855 -19.487 -16.827 1.00 90.12 955 GLN A CA 1
ATOM 7400 C C . GLN A 1 955 ? 5.895 -19.648 -18.018 1.00 90.12 955 GLN A C 1
ATOM 7402 O O . GLN A 1 955 ? 6.339 -19.987 -19.113 1.00 90.12 955 GLN A O 1
ATOM 7407 N N . GLN A 1 956 ? 4.605 -19.339 -17.838 1.00 88.44 956 GLN A N 1
ATOM 7408 C CA . GLN A 1 956 ? 3.568 -19.420 -18.874 1.00 88.44 956 GLN A CA 1
ATOM 7409 C C . GLN A 1 956 ? 3.909 -18.563 -20.097 1.00 88.44 956 GLN A C 1
ATOM 7411 O O . GLN A 1 956 ? 3.850 -19.065 -21.215 1.00 88.44 956 GLN A O 1
ATOM 7416 N N . ALA A 1 957 ? 4.367 -17.323 -19.897 1.00 90.31 957 ALA A N 1
ATOM 7417 C CA . ALA A 1 957 ? 4.789 -16.440 -20.985 1.00 90.31 957 ALA A CA 1
ATOM 7418 C C . ALA A 1 957 ? 5.900 -17.041 -21.866 1.00 90.31 957 ALA A C 1
ATOM 7420 O O . ALA A 1 957 ? 5.948 -16.769 -23.065 1.00 90.31 957 ALA A O 1
ATOM 7421 N N . CYS A 1 958 ? 6.777 -17.870 -21.288 1.00 91.25 958 CYS A N 1
ATOM 7422 C CA . CYS A 1 958 ? 7.789 -18.611 -22.037 1.00 91.25 958 CYS A CA 1
ATOM 7423 C C . CYS A 1 958 ? 7.158 -19.769 -22.835 1.00 91.25 958 CYS A C 1
ATOM 7425 O O . CYS A 1 958 ? 7.460 -19.929 -24.018 1.00 91.25 958 CYS A O 1
ATOM 7427 N N . MET A 1 959 ? 6.235 -20.527 -22.226 1.00 88.56 959 MET A N 1
ATOM 7428 C CA . MET A 1 959 ? 5.530 -21.640 -22.890 1.00 88.56 959 MET A CA 1
ATOM 7429 C C . MET A 1 959 ? 4.634 -21.170 -24.050 1.00 88.56 959 MET A C 1
ATOM 7431 O O . MET A 1 959 ? 4.528 -21.863 -25.061 1.00 88.56 959 MET A O 1
ATOM 7435 N N . ASP A 1 960 ? 4.023 -19.988 -23.912 1.00 89.25 960 ASP A N 1
ATOM 7436 C CA . ASP A 1 960 ? 3.148 -19.338 -24.903 1.00 89.25 960 ASP A CA 1
ATOM 7437 C C . ASP A 1 960 ? 3.904 -18.801 -26.132 1.00 89.25 960 ASP A C 1
ATOM 7439 O O . ASP A 1 960 ? 3.290 -18.450 -27.145 1.00 89.25 960 ASP A O 1
ATOM 7443 N N . LEU A 1 961 ? 5.232 -18.679 -26.040 1.00 87.88 961 LEU A N 1
ATOM 7444 C CA . LEU A 1 961 ? 6.104 -18.384 -27.179 1.00 87.88 961 LEU A CA 1
ATOM 7445 C C . LEU A 1 961 ? 6.557 -19.669 -27.863 1.00 87.88 961 LEU A C 1
ATOM 7447 O O . LEU A 1 961 ? 6.532 -19.754 -29.088 1.00 87.88 961 LEU A O 1
ATOM 7451 N N . GLU A 1 962 ? 6.951 -20.671 -27.078 1.00 89.88 962 GLU A N 1
ATOM 7452 C CA . GLU A 1 962 ? 7.333 -21.984 -27.580 1.00 89.88 962 GLU A CA 1
ATOM 7453 C C . GLU A 1 962 ? 7.162 -23.047 -26.491 1.00 89.88 962 GLU A C 1
ATOM 7455 O O . GLU A 1 962 ? 7.712 -22.936 -25.394 1.00 89.88 962 GLU A O 1
ATOM 7460 N N . LYS A 1 963 ? 6.461 -24.143 -26.814 1.00 84.50 963 LYS A N 1
ATOM 7461 C CA . LYS A 1 963 ? 6.136 -25.197 -25.839 1.00 84.50 963 LYS A CA 1
ATOM 7462 C C . LYS A 1 963 ? 7.357 -25.783 -25.125 1.00 84.50 963 LYS A C 1
ATOM 7464 O O . LYS A 1 963 ? 7.219 -26.141 -23.957 1.00 84.50 963 LYS A O 1
ATOM 7469 N N . ALA A 1 964 ? 8.518 -25.853 -25.780 1.00 88.88 964 ALA A N 1
ATOM 7470 C CA . ALA A 1 964 ? 9.767 -26.376 -25.220 1.00 88.88 964 ALA A CA 1
ATOM 7471 C C . ALA A 1 964 ? 10.630 -25.320 -24.494 1.00 88.88 964 ALA A C 1
ATOM 7473 O O . ALA A 1 964 ? 11.559 -25.681 -23.776 1.00 88.88 964 ALA A O 1
ATOM 7474 N N . TYR A 1 965 ? 10.338 -24.022 -24.635 1.00 91.25 965 TYR A N 1
ATOM 7475 C CA . TYR A 1 965 ? 11.174 -22.964 -24.070 1.00 91.25 965 TYR A CA 1
ATOM 7476 C C . TYR A 1 965 ? 10.990 -22.858 -22.546 1.00 91.25 965 TYR A C 1
ATOM 7478 O O . TYR A 1 965 ? 9.924 -22.490 -22.045 1.00 91.25 965 TYR A O 1
ATOM 7486 N N . ARG A 1 966 ? 12.036 -23.232 -21.800 1.00 88.94 966 ARG A N 1
ATOM 7487 C CA . ARG A 1 966 ? 12.104 -23.218 -20.328 1.00 88.94 966 ARG A CA 1
ATOM 7488 C C . ARG A 1 966 ? 13.420 -22.571 -19.867 1.00 88.94 966 ARG A C 1
ATOM 7490 O O . ARG A 1 966 ? 14.370 -23.289 -19.559 1.00 88.94 966 ARG A O 1
ATOM 7497 N N . PRO A 1 967 ? 13.524 -21.230 -19.876 1.00 92.06 967 PRO A N 1
ATOM 7498 C CA . PRO A 1 967 ? 14.685 -20.544 -19.318 1.00 92.06 967 PRO A CA 1
ATOM 7499 C C . PRO A 1 967 ? 14.716 -20.710 -17.793 1.00 92.06 967 PRO A C 1
ATOM 7501 O O . PRO A 1 967 ? 13.668 -20.848 -17.163 1.00 92.06 967 PRO A O 1
ATOM 7504 N N . ARG A 1 968 ? 15.907 -20.648 -17.190 1.00 91.88 968 ARG A N 1
ATOM 7505 C CA . ARG A 1 968 ? 16.057 -20.727 -15.726 1.00 91.88 968 ARG A CA 1
ATOM 7506 C C . ARG A 1 968 ? 15.634 -19.418 -15.063 1.00 91.88 968 ARG A C 1
ATOM 7508 O O . ARG A 1 968 ? 16.200 -18.366 -15.378 1.00 91.88 968 ARG A O 1
ATOM 7515 N N . ILE A 1 969 ? 14.673 -19.464 -14.143 1.00 91.88 969 ILE A N 1
ATOM 7516 C CA . ILE A 1 969 ? 14.107 -18.267 -13.507 1.00 91.88 969 ILE A CA 1
ATOM 7517 C C . ILE A 1 969 ? 14.633 -18.101 -12.078 1.00 91.88 969 ILE A C 1
ATOM 7519 O O . ILE A 1 969 ? 14.563 -19.022 -11.272 1.00 91.88 969 ILE A O 1
ATOM 7523 N N . THR A 1 970 ? 15.075 -16.892 -11.734 1.00 93.00 970 THR A N 1
ATOM 7524 C CA . THR A 1 970 ? 15.304 -16.460 -10.342 1.00 93.00 970 THR A CA 1
ATOM 7525 C C . THR A 1 970 ? 14.351 -15.322 -10.021 1.00 93.00 970 THR A C 1
ATOM 7527 O O . THR A 1 970 ? 14.265 -14.368 -10.790 1.00 93.00 970 THR A O 1
ATOM 7530 N N . PHE A 1 971 ? 13.638 -15.385 -8.899 1.00 92.81 971 PHE A N 1
ATOM 7531 C CA . PHE A 1 971 ? 12.633 -14.398 -8.509 1.00 92.81 971 PHE A CA 1
ATOM 7532 C C . PHE A 1 971 ? 12.927 -13.863 -7.103 1.00 92.81 971 PHE A C 1
ATOM 7534 O O . PHE A 1 971 ? 12.804 -14.576 -6.110 1.00 92.81 971 PHE A O 1
ATOM 7541 N N . VAL A 1 972 ? 13.306 -12.590 -7.018 1.00 92.75 972 VAL A N 1
ATOM 7542 C CA . VAL A 1 972 ? 13.771 -11.898 -5.811 1.00 92.75 972 VAL A CA 1
ATOM 7543 C C . VAL A 1 972 ? 12.797 -10.780 -5.462 1.00 92.75 972 VAL A C 1
ATOM 7545 O O . VAL A 1 972 ? 12.659 -9.819 -6.212 1.00 92.75 972 VAL A O 1
ATOM 7548 N N . VAL A 1 973 ? 12.125 -10.842 -4.318 1.00 91.44 973 VAL A N 1
ATOM 7549 C CA . VAL A 1 973 ? 11.350 -9.704 -3.809 1.00 91.44 973 VAL A CA 1
ATOM 7550 C C . VAL A 1 973 ? 12.290 -8.668 -3.197 1.00 91.44 973 VAL A C 1
ATOM 7552 O O . VAL A 1 973 ? 13.172 -9.000 -2.410 1.00 91.44 973 VAL A O 1
ATOM 7555 N N . VAL A 1 974 ? 12.063 -7.395 -3.524 1.00 89.06 974 VAL A N 1
ATOM 7556 C CA . VAL A 1 974 ? 12.775 -6.239 -2.973 1.00 89.06 974 VAL A CA 1
ATOM 7557 C C . VAL A 1 974 ? 11.832 -5.454 -2.068 1.00 89.06 974 VAL A C 1
ATOM 7559 O O . VAL A 1 974 ? 10.771 -4.994 -2.488 1.00 89.06 974 VAL A O 1
ATOM 7562 N N . GLN A 1 975 ? 12.226 -5.255 -0.814 1.00 85.50 975 GLN A N 1
ATOM 7563 C CA . GLN A 1 975 ? 11.467 -4.481 0.162 1.00 85.50 975 GLN A CA 1
ATOM 7564 C C . GLN A 1 975 ? 12.251 -3.232 0.573 1.00 85.50 975 GLN A C 1
ATOM 7566 O O . GLN A 1 975 ? 13.176 -3.284 1.377 1.00 85.50 975 GLN A O 1
ATOM 7571 N N . LYS A 1 976 ? 11.829 -2.071 0.058 1.00 80.06 976 LYS A N 1
ATOM 7572 C CA . LYS A 1 976 ? 12.328 -0.745 0.479 1.00 80.06 976 LYS A CA 1
ATOM 7573 C C . LYS A 1 976 ? 11.667 -0.215 1.766 1.00 80.06 976 LYS A C 1
ATOM 7575 O O . LYS A 1 976 ? 12.170 0.703 2.416 1.00 80.06 976 LYS A O 1
ATOM 7580 N N . ARG A 1 977 ? 10.481 -0.725 2.117 1.00 79.69 977 ARG A N 1
ATOM 7581 C CA . ARG A 1 977 ? 9.621 -0.179 3.185 1.00 79.69 977 ARG A CA 1
ATOM 7582 C C . ARG A 1 977 ? 9.558 -1.116 4.392 1.00 79.69 977 ARG A C 1
ATOM 7584 O O . ARG A 1 977 ? 8.562 -1.801 4.593 1.00 79.69 977 ARG A O 1
ATOM 7591 N N . HIS A 1 978 ? 10.606 -1.099 5.211 1.00 87.88 978 HIS A N 1
ATOM 7592 C CA . HIS A 1 978 ? 10.662 -1.836 6.476 1.00 87.88 978 HIS A CA 1
ATOM 7593 C C . HIS A 1 978 ? 11.331 -1.036 7.605 1.00 87.88 978 HIS A C 1
ATOM 7595 O O . HIS A 1 978 ? 11.899 0.045 7.407 1.00 87.88 978 HIS A O 1
ATOM 7601 N N . HIS A 1 979 ? 11.269 -1.603 8.808 1.00 91.38 979 HIS A N 1
ATOM 7602 C CA . HIS A 1 979 ? 11.736 -0.984 10.045 1.00 91.38 979 HIS A CA 1
ATOM 7603 C C . HIS A 1 979 ? 13.190 -1.321 10.408 1.00 91.38 979 HIS A C 1
ATOM 7605 O O . HIS A 1 979 ? 13.794 -0.571 11.162 1.00 91.38 979 HIS A O 1
ATOM 7611 N N . THR A 1 980 ? 13.812 -2.332 9.787 1.00 94.94 980 THR A N 1
ATOM 7612 C CA . THR A 1 980 ? 15.248 -2.627 9.957 1.00 94.94 980 THR A CA 1
ATOM 7613 C C . THR A 1 980 ? 16.144 -1.417 9.653 1.00 94.94 980 THR A C 1
ATOM 7615 O O . THR A 1 980 ? 15.958 -0.732 8.638 1.00 94.94 980 THR A O 1
ATOM 7618 N N . ARG A 1 981 ? 17.120 -1.178 10.533 1.00 96.00 981 ARG A N 1
ATOM 7619 C CA . ARG A 1 981 ? 18.229 -0.219 10.436 1.00 96.00 981 ARG A CA 1
ATOM 7620 C C . ARG A 1 981 ? 19.525 -0.912 10.836 1.00 96.00 981 ARG A C 1
ATOM 7622 O O . ARG A 1 981 ? 19.499 -1.836 11.647 1.00 96.00 981 ARG A O 1
ATOM 7629 N N . LEU A 1 982 ? 20.631 -0.436 10.274 1.00 97.19 982 LEU A N 1
ATOM 7630 C CA . LEU A 1 982 ? 21.986 -0.877 10.587 1.00 97.19 982 LEU A CA 1
ATOM 7631 C C . LEU A 1 982 ? 22.823 0.351 10.956 1.00 97.19 982 LEU A C 1
ATOM 7633 O O . LEU A 1 982 ? 22.731 1.383 10.288 1.00 97.19 982 LEU A O 1
ATOM 7637 N N . TYR A 1 983 ? 23.627 0.215 12.003 1.00 97.38 983 TYR A N 1
ATOM 7638 C CA . TYR A 1 983 ? 24.529 1.233 12.539 1.00 97.38 983 TYR A CA 1
ATOM 7639 C C . TYR A 1 983 ? 25.937 0.640 12.642 1.00 97.38 983 TYR A C 1
ATOM 7641 O O . TYR A 1 983 ? 26.064 -0.554 12.907 1.00 97.38 983 TYR A O 1
ATOM 7649 N N . CYS A 1 984 ? 26.989 1.436 12.450 1.00 96.81 984 CYS A N 1
ATOM 7650 C CA . CYS A 1 984 ? 28.360 0.971 12.681 1.00 96.81 984 CYS A CA 1
ATOM 7651 C C . CYS A 1 984 ? 28.602 0.766 14.184 1.00 96.81 984 CYS A C 1
ATOM 7653 O O . CYS A 1 984 ? 28.233 1.626 14.979 1.00 96.81 984 CYS A O 1
ATOM 7655 N N . GLU A 1 985 ? 29.250 -0.335 14.581 1.00 94.81 985 GLU A N 1
ATOM 7656 C CA . GLU A 1 985 ? 29.735 -0.493 15.965 1.00 94.81 985 GLU A CA 1
ATOM 7657 C C . GLU A 1 985 ? 30.956 0.405 16.218 1.00 94.81 985 GLU A C 1
ATOM 7659 O O . GLU A 1 985 ? 31.093 0.995 17.288 1.00 94.81 985 GLU A O 1
ATOM 7664 N N . ASN A 1 986 ? 31.829 0.555 15.214 1.00 94.38 986 ASN A N 1
ATOM 7665 C CA . ASN A 1 986 ? 33.022 1.393 15.307 1.00 94.38 986 ASN A CA 1
ATOM 7666 C C . ASN A 1 986 ? 32.824 2.723 14.573 1.00 94.38 986 ASN A C 1
ATOM 7668 O O . ASN A 1 986 ? 32.485 2.744 13.389 1.00 94.38 986 ASN A O 1
ATOM 7672 N N . GLN A 1 987 ? 33.190 3.830 15.219 1.00 91.69 987 GLN A N 1
ATOM 7673 C CA . GLN A 1 987 ? 33.130 5.166 14.616 1.00 91.69 987 GLN A CA 1
ATOM 7674 C C . GLN A 1 987 ? 33.996 5.312 13.345 1.00 91.69 987 GLN A C 1
ATOM 7676 O O . GLN A 1 987 ? 33.659 6.086 12.455 1.00 91.69 987 GLN A O 1
ATOM 7681 N N . ARG A 1 988 ? 35.086 4.538 13.218 1.00 92.56 988 ARG A N 1
ATOM 7682 C CA . ARG A 1 988 ? 35.962 4.529 12.025 1.00 92.56 988 ARG A CA 1
ATOM 7683 C C . ARG A 1 988 ? 35.285 4.017 10.748 1.00 92.56 988 ARG A C 1
ATOM 7685 O O . ARG A 1 988 ? 35.794 4.252 9.660 1.00 92.56 988 ARG A O 1
ATOM 7692 N N . ASP A 1 989 ? 34.198 3.259 10.891 1.00 93.12 989 ASP A N 1
ATOM 7693 C CA . ASP A 1 989 ? 33.478 2.626 9.786 1.00 93.12 989 ASP A CA 1
ATOM 7694 C C . ASP A 1 989 ? 32.323 3.504 9.262 1.00 93.12 989 ASP A C 1
ATOM 7696 O O . ASP A 1 989 ? 31.662 3.146 8.291 1.00 93.12 989 ASP A O 1
ATOM 7700 N N . GLU A 1 990 ? 32.047 4.642 9.904 1.00 93.56 990 GLU A N 1
ATOM 7701 C CA . GLU A 1 990 ? 30.958 5.554 9.550 1.00 93.56 990 GLU A CA 1
ATOM 7702 C C . GLU A 1 990 ? 31.306 6.455 8.354 1.00 93.56 990 GLU A C 1
ATOM 7704 O O . GLU A 1 990 ? 32.372 7.068 8.296 1.00 93.56 990 GLU A O 1
ATOM 7709 N N . VAL A 1 991 ? 30.359 6.620 7.428 1.00 91.19 991 VAL A N 1
ATOM 7710 C CA . VAL A 1 991 ? 30.541 7.396 6.195 1.00 91.19 991 VAL A CA 1
ATOM 7711 C C . VAL A 1 991 ? 29.664 8.651 6.170 1.00 91.19 991 VAL A C 1
ATOM 7713 O O . VAL A 1 991 ? 28.460 8.625 6.451 1.00 91.19 991 VAL A O 1
ATOM 7716 N N . GLY A 1 992 ? 30.282 9.765 5.763 1.00 87.38 992 GLY A N 1
ATOM 7717 C CA . GLY A 1 992 ? 29.623 11.038 5.468 1.00 87.38 992 GLY A CA 1
ATOM 7718 C C . GLY A 1 992 ? 29.098 11.806 6.689 1.00 87.38 992 GLY A C 1
ATOM 7719 O O . GLY A 1 992 ? 29.154 11.355 7.830 1.00 87.38 992 GLY A O 1
ATOM 7720 N N . LYS A 1 993 ? 28.532 12.999 6.447 1.00 87.50 993 LYS A N 1
ATOM 7721 C CA . LYS A 1 993 ? 28.045 13.901 7.514 1.00 87.50 993 LYS A CA 1
ATOM 7722 C C . LYS A 1 993 ? 26.965 13.272 8.406 1.00 87.50 993 LYS A C 1
ATOM 7724 O O . LYS A 1 993 ? 26.860 13.628 9.576 1.00 87.50 993 LYS A O 1
ATOM 7729 N N . ALA A 1 994 ? 26.154 12.366 7.862 1.00 89.50 994 ALA A N 1
ATOM 7730 C CA . ALA A 1 994 ? 25.113 11.675 8.618 1.00 89.50 994 ALA A CA 1
ATOM 7731 C C . ALA A 1 994 ? 25.601 10.391 9.321 1.00 89.50 994 ALA A C 1
ATOM 7733 O O . ALA A 1 994 ? 24.805 9.776 10.031 1.00 89.50 994 ALA A O 1
ATOM 7734 N N . ARG A 1 995 ? 26.893 10.039 9.176 1.00 94.44 995 ARG A N 1
ATOM 7735 C CA . ARG A 1 995 ? 27.588 8.958 9.895 1.00 94.44 995 ARG A CA 1
ATOM 7736 C C . ARG A 1 995 ? 26.903 7.593 9.726 1.00 94.44 995 ARG A C 1
ATOM 7738 O O . ARG A 1 995 ? 26.593 6.914 10.698 1.00 94.44 995 ARG A O 1
ATOM 7745 N N . ASN A 1 996 ? 26.598 7.235 8.478 1.00 95.25 996 ASN A N 1
ATOM 7746 C CA . ASN A 1 996 ? 25.888 6.001 8.121 1.00 95.25 996 ASN A CA 1
ATOM 7747 C C . ASN A 1 996 ? 26.846 4.828 7.866 1.00 95.25 996 ASN A C 1
ATOM 7749 O O . ASN A 1 996 ? 28.046 5.028 7.698 1.00 95.25 996 ASN A O 1
ATOM 7753 N N . VAL A 1 997 ? 26.297 3.612 7.768 1.00 95.69 997 VAL A N 1
ATOM 7754 C CA . VAL A 1 997 ? 27.026 2.449 7.231 1.00 95.69 997 VAL A CA 1
ATOM 7755 C C . VAL A 1 997 ? 27.511 2.710 5.792 1.00 95.69 997 VAL A C 1
ATOM 7757 O O . VAL A 1 997 ? 26.829 3.425 5.044 1.00 95.69 997 VAL A O 1
ATOM 7760 N N . PRO A 1 998 ? 28.670 2.159 5.382 1.00 94.62 998 PRO A N 1
ATOM 7761 C CA . PRO A 1 998 ? 29.217 2.374 4.049 1.00 94.62 998 PRO A CA 1
ATOM 7762 C C . PRO A 1 998 ? 28.348 1.733 2.950 1.00 94.62 998 PRO A C 1
ATOM 7764 O O . PRO A 1 998 ? 27.695 0.709 3.172 1.00 94.62 998 PRO A O 1
ATOM 7767 N N . PRO A 1 999 ? 28.348 2.289 1.725 1.00 91.94 999 PRO A N 1
ATOM 7768 C CA . PRO A 1 999 ? 27.704 1.649 0.581 1.00 91.94 999 PRO A CA 1
ATOM 7769 C C . PRO A 1 999 ? 28.317 0.274 0.301 1.00 91.94 999 PRO A C 1
ATOM 7771 O O . PRO A 1 999 ? 29.537 0.123 0.279 1.00 91.94 999 PRO A O 1
ATOM 7774 N N . GLY A 1 1000 ? 27.459 -0.723 0.096 1.00 92.12 1000 GLY A N 1
ATOM 7775 C CA . GLY A 1 1000 ? 27.849 -2.125 -0.059 1.00 92.12 1000 GLY A CA 1
ATOM 7776 C C . GLY A 1 1000 ? 27.752 -2.948 1.225 1.00 92.12 1000 GLY A C 1
ATOM 7777 O O . GLY A 1 1000 ? 27.915 -4.164 1.144 1.00 92.12 1000 GLY A O 1
ATOM 7778 N N . THR A 1 1001 ? 27.449 -2.340 2.384 1.00 96.94 1001 THR A N 1
ATOM 7779 C CA . THR A 1 1001 ? 27.164 -3.087 3.621 1.00 96.94 1001 THR A CA 1
ATOM 7780 C C . THR A 1 1001 ? 26.012 -4.066 3.408 1.00 96.94 1001 THR A C 1
ATOM 7782 O O . THR A 1 1001 ? 24.883 -3.660 3.121 1.00 96.94 1001 THR A O 1
ATOM 7785 N N . THR A 1 1002 ? 26.314 -5.344 3.592 1.00 97.56 1002 THR A N 1
ATOM 7786 C CA . THR A 1 1002 ? 25.455 -6.500 3.352 1.00 97.56 1002 THR A CA 1
ATOM 7787 C C . THR A 1 1002 ? 25.390 -7.347 4.619 1.00 97.56 1002 THR A C 1
ATOM 7789 O O . THR A 1 1002 ? 26.407 -7.536 5.283 1.00 97.56 1002 THR A O 1
ATOM 7792 N N . VAL A 1 1003 ? 24.194 -7.816 4.977 1.00 97.75 1003 VAL A N 1
ATOM 7793 C CA . VAL A 1 1003 ? 23.938 -8.664 6.152 1.00 97.75 1003 VAL A CA 1
ATOM 7794 C C . VAL A 1 1003 ? 22.974 -9.768 5.745 1.00 97.75 1003 VAL A C 1
ATOM 7796 O O . VAL A 1 1003 ? 21.809 -9.501 5.451 1.00 97.75 1003 VAL A O 1
ATOM 7799 N N . ASP A 1 1004 ? 23.458 -11.002 5.731 1.00 96.31 1004 ASP A N 1
ATOM 7800 C CA . ASP A 1 1004 ? 22.714 -12.208 5.365 1.00 96.31 1004 ASP A CA 1
ATOM 7801 C C . ASP A 1 1004 ? 22.623 -13.242 6.502 1.00 96.31 1004 ASP A C 1
ATOM 7803 O O . ASP A 1 1004 ? 21.947 -14.262 6.363 1.00 96.31 1004 ASP A O 1
ATOM 7807 N N . SER A 1 1005 ? 23.232 -12.948 7.653 1.00 92.75 1005 SER A N 1
ATOM 7808 C CA . SER A 1 1005 ? 23.235 -13.782 8.854 1.00 92.75 1005 SER A CA 1
ATOM 7809 C C . SER A 1 1005 ? 22.579 -13.089 10.060 1.00 92.75 1005 SER A C 1
ATOM 7811 O O . SER A 1 1005 ? 22.363 -11.872 10.091 1.00 92.75 1005 SER A O 1
ATOM 7813 N N . GLY A 1 1006 ? 22.238 -13.885 11.077 1.00 91.88 1006 GLY A N 1
ATOM 7814 C CA . GLY A 1 1006 ? 21.764 -13.422 12.383 1.00 91.88 1006 GLY A CA 1
ATOM 7815 C C . GLY A 1 1006 ? 20.342 -12.860 12.408 1.00 91.88 1006 GLY A C 1
ATOM 7816 O O . GLY A 1 1006 ? 19.458 -13.477 12.995 1.00 91.88 1006 GLY A O 1
ATOM 7817 N N . ILE A 1 1007 ? 20.115 -11.699 11.783 1.00 94.88 1007 ILE A N 1
ATOM 7818 C CA . ILE A 1 1007 ? 18.831 -10.961 11.767 1.00 94.88 1007 ILE A CA 1
ATOM 7819 C C . ILE A 1 1007 ? 17.935 -11.273 10.550 1.00 94.88 1007 ILE A C 1
ATOM 7821 O O . ILE A 1 1007 ? 16.852 -10.698 10.411 1.00 94.88 1007 ILE A O 1
ATOM 7825 N N . THR A 1 1008 ? 18.419 -12.125 9.650 1.00 94.75 1008 THR A N 1
ATOM 7826 C CA . THR A 1 1008 ? 17.748 -12.651 8.450 1.00 94.75 1008 THR A CA 1
ATOM 7827 C C . THR A 1 1008 ? 16.873 -13.865 8.765 1.00 94.75 1008 THR A C 1
ATOM 7829 O O . THR A 1 1008 ? 16.807 -14.299 9.916 1.00 94.75 1008 THR A O 1
ATOM 7832 N N . HIS A 1 1009 ? 16.164 -14.411 7.774 1.00 92.12 1009 HIS A N 1
ATOM 7833 C CA . HIS A 1 1009 ? 15.296 -15.573 7.957 1.00 92.12 1009 HIS A CA 1
ATOM 7834 C C . HIS A 1 1009 ? 16.074 -16.809 8.458 1.00 92.12 1009 HIS A C 1
ATOM 7836 O O . HIS A 1 1009 ? 17.196 -17.036 7.989 1.00 92.12 1009 HIS A O 1
ATOM 7842 N N . PRO A 1 1010 ? 15.485 -17.647 9.347 1.00 89.38 1010 PRO A N 1
ATOM 7843 C CA . PRO A 1 1010 ? 16.135 -18.846 9.885 1.00 89.38 1010 PRO A CA 1
ATOM 7844 C C . PRO A 1 1010 ? 16.787 -19.763 8.843 1.00 89.38 1010 PRO A C 1
ATOM 7846 O O . PRO A 1 1010 ? 17.866 -20.294 9.094 1.00 89.38 1010 PRO A O 1
ATOM 7849 N N . TYR A 1 1011 ? 16.143 -19.948 7.685 1.00 87.81 1011 TYR A N 1
ATOM 7850 C CA . TYR A 1 1011 ? 16.607 -20.877 6.645 1.00 87.81 1011 TYR A CA 1
ATOM 7851 C C . TYR A 1 1011 ? 16.246 -20.491 5.198 1.00 87.81 1011 TYR A C 1
ATOM 7853 O O . TYR A 1 1011 ? 16.671 -21.190 4.282 1.00 87.81 1011 TYR A O 1
ATOM 7861 N N . GLU A 1 1012 ? 15.462 -19.432 4.957 1.00 91.44 1012 GLU A N 1
ATOM 7862 C CA . GLU A 1 1012 ? 15.124 -18.997 3.581 1.00 91.44 1012 GLU A CA 1
ATOM 7863 C C . GLU A 1 1012 ? 16.246 -18.107 3.035 1.00 91.44 1012 GLU A C 1
ATOM 7865 O O . GLU A 1 1012 ? 17.021 -17.533 3.803 1.00 91.44 1012 GLU A O 1
ATOM 7870 N N . PHE A 1 1013 ? 16.355 -17.987 1.713 1.00 94.81 1013 PHE A N 1
ATOM 7871 C CA . PHE A 1 1013 ? 17.407 -17.186 1.093 1.00 94.81 1013 PHE A CA 1
ATOM 7872 C C . PHE A 1 1013 ? 17.048 -15.686 1.056 1.00 94.81 1013 PHE A C 1
ATOM 7874 O O . PHE A 1 1013 ? 16.473 -15.177 0.092 1.00 94.81 1013 PHE A O 1
ATOM 7881 N N . ASP A 1 1014 ? 17.422 -14.957 2.109 1.00 95.81 1014 ASP A N 1
ATOM 7882 C CA . ASP A 1 1014 ? 17.241 -13.504 2.235 1.00 95.81 1014 ASP A CA 1
ATOM 7883 C C . ASP A 1 1014 ? 18.501 -12.762 2.712 1.00 95.81 1014 ASP A C 1
ATOM 7885 O O . ASP A 1 1014 ? 19.365 -13.321 3.386 1.00 95.81 1014 ASP A O 1
ATOM 7889 N N . PHE A 1 1015 ? 18.621 -11.482 2.358 1.00 97.12 1015 PHE A N 1
ATOM 7890 C CA . PHE A 1 1015 ? 19.719 -10.618 2.795 1.00 97.12 1015 PHE A CA 1
ATOM 7891 C C . PHE A 1 1015 ? 19.334 -9.135 2.792 1.00 97.12 1015 PHE A C 1
ATOM 7893 O O . PHE A 1 1015 ? 18.492 -8.671 2.021 1.00 97.12 1015 PHE A O 1
ATOM 7900 N N . TYR A 1 1016 ? 19.995 -8.358 3.643 1.00 96.94 1016 TYR A N 1
ATOM 7901 C CA . TYR A 1 1016 ? 19.959 -6.901 3.623 1.00 96.94 1016 TYR A CA 1
ATOM 7902 C C . TYR A 1 1016 ? 21.168 -6.357 2.863 1.00 96.94 1016 TYR A C 1
ATOM 7904 O O . TYR A 1 1016 ? 22.279 -6.816 3.090 1.00 96.94 1016 TYR A O 1
ATOM 7912 N N . LEU A 1 1017 ? 20.978 -5.338 2.022 1.00 95.25 1017 LEU A N 1
ATOM 7913 C CA . LEU A 1 1017 ? 22.056 -4.623 1.328 1.00 95.25 1017 LEU A CA 1
ATOM 7914 C C . LEU A 1 1017 ? 21.795 -3.107 1.338 1.00 95.25 1017 LEU A C 1
ATOM 7916 O O . LEU A 1 1017 ? 20.801 -2.613 0.795 1.00 95.25 1017 LEU A O 1
ATOM 7920 N N . CYS A 1 1018 ? 22.711 -2.345 1.936 1.00 93.94 1018 CYS A N 1
ATOM 7921 C CA . CYS A 1 1018 ? 22.750 -0.885 1.895 1.00 93.94 1018 CYS A CA 1
ATOM 7922 C C . CYS A 1 1018 ? 23.608 -0.414 0.716 1.00 93.94 1018 CYS A C 1
ATOM 7924 O O . CYS A 1 1018 ? 24.787 -0.112 0.862 1.00 93.94 1018 CYS A O 1
ATOM 7926 N N . SER A 1 1019 ? 23.024 -0.352 -0.478 1.00 88.62 1019 SER A N 1
ATOM 7927 C CA . SER A 1 1019 ? 23.770 -0.057 -1.710 1.00 88.62 1019 SER A CA 1
ATOM 7928 C C . SER A 1 1019 ? 24.132 1.416 -1.945 1.00 88.62 1019 SER A C 1
ATOM 7930 O O . SER A 1 1019 ? 24.792 1.723 -2.934 1.00 88.62 1019 SER A O 1
ATOM 7932 N N . HIS A 1 1020 ? 23.663 2.336 -1.100 1.00 84.00 1020 HIS A N 1
ATOM 7933 C CA . HIS A 1 1020 ? 23.700 3.779 -1.347 1.00 84.00 1020 HIS A CA 1
ATOM 7934 C C . HIS A 1 1020 ? 24.371 4.545 -0.206 1.00 84.00 1020 HIS A C 1
ATOM 7936 O O . HIS A 1 1020 ? 24.378 4.105 0.943 1.00 84.00 1020 HIS A O 1
ATOM 7942 N N . ASN A 1 1021 ? 24.878 5.738 -0.517 1.00 84.38 1021 ASN A N 1
ATOM 7943 C CA . ASN A 1 1021 ? 25.444 6.643 0.479 1.00 84.38 1021 ASN A CA 1
ATOM 7944 C C . ASN A 1 1021 ? 24.337 7.401 1.232 1.00 84.38 1021 ASN A C 1
ATOM 7946 O O . ASN A 1 1021 ? 23.498 8.074 0.624 1.00 84.38 1021 ASN A O 1
ATOM 7950 N N . GLY A 1 1022 ? 24.347 7.308 2.562 1.00 83.94 1022 GLY A N 1
ATOM 7951 C CA . GLY A 1 1022 ? 23.405 7.992 3.445 1.00 83.94 1022 GLY A CA 1
ATOM 7952 C C . GLY A 1 1022 ? 23.706 9.484 3.584 1.00 83.94 1022 GLY A C 1
ATOM 7953 O O . GLY A 1 1022 ? 24.216 9.916 4.613 1.00 83.94 1022 GLY A O 1
ATOM 7954 N N . ILE A 1 1023 ? 23.374 10.277 2.559 1.00 83.56 1023 ILE A N 1
ATOM 7955 C CA . ILE A 1 1023 ? 23.652 11.727 2.498 1.00 83.56 1023 ILE A CA 1
ATOM 7956 C C . ILE A 1 1023 ? 22.972 12.502 3.642 1.00 83.56 1023 ILE A C 1
ATOM 7958 O O . ILE A 1 1023 ? 23.542 13.452 4.182 1.00 83.56 1023 ILE A O 1
ATOM 7962 N N . GLN A 1 1024 ? 21.740 12.126 3.994 1.00 83.62 1024 GLN A N 1
ATOM 7963 C CA . GLN A 1 1024 ? 20.932 12.785 5.018 1.00 83.62 1024 GLN A CA 1
ATOM 7964 C C . GLN A 1 1024 ? 20.044 11.761 5.727 1.00 83.62 1024 GLN A C 1
ATOM 7966 O O . GLN A 1 1024 ? 19.434 10.912 5.081 1.00 83.62 1024 GLN A O 1
ATOM 7971 N N . GLY A 1 1025 ? 19.905 11.902 7.046 1.00 88.94 1025 GLY A N 1
ATOM 7972 C CA . GLY A 1 1025 ? 19.134 10.964 7.854 1.00 88.94 1025 GLY A CA 1
ATOM 7973 C C . GLY A 1 1025 ? 19.891 9.657 8.104 1.00 88.94 1025 GLY A C 1
ATOM 7974 O O . GLY A 1 1025 ? 21.092 9.561 7.858 1.00 88.94 1025 GLY A O 1
ATOM 7975 N N . THR A 1 1026 ? 19.171 8.639 8.566 1.00 90.75 1026 THR A N 1
ATOM 7976 C CA . THR A 1 1026 ? 19.688 7.269 8.686 1.00 90.75 1026 THR A CA 1
ATOM 7977 C C . THR A 1 1026 ? 19.346 6.469 7.428 1.00 90.75 1026 THR A C 1
ATOM 7979 O O . THR A 1 1026 ? 18.185 6.461 7.002 1.00 90.75 1026 THR A O 1
ATOM 7982 N N . SER A 1 1027 ? 20.337 5.792 6.847 1.00 91.31 1027 SER A N 1
ATOM 7983 C CA . SER A 1 1027 ? 20.174 4.918 5.684 1.00 91.31 1027 SER A CA 1
ATOM 7984 C C . SER A 1 1027 ? 19.175 3.795 5.955 1.00 91.31 1027 SER A C 1
ATOM 7986 O O . SER A 1 1027 ? 19.036 3.292 7.073 1.00 91.31 1027 SER A O 1
ATOM 7988 N N . ARG A 1 1028 ? 18.491 3.358 4.896 1.00 90.50 1028 ARG A N 1
ATOM 7989 C CA . ARG A 1 1028 ? 17.639 2.167 4.932 1.00 90.50 1028 ARG A CA 1
ATOM 7990 C C . ARG A 1 1028 ? 18.285 1.087 4.070 1.00 90.50 1028 ARG A C 1
ATOM 7992 O O . ARG A 1 1028 ? 18.206 1.213 2.849 1.00 90.50 1028 ARG A O 1
ATOM 7999 N N . PRO A 1 1029 ? 18.923 0.050 4.649 1.00 93.88 1029 PRO A N 1
ATOM 8000 C CA . PRO A 1 1029 ? 19.320 -1.099 3.844 1.00 93.88 1029 PRO A CA 1
ATOM 8001 C C . PRO A 1 1029 ? 18.068 -1.657 3.167 1.00 93.88 1029 PRO A C 1
ATOM 8003 O O . PRO A 1 1029 ? 16.991 -1.601 3.755 1.00 93.88 1029 PRO A O 1
ATOM 8006 N N . LYS A 1 1030 ? 18.180 -2.161 1.942 1.00 91.69 1030 LYS A N 1
ATOM 8007 C CA . LYS A 1 1030 ? 17.076 -2.875 1.297 1.00 91.69 1030 LYS A CA 1
ATOM 8008 C C . LYS A 1 1030 ? 17.099 -4.331 1.713 1.00 91.69 1030 LYS A C 1
ATOM 8010 O O . LYS A 1 1030 ? 18.174 -4.917 1.761 1.00 91.69 1030 LYS A O 1
ATOM 8015 N N . HIS A 1 1031 ? 15.927 -4.905 1.939 1.00 93.81 1031 HIS A N 1
ATOM 8016 C CA . HIS A 1 1031 ? 15.766 -6.336 2.154 1.00 93.81 1031 HIS A CA 1
ATOM 8017 C C . HIS A 1 1031 ? 15.441 -7.028 0.823 1.00 93.81 1031 HIS A C 1
ATOM 8019 O O . HIS A 1 1031 ? 14.516 -6.612 0.119 1.00 93.81 1031 HIS A O 1
ATOM 8025 N N . TYR A 1 1032 ? 16.219 -8.049 0.480 1.00 94.19 1032 TYR A N 1
ATOM 8026 C CA . TYR A 1 1032 ? 16.070 -8.894 -0.699 1.00 94.19 1032 TYR A CA 1
ATOM 8027 C C . TYR A 1 1032 ? 15.731 -10.305 -0.231 1.00 94.19 1032 TYR A C 1
ATOM 8029 O O . TYR A 1 1032 ? 16.408 -10.830 0.646 1.00 94.19 1032 TYR A O 1
ATOM 8037 N N . HIS A 1 1033 ? 14.692 -10.907 -0.798 1.00 94.62 1033 HIS A N 1
ATOM 8038 C CA . HIS A 1 1033 ? 14.219 -12.229 -0.399 1.00 94.62 1033 HIS A CA 1
ATOM 8039 C C . HIS A 1 1033 ? 13.914 -13.056 -1.650 1.00 94.62 1033 HIS A C 1
ATOM 8041 O O . HIS A 1 1033 ? 13.068 -12.669 -2.458 1.00 94.62 1033 HIS A O 1
ATOM 8047 N N . VAL A 1 1034 ? 14.617 -14.168 -1.841 1.00 94.75 1034 VAL A N 1
ATOM 8048 C CA . VAL A 1 1034 ? 14.467 -15.031 -3.016 1.00 94.75 1034 VAL A CA 1
ATOM 8049 C C . VAL A 1 1034 ? 13.267 -15.951 -2.805 1.00 94.75 1034 VAL A C 1
ATOM 8051 O O . VAL A 1 1034 ? 13.235 -16.723 -1.856 1.00 94.75 1034 VAL A O 1
ATOM 8054 N N . LEU A 1 1035 ? 12.264 -15.862 -3.680 1.00 92.62 1035 LEU A N 1
ATOM 8055 C CA . LEU A 1 1035 ? 11.072 -16.721 -3.651 1.00 92.62 1035 LEU A CA 1
ATOM 8056 C C . LEU A 1 1035 ? 11.192 -17.945 -4.558 1.00 92.62 1035 LEU A C 1
ATOM 8058 O O . LEU A 1 1035 ? 10.428 -18.892 -4.404 1.00 92.62 1035 LEU A O 1
ATOM 8062 N N . TYR A 1 1036 ? 12.099 -17.911 -5.533 1.00 93.50 1036 TYR A N 1
ATOM 8063 C CA . TYR A 1 1036 ? 12.273 -18.973 -6.517 1.00 93.50 1036 TYR A CA 1
ATOM 8064 C C . TYR A 1 1036 ? 13.655 -18.856 -7.170 1.00 93.50 1036 TYR A C 1
ATOM 8066 O O . TYR A 1 1036 ? 14.075 -17.733 -7.456 1.00 93.50 1036 TYR A O 1
ATOM 8074 N N . ASP A 1 1037 ? 14.357 -19.967 -7.414 1.00 93.50 1037 ASP A N 1
ATOM 8075 C CA . ASP A 1 1037 ? 15.661 -19.938 -8.090 1.00 93.50 1037 ASP A CA 1
ATOM 8076 C C . ASP A 1 1037 ? 16.041 -21.249 -8.809 1.00 93.50 1037 ASP A C 1
ATOM 8078 O O . ASP A 1 1037 ? 16.599 -22.162 -8.206 1.00 93.50 1037 ASP A O 1
ATOM 8082 N N . ASP A 1 1038 ? 15.822 -21.307 -10.127 1.00 93.31 1038 ASP A N 1
ATOM 8083 C CA . ASP A 1 1038 ? 16.359 -22.367 -10.999 1.00 93.31 1038 ASP A CA 1
ATOM 8084 C C . ASP A 1 1038 ? 17.839 -22.146 -11.369 1.00 93.31 1038 ASP A C 1
ATOM 8086 O O . ASP A 1 1038 ? 18.475 -23.027 -11.951 1.00 93.31 1038 ASP A O 1
ATOM 8090 N N . ASN A 1 1039 ? 18.394 -20.948 -11.143 1.00 89.38 1039 ASN A N 1
ATOM 8091 C CA . ASN A 1 1039 ? 19.774 -20.640 -11.531 1.00 89.38 1039 ASN A CA 1
ATOM 8092 C C . ASN A 1 1039 ? 20.806 -21.117 -10.507 1.00 89.38 1039 ASN A C 1
ATOM 8094 O O . ASN A 1 1039 ? 21.988 -21.162 -10.856 1.00 89.38 1039 ASN A O 1
ATOM 8098 N N . SER A 1 1040 ? 20.360 -21.490 -9.303 1.00 92.38 1040 SER A N 1
ATOM 8099 C CA . SER A 1 1040 ? 21.194 -21.964 -8.194 1.00 92.38 1040 SER A CA 1
ATOM 8100 C C . SER A 1 1040 ? 22.307 -20.967 -7.855 1.00 92.38 1040 SER A C 1
ATOM 8102 O O . SER A 1 1040 ? 23.493 -21.298 -7.855 1.00 92.38 1040 SER A O 1
ATOM 8104 N N . PHE A 1 1041 ? 21.925 -19.712 -7.619 1.00 93.19 1041 PHE A N 1
ATOM 8105 C CA . PHE A 1 1041 ? 22.854 -18.669 -7.205 1.00 93.19 1041 PHE A CA 1
ATOM 8106 C C . PHE A 1 1041 ? 23.408 -18.944 -5.804 1.00 93.19 1041 PHE A C 1
ATOM 8108 O O . PHE A 1 1041 ? 22.650 -19.207 -4.876 1.00 93.19 1041 PHE A O 1
ATOM 8115 N N . THR A 1 1042 ? 24.715 -18.755 -5.621 1.00 96.25 1042 THR A N 1
ATOM 8116 C CA . THR A 1 1042 ? 25.296 -18.566 -4.285 1.00 96.25 1042 THR A CA 1
ATOM 8117 C C . THR A 1 1042 ? 24.949 -17.181 -3.735 1.00 96.25 1042 THR A C 1
ATOM 8119 O O . THR A 1 1042 ? 24.687 -16.239 -4.497 1.00 96.25 1042 THR A O 1
ATOM 8122 N N . ALA A 1 1043 ? 24.998 -17.029 -2.414 1.00 94.69 1043 ALA A N 1
ATOM 8123 C CA . ALA A 1 1043 ? 24.856 -15.768 -1.699 1.00 94.69 1043 ALA A CA 1
ATOM 8124 C C . ALA A 1 1043 ? 25.807 -14.709 -2.269 1.00 94.69 1043 ALA A C 1
ATOM 8126 O O . ALA A 1 1043 ? 25.349 -13.664 -2.728 1.00 94.69 1043 ALA A O 1
ATOM 8127 N N . ASP A 1 1044 ? 27.101 -15.019 -2.376 1.00 93.94 1044 ASP A N 1
ATOM 8128 C CA . ASP A 1 1044 ? 28.104 -14.118 -2.957 1.00 93.94 1044 ASP A CA 1
ATOM 8129 C C . ASP A 1 1044 ? 27.801 -13.719 -4.409 1.00 93.94 1044 ASP A C 1
ATOM 8131 O O . ASP A 1 1044 ? 28.052 -12.578 -4.805 1.00 93.94 1044 ASP A O 1
ATOM 8135 N N . ALA A 1 1045 ? 27.291 -14.640 -5.234 1.00 91.88 1045 ALA A N 1
ATOM 8136 C CA . ALA A 1 1045 ? 26.959 -14.341 -6.624 1.00 91.88 1045 ALA A CA 1
ATOM 8137 C C . ALA A 1 1045 ? 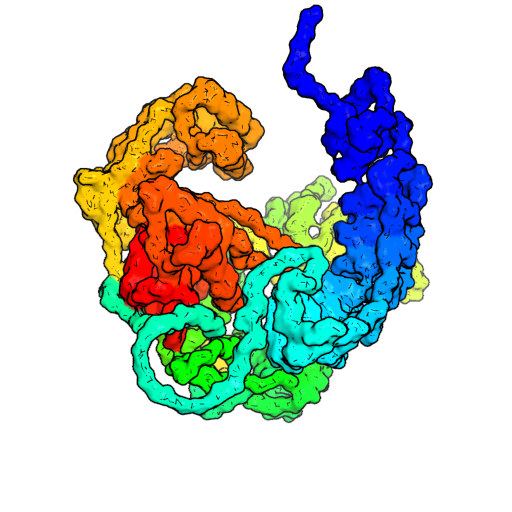25.740 -13.412 -6.721 1.00 91.88 1045 ALA A C 1
ATOM 8139 O O . ALA A 1 1045 ? 25.791 -12.411 -7.440 1.00 91.88 1045 ALA A O 1
ATOM 8140 N N . LEU A 1 1046 ? 24.667 -13.698 -5.976 1.00 92.56 1046 LEU A N 1
ATOM 8141 C CA . LEU A 1 1046 ? 23.442 -12.899 -6.017 1.00 92.56 1046 LEU A CA 1
ATOM 8142 C C . LEU A 1 1046 ? 23.595 -11.545 -5.314 1.00 92.56 1046 LEU A C 1
ATOM 8144 O O . LEU A 1 1046 ? 23.099 -10.542 -5.826 1.00 92.56 1046 LEU A O 1
ATOM 8148 N N . GLN A 1 1047 ? 24.301 -11.484 -4.184 1.00 93.62 1047 GLN A N 1
ATOM 8149 C CA . GLN A 1 1047 ? 24.585 -10.240 -3.464 1.00 93.62 1047 GLN A CA 1
ATOM 8150 C C . GLN A 1 1047 ? 25.464 -9.311 -4.306 1.00 93.62 1047 GLN A C 1
ATOM 8152 O O . GLN A 1 1047 ? 25.113 -8.143 -4.498 1.00 93.62 1047 GLN A O 1
ATOM 8157 N N . GLN A 1 1048 ? 26.560 -9.829 -4.881 1.00 89.88 1048 GLN A N 1
ATOM 8158 C CA . GLN A 1 1048 ? 27.429 -9.040 -5.754 1.00 89.88 1048 GLN A CA 1
ATOM 8159 C C . GLN A 1 1048 ? 26.682 -8.582 -7.009 1.00 89.88 1048 GLN A C 1
ATOM 8161 O O . GLN A 1 1048 ? 26.776 -7.401 -7.340 1.00 89.88 1048 GLN A O 1
ATOM 8166 N N . LEU A 1 1049 ? 25.905 -9.456 -7.666 1.00 87.06 1049 LEU A N 1
ATOM 8167 C CA . LEU A 1 1049 ? 25.057 -9.071 -8.798 1.00 87.06 1049 LEU A CA 1
ATOM 8168 C C . LEU A 1 1049 ? 24.099 -7.948 -8.383 1.00 87.06 1049 LEU A C 1
ATOM 8170 O O . LEU A 1 1049 ? 24.109 -6.884 -8.987 1.00 87.06 1049 LEU A O 1
ATOM 8174 N N . THR A 1 1050 ? 23.336 -8.127 -7.303 1.00 87.75 1050 THR A N 1
ATOM 8175 C CA . THR A 1 1050 ? 22.382 -7.125 -6.799 1.00 87.75 1050 THR A CA 1
ATOM 8176 C C . THR A 1 1050 ? 23.058 -5.778 -6.520 1.00 87.75 1050 THR A C 1
ATOM 8178 O O . THR A 1 1050 ? 22.518 -4.726 -6.869 1.00 87.75 1050 THR A O 1
ATOM 8181 N N . TYR A 1 1051 ? 24.255 -5.776 -5.926 1.00 85.81 1051 TYR A N 1
ATOM 8182 C CA . TYR A 1 1051 ? 25.005 -4.548 -5.653 1.00 85.81 1051 TYR A CA 1
ATOM 8183 C C . TYR A 1 1051 ? 25.571 -3.897 -6.920 1.00 85.81 1051 TYR A C 1
ATOM 8185 O O . TYR A 1 1051 ? 25.583 -2.669 -7.035 1.00 85.81 1051 TYR A O 1
ATOM 8193 N N . GLN A 1 1052 ? 25.967 -4.695 -7.908 1.00 78.75 1052 GLN A N 1
ATOM 8194 C CA . GLN A 1 1052 ? 26.322 -4.211 -9.238 1.00 78.75 1052 GLN A CA 1
ATOM 8195 C C . GLN A 1 1052 ? 25.107 -3.532 -9.903 1.00 78.75 1052 GLN A C 1
ATOM 8197 O O . GLN A 1 1052 ? 25.198 -2.352 -10.237 1.00 78.75 1052 GLN A O 1
ATOM 8202 N N . LEU A 1 1053 ? 23.932 -4.183 -9.927 1.00 75.25 1053 LEU A N 1
ATOM 8203 C CA . LEU A 1 1053 ? 22.659 -3.619 -10.421 1.00 75.25 1053 LEU A CA 1
ATOM 8204 C C . LEU A 1 1053 ? 22.295 -2.256 -9.787 1.00 75.25 1053 LEU A C 1
ATOM 8206 O O . LEU A 1 1053 ? 21.680 -1.410 -10.432 1.00 75.25 1053 LEU A O 1
ATOM 8210 N N . CYS A 1 1054 ? 22.699 -1.989 -8.541 1.00 75.25 1054 CYS A N 1
ATOM 8211 C CA . CYS A 1 1054 ? 22.479 -0.689 -7.884 1.00 75.25 1054 CYS A CA 1
ATOM 8212 C C . CYS A 1 1054 ? 23.260 0.477 -8.517 1.00 75.25 1054 CYS A C 1
ATOM 8214 O O . CYS A 1 1054 ? 22.831 1.626 -8.442 1.00 75.25 1054 CYS A O 1
ATOM 8216 N N . HIS A 1 1055 ? 24.421 0.204 -9.111 1.00 66.44 1055 HIS A N 1
ATOM 8217 C CA . HIS A 1 1055 ? 25.230 1.229 -9.775 1.00 66.44 1055 HIS A CA 1
ATOM 8218 C C . HIS A 1 1055 ? 24.699 1.544 -11.172 1.00 66.44 1055 HIS A C 1
ATOM 8220 O O . HIS A 1 1055 ? 24.832 2.662 -11.654 1.00 66.44 1055 HIS A O 1
ATOM 8226 N N . PHE A 1 1056 ? 24.075 0.547 -11.783 1.00 62.78 1056 PHE A N 1
ATOM 8227 C CA . PHE A 1 1056 ? 23.693 0.499 -13.181 1.00 62.78 1056 PHE A CA 1
ATOM 8228 C C . PHE A 1 1056 ? 22.334 1.170 -13.464 1.00 62.78 1056 PHE A C 1
ATOM 8230 O O . PHE A 1 1056 ? 22.240 2.023 -14.344 1.00 62.78 1056 PHE A O 1
ATOM 8237 N N . VAL A 1 1057 ? 21.299 0.897 -12.650 1.00 50.34 1057 VAL A N 1
ATOM 8238 C CA . VAL A 1 1057 ? 19.924 1.419 -12.858 1.00 50.34 1057 VAL A CA 1
ATOM 8239 C C . VAL A 1 1057 ? 19.845 2.946 -12.987 1.00 50.34 1057 VAL A C 1
ATOM 8241 O O . VAL A 1 1057 ? 18.979 3.478 -13.682 1.00 50.34 1057 VAL A O 1
ATOM 8244 N N . ASP A 1 1058 ? 20.696 3.672 -12.264 1.00 50.16 1058 ASP A N 1
ATOM 8245 C CA . ASP A 1 1058 ? 20.531 5.112 -12.048 1.00 50.16 1058 ASP A CA 1
ATOM 8246 C C . ASP A 1 1058 ? 21.579 5.995 -12.744 1.00 50.16 1058 ASP A C 1
ATOM 8248 O O . ASP A 1 1058 ? 21.461 7.224 -12.691 1.00 50.16 1058 ASP A O 1
ATOM 8252 N N . LEU A 1 1059 ? 22.523 5.406 -13.486 1.00 45.59 1059 LEU A N 1
ATOM 8253 C CA . LEU A 1 1059 ? 23.472 6.121 -14.356 1.00 45.59 1059 LEU A CA 1
ATOM 8254 C C . LEU A 1 1059 ? 22.806 6.790 -15.581 1.00 45.59 1059 LEU A C 1
ATOM 8256 O O . LEU A 1 1059 ? 23.384 7.680 -16.207 1.00 45.59 1059 LEU A O 1
ATOM 8260 N N . GLU A 1 1060 ? 21.555 6.445 -15.894 1.00 44.62 1060 GLU A N 1
ATOM 8261 C CA . GLU A 1 1060 ? 20.702 7.232 -16.801 1.00 44.62 1060 GLU A CA 1
ATOM 8262 C C . GLU A 1 1060 ? 20.324 8.613 -16.229 1.00 44.62 1060 GLU A C 1
ATOM 8264 O O . GLU A 1 1060 ? 19.851 9.489 -16.951 1.00 44.62 1060 GLU A O 1
ATOM 8269 N N . ASN A 1 1061 ? 20.463 8.812 -14.912 1.00 50.78 1061 ASN A N 1
ATOM 8270 C CA . ASN A 1 1061 ? 19.897 9.958 -14.199 1.00 50.78 1061 ASN A CA 1
ATOM 8271 C C . ASN A 1 1061 ? 20.884 10.713 -13.291 1.00 50.78 1061 ASN A C 1
ATOM 8273 O O . ASN A 1 1061 ? 20.670 11.908 -13.077 1.00 50.78 1061 ASN A O 1
ATOM 8277 N N . THR A 1 1062 ? 21.896 10.053 -12.707 1.00 51.94 1062 THR A N 1
ATOM 8278 C CA . THR A 1 1062 ? 22.855 10.659 -11.757 1.00 51.94 1062 THR A CA 1
ATOM 8279 C C . THR A 1 1062 ? 24.207 9.927 -11.731 1.00 51.94 1062 THR A C 1
ATOM 8281 O O . THR A 1 1062 ? 24.291 8.766 -12.114 1.00 51.94 1062 THR A O 1
ATOM 8284 N N . THR A 1 1063 ? 25.249 10.551 -11.168 1.00 50.75 1063 THR A N 1
ATOM 8285 C CA . THR A 1 1063 ? 26.569 9.925 -10.932 1.00 50.75 1063 THR A CA 1
ATOM 8286 C C . THR A 1 1063 ? 26.737 9.338 -9.515 1.00 50.75 1063 THR A C 1
ATOM 8288 O O . THR A 1 1063 ? 27.788 9.471 -8.882 1.00 50.75 1063 THR A O 1
ATOM 8291 N N . LYS A 1 1064 ? 25.680 8.742 -8.950 1.00 52.44 1064 LYS A N 1
ATOM 8292 C CA . LYS A 1 1064 ? 25.703 8.153 -7.599 1.00 52.44 1064 LYS A CA 1
ATOM 8293 C C . LYS A 1 1064 ? 25.108 6.752 -7.589 1.00 52.44 1064 LYS A C 1
ATOM 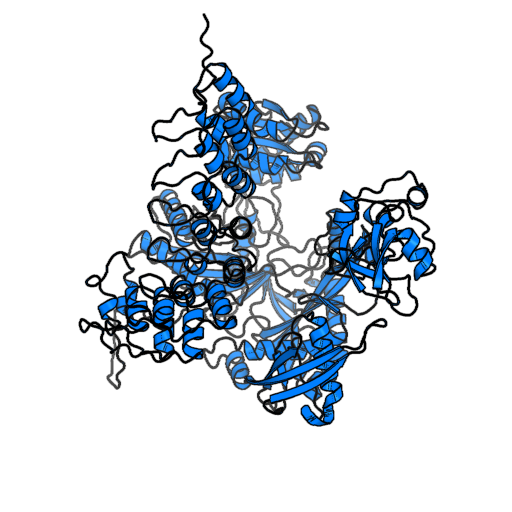8295 O O . LYS A 1 1064 ? 24.126 6.496 -8.279 1.00 52.44 1064 LYS A O 1
ATOM 8300 N N . ALA A 1 1065 ? 25.669 5.882 -6.753 1.00 39.91 1065 ALA A N 1
ATOM 8301 C CA . ALA A 1 1065 ? 25.094 4.586 -6.434 1.00 39.91 1065 ALA A CA 1
ATOM 8302 C C . ALA A 1 1065 ? 23.804 4.825 -5.652 1.00 39.91 1065 ALA A C 1
ATOM 8304 O O . ALA A 1 1065 ? 23.797 5.453 -4.585 1.00 39.91 1065 ALA A O 1
ATOM 8305 N N . ILE A 1 1066 ? 22.700 4.356 -6.217 1.00 53.31 1066 ILE A N 1
ATOM 8306 C CA . ILE A 1 1066 ? 21.369 4.502 -5.648 1.00 53.31 1066 ILE A CA 1
ATOM 8307 C C . ILE A 1 1066 ? 20.807 3.092 -5.429 1.00 53.31 1066 ILE A C 1
ATOM 8309 O O . ILE A 1 1066 ? 21.276 2.085 -5.948 1.00 53.31 1066 ILE A O 1
ATOM 8313 N N . GLU A 1 1067 ? 19.832 2.986 -4.544 1.00 52.62 1067 GLU A N 1
ATOM 8314 C CA . GLU A 1 1067 ? 19.021 1.784 -4.396 1.00 52.62 1067 GLU A CA 1
ATOM 8315 C C . GLU A 1 1067 ? 18.425 1.308 -5.739 1.00 52.62 1067 GLU A C 1
ATOM 8317 O O . GLU A 1 1067 ? 17.699 2.102 -6.325 1.00 52.62 1067 GLU A O 1
ATOM 8322 N N . VAL A 1 1068 ? 18.571 0.022 -6.143 1.00 46.62 1068 VAL A N 1
ATOM 8323 C CA . VAL A 1 1068 ? 17.968 -0.552 -7.390 1.00 46.62 1068 VAL A CA 1
ATOM 8324 C C . VAL A 1 1068 ? 16.580 0.037 -7.672 1.00 46.62 1068 VAL A C 1
ATOM 8326 O O . VAL A 1 1068 ? 15.601 -0.324 -7.009 1.00 46.62 1068 VAL A O 1
ATOM 8329 N N . ASN A 1 1069 ? 16.479 0.986 -8.598 1.00 46.03 1069 ASN A N 1
ATOM 8330 C CA . ASN A 1 1069 ? 15.260 1.769 -8.771 1.00 46.03 1069 ASN A CA 1
ATOM 8331 C C . ASN A 1 1069 ? 14.232 1.016 -9.622 1.00 46.03 1069 ASN A C 1
ATOM 8333 O O . ASN A 1 1069 ? 13.980 1.354 -10.777 1.00 46.03 1069 ASN A O 1
ATOM 8337 N N . ALA A 1 1070 ? 13.561 0.047 -9.001 1.00 43.75 1070 ALA A N 1
ATOM 8338 C CA . ALA A 1 1070 ? 12.291 -0.499 -9.465 1.00 43.75 1070 ALA A CA 1
ATOM 8339 C C . ALA A 1 1070 ? 11.184 0.576 -9.365 1.00 43.75 1070 ALA A C 1
ATOM 8341 O O . ALA A 1 1070 ? 10.262 0.503 -8.559 1.00 43.75 1070 ALA A O 1
ATOM 8342 N N . LYS A 1 1071 ? 11.294 1.633 -10.186 1.00 39.22 1071 LYS A N 1
ATOM 8343 C CA . LYS A 1 1071 ? 10.276 2.692 -10.330 1.00 39.22 1071 LYS A CA 1
ATOM 8344 C C . LYS A 1 1071 ? 8.976 2.147 -10.946 1.00 39.22 1071 LYS A C 1
ATOM 8346 O O . LYS A 1 1071 ? 7.945 2.812 -10.881 1.00 39.22 1071 LYS A O 1
ATOM 8351 N N . MET A 1 1072 ? 9.020 0.935 -11.504 1.00 44.81 1072 MET A N 1
ATOM 8352 C CA . MET A 1 1072 ? 7.873 0.107 -11.877 1.00 44.81 1072 MET A CA 1
ATOM 8353 C C . MET A 1 1072 ? 7.829 -1.146 -10.987 1.00 44.81 1072 MET A C 1
ATOM 8355 O O . MET A 1 1072 ? 8.870 -1.626 -10.552 1.00 44.81 1072 MET A O 1
ATOM 8359 N N . LYS A 1 1073 ? 6.629 -1.697 -10.738 1.00 42.31 1073 LYS A N 1
ATOM 8360 C CA . LYS A 1 1073 ? 6.387 -2.809 -9.786 1.00 42.31 1073 LYS A CA 1
ATOM 8361 C C . LYS A 1 1073 ? 7.235 -4.079 -10.012 1.00 42.31 1073 LYS A C 1
ATOM 8363 O O . LYS A 1 1073 ? 7.319 -4.894 -9.092 1.00 42.31 1073 LYS A O 1
ATOM 8368 N N . GLY A 1 1074 ? 7.761 -4.299 -11.219 1.00 49.56 1074 GLY A N 1
ATOM 8369 C CA . GLY A 1 1074 ? 8.328 -5.572 -11.666 1.00 49.56 1074 GLY A CA 1
ATOM 8370 C C . GLY A 1 1074 ? 9.735 -5.438 -12.238 1.00 49.56 1074 GLY A C 1
ATOM 8371 O O . GLY A 1 1074 ? 9.994 -4.557 -13.055 1.00 49.56 1074 GLY A O 1
ATOM 8372 N N . ALA A 1 1075 ? 10.593 -6.330 -11.753 1.00 55.53 1075 ALA A N 1
ATOM 8373 C CA . ALA A 1 1075 ? 11.987 -6.577 -12.085 1.00 55.53 1075 ALA A CA 1
ATOM 8374 C C . ALA A 1 1075 ? 12.217 -7.555 -13.285 1.00 55.53 1075 ALA A C 1
ATOM 8376 O O . ALA A 1 1075 ? 11.593 -8.595 -13.213 1.00 55.53 1075 ALA A O 1
ATOM 8377 N N . MET A 1 1076 ? 13.073 -7.385 -14.306 1.00 55.94 1076 MET A N 1
ATOM 8378 C CA . MET A 1 1076 ? 13.442 -8.428 -15.291 1.00 55.94 1076 MET A CA 1
ATOM 8379 C C . MET A 1 1076 ? 14.784 -8.156 -15.993 1.00 55.94 1076 MET A C 1
ATOM 8381 O O . MET A 1 1076 ? 14.909 -7.186 -16.735 1.00 55.94 1076 MET A O 1
ATOM 8385 N N . TYR A 1 1077 ? 15.732 -9.083 -15.857 1.00 54.59 1077 TYR A N 1
ATOM 8386 C CA . TYR A 1 1077 ? 16.969 -9.153 -16.638 1.00 54.59 1077 TYR A CA 1
ATOM 8387 C C . TYR A 1 1077 ? 16.999 -10.448 -17.454 1.00 54.59 1077 TYR A C 1
ATOM 8389 O O . TYR A 1 1077 ? 16.758 -11.530 -16.914 1.00 54.59 1077 TYR A O 1
ATOM 8397 N N . PHE A 1 1078 ? 17.302 -10.322 -18.740 1.00 61.31 1078 PHE A N 1
ATOM 8398 C CA . PHE A 1 1078 ? 17.448 -11.402 -19.712 1.00 61.31 1078 PHE A CA 1
ATOM 8399 C C . PHE A 1 1078 ? 18.934 -11.625 -20.022 1.00 61.31 1078 PHE A C 1
ATOM 8401 O O . PHE A 1 1078 ? 19.629 -10.663 -20.355 1.00 61.31 1078 PHE A O 1
ATOM 8408 N N . THR A 1 1079 ? 19.401 -12.877 -19.910 1.00 50.50 1079 THR A N 1
ATOM 8409 C CA . THR A 1 1079 ? 20.793 -13.293 -20.195 1.00 50.50 1079 THR A CA 1
ATOM 8410 C C . THR A 1 1079 ? 20.851 -14.580 -21.008 1.00 50.50 1079 THR A C 1
ATOM 8412 O O . THR A 1 1079 ? 20.221 -15.575 -20.569 1.00 50.50 1079 THR A O 1
#

Solvent-accessible surface area (backbone atoms only — not comparable to full-atom values): 57956 Å² total; per-residue (Å²): 142,80,85,83,84,77,76,70,89,75,45,68,54,54,29,28,51,71,46,36,52,75,55,41,54,54,40,45,76,69,72,47,67,60,65,49,58,49,100,86,70,48,32,30,54,59,38,6,44,69,62,62,25,54,70,42,35,53,54,38,46,78,67,69,33,71,72,78,64,53,47,82,62,54,30,39,54,51,41,46,17,20,54,70,35,36,49,75,49,39,57,50,42,46,74,74,66,49,66,56,69,47,55,28,67,63,38,36,27,26,50,31,39,5,23,54,61,66,17,54,71,24,37,55,50,38,49,73,68,68,33,66,61,75,54,55,19,50,72,40,30,27,22,55,55,38,26,68,42,53,70,43,38,53,54,42,46,72,71,68,42,64,68,69,46,56,28,70,57,38,38,28,33,54,32,46,24,24,38,69,49,33,58,68,34,33,53,50,39,51,77,72,65,41,69,68,84,56,45,20,74,58,44,40,33,37,50,39,23,8,16,52,37,25,36,51,67,46,38,51,57,35,46,77,70,65,52,62,66,73,44,56,25,72,53,40,38,27,27,50,29,40,4,30,55,60,65,19,60,66,24,32,54,49,37,49,75,75,64,37,65,62,83,54,47,24,77,83,66,40,25,32,57,56,40,52,40,86,89,78,65,89,86,72,94,80,76,83,73,64,65,78,73,70,78,77,83,90,84,84,83,91,83,87,85,88,87,83,87,78,90,67,91,68,91,68,79,89,62,57,41,61,47,81,58,76,66,76,63,47,50,82,43,58,26,32,33,46,30,21,50,46,47,68,46,94,82,56,68,53,32,35,34,25,43,42,48,52,47,76,72,93,59,58,53,69,57,44,37,53,51,50,51,50,40,44,64,76,35,17,78,67,66,44,72,67,48,73,65,26,54,66,30,77,38,52,33,38,27,63,60,90,58,71,61,68,46,80,43,84,33,73,46,76,23,73,52,64,46,75,64,43,80,32,45,38,36,41,31,66,70,47,78,35,55,50,67,60,46,52,35,43,34,67,62,78,48,100,57,75,82,59,60,67,43,50,49,48,54,39,24,50,74,39,34,55,57,57,71,66,18,51,70,62,88,73,35,32,26,65,71,72,82,88,49,50,81,38,60,61,46,25,20,38,42,66,30,37,33,74,48,58,42,68,14,40,70,51,42,41,31,37,36,44,35,73,46,74,49,46,24,37,43,74,34,39,41,52,62,53,36,40,28,45,60,72,66,50,48,72,71,53,71,69,39,85,83,58,81,76,62,59,69,61,51,36,70,72,49,45,74,40,42,32,32,38,63,76,41,92,78,38,44,54,75,43,46,30,76,38,58,48,96,40,24,21,63,70,32,67,46,81,46,67,40,91,88,75,72,51,72,46,78,47,28,52,38,54,46,33,34,73,78,60,69,43,78,69,92,55,36,71,41,45,20,40,28,32,67,92,58,93,82,44,72,41,55,43,74,40,30,30,37,50,64,44,78,48,90,76,71,51,74,65,34,47,52,45,47,51,68,75,64,55,40,33,27,69,56,51,51,49,57,34,44,51,52,34,39,52,51,32,67,68,31,35,64,57,32,38,75,53,61,44,24,40,58,49,44,58,61,40,75,44,66,30,25,35,38,78,68,57,74,42,47,37,18,94,87,44,80,68,40,66,54,55,73,28,29,59,75,66,78,98,36,37,29,46,39,44,34,79,40,84,33,34,34,39,39,33,50,34,89,89,64,52,68,69,45,54,50,53,35,35,40,50,36,22,55,44,19,41,68,27,44,31,39,44,51,51,65,58,81,44,77,49,78,41,92,53,64,78,41,51,54,58,54,50,61,47,44,55,67,79,35,79,71,57,56,37,40,38,34,36,34,37,91,84,60,71,67,44,60,62,47,49,46,49,35,21,70,73,70,70,67,40,44,66,47,79,43,54,42,72,56,42,76,61,56,45,68,77,51,34,48,36,47,38,32,45,50,27,47,68,67,72,22,35,56,39,72,36,35,47,44,36,38,27,41,38,85,61,19,65,45,68,51,79,81,87,80,92,76,84,74,60,87,92,57,80,77,75,82,75,66,86,65,43,24,62,49,46,35,55,48,51,53,52,24,22,66,63,46,82,71,45,76,57,58,31,38,43,29,44,33,43,71,68,57,79,98,42,46,71,57,43,54,67,49,47,54,46,23,53,51,47,24,37,36,78,74,36,82,82,49,76,53,33,43,31,35,31,39,34,34,80,87,71,67,68,39,66,40,52,66,46,80,90,58,40,34,69,95,13,41,14,47,45,34,30,35,29,37,60,57,51,81,24,51,50,51,46,34,35,34,34,40,24,40,29,52,22,76,68,17,56,50,66,45,31,40,39,36,38,51,38,60,67,68,69,66,46,39,47,57,50,52,50,49,54,52,44,32,13,48,26,41,37,46,47,59,42,55,42,24,35,65,66,60,56,88,45,66,57,31,33,42,46,74

Secondary structure (DSSP, 8-state):
------S----HHHHHHHT-HHHHHHHHHTT--TT---TTS--HHHHHHHHT-HHHHHHHHHTT--TT---GGG--HHHHHHHHT-HHHHHHHHHTT--TT---TTS--HHHHHHHTT-HHHHHHHHHTT--TT---GGG--HHHH--SHHHHHHHHHTT--TT---TT---HHHHHHHTT-HHHHHHHHHTT--SS---TTS--HHHHHHHHT-HHHHHHHHHTT--TT---TT---HHHHHHHTT-HHHHHHHHHTT--TT---TTS--TTGGGSGGG-SS-PPPGGGTTSSS--------------------PPP-PPBP------SEEEEEEESEEEEEEPTT-PPEEEEEEEEESS---HHHHHHHHHHHHHHTTTTTSTT---EE-SSSEEEESSPPPSEEEEEEEE--TTTPPPEEEEEEEEEEEEE-HHHHHHHHHT-S-PPP-HHHHHHHHHHTTTTHHHHEEEETTEEEESS-PPEEEETTEEEEEEEEEEEEE-TTSSEEEEEEEEEEEEE--EEIIIIIHHHHH---HHHHH-TT----HHHHHHHHTT-EEEE-S-TT---EEEEEEEEEEETTT-EEEEE-TTT--EEEEEHHHHHHHHH----S-TTSEEEEESSSTTEEEEGGGEEEPP-B-SS--HHHHHHHHHHH---HHHHHHHHHHHHHHHHHHHHHHHHHHHSEEE-SSPPEEEEEEPPPPPBP-STTSPPB--BTTB---TT---SB--EES-EEEEE--TT--HHHHHHHHHHHHHHHHHTT-EE-SS-SEEEE--STHHHHHHHHHHHHH-TT--EEEEEE-SS--SHHHHHHHIIIIII---EEEEEHHHHHHT-HHHHHHHHHHHHHHTT-BSSS---SSEE-STT--SEE---------TTSPP--S-TTHHHHHHHHHHHHHHHTTT---SEEEEEEET--GGGHHHHIIIIIHHHHHHHHTT-TT---EEEEEEEE-S-S--EEESSGGG-BTTTTBPPTTEEE-SSSS-SSB-EEEEE-S---SS---PEEEEEEEESS---HHHHHHHHHHHHHHTTTTT-SB-------SS---EE-

Sequence (1079 aa):
MGKDKSTVTESMFVAAKNGNITRLEKFLSLGRDVNSRNDNGVTPLRIAVLYGQSETVRYLLENGADPFVKGSYSRNLLHVASYGGQVAIIDEMIKQGLDVNSKDGNGDTPLILAAAYGREKAVKYLLQGGADPSIKGCYGRTALHAGNDVAIIEILLSSGVHIDTKDADGNTPLIMAAANANVDAVNYLLTKGADQDVKGRLGRNTLHAAAQGGDVVIVETMLSRGLHINSKDSLGDTPLIIASACGKLEAVCLLLVKGAKPLITGQFGATAADASSPKYIFGATPSSAAVEYVTKKPCSSLGSEEHTTGQILRNSGMQPPKRPDYGTKGRLIALRANFLCLNTSPELSDLYHYDVEITPDKCPKEIKRDIVNEAIKKYKNTVFQGHHPAFDGERNLYSRIELPVRVKLNVQLPGGDGGRDRHLEVRIQFAGSVSLLELNNFLSGKQDVKRPHGTVQALNTVVRQMPSLSNTSVGKLLFPIGGQGRFLGEGCERKFGFTLSVRPSGWKAMLVNIDVSAKGFYKELAVVPDFLYDTLGLKLNNLKDCKYEVDRGKLEKVICGLRIQTTHAASIKRKYRVWGVSAKSAERMQFDVTDEGTGRTYKTTVAEYFKDRHKVTLRYPHLPCLRVGQKKGTYLPLEVCTVIPCERKHLSEQQITNMIRSTARPAPEQQRDIQHWAQEMTRESNEYLRNEFQTSLNSEMVKVEGHVLPAPRINLGPQDLPLVPRDGSWDMRNKSLHDGARIDQWALACFDRGCREEQLRNFSGQMANVSSRQGLRMSEQPVVVAYGRGIRDVESLFSKWVVDFPGLQLIMAVLPERDKQIYPELKRVGDNVIGIPTQGVQSKNVYSCKPHLCANLALKINSKLGGINHVIAAVVASMDANATKYYARVRAQNHRNGKAAQEIINDLAAMVRELLIEFYKANRKLKPSKIIFYRDGVSEGKFDQVLVHEVRAVQQACMDLEKAYRPRITFVVVQKRHHTRLYCENQRDEVGKARNVPPGTTVDSGITHPYEFDFYLCSHNGIQGTSRPKHYHVLYDDNSFTADALQQLTYQLCHFVDLENTTKAIEVNAKMKGAMYFT

Nearest PDB structures (foldseek):
  8d71-assembly1_A  TM=8.979E-01  e=6.224E-76  Homo sapiens
  4olb-assembly1_A  TM=8.783E-01  e=4.850E-76  Homo sapiens
  5ki6-assembly1_A  TM=8.798E-01  e=2.755E-74  Homo sapiens
  6n4o-assembly1_A  TM=8.797E-01  e=3.172E-73  Homo sapiens
  7ki3-assembly1_A  TM=8.759E-01  e=4.497E-73  Homo sapiens

InterPro domains:
  IPR002110 Ankyrin repeat [PF12796] (13-104)
  IPR002110 Ankyrin repeat [PF12796] (111-199)
  IPR002110 Ankyrin repeat [PF13637] (207-256)
  IPR002110 Ankyrin repeat [PS50088] (40-72)
  IPR002110 Ankyrin repeat [PS50088] (73-105)
  IPR002110 Ankyrin repeat [PS50088] (106-138)
  IPR002110 Ankyrin repeat [PS50088] (169-201)
  IPR002110 Ankyrin repeat [PS50088] (202-234)
  IPR002110 Ankyrin repeat [SM00248] (7-36)
  IPR002110 Ankyrin repeat [SM00248] (40-69)
  IPR002110 Ankyrin repeat [SM00248] (73-102)
  IPR002110 Ankyrin repeat [SM00248] (106-135)
  IPR002110 Ankyrin repeat [SM00248] (139-165)
  IPR002110 Ankyrin repeat [SM00248] (169-198)
  IPR002110 Ankyrin repeat [SM00248] (202-231)
  IPR002110 Ankyrin repeat [SM00248] (235-264)
  IPR003100 PAZ domain [PF02170] (554-657)
  IPR003100 PAZ domain [PS50821] (535-645)
  IPR003100 PAZ domain [SM00949] (530-669)
  IPR003165 Piwi domain [PF02171] (870-1056)

Radius of gyration: 34.95 Å; Cα contacts (8 Å, |Δi|>4): 2118; chains: 1; bounding box: 86×96×95 Å

pLDDT: mean 82.74, std 15.94, range [22.36, 98.0]